Protein AF-0000000083951221 (afdb_homodimer)

Solvent-accessible surface area (backbone atoms only — not comparable to full-atom values): 52905 Å² total; per-residue (Å²): 113,67,92,85,46,61,94,47,55,28,47,51,30,52,74,39,38,62,70,58,31,43,87,51,47,28,28,30,32,30,32,41,29,35,55,34,54,90,54,37,93,47,88,88,54,62,56,41,32,39,44,44,62,64,42,48,42,50,42,46,64,33,55,37,36,48,54,45,53,71,36,59,66,72,63,49,47,44,60,54,36,54,55,52,14,48,24,54,73,47,87,56,83,55,63,69,56,51,53,42,48,71,69,59,52,53,49,38,36,32,27,27,49,66,58,27,40,70,38,40,55,63,32,54,54,32,36,37,27,27,72,39,58,89,42,27,48,52,44,67,37,46,40,32,46,57,38,10,53,25,48,46,19,16,50,23,17,32,52,36,37,54,53,49,52,53,47,48,52,52,25,66,72,23,42,40,64,72,83,53,50,34,49,25,49,24,38,58,24,45,43,37,16,52,18,72,60,29,25,18,44,34,38,31,15,32,38,42,38,48,30,30,27,34,30,41,44,47,11,49,54,45,35,36,74,57,17,71,40,48,62,91,79,42,93,56,44,28,48,47,46,32,54,47,63,66,38,56,48,57,31,60,89,71,32,68,68,54,46,51,50,45,41,46,65,68,71,43,46,52,47,54,40,35,40,57,42,40,53,47,54,43,64,55,42,61,70,48,49,44,60,71,41,39,67,65,41,69,68,37,62,31,25,46,25,45,23,54,74,71,70,56,64,46,40,50,44,40,15,49,47,65,38,58,67,82,75,40,59,96,47,56,72,70,55,27,45,48,50,26,49,76,69,72,25,46,26,37,75,56,97,91,37,36,34,33,71,86,70,43,79,47,52,73,61,51,44,45,4,47,54,52,48,48,34,73,73,67,35,59,49,64,30,94,67,68,13,39,29,64,31,75,34,46,50,41,35,39,53,56,89,48,45,72,66,49,48,50,50,31,53,50,47,31,43,74,73,39,31,26,80,77,55,26,38,16,37,26,20,66,76,62,29,52,44,44,40,53,26,41,32,51,45,74,46,60,11,24,32,28,43,75,86,35,83,40,67,28,69,60,64,26,72,80,52,77,84,60,80,60,72,32,27,42,61,22,38,43,80,54,98,91,34,75,40,64,44,56,59,44,51,74,69,53,32,68,68,27,63,48,39,73,33,32,47,53,61,39,80,72,59,85,67,37,46,67,58,20,23,50,46,31,54,75,72,108,115,66,88,84,44,60,93,47,53,27,47,51,31,51,74,38,39,63,70,58,31,43,88,51,47,28,30,31,33,31,32,42,29,36,55,32,55,88,54,37,92,48,88,87,53,63,56,40,32,40,42,45,63,64,43,47,42,50,39,45,64,32,54,36,36,47,54,46,53,71,37,60,66,70,63,50,47,45,59,54,37,53,54,51,14,48,25,53,73,46,86,56,82,56,62,70,56,50,54,42,48,70,69,59,51,54,50,36,35,31,27,26,51,66,60,26,40,69,38,38,56,63,31,56,54,31,37,37,28,27,72,38,59,92,42,27,49,53,44,66,38,45,41,32,45,56,39,9,52,26,49,46,20,16,50,24,16,33,52,37,39,53,52,50,52,52,47,48,53,53,26,65,74,24,41,40,64,72,84,54,49,33,48,26,49,24,40,58,24,44,44,37,17,54,19,72,65,29,24,18,43,33,40,32,16,32,38,41,36,49,30,30,25,35,30,41,44,46,12,49,53,44,35,34,73,58,18,70,42,47,62,92,78,42,92,56,45,30,49,48,44,32,55,46,65,66,36,56,48,58,32,60,88,72,33,68,66,54,46,52,49,45,41,46,65,68,71,44,46,52,46,54,38,35,40,59,43,40,55,46,54,43,63,53,42,61,71,48,48,44,60,71,40,40,68,64,42,69,68,38,60,31,23,46,25,45,22,52,74,71,70,56,64,45,39,49,43,40,15,49,48,64,38,57,66,81,75,40,58,98,47,54,70,71,55,27,44,50,50,26,49,77,69,71,25,47,26,37,77,55,96,91,36,38,33,32,72,85,69,42,79,48,52,73,62,51,41,45,3,48,56,52,50,48,33,73,71,66,35,58,48,66,31,94,67,69,13,39,29,64,30,76,35,46,51,40,36,38,54,57,89,48,43,72,68,49,48,51,50,32,53,50,47,31,42,75,74,40,32,26,80,77,56,27,38,15,38,26,20,66,77,62,29,52,45,45,41,54,26,39,34,51,46,73,47,60,11,23,33,28,42,73,87,36,83,41,68,28,66,61,62,26,71,82,52,75,84,60,81,59,72,32,27,42,60,22,38,43,80,53,97,90,34,76,40,65,43,57,59,45,51,76,68,52,32,67,69,26,63,48,38,75,33,32,48,53,61,38,79,72,58,86,68,39,46,67,58,19,24,51,46,32,54,74,74,109

pLDDT: mean 95.44, std 6.59, range [51.69, 98.94]

Nearest PDB structures (foldseek):
  7yqo-assembly1_A  TM=9.183E-01  e=6.871E-37  Xanthomonas campestris pv. campestris str. 8004
  7yqr-assembly1_B  TM=8.953E-01  e=9.663E-36  Xanthomonas campestris pv. campes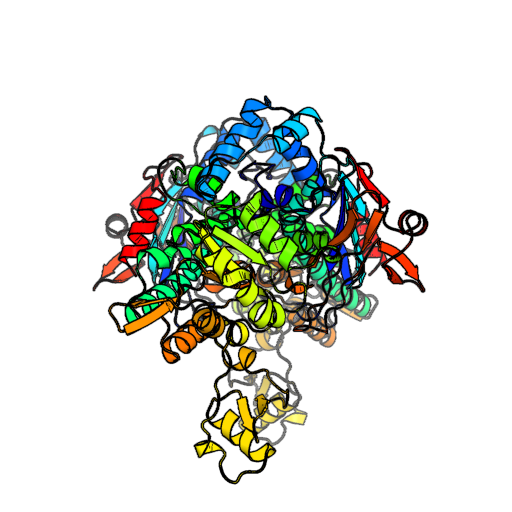tris
  7yqq-assembly1_B  TM=8.933E-01  e=2.131E-34  Xanthomonas campestris pv. campestris
  7yqp-assembly1_A-2  TM=8.893E-01  e=3.753E-33  Xanthomonas campestris pv. campestris
  8igz-assembly1_B  TM=8.900E-01  e=1.448E-32  Xanthomonas campestris pv. campestris str. 8004

Structure (mmCIF, N/CA/C/O backbone):
data_AF-0000000083951221-model_v1
#
loop_
_entity.id
_entity.type
_entity.pdbx_description
1 polymer 'Nicotinamide phosphoribosyltransferase'
#
loop_
_atom_site.group_PDB
_atom_site.id
_atom_site.type_symbol
_atom_site.label_atom_id
_atom_site.label_alt_id
_atom_site.label_comp_id
_atom_site.label_asym_id
_atom_site.label_entity_id
_atom_site.label_seq_id
_atom_site.pdbx_PDB_ins_code
_atom_site.Cartn_x
_atom_site.Cartn_y
_atom_site.Cartn_z
_atom_site.occupancy
_atom_site.B_iso_or_equiv
_atom_site.auth_seq_id
_atom_site.auth_comp_id
_atom_site.auth_asym_id
_atom_site.auth_atom_id
_atom_site.pdbx_PDB_model_num
ATOM 1 N N . MET A 1 1 ? -8.812 5.949 -16.141 1 51.69 1 MET A N 1
ATOM 2 C CA . MET A 1 1 ? -7.906 7.074 -16.328 1 51.69 1 MET A CA 1
ATOM 3 C C . MET A 1 1 ? -7.574 7.742 -15.008 1 51.69 1 MET A C 1
ATOM 5 O O . MET A 1 1 ? -8.43 7.848 -14.125 1 51.69 1 MET A O 1
ATOM 9 N N . SER A 1 2 ? -6.32 7.676 -14.758 1 62.12 2 SER A N 1
ATOM 10 C CA . SER A 1 2 ? -5.766 8.297 -13.562 1 62.12 2 SER A CA 1
ATOM 11 C C . SER A 1 2 ? -5.977 9.805 -13.57 1 62.12 2 SER A C 1
ATOM 13 O O . SER A 1 2 ? -6.211 10.398 -14.633 1 62.12 2 SER A O 1
ATOM 15 N N . ILE A 1 3 ? -6.262 10.352 -12.477 1 78.94 3 ILE A N 1
ATOM 16 C CA . ILE A 1 3 ? -6.359 11.797 -12.289 1 78.94 3 ILE A CA 1
ATOM 17 C C . ILE A 1 3 ? -5.035 12.461 -12.672 1 78.94 3 ILE A C 1
ATOM 19 O O . ILE A 1 3 ? -3.998 12.18 -12.07 1 78.94 3 ILE A O 1
ATOM 23 N N . ILE A 1 4 ? -5.051 13.055 -13.922 1 82.19 4 ILE A N 1
ATOM 24 C CA . ILE A 1 4 ? -3.883 13.805 -14.383 1 82.19 4 ILE A CA 1
ATOM 25 C C . ILE A 1 4 ? -4.031 15.273 -14.008 1 82.19 4 ILE A C 1
ATOM 27 O O . ILE A 1 4 ? -4.879 15.977 -14.555 1 82.19 4 ILE A O 1
ATOM 31 N N . ALA A 1 5 ? -3.266 15.75 -13.094 1 92 5 ALA A N 1
ATOM 32 C CA . ALA A 1 5 ? -3.273 17.109 -12.57 1 92 5 ALA A CA 1
ATOM 33 C C . ALA A 1 5 ? -1.893 17.516 -12.062 1 92 5 ALA A C 1
ATOM 35 O O . ALA A 1 5 ? -1.659 17.562 -10.852 1 92 5 ALA A O 1
ATOM 36 N N . PRO A 1 6 ? -1.05 17.891 -13 1 94.12 6 PRO A N 1
ATOM 37 C CA . PRO A 1 6 ? 0.371 18.031 -12.672 1 94.12 6 PRO A CA 1
ATOM 38 C C . PRO A 1 6 ? 0.612 18.938 -11.469 1 94.12 6 PRO A C 1
ATOM 40 O O . PRO A 1 6 ? 1.359 18.578 -10.555 1 94.12 6 PRO A O 1
ATOM 43 N N . SER A 1 7 ? -0.078 20.141 -11.383 1 95.69 7 SER A N 1
ATOM 44 C CA . SER A 1 7 ? 0.164 21.109 -10.312 1 95.69 7 SER A CA 1
ATOM 45 C C . SER A 1 7 ? -0.579 20.719 -9.039 1 95.69 7 SER A C 1
ATOM 47 O O . SER A 1 7 ? -0.347 21.312 -7.98 1 95.69 7 SER A O 1
ATOM 49 N N . MET A 1 8 ? -1.421 19.688 -9.141 1 96.88 8 MET A N 1
ATOM 50 C CA . MET A 1 8 ? -2.266 19.344 -8 1 96.88 8 MET A CA 1
ATOM 51 C C . MET A 1 8 ? -1.86 18 -7.406 1 96.88 8 MET A C 1
ATOM 53 O O . MET A 1 8 ? -2.506 17.5 -6.48 1 96.88 8 MET A O 1
ATOM 57 N N . GLN A 1 9 ? -0.782 17.391 -7.992 1 96.81 9 GLN A N 1
ATOM 58 C CA . GLN A 1 9 ? -0.222 16.188 -7.375 1 96.81 9 GLN A CA 1
ATOM 59 C C . GLN A 1 9 ? 0.736 16.547 -6.242 1 96.81 9 GLN A C 1
ATOM 61 O O . GLN A 1 9 ? 1.945 16.328 -6.355 1 96.81 9 GLN A O 1
ATOM 66 N N . LYS A 1 10 ? 0.21 17.094 -5.191 1 97.25 10 LYS A N 1
ATOM 67 C CA . LYS A 1 10 ? 0.956 17.547 -4.027 1 97.25 10 LYS A CA 1
ATOM 68 C C . LYS A 1 10 ? 0.043 17.688 -2.811 1 97.25 10 LYS A C 1
ATOM 70 O O . LYS A 1 10 ? -1.183 17.672 -2.943 1 97.25 10 LYS A O 1
ATOM 75 N N . ASP A 1 11 ? 0.652 17.734 -1.603 1 97.5 11 ASP A N 1
ATOM 76 C CA . ASP A 1 11 ? -0.128 18.109 -0.426 1 97.5 11 ASP A CA 1
ATOM 77 C C . ASP A 1 11 ? -0.691 19.531 -0.569 1 97.5 11 ASP A C 1
ATOM 79 O O . ASP A 1 11 ? -0.02 20.422 -1.092 1 97.5 11 ASP A O 1
ATOM 83 N N . VAL A 1 12 ? -1.854 19.766 -0.038 1 97.94 12 VAL A N 1
ATOM 84 C CA . VAL A 1 12 ? -2.553 21.031 -0.196 1 97.94 12 VAL A CA 1
ATOM 85 C C . VAL A 1 12 ? -1.69 22.172 0.351 1 97.94 12 VAL A C 1
ATOM 87 O O . VAL A 1 12 ? -1.613 23.25 -0.25 1 97.94 12 VAL A O 1
ATOM 90 N N . TYR A 1 13 ? -1.026 21.922 1.446 1 95.25 13 TYR A N 1
ATOM 91 C CA . TYR A 1 13 ? -0.32 23 2.117 1 95.25 13 TYR A CA 1
ATOM 92 C C . TYR A 1 13 ? 0.886 23.453 1.303 1 95.25 13 TYR A C 1
ATOM 94 O O . TYR A 1 13 ? 1.438 24.531 1.544 1 95.25 13 TYR A O 1
ATOM 102 N N . LYS A 1 14 ? 1.32 22.703 0.329 1 96.31 14 LYS A N 1
ATOM 103 C CA . LYS A 1 14 ? 2.402 23.125 -0.552 1 96.31 14 LYS A CA 1
ATOM 104 C C . LYS A 1 14 ? 1.989 24.344 -1.372 1 96.31 14 LYS A C 1
ATOM 106 O O . LYS A 1 14 ? 2.842 25.094 -1.854 1 96.31 14 LYS A O 1
ATOM 111 N N . GLU A 1 15 ? 0.701 24.516 -1.548 1 95.38 15 GLU A N 1
ATOM 112 C CA . GLU A 1 15 ? 0.179 25.688 -2.24 1 95.38 15 GLU A CA 1
ATOM 113 C C . GLU A 1 15 ? 0.608 26.984 -1.542 1 95.38 15 GLU A C 1
ATOM 115 O O . GLU A 1 15 ? 0.82 28 -2.195 1 95.38 15 GLU A O 1
ATOM 120 N N . PHE A 1 16 ? 0.768 26.969 -0.268 1 95.88 16 PHE A N 1
ATOM 121 C CA . PHE A 1 16 ? 1.063 28.125 0.574 1 95.88 16 PHE A CA 1
ATOM 122 C C . PHE A 1 16 ? 2.562 28.391 0.617 1 95.88 16 PHE A C 1
ATOM 124 O O . PHE A 1 16 ? 2.99 29.516 0.916 1 95.88 16 PHE A O 1
ATOM 131 N N . HIS A 1 17 ? 3.367 27.484 0.231 1 94.62 17 HIS A N 1
ATOM 132 C CA . HIS A 1 17 ? 4.797 27.516 0.525 1 94.62 17 HIS A CA 1
ATOM 133 C C . HIS A 1 17 ? 5.504 28.578 -0.299 1 94.62 17 HIS A C 1
ATOM 135 O O . HIS A 1 17 ? 6.438 29.219 0.185 1 94.62 17 HIS A O 1
ATOM 141 N N . GLY A 1 18 ? 5.074 28.781 -1.479 1 91.88 18 GLY A N 1
ATOM 142 C CA . GLY A 1 18 ? 5.688 29.844 -2.266 1 91.88 18 GLY A CA 1
ATOM 143 C C . GLY A 1 18 ? 5.66 31.188 -1.573 1 91.88 18 GLY A C 1
ATOM 144 O O . GLY A 1 18 ? 6.609 31.969 -1.688 1 91.88 18 GLY A O 1
ATOM 145 N N . ARG A 1 19 ? 4.621 31.438 -0.837 1 93.31 19 ARG A N 1
ATOM 146 C CA . ARG A 1 19 ? 4.434 32.719 -0.155 1 93.31 19 ARG A CA 1
ATOM 147 C C . ARG A 1 19 ? 5.012 32.656 1.256 1 93.31 19 ARG A C 1
ATOM 149 O O . ARG A 1 19 ? 5.305 33.719 1.844 1 93.31 19 ARG A O 1
ATOM 156 N N . ALA A 1 20 ? 5.203 31.484 1.718 1 94.06 20 ALA A N 1
ATOM 157 C CA . ALA A 1 20 ? 5.648 31.344 3.102 1 94.06 20 ALA A CA 1
ATOM 158 C C . ALA A 1 20 ? 7.172 31.359 3.191 1 94.06 20 ALA A C 1
ATOM 160 O O . ALA A 1 20 ? 7.738 31.719 4.223 1 94.06 20 ALA A O 1
ATOM 161 N N . TYR A 1 21 ? 7.859 30.984 2.123 1 94 21 TYR A N 1
ATOM 162 C CA . TYR A 1 21 ? 9.312 31.109 2.088 1 94 21 TYR A CA 1
ATOM 163 C C . TYR A 1 21 ? 9.75 32.562 2.283 1 94 21 TYR A C 1
ATOM 165 O O . TYR A 1 21 ? 9.023 33.469 1.917 1 94 21 TYR A O 1
ATOM 173 N N . HIS A 1 22 ? 10.961 32.719 2.941 1 94.69 22 HIS A N 1
ATOM 174 C CA . HIS A 1 22 ? 11.531 34.062 2.906 1 94.69 22 HIS A CA 1
ATOM 175 C C . HIS A 1 22 ? 11.617 34.594 1.478 1 94.69 22 HIS A C 1
ATOM 177 O O . HIS A 1 22 ? 12.031 33.875 0.569 1 94.69 22 HIS A O 1
ATOM 183 N N . PRO A 1 23 ? 11.188 35.812 1.302 1 94.44 23 PRO A N 1
ATOM 184 C CA . PRO A 1 23 ? 11.078 36.344 -0.063 1 94.44 23 PRO A CA 1
ATOM 185 C C . PRO A 1 23 ? 12.422 36.375 -0.781 1 94.44 23 PRO A C 1
ATOM 187 O O . PRO A 1 23 ? 12.469 36.469 -2.01 1 94.44 23 PRO A O 1
ATOM 190 N N . GLN A 1 24 ? 13.523 36.281 -0.045 1 95.94 24 GLN A N 1
ATOM 191 C CA . GLN A 1 24 ? 14.844 36.406 -0.637 1 95.94 24 GLN A CA 1
ATOM 192 C C . GLN A 1 24 ? 15.398 35.062 -1.06 1 95.94 24 GLN A C 1
ATOM 194 O O . GLN A 1 24 ? 16.5 34.969 -1.611 1 95.94 24 GLN A O 1
ATOM 199 N N . VAL A 1 25 ? 14.617 33.969 -0.81 1 96.94 25 VAL A N 1
ATOM 200 C CA . VAL A 1 25 ? 15.07 32.656 -1.194 1 96.94 25 VAL A CA 1
ATOM 201 C C . VAL A 1 25 ? 14.93 32.469 -2.703 1 96.94 25 VAL A C 1
ATOM 203 O O . VAL A 1 25 ? 13.859 32.719 -3.268 1 96.94 25 VAL A O 1
ATOM 206 N N . THR A 1 26 ? 16.031 32.031 -3.328 1 97.75 26 THR A N 1
ATOM 207 C CA . THR A 1 26 ? 16.016 31.906 -4.777 1 97.75 26 THR A CA 1
ATOM 208 C C . THR A 1 26 ? 16.297 30.453 -5.188 1 97.75 26 THR A C 1
ATOM 210 O O . THR A 1 26 ? 16.047 30.062 -6.332 1 97.75 26 THR A O 1
ATOM 213 N N . GLU A 1 27 ? 16.859 29.719 -4.328 1 97.75 27 GLU A N 1
ATOM 214 C CA . GLU A 1 27 ? 17.172 28.312 -4.594 1 97.75 27 GLU A CA 1
ATOM 215 C C . GLU A 1 27 ? 16.906 27.453 -3.365 1 97.75 27 GLU A C 1
ATOM 217 O O . GLU A 1 27 ? 17.203 27.859 -2.24 1 97.75 27 GLU A O 1
ATOM 222 N N . VAL A 1 28 ? 16.297 26.359 -3.578 1 97.5 28 VAL A N 1
ATOM 223 C CA . VAL A 1 28 ? 16.094 25.344 -2.557 1 97.5 28 VAL A CA 1
ATOM 224 C C . VAL A 1 28 ? 16.672 24.016 -3.037 1 97.5 28 VAL A C 1
ATOM 226 O O . VAL A 1 28 ? 16.344 23.547 -4.133 1 97.5 28 VAL A O 1
ATOM 229 N N . TYR A 1 29 ? 17.578 23.453 -2.281 1 97.62 29 TYR A N 1
ATOM 230 C CA . TYR A 1 29 ? 18.297 22.203 -2.543 1 97.62 29 TYR A CA 1
ATOM 231 C C . TYR A 1 29 ? 17.828 21.109 -1.597 1 97.62 29 TYR A C 1
ATOM 233 O O . TYR A 1 29 ? 17.859 21.266 -0.375 1 97.62 29 TYR A O 1
ATOM 241 N N . ALA A 1 30 ? 17.266 20 -2.207 1 97.31 30 ALA A N 1
ATOM 242 C CA . ALA A 1 30 ? 16.734 18.906 -1.397 1 97.31 30 ALA A CA 1
ATOM 243 C C . ALA A 1 30 ? 17.328 17.578 -1.837 1 97.31 30 ALA A C 1
ATOM 245 O O . ALA A 1 30 ? 18.047 17.5 -2.84 1 97.31 30 ALA A O 1
ATOM 246 N N . ASN A 1 31 ? 17.125 16.531 -1.043 1 97.62 31 ASN A N 1
ATOM 247 C CA . ASN A 1 31 ? 17.578 15.18 -1.345 1 97.62 31 ASN A CA 1
ATOM 248 C C . ASN A 1 31 ? 16.547 14.141 -0.918 1 97.62 31 ASN A C 1
ATOM 250 O O . ASN A 1 31 ? 15.672 14.422 -0.097 1 97.62 31 ASN A O 1
ATOM 254 N N . PHE A 1 32 ? 16.531 13.031 -1.547 1 98.19 32 PHE A N 1
ATOM 255 C CA . PHE A 1 32 ? 15.844 11.82 -1.129 1 98.19 32 PHE A CA 1
ATOM 256 C C . PHE A 1 32 ? 16.812 10.844 -0.469 1 98.19 32 PHE A C 1
ATOM 258 O O . PHE A 1 32 ? 17.859 10.516 -1.034 1 98.19 32 PHE A O 1
ATOM 265 N N . THR A 1 33 ? 16.5 10.375 0.752 1 98 33 THR A N 1
ATOM 266 C CA . THR A 1 33 ? 17.422 9.508 1.469 1 98 33 THR A CA 1
ATOM 267 C C . THR A 1 33 ? 16.672 8.461 2.281 1 98 33 THR A C 1
ATOM 269 O O . THR A 1 33 ? 15.664 8.773 2.92 1 98 33 THR A O 1
ATOM 272 N N . SER A 1 34 ? 17.078 7.191 2.152 1 98.06 34 SER A N 1
ATOM 273 C CA . SER A 1 34 ? 16.672 6.176 3.121 1 98.06 34 SER A CA 1
ATOM 274 C C . SER A 1 34 ? 17.531 6.23 4.375 1 98.06 34 SER A C 1
ATOM 276 O O . SER A 1 34 ? 18.75 6 4.309 1 98.06 34 SER A O 1
ATOM 278 N N . ARG A 1 35 ? 16.984 6.449 5.523 1 95.38 35 ARG A N 1
ATOM 279 C CA . ARG A 1 35 ? 17.766 6.914 6.66 1 95.38 35 ARG A CA 1
ATOM 280 C C . ARG A 1 35 ? 18.047 5.773 7.637 1 95.38 35 ARG A C 1
ATOM 282 O O . ARG A 1 35 ? 19 5.832 8.406 1 95.38 35 ARG A O 1
ATOM 289 N N . SER A 1 36 ? 17.078 4.789 7.613 1 94.81 36 SER A N 1
ATOM 290 C CA . SER A 1 36 ? 17.219 3.822 8.695 1 94.81 36 SER A CA 1
ATOM 291 C C . SER A 1 36 ? 16.594 2.48 8.328 1 94.81 36 SER A C 1
ATOM 293 O O . SER A 1 36 ? 15.562 2.434 7.656 1 94.81 36 SER A O 1
ATOM 295 N N . GLY A 1 37 ? 17.281 1.438 8.852 1 95.62 37 GLY A N 1
ATOM 296 C CA . GLY A 1 37 ? 16.75 0.094 8.711 1 95.62 37 GLY A CA 1
ATOM 297 C C . GLY A 1 37 ? 16.047 -0.405 9.961 1 95.62 37 GLY A C 1
ATOM 298 O O . GLY A 1 37 ? 15.773 -1.599 10.086 1 95.62 37 GLY A O 1
ATOM 299 N N . ARG A 1 38 ? 15.742 0.472 10.898 1 94.31 38 ARG A N 1
ATOM 300 C CA . ARG A 1 38 ? 15.156 0.094 12.188 1 94.31 38 ARG A CA 1
ATOM 301 C C . ARG A 1 38 ? 13.859 -0.677 11.984 1 94.31 38 ARG A C 1
ATOM 303 O O . ARG A 1 38 ? 13.555 -1.598 12.75 1 94.31 38 ARG A O 1
ATOM 310 N N . ASN A 1 39 ? 13.094 -0.293 10.992 1 96 39 ASN A N 1
ATOM 311 C CA . ASN A 1 39 ? 11.805 -0.915 10.711 1 96 39 ASN A CA 1
ATOM 312 C C . ASN A 1 39 ? 11.859 -1.775 9.453 1 96 39 ASN A C 1
ATOM 314 O O . ASN A 1 39 ? 10.82 -2.057 8.844 1 96 39 ASN A O 1
ATOM 318 N N . ALA A 1 40 ? 13.062 -2.131 9.086 1 97.44 40 ALA A N 1
ATOM 319 C CA . ALA A 1 40 ? 13.219 -2.902 7.859 1 97.44 40 ALA A CA 1
ATOM 320 C C . ALA A 1 40 ? 12.523 -4.258 7.965 1 97.44 40 ALA A C 1
ATOM 322 O O . ALA A 1 40 ? 12.539 -4.887 9.023 1 97.44 40 ALA A O 1
ATOM 323 N N . ASN A 1 41 ? 11.898 -4.66 6.918 1 97 41 ASN A N 1
ATOM 324 C CA . ASN A 1 41 ? 11.289 -5.984 6.848 1 97 41 ASN A CA 1
ATOM 325 C C . ASN A 1 41 ? 12.312 -7.055 6.48 1 97 41 ASN A C 1
ATOM 327 O O . ASN A 1 41 ? 11.945 -8.195 6.199 1 97 41 ASN A O 1
ATOM 331 N N . ILE A 1 42 ? 13.531 -6.719 6.328 1 97.81 42 ILE A N 1
ATOM 332 C CA . ILE A 1 42 ? 14.656 -7.594 6.047 1 97.81 42 ILE A CA 1
ATOM 333 C C . ILE A 1 42 ? 15.641 -7.562 7.215 1 97.81 42 ILE A C 1
ATOM 335 O O . ILE A 1 42 ? 16.156 -6.5 7.574 1 97.81 42 ILE A O 1
ATOM 339 N N . ALA A 1 43 ? 15.938 -8.688 7.801 1 95.25 43 ALA A N 1
ATOM 340 C CA . ALA A 1 43 ? 16.844 -8.758 8.945 1 95.25 43 ALA A CA 1
ATOM 341 C C . ALA A 1 43 ? 18.234 -8.266 8.57 1 95.25 43 ALA A C 1
ATOM 343 O O . ALA A 1 43 ? 18.797 -8.664 7.547 1 95.25 43 ALA A O 1
ATOM 344 N N . ASP A 1 44 ? 18.781 -7.34 9.312 1 93.38 44 ASP A N 1
ATOM 345 C CA . ASP A 1 44 ? 20.156 -6.828 9.211 1 93.38 44 ASP A CA 1
ATOM 346 C C . ASP A 1 44 ? 20.391 -6.156 7.863 1 93.38 44 ASP A C 1
ATOM 348 O O . ASP A 1 44 ? 21.484 -6.246 7.301 1 93.38 44 ASP A O 1
ATOM 352 N N . ASN A 1 45 ? 19.359 -5.652 7.312 1 96.75 45 ASN A N 1
ATOM 353 C CA . ASN A 1 45 ? 19.5 -4.926 6.055 1 96.75 45 ASN A CA 1
ATOM 354 C C . ASN A 1 45 ? 20.391 -3.695 6.211 1 96.75 45 ASN A C 1
ATOM 356 O O . ASN A 1 45 ? 20.328 -3.006 7.23 1 96.75 45 ASN A O 1
ATOM 360 N N . ASP A 1 46 ? 21.25 -3.404 5.199 1 96.94 46 ASP A N 1
ATOM 361 C CA . ASP A 1 46 ? 22.156 -2.264 5.344 1 96.94 46 ASP A CA 1
ATOM 362 C C . ASP A 1 46 ? 22.109 -1.367 4.105 1 96.94 46 ASP A C 1
ATOM 364 O O . ASP A 1 46 ? 22.703 -0.287 4.094 1 96.94 46 ASP A O 1
ATOM 368 N N . LYS A 1 47 ? 21.453 -1.807 3.057 1 98.25 47 LYS A N 1
ATOM 369 C CA . LYS A 1 47 ? 21.391 -1.032 1.821 1 98.25 47 LYS A CA 1
ATOM 370 C C . LYS A 1 47 ? 19.984 -1.06 1.236 1 98.25 47 LYS A C 1
ATOM 372 O O . LYS A 1 47 ? 19.203 -1.971 1.522 1 98.25 47 LYS A O 1
ATOM 377 N N . VAL A 1 48 ? 19.641 -0.138 0.43 1 98.81 48 VAL A N 1
ATOM 378 C CA . VAL A 1 48 ? 18.359 -0.021 -0.267 1 98.81 48 VAL A CA 1
ATOM 379 C C . VAL A 1 48 ? 18.594 0.075 -1.772 1 98.81 48 VAL A C 1
ATOM 381 O O . VAL A 1 48 ? 19.453 0.835 -2.223 1 98.81 48 VAL A O 1
ATOM 384 N N . ALA A 1 49 ? 17.859 -0.731 -2.527 1 98.88 49 ALA A N 1
ATOM 385 C CA . ALA A 1 49 ? 18 -0.69 -3.982 1 98.88 49 ALA A CA 1
ATOM 386 C C . ALA A 1 49 ? 17.406 0.597 -4.551 1 98.88 49 ALA A C 1
ATOM 388 O O . ALA A 1 49 ? 16.234 0.897 -4.336 1 98.88 49 ALA A O 1
ATOM 389 N N . PHE A 1 50 ? 18.266 1.383 -5.258 1 98.88 50 PHE A N 1
ATOM 390 C CA . PHE A 1 50 ? 17.812 2.623 -5.875 1 98.88 50 PHE A CA 1
ATOM 391 C C . PHE A 1 50 ? 17.25 2.361 -7.27 1 98.88 50 PHE A C 1
ATOM 393 O O . PHE A 1 50 ? 18.016 2.092 -8.203 1 98.88 50 PHE A O 1
ATOM 400 N N . ILE A 1 51 ? 15.906 2.373 -7.418 1 98.75 51 ILE A N 1
ATOM 401 C CA . ILE A 1 51 ? 15.164 2.068 -8.641 1 98.75 51 ILE A CA 1
ATOM 402 C C . ILE A 1 51 ? 13.867 2.875 -8.672 1 98.75 51 ILE A C 1
ATOM 404 O O . ILE A 1 51 ? 13.219 3.061 -7.641 1 98.75 51 ILE A O 1
ATOM 408 N N . GLY A 1 52 ? 13.484 3.428 -9.867 1 98.5 52 GLY A N 1
ATOM 409 C CA . GLY A 1 52 ? 12.164 4.027 -10 1 98.5 52 GLY A CA 1
ATOM 410 C C . GLY A 1 52 ? 12.211 5.508 -10.336 1 98.5 52 GLY A C 1
ATOM 411 O O . GLY A 1 52 ? 11.195 6.102 -10.695 1 98.5 52 GLY A O 1
ATOM 412 N N . LEU A 1 53 ? 13.414 6.168 -10.305 1 98.81 53 LEU A N 1
ATOM 413 C CA . LEU A 1 53 ? 13.531 7.602 -10.547 1 98.81 53 LEU A CA 1
ATOM 414 C C . LEU A 1 53 ? 13.148 7.945 -11.984 1 98.81 53 LEU A C 1
ATOM 416 O O . LEU A 1 53 ? 12.438 8.93 -12.219 1 98.81 53 LEU A O 1
ATOM 420 N N . GLN A 1 54 ? 13.672 7.168 -12.922 1 98.81 54 GLN A N 1
ATOM 421 C CA . GLN A 1 54 ? 13.383 7.43 -14.328 1 98.81 54 GLN A CA 1
ATOM 422 C C . GLN A 1 54 ? 11.883 7.395 -14.594 1 98.81 54 GLN A C 1
ATOM 424 O O . GLN A 1 54 ? 11.367 8.195 -15.383 1 98.81 54 GLN A O 1
ATOM 429 N N . TYR A 1 55 ? 11.195 6.418 -14.039 1 98.44 55 TYR A N 1
ATOM 430 C CA . TYR A 1 55 ? 9.742 6.371 -14.141 1 98.44 55 TYR A CA 1
ATOM 431 C C . TYR A 1 55 ? 9.125 7.676 -13.648 1 98.44 55 TYR A C 1
ATOM 433 O O . TYR A 1 55 ? 8.281 8.266 -14.336 1 98.44 55 TYR A O 1
ATOM 441 N N . PHE A 1 56 ? 9.555 8.109 -12.461 1 98.31 56 PHE A N 1
ATOM 442 C CA . PHE A 1 56 ? 9.062 9.359 -11.898 1 98.31 56 PHE A CA 1
ATOM 443 C C . PHE A 1 56 ? 9.281 10.516 -12.867 1 98.31 56 PHE A C 1
ATOM 445 O O . PHE A 1 56 ? 8.367 11.305 -13.125 1 98.31 56 PHE A O 1
ATOM 452 N N . ILE A 1 57 ? 10.406 10.617 -13.398 1 98.62 57 ILE A N 1
ATOM 453 C CA . ILE A 1 57 ? 10.773 11.688 -14.32 1 98.62 57 ILE A CA 1
ATOM 454 C C . ILE A 1 57 ? 9.891 11.617 -15.562 1 98.62 57 ILE A C 1
ATOM 456 O O . ILE A 1 57 ? 9.227 12.594 -15.922 1 98.62 57 ILE A O 1
ATOM 460 N N . LYS A 1 58 ? 9.836 10.469 -16.172 1 97.81 58 LYS A N 1
ATOM 461 C CA . LYS A 1 58 ? 9.102 10.32 -17.438 1 97.81 58 LYS A CA 1
ATOM 462 C C . LYS A 1 58 ? 7.605 10.523 -17.219 1 97.81 58 LYS A C 1
ATOM 464 O O . LYS A 1 58 ? 6.953 11.242 -17.984 1 97.81 58 LYS A O 1
ATOM 469 N N . SER A 1 59 ? 7.082 9.891 -16.219 1 96.69 59 SER A N 1
ATOM 470 C CA . SER A 1 59 ? 5.637 9.844 -16.031 1 96.69 59 SER A CA 1
ATOM 471 C C . SER A 1 59 ? 5.109 11.172 -15.492 1 96.69 59 SER A C 1
ATOM 473 O O . SER A 1 59 ? 4.086 11.672 -15.969 1 96.69 59 SER A O 1
ATOM 475 N N . TYR A 1 60 ? 5.832 11.766 -14.586 1 97.12 60 TYR A N 1
ATOM 476 C CA . TYR A 1 60 ? 5.285 12.945 -13.922 1 97.12 60 TYR A CA 1
ATOM 477 C C . TYR A 1 60 ? 5.945 14.219 -14.43 1 97.12 60 TYR A C 1
ATOM 479 O O . TYR A 1 60 ? 5.266 15.117 -14.93 1 97.12 60 TYR A O 1
ATOM 487 N N . LEU A 1 61 ? 7.277 14.312 -14.328 1 98.06 61 LEU A N 1
ATOM 488 C CA . LEU A 1 61 ? 7.969 15.562 -14.648 1 98.06 61 LEU A CA 1
ATOM 489 C C . LEU A 1 61 ? 7.875 15.875 -16.141 1 98.06 61 LEU A C 1
ATOM 491 O O . LEU A 1 61 ? 7.961 17.031 -16.531 1 98.06 61 LEU A O 1
ATOM 495 N N . MET A 1 62 ? 7.719 14.828 -16.891 1 97.44 62 MET A N 1
ATOM 496 C CA . MET A 1 62 ? 7.641 15.062 -18.328 1 97.44 62 MET A CA 1
ATOM 497 C C . MET A 1 62 ? 6.211 14.883 -18.828 1 97.44 62 MET A C 1
ATOM 499 O O . MET A 1 62 ? 5.488 15.867 -19.031 1 97.44 62 MET A O 1
ATOM 503 N N . GLU A 1 63 ? 5.633 13.648 -18.844 1 95.12 63 GLU A N 1
ATOM 504 C CA . GLU A 1 63 ? 4.336 13.367 -19.453 1 95.12 63 GLU A CA 1
ATOM 505 C C . GLU A 1 63 ? 3.236 14.227 -18.844 1 95.12 63 GLU A C 1
ATOM 507 O O . GLU A 1 63 ? 2.494 14.906 -19.562 1 95.12 63 GLU A O 1
ATOM 512 N N . GLU A 1 64 ? 3.104 14.188 -17.578 1 95 64 GLU A N 1
ATOM 513 C CA . GLU A 1 64 ? 2.023 14.93 -16.922 1 95 64 GLU A CA 1
ATOM 514 C C . GLU A 1 64 ? 2.219 16.438 -17.062 1 95 64 GLU A C 1
ATOM 516 O O . GLU A 1 64 ? 1.274 17.156 -17.391 1 95 64 GLU A O 1
ATOM 521 N N . TRP A 1 65 ? 3.4 16.938 -16.828 1 96.94 65 TRP A N 1
ATOM 522 C CA . TRP A 1 65 ? 3.633 18.375 -16.875 1 96.94 65 TRP A CA 1
ATOM 523 C C . TRP A 1 65 ? 3.617 18.875 -18.328 1 96.94 65 TRP A C 1
ATOM 525 O O . TRP A 1 65 ? 3.273 20.016 -18.578 1 96.94 65 TRP A O 1
ATOM 535 N N . ASP A 1 66 ? 3.973 18 -19.25 1 95.5 66 ASP A N 1
ATOM 536 C CA . ASP A 1 66 ? 3.828 18.375 -20.641 1 95.5 66 ASP A CA 1
ATOM 537 C C . ASP A 1 66 ? 2.373 18.688 -20.984 1 95.5 66 ASP A C 1
ATOM 539 O O . ASP A 1 66 ? 2.1 19.562 -21.812 1 95.5 66 ASP A O 1
ATOM 543 N N . SER A 1 67 ? 1.514 17.969 -20.344 1 92.94 67 SER A N 1
ATOM 544 C CA . SER A 1 67 ? 0.097 18.234 -20.562 1 92.94 67 SER A CA 1
ATOM 545 C C . SER A 1 67 ? -0.282 19.625 -20.047 1 92.94 67 SER A C 1
ATOM 547 O O . SER A 1 67 ? -1.151 20.281 -20.625 1 92.94 67 SER A O 1
ATOM 549 N N . PHE A 1 68 ? 0.295 20.094 -19 1 95.69 68 PHE A N 1
ATOM 550 C CA . PHE A 1 68 ? 0.088 21.422 -18.453 1 95.69 68 PHE A CA 1
ATOM 551 C C . PHE A 1 68 ? 0.606 22.484 -19.406 1 95.69 68 PHE A C 1
ATOM 553 O O . PHE A 1 68 ? -0.082 23.484 -19.672 1 95.69 68 PHE A O 1
ATOM 560 N N . PHE A 1 69 ? 1.779 22.297 -19.969 1 97.19 69 PHE A N 1
ATOM 561 C CA . PHE A 1 69 ? 2.436 23.297 -20.797 1 97.19 69 PHE A CA 1
ATOM 562 C C . PHE A 1 69 ? 1.796 23.344 -22.188 1 97.19 69 PHE A C 1
ATOM 564 O O . PHE A 1 69 ? 1.852 24.359 -22.875 1 97.19 69 PHE A O 1
ATOM 571 N N . SER A 1 70 ? 1.178 22.203 -22.531 1 95.94 70 SER A N 1
ATOM 572 C CA . SER A 1 70 ? 0.618 22.125 -23.875 1 95.94 70 SER A CA 1
ATOM 573 C C . SER A 1 70 ? -0.779 22.734 -23.938 1 95.94 70 SER A C 1
ATOM 575 O O . SER A 1 70 ? -1.282 23.047 -25.016 1 95.94 70 SER A O 1
ATOM 577 N N . GLN A 1 71 ? -1.406 22.938 -22.859 1 95.19 71 GLN A N 1
ATOM 578 C CA . GLN A 1 71 ? -2.732 23.547 -22.781 1 95.19 71 GLN A CA 1
ATOM 579 C C . GLN A 1 71 ? -2.643 25.062 -22.766 1 95.19 71 GLN A C 1
ATOM 581 O O . GLN A 1 71 ? -1.634 25.625 -22.344 1 95.19 71 GLN A O 1
ATOM 586 N N . PRO A 1 72 ? -3.807 25.688 -23.25 1 97.06 72 PRO A N 1
ATOM 587 C CA . PRO A 1 72 ? -3.828 27.141 -23.047 1 97.06 72 PRO A CA 1
ATOM 588 C C . PRO A 1 72 ? -3.656 27.531 -21.578 1 97.06 72 PRO A C 1
ATOM 590 O O . PRO A 1 72 ? -4.227 26.891 -20.688 1 97.06 72 PRO A O 1
ATOM 593 N N . LYS A 1 73 ? -2.809 28.531 -21.391 1 96.31 73 LYS A N 1
ATOM 594 C CA . LYS A 1 73 ? -2.42 28.969 -20.047 1 96.31 73 LYS A CA 1
ATOM 595 C C . LYS A 1 73 ? -3.641 29.125 -19.156 1 96.31 73 LYS A C 1
ATOM 597 O O . LYS A 1 73 ? -3.654 28.641 -18.016 1 96.31 73 LYS A O 1
ATOM 602 N N . ALA A 1 74 ? -4.707 29.828 -19.625 1 96.62 74 ALA A N 1
ATOM 603 C CA . ALA A 1 74 ? -5.902 30.094 -18.828 1 96.62 74 ALA A CA 1
ATOM 604 C C . ALA A 1 74 ? -6.57 28.797 -18.375 1 96.62 74 ALA A C 1
ATOM 606 O O . ALA A 1 74 ? -7.066 28.703 -17.25 1 96.62 74 ALA A O 1
ATOM 607 N N . GLN A 1 75 ? -6.609 27.844 -19.25 1 94.62 75 GLN A N 1
ATOM 608 C CA . GLN A 1 75 ? -7.211 26.562 -18.953 1 94.62 75 GLN A CA 1
ATOM 609 C C . GLN A 1 75 ? -6.34 25.75 -17.984 1 94.62 75 GLN A C 1
ATOM 611 O O . GLN A 1 75 ? -6.855 25.094 -17.078 1 94.62 75 GLN A O 1
ATOM 616 N N . ALA A 1 76 ? -5.062 25.812 -18.203 1 93.5 76 ALA A N 1
ATOM 617 C CA . ALA A 1 76 ? -4.113 25.047 -17.406 1 93.5 76 ALA A CA 1
ATOM 618 C C . ALA A 1 76 ? -4.203 25.422 -15.93 1 93.5 76 ALA A C 1
ATOM 620 O O . ALA A 1 76 ? -4.102 24.562 -15.055 1 93.5 76 ALA A O 1
ATOM 621 N N . VAL A 1 77 ? -4.469 26.688 -15.656 1 96.69 77 VAL A N 1
ATOM 622 C CA . VAL A 1 77 ? -4.402 27.141 -14.273 1 96.69 77 VAL A CA 1
ATOM 623 C C . VAL A 1 77 ? -5.805 27.188 -13.672 1 96.69 77 VAL A C 1
ATOM 625 O O . VAL A 1 77 ? -5.965 27.219 -12.453 1 96.69 77 VAL A O 1
ATOM 628 N N . ALA A 1 78 ? -6.855 27.172 -14.531 1 96.38 78 ALA A N 1
ATOM 629 C CA . ALA A 1 78 ? -8.234 27.359 -14.07 1 96.38 78 ALA A CA 1
ATOM 630 C C . ALA A 1 78 ? -8.656 26.234 -13.125 1 96.38 78 ALA A C 1
ATOM 632 O O . ALA A 1 78 ? -9.266 26.5 -12.086 1 96.38 78 ALA A O 1
ATOM 633 N N . ALA A 1 79 ? -8.398 25 -13.508 1 94.12 79 ALA A N 1
ATOM 634 C CA . ALA A 1 79 ? -8.766 23.859 -12.68 1 94.12 79 ALA A CA 1
ATOM 635 C C . ALA A 1 79 ? -8.055 23.906 -11.336 1 94.12 79 ALA A C 1
ATOM 637 O O . ALA A 1 79 ? -8.641 23.578 -10.305 1 94.12 79 ALA A O 1
ATOM 638 N N . HIS A 1 80 ? -6.766 24.266 -11.398 1 96.69 80 HIS A N 1
ATOM 639 C CA . HIS A 1 80 ? -5.984 24.422 -10.172 1 96.69 80 HIS A CA 1
ATOM 640 C C . HIS A 1 80 ? -6.602 25.453 -9.242 1 96.69 80 HIS A C 1
ATOM 642 O O . HIS A 1 80 ? -6.781 25.188 -8.055 1 96.69 80 HIS A O 1
ATOM 648 N N . LYS A 1 81 ? -6.906 26.594 -9.742 1 97.75 81 LYS A N 1
ATOM 649 C CA . LYS A 1 81 ? -7.504 27.672 -8.969 1 97.75 81 LYS A CA 1
ATOM 650 C C . LYS A 1 81 ? -8.828 27.234 -8.344 1 97.75 81 LYS A C 1
ATOM 652 O O . LYS A 1 81 ? -9.078 27.469 -7.164 1 97.75 81 LYS A O 1
ATOM 657 N N . ARG A 1 82 ? -9.656 26.562 -9.133 1 97.94 82 ARG A N 1
ATOM 658 C CA . ARG A 1 82 ? -10.977 26.125 -8.695 1 97.94 82 ARG A CA 1
ATOM 659 C C . ARG A 1 82 ? -10.867 25.188 -7.504 1 97.94 82 ARG A C 1
ATOM 661 O O . ARG A 1 82 ? -11.484 25.422 -6.461 1 97.94 82 ARG A O 1
ATOM 668 N N . ILE A 1 83 ? -10.062 24.172 -7.652 1 98.19 83 ILE A N 1
AT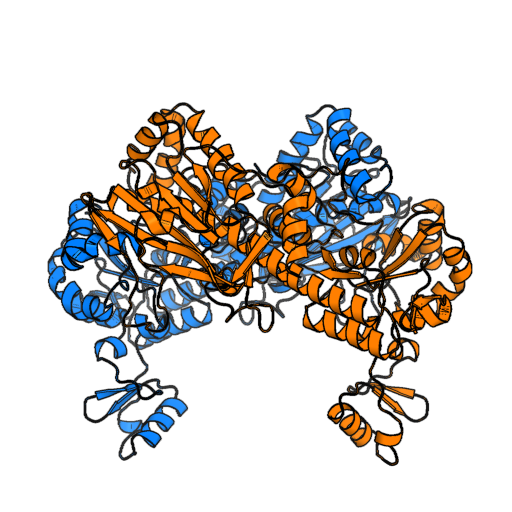OM 669 C CA . ILE A 1 83 ? -9.969 23.109 -6.656 1 98.19 83 ILE A CA 1
ATOM 670 C C . ILE A 1 83 ? -9.328 23.656 -5.383 1 98.19 83 ILE A C 1
ATOM 672 O O . ILE A 1 83 ? -9.852 23.453 -4.281 1 98.19 83 ILE A O 1
ATOM 676 N N . LEU A 1 84 ? -8.211 24.375 -5.484 1 98.19 84 LEU A N 1
ATOM 677 C CA . LEU A 1 84 ? -7.469 24.812 -4.312 1 98.19 84 LEU A CA 1
ATOM 678 C C . LEU A 1 84 ? -8.195 25.953 -3.6 1 98.19 84 LEU A C 1
ATOM 680 O O . LEU A 1 84 ? -8.125 26.078 -2.375 1 98.19 84 LEU A O 1
ATOM 684 N N . SER A 1 85 ? -8.906 26.844 -4.352 1 98.44 85 SER A N 1
ATOM 685 C CA . SER A 1 85 ? -9.711 27.875 -3.707 1 98.44 85 SER A CA 1
ATOM 686 C C . SER A 1 85 ? -10.812 27.25 -2.852 1 98.44 85 SER A C 1
ATOM 688 O O . SER A 1 85 ? -11.078 27.719 -1.741 1 98.44 85 SER A O 1
ATOM 690 N N . ALA A 1 86 ? -11.406 26.219 -3.398 1 98.44 86 ALA A N 1
ATOM 691 C CA . ALA A 1 86 ? -12.453 25.531 -2.65 1 98.44 86 ALA A CA 1
ATOM 692 C C . ALA A 1 86 ? -11.898 24.859 -1.399 1 98.44 86 ALA A C 1
ATOM 694 O O . ALA A 1 86 ? -12.484 24.969 -0.32 1 98.44 86 ALA A O 1
ATOM 695 N N . MET A 1 87 ? -10.828 24.188 -1.478 1 98.5 87 MET A N 1
ATOM 696 C CA . MET A 1 87 ? -10.258 23.422 -0.372 1 98.5 87 MET A CA 1
ATOM 697 C C . MET A 1 87 ? -9.719 24.359 0.713 1 98.5 87 MET A C 1
ATOM 699 O O . MET A 1 87 ? -9.758 24.016 1.898 1 98.5 87 MET A O 1
ATOM 703 N N . LEU A 1 88 ? -9.242 25.547 0.326 1 97.94 88 LEU A N 1
ATOM 704 C CA . LEU A 1 88 ? -8.594 26.453 1.272 1 97.94 88 LEU A CA 1
ATOM 705 C C . LEU A 1 88 ? -9.57 27.516 1.761 1 97.94 88 LEU A C 1
ATOM 707 O O . LEU A 1 88 ? -9.312 28.188 2.758 1 97.94 88 LEU A O 1
ATOM 711 N N . GLY A 1 89 ? -10.664 27.719 1.041 1 96.38 89 GLY A N 1
ATOM 712 C CA . GLY A 1 89 ? -11.727 28.609 1.498 1 96.38 89 GLY A CA 1
ATOM 713 C C . GLY A 1 89 ? -11.5 30.047 1.095 1 96.38 89 GLY A C 1
ATOM 714 O O . GLY A 1 89 ? -12.125 30.953 1.65 1 96.38 89 GLY A O 1
ATOM 715 N N . TYR A 1 90 ? -10.547 30.344 0.211 1 96.31 90 TYR A N 1
ATOM 716 C CA . TYR A 1 90 ? -10.297 31.656 -0.355 1 96.31 90 TYR A CA 1
ATOM 717 C C . TYR A 1 90 ? -9.773 31.562 -1.784 1 96.31 90 TYR A C 1
ATOM 719 O O . TYR A 1 90 ? -9.367 30.484 -2.223 1 96.31 90 TYR A O 1
ATOM 727 N N . SER A 1 91 ? -9.836 32.625 -2.547 1 96.94 91 SER A N 1
ATOM 728 C CA . SER A 1 91 ? -9.359 32.594 -3.926 1 96.94 91 SER A CA 1
ATOM 729 C C . SER A 1 91 ? -7.836 32.531 -3.984 1 96.94 91 SER A C 1
ATOM 731 O O . SER A 1 91 ? -7.137 33.438 -3.529 1 96.94 91 SER A O 1
ATOM 733 N N . VAL A 1 92 ? -7.348 31.484 -4.531 1 96.56 92 VAL A N 1
ATOM 734 C CA . VAL A 1 92 ? -5.906 31.266 -4.617 1 96.56 92 VAL A CA 1
ATOM 735 C C . VAL A 1 92 ? -5.336 32.062 -5.793 1 96.56 92 VAL A C 1
ATOM 737 O O . VAL A 1 92 ? -5.953 32.125 -6.855 1 96.56 92 VAL A O 1
ATOM 740 N N . ASP A 1 93 ? -4.219 32.75 -5.57 1 96.25 93 ASP A N 1
ATOM 741 C CA . ASP A 1 93 ? -3.479 33.438 -6.625 1 96.25 93 ASP A CA 1
ATOM 742 C C . ASP A 1 93 ? -2.631 32.469 -7.43 1 96.25 93 ASP A C 1
ATOM 744 O O . ASP A 1 93 ? -1.68 31.875 -6.906 1 96.25 93 ASP A O 1
ATOM 748 N N . VAL A 1 94 ? -2.949 32.281 -8.688 1 97 94 VAL A N 1
ATOM 749 C CA . VAL A 1 94 ? -2.279 31.281 -9.492 1 97 94 VAL A CA 1
ATOM 750 C C . VAL A 1 94 ? -1.251 31.938 -10.414 1 97 94 VAL A C 1
ATOM 752 O O . VAL A 1 94 ? -0.774 31.328 -11.367 1 97 94 VAL A O 1
ATOM 755 N N . SER A 1 95 ? -0.861 33.219 -10.141 1 97.06 95 SER A N 1
ATOM 756 C CA . SER A 1 95 ? 0.102 33.938 -10.969 1 97.06 95 SER A CA 1
ATOM 757 C C . SER A 1 95 ? 1.436 33.219 -11.031 1 97.06 95 SER A C 1
ATOM 759 O O . SER A 1 95 ? 2.131 33.25 -12.055 1 97.06 95 SER A O 1
ATOM 761 N N . TYR A 1 96 ? 1.824 32.594 -9.961 1 96.19 96 TYR A N 1
ATOM 762 C CA . TYR A 1 96 ? 3.082 31.844 -9.945 1 96.19 96 TYR A CA 1
ATOM 763 C C . TYR A 1 96 ? 3.055 30.703 -10.961 1 96.19 96 TYR A C 1
ATOM 765 O O . TYR A 1 96 ? 4.062 30.422 -11.609 1 96.19 96 TYR A O 1
ATOM 773 N N . LEU A 1 97 ? 1.879 30.047 -11.133 1 97.25 97 LEU A N 1
ATOM 774 C CA . LEU A 1 97 ? 1.724 28.969 -12.117 1 97.25 97 LEU A CA 1
ATOM 775 C C . LEU A 1 97 ? 1.682 29.531 -13.531 1 97.25 97 LEU A C 1
ATOM 777 O O . LEU A 1 97 ? 2.164 28.906 -14.469 1 97.25 97 LEU A O 1
ATOM 781 N N . GLU A 1 98 ? 1.039 30.703 -13.625 1 98.19 98 GLU A N 1
ATOM 782 C CA . GLU A 1 98 ? 1.045 31.375 -14.922 1 98.19 98 GLU A CA 1
ATOM 783 C C . GLU A 1 98 ? 2.469 31.688 -15.375 1 98.19 98 GLU A C 1
ATOM 785 O O . GLU A 1 98 ? 2.805 31.484 -16.547 1 98.19 98 GLU A O 1
ATOM 790 N N . LYS A 1 99 ? 3.285 32.188 -14.445 1 98.12 99 LYS A N 1
ATOM 791 C CA . LYS A 1 99 ? 4.688 32.469 -14.75 1 98.12 99 LYS A CA 1
ATOM 792 C C . LYS A 1 99 ? 5.414 31.188 -15.172 1 98.12 99 LYS A C 1
ATOM 794 O O . LYS A 1 99 ? 6.242 31.219 -16.078 1 98.12 99 LYS A O 1
ATOM 799 N N . LEU A 1 100 ? 5.121 30.125 -14.5 1 98.25 100 LEU A N 1
ATOM 800 C CA . LEU A 1 100 ? 5.734 28.844 -14.852 1 98.25 100 LEU A CA 1
ATOM 801 C C . LEU A 1 100 ? 5.297 28.406 -16.234 1 98.25 100 LEU A C 1
ATOM 803 O O . LEU A 1 100 ? 6.109 27.875 -17.016 1 98.25 100 LEU A O 1
ATOM 807 N N . HIS A 1 101 ? 3.992 28.5 -16.516 1 98.25 101 HIS A N 1
ATOM 808 C CA . HIS A 1 101 ? 3.477 28.172 -17.844 1 98.25 101 HIS A CA 1
ATOM 809 C C . HIS A 1 101 ? 4.199 28.969 -18.922 1 98.25 101 HIS A C 1
ATOM 811 O O . HIS A 1 101 ? 4.566 28.422 -19.969 1 98.25 101 HIS A O 1
ATOM 817 N N . ASP A 1 102 ? 4.426 30.281 -18.656 1 98.25 102 ASP A N 1
ATOM 818 C CA . ASP A 1 102 ? 5.121 31.156 -19.609 1 98.25 102 ASP A CA 1
ATOM 819 C C . ASP A 1 102 ? 6.555 30.672 -19.828 1 98.25 102 ASP A C 1
ATOM 821 O O . ASP A 1 102 ? 7.086 30.797 -20.938 1 98.25 102 ASP A O 1
ATOM 825 N N . LEU A 1 103 ? 7.176 30.25 -18.766 1 98.06 103 LEU A N 1
ATOM 826 C CA . LEU A 1 103 ? 8.531 29.734 -18.891 1 98.06 103 LEU A CA 1
ATOM 827 C C . LEU A 1 103 ? 8.578 28.547 -19.844 1 98.06 103 LEU A C 1
ATOM 829 O O . LEU A 1 103 ? 9.516 28.406 -20.625 1 98.06 103 LEU A O 1
ATOM 833 N N . GLY A 1 104 ? 7.605 27.562 -19.688 1 97.88 104 GLY A N 1
ATOM 834 C CA . GLY A 1 104 ? 7.402 26.531 -20.703 1 97.88 104 GLY A CA 1
ATOM 835 C C . GLY A 1 104 ? 8.07 25.219 -20.359 1 97.88 104 GLY A C 1
ATOM 836 O O . GLY A 1 104 ? 7.934 24.234 -21.094 1 97.88 104 GLY A O 1
ATOM 837 N N . TYR A 1 105 ? 8.828 25.141 -19.312 1 97.94 105 TYR A N 1
ATOM 838 C CA . TYR A 1 105 ? 9.461 23.922 -18.844 1 97.94 105 TYR A CA 1
ATOM 839 C C . TYR A 1 105 ? 9.617 23.938 -17.328 1 97.94 105 TYR A C 1
ATOM 841 O O . TYR A 1 105 ? 9.422 24.969 -16.688 1 97.94 105 TYR A O 1
ATOM 849 N N . LEU A 1 106 ? 9.828 22.75 -16.719 1 98.38 106 LEU A N 1
ATOM 850 C CA . LEU A 1 106 ? 10.094 22.688 -15.289 1 98.38 106 LEU A CA 1
ATOM 851 C C . LEU A 1 106 ? 11.555 23.031 -14.992 1 98.38 106 LEU A C 1
ATOM 853 O O . LEU A 1 106 ? 12.453 22.281 -15.359 1 98.38 106 LEU A O 1
ATOM 857 N N . PRO A 1 107 ? 11.805 24.125 -14.375 1 98.75 107 PRO A N 1
ATOM 858 C CA . PRO A 1 107 ? 13.18 24.516 -14.078 1 98.75 107 PRO A CA 1
ATOM 859 C C . PRO A 1 107 ? 13.75 23.797 -12.867 1 98.75 107 PRO A C 1
ATOM 861 O O . PRO A 1 107 ? 13.938 24.406 -11.805 1 98.75 107 PRO A O 1
ATOM 864 N N . LEU A 1 108 ? 14.055 22.547 -13.023 1 98.81 108 LEU A N 1
ATOM 865 C CA . LEU A 1 108 ? 14.602 21.672 -12 1 98.81 108 LEU A CA 1
ATOM 866 C C . LEU A 1 108 ? 15.812 20.906 -12.523 1 98.81 108 LEU A C 1
ATOM 868 O O . LEU A 1 108 ? 15.914 20.656 -13.727 1 98.81 108 LEU A O 1
ATOM 872 N N . ARG A 1 109 ? 16.734 20.641 -11.672 1 98.75 109 ARG A N 1
ATOM 873 C CA . ARG A 1 109 ? 17.859 19.734 -11.922 1 98.75 109 ARG A CA 1
ATOM 874 C C . ARG A 1 109 ? 17.891 18.594 -10.906 1 98.75 109 ARG A C 1
ATOM 876 O O . ARG A 1 109 ? 17.781 18.828 -9.703 1 98.75 109 ARG A O 1
ATOM 883 N N . ILE A 1 110 ? 17.906 17.359 -11.383 1 98.88 110 ILE A N 1
ATOM 884 C CA . ILE A 1 110 ? 18.047 16.188 -10.531 1 98.88 110 ILE A CA 1
ATOM 885 C C . ILE A 1 110 ? 19.375 15.5 -10.82 1 98.88 110 ILE A C 1
ATOM 887 O O . ILE A 1 110 ? 19.688 15.203 -11.977 1 98.88 110 ILE A O 1
ATOM 891 N N . LYS A 1 111 ? 20.188 15.336 -9.836 1 98.81 111 LYS A N 1
ATOM 892 C CA . LYS A 1 111 ? 21.375 14.477 -9.883 1 98.81 111 LYS A CA 1
ATOM 893 C C . LYS A 1 111 ? 21.125 13.156 -9.156 1 98.81 111 LYS A C 1
ATOM 895 O O . LYS A 1 111 ? 20.422 13.125 -8.141 1 98.81 111 LYS A O 1
ATOM 900 N N . ALA A 1 112 ? 21.672 12.055 -9.68 1 98.88 112 ALA A N 1
ATOM 901 C CA . ALA A 1 112 ? 21.359 10.773 -9.062 1 98.88 112 ALA A CA 1
ATOM 902 C C . ALA A 1 112 ? 22.453 9.75 -9.336 1 98.88 112 ALA A C 1
ATOM 904 O O . ALA A 1 112 ? 23.25 9.922 -10.266 1 98.88 112 ALA A O 1
ATOM 905 N N . LEU A 1 113 ? 22.547 8.773 -8.461 1 98.81 113 LEU A N 1
ATOM 906 C CA . LEU A 1 113 ? 23.266 7.535 -8.781 1 98.81 113 LEU A CA 1
ATOM 907 C C . LEU A 1 113 ? 22.547 6.77 -9.891 1 98.81 113 LEU A C 1
ATOM 909 O O . LEU A 1 113 ? 21.391 7.086 -10.227 1 98.81 113 LEU A O 1
ATOM 913 N N . GLU A 1 114 ? 23.25 5.77 -10.445 1 98.5 114 GLU A N 1
ATOM 914 C CA . GLU A 1 114 ? 22.609 4.926 -11.453 1 98.5 114 GLU A CA 1
ATOM 915 C C . GLU A 1 114 ? 21.578 3.992 -10.812 1 98.5 114 GLU A C 1
ATOM 917 O O . GLU A 1 114 ? 21.828 3.426 -9.75 1 98.5 114 GLU A O 1
ATOM 922 N N . GLU A 1 115 ? 20.406 3.896 -11.461 1 98.81 115 GLU A N 1
ATOM 923 C CA . GLU A 1 115 ? 19.406 2.955 -10.953 1 98.81 115 GLU A CA 1
ATOM 924 C C . GLU A 1 115 ? 19.938 1.526 -10.969 1 98.81 115 GLU A C 1
ATOM 926 O O . GLU A 1 115 ? 20.625 1.125 -11.914 1 98.81 115 GLU A O 1
ATOM 931 N N . GLY A 1 116 ? 19.641 0.749 -9.961 1 98.75 116 GLY A N 1
ATOM 932 C CA . GLY A 1 116 ? 20.188 -0.576 -9.727 1 98.75 116 GLY A CA 1
ATOM 933 C C . GLY A 1 116 ? 21.266 -0.596 -8.648 1 98.75 116 GLY A C 1
ATOM 934 O O . GLY A 1 116 ? 21.625 -1.662 -8.148 1 98.75 116 GLY A O 1
ATOM 935 N N . THR A 1 117 ? 21.688 0.588 -8.211 1 98.81 117 THR A N 1
ATOM 936 C CA . THR A 1 117 ? 22.688 0.705 -7.164 1 98.81 117 THR A CA 1
ATOM 937 C C . THR A 1 117 ? 22.094 0.362 -5.801 1 98.81 117 THR A C 1
ATOM 939 O O . THR A 1 117 ? 21 0.825 -5.461 1 98.81 117 THR A O 1
ATOM 942 N N . LEU A 1 118 ? 22.75 -0.493 -5.039 1 98.75 118 LEU A N 1
ATOM 943 C CA . LEU A 1 118 ? 22.422 -0.711 -3.635 1 98.75 118 LEU A CA 1
ATOM 944 C C . LEU A 1 118 ? 23.062 0.346 -2.748 1 98.75 118 LEU A C 1
ATOM 946 O O . LEU A 1 118 ? 24.281 0.371 -2.598 1 98.75 118 LEU A O 1
ATOM 950 N N . VAL A 1 119 ? 22.266 1.197 -2.133 1 98.88 119 VAL A N 1
ATOM 951 C CA . VAL A 1 119 ? 22.734 2.414 -1.479 1 98.88 119 VAL A CA 1
ATOM 952 C C . VAL A 1 119 ? 22.656 2.252 0.037 1 98.88 119 VAL A C 1
ATOM 954 O O . VAL A 1 119 ? 21.594 1.932 0.577 1 98.88 119 VAL A O 1
ATOM 957 N N . PRO A 1 120 ? 23.781 2.457 0.776 1 98.5 120 PRO A N 1
ATOM 958 C CA . PRO A 1 120 ? 23.719 2.396 2.238 1 98.5 120 PRO A CA 1
ATOM 959 C C . PRO A 1 120 ? 22.75 3.412 2.834 1 98.5 120 PRO A C 1
ATOM 961 O O . PRO A 1 120 ? 22.516 4.465 2.236 1 98.5 120 PRO A O 1
ATOM 964 N N . TYR A 1 121 ? 22.172 3.066 3.992 1 97.69 121 TYR A N 1
ATOM 965 C CA . TYR A 1 121 ? 21.359 4.039 4.711 1 97.69 121 TYR A CA 1
ATOM 966 C C . TYR A 1 121 ? 22.125 5.344 4.918 1 97.69 121 TYR A C 1
ATOM 968 O O . TYR A 1 121 ? 23.359 5.34 5.004 1 97.69 121 TYR A O 1
ATOM 976 N N . LEU A 1 122 ? 21.422 6.484 4.91 1 96.81 122 LEU A N 1
ATOM 977 C CA . LEU A 1 122 ? 21.922 7.828 5.188 1 96.81 122 LEU A CA 1
ATOM 978 C C . LEU A 1 122 ? 22.641 8.398 3.973 1 96.81 122 LEU A C 1
ATOM 980 O O . LEU A 1 122 ? 23 9.586 3.953 1 96.81 122 LEU A O 1
ATOM 984 N N . VAL A 1 123 ? 22.906 7.633 2.896 1 98.44 123 VAL A N 1
ATOM 985 C CA . VAL A 1 123 ? 23.484 8.133 1.655 1 98.44 123 VAL A CA 1
ATOM 986 C C . VAL A 1 123 ? 22.375 8.484 0.668 1 98.44 123 VAL A C 1
ATOM 988 O O . VAL A 1 123 ? 21.578 7.621 0.302 1 98.44 123 VAL A O 1
ATOM 991 N N . PRO A 1 124 ? 22.25 9.695 0.224 1 98.44 124 PRO A N 1
ATOM 992 C CA . PRO A 1 124 ? 21.203 10.047 -0.741 1 98.44 124 PRO A CA 1
ATOM 993 C C . PRO A 1 124 ? 21.531 9.586 -2.16 1 98.44 124 PRO A C 1
ATOM 995 O O . PRO A 1 124 ? 22.578 9.953 -2.705 1 98.44 124 PRO A O 1
ATOM 998 N N . PRO A 1 125 ? 20.609 8.859 -2.746 1 98.81 125 PRO A N 1
ATOM 999 C CA . PRO A 1 125 ? 20.844 8.469 -4.141 1 98.81 125 PRO A CA 1
ATOM 1000 C C . PRO A 1 125 ? 20.5 9.578 -5.129 1 98.81 125 PRO A C 1
ATOM 1002 O O . PRO A 1 125 ? 20.828 9.477 -6.316 1 98.81 125 PRO A O 1
ATOM 1005 N N . LEU A 1 126 ? 19.828 10.656 -4.68 1 98.75 126 LEU A N 1
ATOM 1006 C CA . LEU A 1 126 ? 19.484 11.742 -5.602 1 98.75 126 LEU A CA 1
ATOM 1007 C C . LEU A 1 126 ? 19.344 13.062 -4.859 1 98.75 126 LEU A C 1
ATOM 1009 O O . LEU A 1 126 ? 19.062 13.078 -3.66 1 98.75 126 LEU A O 1
ATOM 1013 N N . THR A 1 127 ? 19.594 14.148 -5.543 1 98.69 127 THR A N 1
ATOM 1014 C CA . THR A 1 127 ? 19.344 15.523 -5.117 1 98.69 127 THR A CA 1
ATOM 1015 C C . THR A 1 127 ? 18.5 16.266 -6.156 1 98.69 127 THR A C 1
ATOM 1017 O O . THR A 1 127 ? 18.469 15.867 -7.324 1 98.69 127 THR A O 1
ATOM 1020 N N . ILE A 1 128 ? 17.812 17.266 -5.75 1 98.75 128 ILE A N 1
ATOM 1021 C CA . ILE A 1 128 ? 16.969 18.078 -6.621 1 98.75 128 ILE A CA 1
ATOM 1022 C C . ILE A 1 128 ? 17.125 19.547 -6.254 1 98.75 128 ILE A C 1
ATOM 1024 O O . ILE A 1 128 ? 17.203 19.906 -5.07 1 98.75 128 ILE A O 1
ATOM 1028 N N . VAL A 1 129 ? 17.172 20.391 -7.234 1 98.69 129 VAL A N 1
ATOM 1029 C CA . VAL A 1 129 ? 17.266 21.828 -7.016 1 98.69 129 VAL A CA 1
ATOM 1030 C C . VAL A 1 129 ? 16.609 22.578 -8.172 1 98.69 129 VAL A C 1
ATOM 1032 O O . VAL A 1 129 ? 16.609 22.109 -9.312 1 98.69 129 VAL A O 1
ATOM 1035 N N . ASN A 1 130 ? 15.953 23.719 -7.855 1 98.62 130 ASN A N 1
ATOM 1036 C CA . ASN A 1 130 ? 15.422 24.547 -8.938 1 98.62 130 ASN A CA 1
ATOM 1037 C C . ASN A 1 130 ? 16.547 25.281 -9.68 1 98.62 130 ASN A C 1
ATOM 1039 O O . ASN A 1 130 ? 17.516 25.703 -9.07 1 98.62 130 ASN A O 1
ATOM 1043 N N . THR A 1 131 ? 16.359 25.469 -10.961 1 98.62 131 THR A N 1
ATOM 1044 C CA . THR A 1 131 ? 17.406 26.031 -11.805 1 98.62 131 THR A CA 1
ATOM 1045 C C . THR A 1 131 ? 17.109 27.484 -12.164 1 98.62 131 THR A C 1
ATOM 1047 O O . THR A 1 131 ? 17.891 28.156 -12.836 1 98.62 131 THR A O 1
ATOM 1050 N N . HIS A 1 132 ? 16.016 28.016 -11.812 1 98.44 132 HIS A N 1
ATOM 1051 C CA . HIS A 1 132 ? 15.617 29.391 -12.055 1 98.44 132 HIS A CA 1
ATOM 1052 C C . HIS A 1 132 ? 15.211 30.094 -10.758 1 98.44 132 HIS A C 1
ATOM 1054 O O . HIS A 1 132 ? 14.367 29.578 -10.016 1 98.44 132 HIS A O 1
ATOM 1060 N N . PRO A 1 133 ? 15.727 31.25 -10.477 1 97.38 133 PRO A N 1
ATOM 1061 C CA . PRO A 1 133 ? 15.547 31.922 -9.18 1 97.38 133 PRO A CA 1
ATOM 1062 C C . PRO A 1 133 ? 14.094 32.281 -8.922 1 97.38 133 PRO A C 1
ATOM 1064 O O . PRO A 1 133 ? 13.711 32.531 -7.77 1 97.38 133 PRO A O 1
ATOM 1067 N N . ASP A 1 134 ? 13.227 32.312 -9.914 1 97.06 134 ASP A N 1
ATOM 1068 C CA . ASP A 1 134 ? 11.836 32.719 -9.75 1 97.06 134 ASP A CA 1
ATOM 1069 C C . ASP A 1 134 ? 10.984 31.562 -9.242 1 97.06 134 ASP A C 1
ATOM 1071 O O . ASP A 1 134 ? 9.828 31.766 -8.852 1 97.06 134 ASP A O 1
ATOM 1075 N N . PHE A 1 135 ? 11.555 30.391 -9.203 1 97.88 135 PHE A N 1
ATOM 1076 C CA . PHE A 1 135 ? 10.703 29.25 -8.914 1 97.88 135 PHE A CA 1
ATOM 1077 C C . PHE A 1 135 ? 11.32 28.375 -7.816 1 97.88 135 PHE A C 1
ATOM 1079 O O . PHE A 1 135 ? 11.414 27.156 -7.957 1 97.88 135 PHE A O 1
ATOM 1086 N N . PRO A 1 136 ? 11.758 28.938 -6.688 1 96.88 136 PRO A N 1
ATOM 1087 C CA . PRO A 1 136 ? 12.344 28.141 -5.609 1 96.88 136 PRO A CA 1
ATOM 1088 C C . PRO A 1 136 ? 11.328 27.203 -4.953 1 96.88 136 PRO A C 1
ATOM 1090 O O . PRO A 1 136 ? 11.711 26.172 -4.387 1 96.88 136 PRO A O 1
ATOM 1093 N N . TRP A 1 137 ? 9.984 27.469 -5.047 1 96 137 TRP A N 1
ATOM 1094 C CA . TRP A 1 137 ? 8.906 26.703 -4.441 1 96 137 TRP A CA 1
ATOM 1095 C C . TRP A 1 137 ? 8.781 25.328 -5.105 1 96 137 TRP A C 1
ATOM 1097 O O . TRP A 1 137 ? 8.219 24.406 -4.527 1 96 137 TRP A O 1
ATOM 1107 N N . LEU A 1 138 ? 9.297 25.156 -6.309 1 97.38 138 LEU A N 1
ATOM 1108 C CA . LEU A 1 138 ? 9.086 23.969 -7.125 1 97.38 138 LEU A CA 1
ATOM 1109 C C . LEU A 1 138 ? 9.75 22.75 -6.5 1 97.38 138 LEU A C 1
ATOM 1111 O O . LEU A 1 138 ? 9.203 21.656 -6.539 1 97.38 138 LEU A O 1
ATOM 1115 N N . THR A 1 139 ? 10.938 22.938 -5.961 1 97 139 THR A N 1
ATOM 1116 C CA . THR A 1 139 ? 11.719 21.828 -5.418 1 97 139 THR A CA 1
ATOM 1117 C C . THR A 1 139 ? 10.93 21.078 -4.344 1 97 139 THR A C 1
ATOM 1119 O O . THR A 1 139 ? 10.828 19.859 -4.371 1 97 139 THR A O 1
ATOM 1122 N N . ASN A 1 140 ? 10.297 21.812 -3.475 1 93.94 140 ASN A N 1
ATOM 1123 C CA . ASN A 1 140 ? 9.586 21.156 -2.385 1 93.94 140 ASN A CA 1
ATOM 1124 C C . ASN A 1 140 ? 8.148 20.828 -2.775 1 93.94 140 ASN A C 1
ATOM 1126 O O . ASN A 1 140 ? 7.488 20.031 -2.102 1 93.94 140 ASN A O 1
ATOM 1130 N N . MET A 1 141 ? 7.684 21.453 -3.811 1 96 141 MET A N 1
ATOM 1131 C CA . MET A 1 141 ? 6.34 21.125 -4.273 1 96 141 MET A CA 1
ATOM 1132 C C . MET A 1 141 ? 6.285 19.688 -4.789 1 96 141 MET A C 1
ATOM 1134 O O . MET A 1 141 ? 5.32 18.969 -4.527 1 96 141 MET A O 1
ATOM 1138 N N . ILE A 1 142 ? 7.305 19.234 -5.492 1 97.25 142 ILE A N 1
ATOM 1139 C CA . ILE A 1 142 ? 7.254 17.922 -6.133 1 97.25 142 ILE A CA 1
ATOM 1140 C C . ILE A 1 142 ? 7.605 16.844 -5.117 1 97.25 142 ILE A C 1
ATOM 1142 O O . ILE A 1 142 ? 7.531 15.641 -5.418 1 97.25 142 ILE A O 1
ATOM 1146 N N . GLU A 1 143 ? 7.965 17.219 -3.891 1 97 143 GLU A N 1
ATOM 1147 C CA . GLU A 1 143 ? 8.383 16.297 -2.844 1 97 143 GLU A CA 1
ATOM 1148 C C . GLU A 1 143 ? 7.352 15.188 -2.641 1 97 143 GLU A C 1
ATOM 1150 O O . GLU A 1 143 ? 7.707 14.016 -2.475 1 97 143 GLU A O 1
ATOM 1155 N N . THR A 1 144 ? 6.082 15.57 -2.629 1 97.38 144 THR A N 1
ATOM 1156 C CA . THR A 1 144 ? 5.012 14.625 -2.334 1 97.38 144 THR A CA 1
ATOM 1157 C C . THR A 1 144 ? 5.035 13.461 -3.322 1 97.38 144 THR A C 1
ATOM 1159 O O . THR 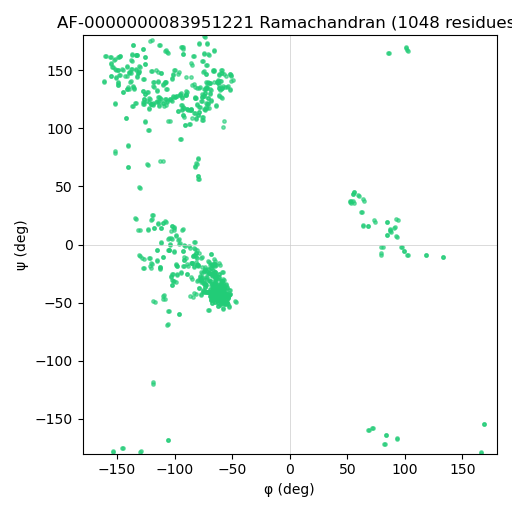A 1 144 ? 5.066 12.297 -2.918 1 97.38 144 THR A O 1
ATOM 1162 N N . VAL A 1 145 ? 5.109 13.75 -4.59 1 97.5 145 VAL A N 1
ATOM 1163 C CA . VAL A 1 145 ? 5.059 12.719 -5.625 1 97.5 145 VAL A CA 1
ATOM 1164 C C . VAL A 1 145 ? 6.414 12.031 -5.734 1 97.5 145 VAL A C 1
ATOM 1166 O O . VAL A 1 145 ? 6.484 10.828 -5.996 1 97.5 145 VAL A O 1
ATOM 1169 N N . LEU A 1 146 ? 7.496 12.852 -5.566 1 98.19 146 LEU A N 1
ATOM 1170 C CA . LEU A 1 146 ? 8.82 12.242 -5.559 1 98.19 146 LEU A CA 1
ATOM 1171 C C . LEU A 1 146 ? 8.898 11.133 -4.52 1 98.19 146 LEU A C 1
ATOM 1173 O O . LEU A 1 146 ? 9.445 10.055 -4.789 1 98.19 146 LEU A O 1
ATOM 1177 N N . SER A 1 147 ? 8.344 11.414 -3.395 1 98.19 147 SER A N 1
ATOM 1178 C CA . SER A 1 147 ? 8.375 10.438 -2.312 1 98.19 147 SER A CA 1
ATOM 1179 C C . SER A 1 147 ? 7.473 9.242 -2.611 1 98.19 147 SER A C 1
ATOM 1181 O O . SER A 1 147 ? 7.938 8.109 -2.686 1 98.19 147 SER A O 1
ATOM 1183 N N . CYS A 1 148 ? 6.184 9.453 -2.877 1 97.69 148 CYS A N 1
ATOM 1184 C CA . CYS A 1 148 ? 5.207 8.375 -2.918 1 97.69 148 CYS A CA 1
ATOM 1185 C C . CYS A 1 148 ? 5.418 7.492 -4.145 1 97.69 148 CYS A C 1
ATOM 1187 O O . CYS A 1 148 ? 5.027 6.324 -4.152 1 97.69 148 CYS A O 1
ATOM 1189 N N . GLU A 1 149 ? 6.098 8.008 -5.184 1 97.31 149 GLU A N 1
ATOM 1190 C CA . GLU A 1 149 ? 6.32 7.219 -6.391 1 97.31 149 GLU A CA 1
ATOM 1191 C C . GLU A 1 149 ? 7.645 6.465 -6.32 1 97.31 149 GLU A C 1
ATOM 1193 O O . GLU A 1 149 ? 7.887 5.547 -7.109 1 97.31 149 GLU A O 1
ATOM 1198 N N . ASN A 1 150 ? 8.539 6.777 -5.375 1 98.56 150 ASN A N 1
ATOM 1199 C CA . ASN A 1 150 ? 9.875 6.184 -5.379 1 98.56 150 ASN A CA 1
ATOM 1200 C C . ASN A 1 150 ? 10.047 5.195 -4.23 1 98.56 150 ASN A C 1
ATOM 1202 O O . ASN A 1 150 ? 10.508 4.07 -4.441 1 98.56 150 ASN A O 1
ATOM 1206 N N . TRP A 1 151 ? 9.594 5.547 -3.031 1 98.69 151 TRP A N 1
ATOM 1207 C CA . TRP A 1 151 ? 9.922 4.691 -1.896 1 98.69 151 TRP A CA 1
ATOM 1208 C C . TRP A 1 151 ? 9.336 3.293 -2.08 1 98.69 151 TRP A C 1
ATOM 1210 O O . TRP A 1 151 ? 9.969 2.297 -1.716 1 98.69 151 TRP A O 1
ATOM 1220 N N . PRO A 1 152 ? 8.078 3.17 -2.697 1 98.56 152 PRO A N 1
ATOM 1221 C CA . PRO A 1 152 ? 7.516 1.821 -2.789 1 98.56 152 PRO A CA 1
ATOM 1222 C C . PRO A 1 152 ? 8.312 0.911 -3.725 1 98.56 152 PRO A C 1
ATOM 1224 O O . PRO A 1 152 ? 8.516 -0.265 -3.416 1 98.56 152 PRO A O 1
ATOM 1227 N N . ILE A 1 153 ? 8.719 1.442 -4.875 1 98.75 153 ILE A N 1
ATOM 1228 C CA . ILE A 1 153 ? 9.461 0.644 -5.848 1 98.75 153 ILE A CA 1
ATOM 1229 C C . ILE A 1 153 ? 10.797 0.208 -5.242 1 98.75 153 ILE A C 1
ATOM 1231 O O . ILE A 1 153 ? 11.203 -0.948 -5.391 1 98.75 153 ILE A O 1
ATOM 1235 N N . GLN A 1 154 ? 11.445 1.149 -4.586 1 98.88 154 GLN A N 1
ATOM 1236 C CA . GLN A 1 154 ? 12.719 0.844 -3.945 1 98.88 154 GLN A CA 1
ATOM 1237 C C . GLN A 1 154 ? 12.547 -0.223 -2.867 1 98.88 154 GLN A C 1
ATOM 1239 O O . GLN A 1 154 ? 13.383 -1.122 -2.74 1 98.88 154 GLN A O 1
ATOM 1244 N N . THR A 1 155 ? 11.461 -0.102 -2.096 1 98.88 155 THR A N 1
ATOM 1245 C CA . THR A 1 155 ? 11.211 -1.077 -1.04 1 98.88 155 THR A CA 1
ATOM 1246 C C . THR A 1 155 ? 10.945 -2.459 -1.632 1 98.88 155 THR A C 1
ATOM 1248 O O . THR A 1 155 ? 11.484 -3.459 -1.153 1 98.88 155 THR A O 1
ATOM 1251 N N . SER A 1 156 ? 10.109 -2.545 -2.658 1 98.88 156 SER A N 1
ATOM 1252 C CA . SER A 1 156 ? 9.82 -3.818 -3.312 1 98.88 156 SER A CA 1
ATOM 1253 C C . SER A 1 156 ? 11.086 -4.426 -3.912 1 98.88 156 SER A C 1
ATOM 1255 O O . SER A 1 156 ? 11.328 -5.629 -3.783 1 98.88 156 SER A O 1
ATOM 1257 N N . ALA A 1 157 ? 11.867 -3.588 -4.586 1 98.94 157 ALA A N 1
ATOM 1258 C CA . ALA A 1 157 ? 13.109 -4.062 -5.188 1 98.94 157 ALA A CA 1
ATOM 1259 C C . ALA A 1 157 ? 14.07 -4.582 -4.125 1 98.94 157 ALA A C 1
ATOM 1261 O O . ALA A 1 157 ? 14.711 -5.621 -4.312 1 98.94 157 ALA A O 1
ATOM 1262 N N . THR A 1 158 ? 14.227 -3.816 -3.031 1 98.94 158 THR A N 1
ATOM 1263 C CA . THR A 1 158 ? 15.109 -4.227 -1.944 1 98.94 158 THR A CA 1
ATOM 1264 C C . THR A 1 158 ? 14.656 -5.566 -1.363 1 98.94 158 THR A C 1
ATOM 1266 O O . THR A 1 158 ? 15.484 -6.438 -1.094 1 98.94 158 THR A O 1
ATOM 1269 N N . THR A 1 159 ? 13.352 -5.738 -1.174 1 98.88 159 THR A N 1
ATOM 1270 C CA . THR A 1 159 ? 12.789 -6.988 -0.677 1 98.88 159 THR A CA 1
ATOM 1271 C C . THR A 1 159 ? 13.07 -8.133 -1.649 1 98.88 159 THR A C 1
ATOM 1273 O O . THR A 1 159 ? 13.461 -9.219 -1.235 1 98.88 159 THR A O 1
ATOM 1276 N N . ALA A 1 160 ? 12.844 -7.902 -2.895 1 98.88 160 ALA A N 1
ATOM 1277 C CA . ALA A 1 160 ? 13.102 -8.914 -3.918 1 98.88 160 ALA A CA 1
ATOM 1278 C C . ALA A 1 160 ? 14.57 -9.32 -3.934 1 98.88 160 ALA A C 1
ATOM 1280 O O . ALA A 1 160 ? 14.891 -10.508 -4.066 1 98.88 160 ALA A O 1
ATOM 1281 N N . VAL A 1 161 ? 15.453 -8.344 -3.824 1 98.81 161 VAL A N 1
ATOM 1282 C CA . VAL A 1 161 ? 16.891 -8.609 -3.801 1 98.81 161 VAL A CA 1
ATOM 1283 C C . VAL A 1 161 ? 17.219 -9.531 -2.631 1 98.81 161 VAL A C 1
ATOM 1285 O O . VAL A 1 161 ? 18.062 -10.43 -2.758 1 98.81 161 VAL A O 1
ATOM 1288 N N . ALA A 1 162 ? 16.578 -9.297 -1.518 1 98.75 162 ALA A N 1
ATOM 1289 C CA . ALA A 1 162 ? 16.812 -10.141 -0.353 1 98.75 162 ALA A CA 1
ATOM 1290 C C . ALA A 1 162 ? 16.406 -11.586 -0.636 1 98.75 162 ALA A C 1
ATOM 1292 O O . ALA A 1 162 ? 17.125 -12.523 -0.287 1 98.75 162 ALA A O 1
ATOM 1293 N N . TYR A 1 163 ? 15.25 -11.805 -1.221 1 98.69 163 TYR A N 1
ATOM 1294 C CA . TYR A 1 163 ? 14.82 -13.141 -1.617 1 98.69 163 TYR A CA 1
ATOM 1295 C C . TYR A 1 163 ? 15.82 -13.766 -2.578 1 98.69 163 TYR A C 1
ATOM 1297 O O . TYR A 1 163 ? 16.172 -14.945 -2.438 1 98.69 163 TYR A O 1
ATOM 1305 N N . LEU A 1 164 ? 16.219 -12.977 -3.561 1 98.69 164 LEU A N 1
ATOM 1306 C CA . LEU A 1 164 ? 17.141 -13.453 -4.594 1 98.69 164 LEU A CA 1
ATOM 1307 C C . LEU A 1 164 ? 18.469 -13.891 -3.984 1 98.69 164 LEU A C 1
ATOM 1309 O O . LEU A 1 164 ? 19.016 -14.93 -4.371 1 98.69 164 LEU A O 1
ATOM 1313 N N . ARG A 1 165 ? 18.984 -13.117 -3.055 1 98.06 165 ARG A N 1
ATOM 1314 C CA . ARG A 1 165 ? 20.234 -13.438 -2.381 1 98.06 165 ARG A CA 1
ATOM 1315 C C . ARG A 1 165 ? 20.156 -14.797 -1.697 1 98.06 165 ARG A C 1
ATOM 1317 O O . ARG A 1 165 ? 21.109 -15.586 -1.756 1 98.06 165 ARG A O 1
ATOM 1324 N N . THR A 1 166 ? 19.047 -15.047 -1.068 1 98.31 166 THR A N 1
ATOM 1325 C CA . THR A 1 166 ? 18.859 -16.312 -0.371 1 98.31 166 THR A CA 1
ATOM 1326 C C . THR A 1 166 ? 18.812 -17.484 -1.362 1 98.31 166 THR A C 1
ATOM 1328 O O . THR A 1 166 ? 19.422 -18.516 -1.144 1 98.31 166 THR A O 1
ATOM 1331 N N . PHE A 1 167 ? 18.078 -17.312 -2.441 1 98.69 167 PHE A N 1
ATOM 1332 C CA . PHE A 1 167 ? 18.031 -18.344 -3.467 1 98.69 167 PHE A CA 1
ATOM 1333 C C . PHE A 1 167 ? 19.422 -18.625 -4.02 1 98.69 167 PHE A C 1
ATOM 1335 O O . PHE A 1 167 ? 19.812 -19.781 -4.203 1 98.69 167 PHE A O 1
ATOM 1342 N N . LYS A 1 168 ? 20.156 -17.578 -4.316 1 98.25 168 LYS A N 1
ATOM 1343 C CA . LYS A 1 168 ? 21.516 -17.703 -4.848 1 98.25 168 LYS A CA 1
ATOM 1344 C C . LYS A 1 168 ? 22.406 -18.484 -3.883 1 98.25 168 LYS A C 1
ATOM 1346 O O . LYS A 1 168 ? 23.172 -19.344 -4.297 1 98.25 168 LYS A O 1
ATOM 1351 N N . GLU A 1 169 ? 22.344 -18.156 -2.639 1 98.31 169 GLU A N 1
ATOM 1352 C CA . GLU A 1 169 ? 23.125 -18.828 -1.604 1 98.31 169 GLU A CA 1
ATOM 1353 C C . GLU A 1 169 ? 22.891 -20.328 -1.635 1 98.31 169 GLU A C 1
ATOM 1355 O O . GLU A 1 169 ? 23.844 -21.109 -1.674 1 98.31 169 GLU A O 1
ATOM 1360 N N . PHE A 1 170 ? 21.672 -20.719 -1.645 1 98.62 170 PHE A N 1
ATOM 1361 C CA . PHE A 1 170 ? 21.359 -22.141 -1.554 1 98.62 170 PHE A CA 1
ATOM 1362 C C . PHE A 1 170 ? 21.641 -22.844 -2.879 1 98.62 170 PHE A C 1
ATOM 1364 O O . PHE A 1 170 ? 22.016 -24.016 -2.902 1 98.62 170 PHE A O 1
ATOM 1371 N N . ALA A 1 171 ? 21.438 -22.125 -3.994 1 98.5 171 ALA A N 1
ATOM 1372 C CA . ALA A 1 171 ? 21.844 -22.688 -5.281 1 98.5 171 ALA A CA 1
ATOM 1373 C C . ALA A 1 171 ? 23.328 -23 -5.305 1 98.5 171 ALA A C 1
ATOM 1375 O O . ALA A 1 171 ? 23.734 -24.078 -5.75 1 98.5 171 ALA A O 1
ATOM 1376 N N . ASP A 1 172 ? 24.078 -22.078 -4.801 1 98.06 172 ASP A N 1
ATOM 1377 C CA . ASP A 1 172 ? 25.531 -22.25 -4.742 1 98.06 172 ASP A CA 1
ATOM 1378 C C . ASP A 1 172 ? 25.906 -23.422 -3.824 1 98.06 172 ASP A C 1
ATOM 1380 O O . ASP A 1 172 ? 26.781 -24.219 -4.152 1 98.06 172 ASP A O 1
ATOM 1384 N N . LYS A 1 173 ? 25.234 -23.547 -2.719 1 98.44 173 LYS A N 1
ATOM 1385 C CA . LYS A 1 173 ? 25.547 -24.562 -1.727 1 98.44 173 LYS A CA 1
ATOM 1386 C C . LYS A 1 173 ? 25.188 -25.953 -2.248 1 98.44 173 LYS A C 1
ATOM 1388 O O . LYS A 1 173 ? 25.859 -26.938 -1.912 1 98.44 173 LYS A O 1
ATOM 1393 N N . THR A 1 174 ? 24.156 -26.062 -3.102 1 98.62 174 THR A N 1
ATOM 1394 C CA . THR A 1 174 ? 23.625 -27.375 -3.438 1 98.62 174 THR A CA 1
ATOM 1395 C C . THR A 1 174 ? 23.953 -27.75 -4.883 1 98.62 174 THR A C 1
ATOM 1397 O O . THR A 1 174 ? 23.719 -28.875 -5.312 1 98.62 174 THR A O 1
ATOM 1400 N N . GLY A 1 175 ? 24.453 -26.781 -5.652 1 98.06 175 GLY A N 1
ATOM 1401 C CA . GLY A 1 175 ? 24.797 -27.031 -7.043 1 98.06 175 GLY A CA 1
ATOM 1402 C C . GLY A 1 175 ? 23.625 -26.906 -7.984 1 98.06 175 GLY A C 1
ATOM 1403 O O . GLY A 1 175 ? 23.609 -27.484 -9.07 1 98.06 175 GLY A O 1
ATOM 1404 N N . LEU A 1 176 ? 22.562 -26.234 -7.559 1 97.56 176 LEU A N 1
ATOM 1405 C CA . LEU A 1 176 ? 21.469 -25.922 -8.469 1 97.56 176 LEU A CA 1
ATOM 1406 C C . LEU A 1 176 ? 21.953 -25.047 -9.617 1 97.56 176 LEU A C 1
ATOM 1408 O O . LEU A 1 176 ? 22.703 -24.078 -9.398 1 97.56 176 LEU A O 1
ATOM 1412 N N . PRO A 1 177 ? 21.562 -25.359 -10.812 1 95.69 177 PRO A N 1
ATOM 1413 C CA . PRO A 1 177 ? 21.953 -24.484 -11.93 1 95.69 177 PRO A CA 1
ATOM 1414 C C . PRO A 1 177 ? 21.578 -23.031 -11.711 1 95.69 177 PRO A C 1
ATOM 1416 O O . PRO A 1 177 ? 20.422 -22.734 -11.391 1 95.69 177 PRO A O 1
ATOM 1419 N N . ALA A 1 178 ? 22.469 -22.188 -12.016 1 94.56 178 ALA A N 1
ATOM 1420 C CA . ALA A 1 178 ? 22.312 -20.766 -11.703 1 94.56 178 ALA A CA 1
ATOM 1421 C C . ALA A 1 178 ? 21.156 -20.141 -12.477 1 94.56 178 ALA A C 1
ATOM 1423 O O . ALA A 1 178 ? 20.484 -19.234 -11.992 1 94.56 178 ALA A O 1
ATOM 1424 N N . GLU A 1 179 ? 20.891 -20.656 -13.625 1 94.31 179 GLU A N 1
ATOM 1425 C CA . GLU A 1 179 ? 19.859 -20.094 -14.5 1 94.31 179 GLU A CA 1
ATOM 1426 C C . GLU A 1 179 ? 18.469 -20.281 -13.906 1 94.31 179 GLU A C 1
ATOM 1428 O O . GLU A 1 179 ? 17.516 -19.594 -14.297 1 94.31 179 GLU A O 1
ATOM 1433 N N . MET A 1 180 ? 18.328 -21.172 -12.961 1 96.31 180 MET A N 1
ATOM 1434 C CA . MET A 1 180 ? 17.031 -21.469 -12.383 1 96.31 180 MET A CA 1
ATOM 1435 C C . MET A 1 180 ? 16.656 -20.469 -11.297 1 96.31 180 MET A C 1
ATOM 1437 O O . MET A 1 180 ? 15.484 -20.297 -10.977 1 96.31 180 MET A O 1
ATOM 1441 N N . VAL A 1 181 ? 17.672 -19.781 -10.797 1 98.12 181 VAL A N 1
ATOM 1442 C CA . VAL A 1 181 ? 17.5 -18.938 -9.617 1 98.12 181 VAL A CA 1
ATOM 1443 C C . VAL A 1 181 ? 16.531 -17.797 -9.93 1 98.12 181 VAL A C 1
ATOM 1445 O O . VAL A 1 181 ? 15.672 -17.469 -9.109 1 98.12 181 VAL A O 1
ATOM 1448 N N . ALA A 1 182 ? 16.578 -17.25 -11.109 1 98 182 ALA A N 1
ATOM 1449 C CA . ALA A 1 182 ? 15.773 -16.094 -11.492 1 98 182 ALA A CA 1
ATOM 1450 C C . ALA A 1 182 ? 14.289 -16.453 -11.508 1 98 182 ALA A C 1
ATOM 1452 O O . ALA A 1 182 ? 13.43 -15.57 -11.43 1 98 182 ALA A O 1
ATOM 1453 N N . PHE A 1 183 ? 13.961 -17.75 -11.555 1 98.19 183 PHE A N 1
ATOM 1454 C CA . PHE A 1 183 ? 12.578 -18.188 -11.688 1 98.19 183 PHE A CA 1
ATOM 1455 C C . PHE A 1 183 ? 12.016 -18.625 -10.336 1 98.19 183 PHE A C 1
ATOM 1457 O O . PHE A 1 183 ? 10.812 -18.859 -10.211 1 98.19 183 PHE A O 1
ATOM 1464 N N . GLN A 1 184 ? 12.844 -18.672 -9.336 1 98.5 184 GLN A N 1
ATOM 1465 C CA . GLN A 1 184 ? 12.43 -19.312 -8.102 1 98.5 184 GLN A CA 1
ATOM 1466 C C . GLN A 1 184 ? 11.547 -18.406 -7.258 1 98.5 184 GLN A C 1
ATOM 1468 O O . GLN A 1 184 ? 10.797 -18.859 -6.398 1 98.5 184 GLN A O 1
ATOM 1473 N N . GLY A 1 185 ? 11.773 -17.109 -7.359 1 98.5 185 GLY A N 1
ATOM 1474 C CA . GLY A 1 185 ? 10.852 -16.141 -6.773 1 98.5 185 GLY A CA 1
ATOM 1475 C C . GLY A 1 185 ? 9.797 -15.664 -7.746 1 98.5 185 GLY A C 1
ATOM 1476 O O . GLY A 1 185 ? 10.117 -15.016 -8.742 1 98.5 185 GLY A O 1
ATOM 1477 N N . HIS A 1 186 ? 8.547 -16.031 -7.516 1 98.56 186 HIS A N 1
ATOM 1478 C CA . HIS A 1 186 ? 7.453 -15.703 -8.43 1 98.56 186 HIS A CA 1
ATOM 1479 C C . HIS A 1 186 ? 6.512 -14.664 -7.816 1 98.56 186 HIS A C 1
ATOM 1481 O O . HIS A 1 186 ? 5.945 -14.891 -6.746 1 98.56 186 HIS A O 1
ATOM 1487 N N . ASP A 1 187 ? 6.32 -13.516 -8.477 1 98.44 187 ASP A N 1
ATOM 1488 C CA . ASP A 1 187 ? 5.465 -12.445 -7.969 1 98.44 187 ASP A CA 1
ATOM 1489 C C . ASP A 1 187 ? 3.988 -12.812 -8.125 1 98.44 187 ASP A C 1
ATOM 1491 O O . ASP A 1 187 ? 3.482 -12.906 -9.242 1 98.44 187 ASP A O 1
ATOM 1495 N N . PHE A 1 188 ? 3.27 -12.938 -7.023 1 96.56 188 PHE A N 1
ATOM 1496 C CA . PHE A 1 188 ? 1.847 -13.25 -6.953 1 96.56 188 PHE A CA 1
ATOM 1497 C C . PHE A 1 188 ? 1.082 -12.133 -6.258 1 96.56 188 PHE A C 1
ATOM 1499 O O . PHE A 1 188 ? -0 -12.352 -5.711 1 96.56 188 PHE A O 1
ATOM 1506 N N . SER A 1 189 ? 1.605 -10.953 -6.293 1 97.75 189 SER A N 1
ATOM 1507 C CA . SER A 1 189 ? 1.124 -9.969 -5.336 1 97.75 189 SER A CA 1
ATOM 1508 C C . SER A 1 189 ? -0.007 -9.133 -5.922 1 97.75 189 SER A C 1
ATOM 1510 O O . SER A 1 189 ? -0.688 -8.406 -5.199 1 97.75 189 SER A O 1
ATOM 1512 N N . PHE A 1 190 ? -0.363 -9.273 -7.191 1 97.75 190 PHE A N 1
ATOM 1513 C CA . PHE A 1 190 ? -1.211 -8.336 -7.918 1 97.75 190 PHE A CA 1
ATOM 1514 C C . PHE A 1 190 ? -2.541 -8.141 -7.199 1 97.75 190 PHE A C 1
ATOM 1516 O O . PHE A 1 190 ? -2.896 -7.02 -6.836 1 97.75 190 PHE A O 1
ATOM 1523 N N . ARG A 1 191 ? -3.197 -9.117 -6.844 1 96.5 191 ARG A N 1
ATOM 1524 C CA . ARG A 1 191 ? -4.543 -9.07 -6.281 1 96.5 191 ARG A CA 1
ATOM 1525 C C . ARG A 1 191 ? -4.547 -8.359 -4.93 1 96.5 191 ARG A C 1
ATOM 1527 O O . ARG A 1 191 ? -5.566 -7.805 -4.516 1 96.5 191 ARG A O 1
ATOM 1534 N N . GLY A 1 192 ? -3.449 -8.43 -4.293 1 97.75 192 GLY A N 1
ATOM 1535 C CA . GLY A 1 192 ? -3.4 -7.91 -2.936 1 97.75 192 GLY A CA 1
ATOM 1536 C C . GLY A 1 192 ? -2.725 -6.559 -2.836 1 97.75 192 GLY A C 1
ATOM 1537 O O . GLY A 1 192 ? -2.551 -6.023 -1.739 1 97.75 192 GLY A O 1
ATOM 1538 N N . MET A 1 193 ? -2.379 -5.977 -3.977 1 98.38 193 MET A N 1
ATOM 1539 C CA . MET A 1 193 ? -1.726 -4.672 -3.963 1 98.38 193 MET A CA 1
ATOM 1540 C C . MET A 1 193 ? -2.754 -3.549 -3.881 1 98.38 193 MET A C 1
ATOM 1542 O O . MET A 1 193 ? -3.945 -3.775 -4.102 1 98.38 193 MET A O 1
ATOM 1546 N N . PHE A 1 194 ? -2.336 -2.354 -3.512 1 97.88 194 PHE A N 1
ATOM 1547 C CA . PHE A 1 194 ? -3.191 -1.186 -3.33 1 97.88 194 PHE A CA 1
ATOM 1548 C C . PHE A 1 194 ? -3.521 -0.542 -4.672 1 97.88 194 PHE A C 1
ATOM 1550 O O . PHE A 1 194 ? -3.225 0.633 -4.891 1 97.88 194 PHE A O 1
ATOM 1557 N N . GLY A 1 195 ? -4.172 -1.333 -5.594 1 96.75 195 GLY A N 1
ATOM 1558 C CA . GLY A 1 195 ? -4.543 -0.864 -6.918 1 96.75 195 GLY A CA 1
ATOM 1559 C C . GLY A 1 195 ? -3.609 -1.354 -8.008 1 96.75 195 GLY A C 1
ATOM 1560 O O . GLY A 1 195 ? -2.506 -1.822 -7.723 1 96.75 195 GLY A O 1
ATOM 1561 N N . LYS A 1 196 ? -4.016 -1.197 -9.281 1 96.19 196 LYS A N 1
ATOM 1562 C CA . LYS A 1 196 ? -3.279 -1.706 -10.438 1 96.19 196 LYS A CA 1
ATOM 1563 C C . LYS A 1 196 ? -1.942 -0.986 -10.594 1 96.19 196 LYS A C 1
ATOM 1565 O O . LYS A 1 196 ? -0.945 -1.596 -10.984 1 96.19 196 LYS A O 1
ATOM 1570 N N . GLN A 1 197 ? -1.952 0.328 -10.281 1 96.56 197 GLN A N 1
ATOM 1571 C CA . GLN A 1 197 ? -0.716 1.085 -10.453 1 96.56 197 GLN A CA 1
ATOM 1572 C C . GLN A 1 197 ? 0.331 0.661 -9.43 1 96.56 197 GLN A C 1
ATOM 1574 O O . GLN A 1 197 ? 1.511 0.524 -9.758 1 96.56 197 GLN A O 1
ATOM 1579 N N . ALA A 1 198 ? -0.135 0.525 -8.203 1 97.44 198 ALA A N 1
ATOM 1580 C CA . ALA A 1 198 ? 0.779 0.03 -7.18 1 97.44 198 ALA A CA 1
ATOM 1581 C C . ALA A 1 198 ? 1.32 -1.349 -7.547 1 97.44 198 ALA A C 1
ATOM 1583 O O . ALA A 1 198 ? 2.492 -1.647 -7.305 1 97.44 198 ALA A O 1
ATOM 1584 N N . ALA A 1 199 ? 0.446 -2.18 -8.117 1 98.12 199 ALA A N 1
ATOM 1585 C CA . ALA A 1 199 ? 0.872 -3.506 -8.555 1 98.12 199 ALA A CA 1
ATOM 1586 C C . ALA A 1 199 ? 1.957 -3.412 -9.625 1 98.12 199 ALA A C 1
ATOM 1588 O O . ALA A 1 199 ? 2.945 -4.148 -9.578 1 98.12 199 ALA A O 1
ATOM 1589 N N . ALA A 1 200 ? 1.771 -2.527 -10.586 1 98.19 200 ALA A N 1
ATOM 1590 C CA . ALA A 1 200 ? 2.748 -2.336 -11.648 1 98.19 200 ALA A CA 1
ATOM 1591 C C . ALA A 1 200 ? 4.086 -1.857 -11.094 1 98.19 200 ALA A C 1
ATOM 1593 O O . ALA A 1 200 ? 5.145 -2.35 -11.492 1 98.19 200 ALA A O 1
ATOM 1594 N N . MET A 1 201 ? 4.027 -0.902 -10.164 1 98.19 201 MET A N 1
ATOM 1595 C CA . MET A 1 201 ? 5.223 -0.323 -9.562 1 98.19 201 MET A CA 1
ATOM 1596 C C . MET A 1 201 ? 5.988 -1.369 -8.758 1 98.19 201 MET A C 1
ATOM 1598 O O . MET A 1 201 ? 7.195 -1.541 -8.938 1 98.19 201 MET A O 1
ATOM 1602 N N . SER A 1 202 ? 5.246 -2.059 -7.91 1 98.69 202 SER A N 1
ATOM 1603 C CA . SER A 1 202 ? 5.848 -3.1 -7.086 1 98.69 202 SER A CA 1
ATOM 1604 C C . SER A 1 202 ? 6.406 -4.23 -7.941 1 98.69 202 SER A C 1
ATOM 1606 O O . SER A 1 202 ? 7.516 -4.707 -7.699 1 98.69 202 SER A O 1
ATOM 1608 N N . GLY A 1 203 ? 5.559 -4.664 -8.867 1 98.75 203 GLY A N 1
ATOM 1609 C CA . GLY A 1 203 ? 6 -5.719 -9.766 1 98.75 203 GLY A CA 1
ATOM 1610 C C . GLY A 1 203 ? 7.258 -5.355 -10.531 1 98.75 203 GLY A C 1
ATOM 1611 O O . GLY A 1 203 ? 8.094 -6.219 -10.797 1 98.75 203 GLY A O 1
ATOM 1612 N N . PHE A 1 204 ? 7.379 -4.117 -10.93 1 98.81 204 PHE A N 1
ATOM 1613 C CA . PHE A 1 204 ? 8.594 -3.682 -11.609 1 98.81 204 PHE A CA 1
ATOM 1614 C C . PHE A 1 204 ? 9.805 -3.803 -10.688 1 98.81 204 PHE A C 1
ATOM 1616 O O . PHE A 1 204 ? 10.883 -4.211 -11.117 1 98.81 204 PHE A O 1
ATOM 1623 N N . GLY A 1 205 ? 9.625 -3.35 -9.414 1 98.88 205 GLY A N 1
ATOM 1624 C CA . GLY A 1 205 ? 10.703 -3.564 -8.461 1 98.88 205 GLY A CA 1
ATOM 1625 C C . GLY A 1 205 ? 11.172 -5.008 -8.406 1 98.88 205 GLY A C 1
ATOM 1626 O O . GLY A 1 205 ? 12.375 -5.273 -8.375 1 98.88 205 GLY A O 1
ATOM 1627 N N . HIS A 1 206 ? 10.219 -5.922 -8.414 1 98.88 206 HIS A N 1
ATOM 1628 C CA . HIS A 1 206 ? 10.5 -7.355 -8.43 1 98.88 206 HIS A CA 1
ATOM 1629 C C . HIS A 1 206 ? 11.305 -7.738 -9.672 1 98.88 206 HIS A C 1
ATOM 1631 O O . HIS A 1 206 ? 12.336 -8.406 -9.562 1 98.88 206 HIS A O 1
ATOM 1637 N N . LEU A 1 207 ? 10.875 -7.297 -10.82 1 98.94 207 LEU A N 1
ATOM 1638 C CA . LEU A 1 207 ? 11.531 -7.633 -12.07 1 98.94 207 LEU A CA 1
ATOM 1639 C C . LEU A 1 207 ? 12.93 -7.016 -12.133 1 98.94 207 LEU A C 1
ATOM 1641 O O . LEU A 1 207 ? 13.867 -7.648 -12.617 1 98.94 207 LEU A O 1
ATOM 1645 N N . ALA A 1 208 ? 13.07 -5.789 -11.641 1 98.88 208 ALA A N 1
ATOM 1646 C CA . ALA A 1 208 ? 14.328 -5.055 -11.711 1 98.88 208 ALA A CA 1
ATOM 1647 C C . ALA A 1 208 ? 15.398 -5.707 -10.836 1 98.88 208 ALA A C 1
ATOM 1649 O O . ALA A 1 208 ? 16.594 -5.551 -11.086 1 98.88 208 ALA A O 1
ATOM 1650 N N . SER A 1 209 ? 14.992 -6.418 -9.836 1 98.75 209 SER A N 1
ATOM 1651 C CA . SER A 1 209 ? 15.93 -7.098 -8.945 1 98.75 209 SER A CA 1
ATOM 1652 C C . SER A 1 209 ? 16.703 -8.188 -9.68 1 98.75 209 SER A C 1
ATOM 1654 O O . SER A 1 209 ? 17.828 -8.516 -9.305 1 98.75 209 SER A O 1
ATOM 1656 N N . GLY A 1 210 ? 16.062 -8.789 -10.617 1 98.56 210 GLY A N 1
ATOM 1657 C CA . GLY A 1 210 ? 16.672 -9.898 -11.344 1 98.56 210 GLY A CA 1
ATOM 1658 C C . GLY A 1 210 ? 15.75 -11.094 -11.484 1 98.56 210 GLY A C 1
ATOM 1659 O O . GLY A 1 210 ? 16.016 -11.992 -12.281 1 98.56 210 GLY A O 1
ATOM 1660 N N . PHE A 1 211 ? 14.641 -11.125 -10.789 1 98.81 211 PHE A N 1
ATOM 1661 C CA . PHE A 1 211 ? 13.648 -12.18 -10.961 1 98.81 211 PHE A CA 1
ATOM 1662 C C . PHE A 1 211 ? 12.922 -12.023 -12.289 1 98.81 211 PHE A C 1
ATOM 1664 O O . PHE A 1 211 ? 12.812 -10.914 -12.82 1 98.81 211 PHE A O 1
ATOM 1671 N N . VAL A 1 212 ? 12.414 -13.133 -12.781 1 98.75 212 VAL A N 1
ATOM 1672 C CA . VAL A 1 212 ? 11.695 -13.07 -14.047 1 98.75 212 VAL A CA 1
ATOM 1673 C C . VAL A 1 212 ? 10.312 -13.703 -13.891 1 98.75 212 VAL A C 1
ATOM 1675 O O . VAL A 1 212 ? 9.422 -13.484 -14.711 1 98.75 212 VAL A O 1
ATOM 1678 N N . GLY A 1 213 ? 10.055 -14.547 -12.883 1 98.62 213 GLY A N 1
ATOM 1679 C CA . GLY A 1 213 ? 8.75 -15.133 -12.641 1 98.62 213 GLY A CA 1
ATOM 1680 C C . GLY A 1 213 ? 7.742 -14.141 -12.086 1 98.62 213 GLY A C 1
ATOM 1681 O O . GLY A 1 213 ? 7.984 -13.531 -11.039 1 98.62 213 GLY A O 1
ATOM 1682 N N . THR A 1 214 ? 6.641 -13.945 -12.742 1 98.69 214 THR A N 1
ATOM 1683 C CA . THR A 1 214 ? 5.637 -13 -12.273 1 98.69 214 THR A CA 1
ATOM 1684 C C . THR A 1 214 ? 4.289 -13.266 -12.93 1 98.69 214 THR A C 1
ATOM 1686 O O . THR A 1 214 ? 4.227 -13.609 -14.109 1 98.69 214 THR A O 1
ATOM 1689 N N . ASP A 1 215 ? 3.238 -13.148 -12.156 1 98.19 215 ASP A N 1
ATOM 1690 C CA . ASP A 1 215 ? 1.884 -13.156 -12.703 1 98.19 215 ASP A CA 1
ATOM 1691 C C . ASP A 1 215 ? 1.343 -11.742 -12.859 1 98.19 215 ASP A C 1
ATOM 1693 O O . ASP A 1 215 ? 0.175 -11.547 -13.203 1 98.19 215 ASP A O 1
ATOM 1697 N N . THR A 1 216 ? 2.154 -10.719 -12.656 1 98.31 216 THR A N 1
ATOM 1698 C CA . THR A 1 216 ? 1.72 -9.328 -12.75 1 98.31 216 THR A CA 1
ATOM 1699 C C . THR A 1 216 ? 2.023 -8.758 -14.133 1 98.31 216 THR A C 1
ATOM 1701 O O . THR A 1 216 ? 3.07 -8.141 -14.336 1 98.31 216 THR A O 1
ATOM 1704 N N . ILE A 1 217 ? 1.113 -8.867 -15.055 1 98.62 217 ILE A N 1
ATOM 1705 C CA . ILE A 1 217 ? 1.287 -8.43 -16.438 1 98.62 217 ILE A CA 1
ATOM 1706 C C . ILE A 1 217 ? 1.633 -6.941 -16.469 1 98.62 217 ILE A C 1
ATOM 1708 O O . ILE A 1 217 ? 2.543 -6.523 -17.188 1 98.62 217 ILE A O 1
ATOM 1712 N N . PRO A 1 218 ? 0.991 -6.074 -15.609 1 98.06 218 PRO A N 1
ATOM 1713 C CA . PRO A 1 218 ? 1.276 -4.637 -15.648 1 98.06 218 PRO A CA 1
ATOM 1714 C C . PRO A 1 218 ? 2.734 -4.316 -15.328 1 98.06 218 PRO A C 1
ATOM 1716 O O . PRO A 1 218 ? 3.244 -3.27 -15.727 1 98.06 218 PRO A O 1
ATOM 1719 N N . ALA A 1 219 ? 3.414 -5.16 -14.594 1 98.56 219 ALA A N 1
ATOM 1720 C CA . ALA A 1 219 ? 4.832 -4.953 -14.312 1 98.56 219 ALA A CA 1
ATOM 1721 C C . ALA A 1 219 ? 5.66 -5.004 -15.594 1 98.56 219 ALA A C 1
ATOM 1723 O O . ALA A 1 219 ? 6.605 -4.227 -15.758 1 98.56 219 ALA A O 1
ATOM 1724 N N . VAL A 1 220 ? 5.312 -5.945 -16.453 1 98.75 220 VAL A N 1
ATOM 1725 C CA . VAL A 1 220 ? 6 -6.102 -17.734 1 98.75 220 VAL A CA 1
ATOM 1726 C C . VAL A 1 220 ? 5.703 -4.898 -18.641 1 98.75 220 VAL A C 1
ATOM 1728 O O . VAL A 1 220 ? 6.605 -4.359 -19.281 1 98.75 220 VAL A O 1
ATOM 1731 N N . LEU A 1 221 ? 4.441 -4.484 -18.688 1 98.31 221 LEU A N 1
ATOM 1732 C CA . LEU A 1 221 ? 4.059 -3.301 -19.438 1 98.31 221 LEU A CA 1
ATOM 1733 C C . LEU A 1 221 ? 4.793 -2.064 -18.938 1 98.31 221 LEU A C 1
ATOM 1735 O O . LEU A 1 221 ? 5.211 -1.215 -19.719 1 98.31 221 LEU A O 1
ATOM 1739 N N . PHE A 1 222 ? 4.938 -1.957 -17.609 1 98.31 222 PHE A N 1
ATOM 1740 C CA . PHE A 1 222 ? 5.66 -0.87 -16.969 1 98.31 222 PHE A CA 1
ATOM 1741 C C . PHE A 1 222 ? 7.117 -0.846 -17.422 1 98.31 222 PHE A C 1
ATOM 1743 O O . PHE A 1 222 ? 7.652 0.215 -17.75 1 98.31 222 PHE A O 1
ATOM 1750 N N . ALA A 1 223 ? 7.746 -1.985 -17.438 1 98.75 223 ALA A N 1
ATOM 1751 C CA . ALA A 1 223 ? 9.141 -2.111 -17.859 1 98.75 223 ALA A CA 1
ATOM 1752 C C . ALA A 1 223 ? 9.312 -1.687 -19.312 1 98.75 223 ALA A C 1
ATOM 1754 O O . ALA A 1 223 ? 10.32 -1.062 -19.672 1 98.75 223 ALA A O 1
ATOM 1755 N N . GLU A 1 224 ? 8.359 -2.053 -20.156 1 98.19 224 GLU A N 1
ATOM 1756 C CA . GLU A 1 224 ? 8.438 -1.651 -21.562 1 98.19 224 GLU A CA 1
ATOM 1757 C C . GLU A 1 224 ? 8.258 -0.144 -21.719 1 98.19 224 GLU A C 1
ATOM 1759 O O . GLU A 1 224 ? 9 0.502 -22.453 1 98.19 224 GLU A O 1
ATOM 1764 N N . LYS A 1 225 ? 7.336 0.353 -21.031 1 97.5 225 LYS A N 1
ATOM 1765 C CA . LYS A 1 225 ? 6.973 1.757 -21.203 1 97.5 225 LYS A CA 1
ATOM 1766 C C . LYS A 1 225 ? 8.07 2.676 -20.688 1 97.5 225 LYS A C 1
ATOM 1768 O O . LYS A 1 225 ? 8.398 3.684 -21.312 1 97.5 225 LYS A O 1
ATOM 1773 N N . TYR A 1 226 ? 8.703 2.344 -19.531 1 98.12 226 TYR A N 1
ATOM 1774 C CA . TYR A 1 226 ? 9.516 3.35 -18.844 1 98.12 226 TYR A CA 1
ATOM 1775 C C . TYR A 1 226 ? 10.984 2.947 -18.828 1 98.12 226 TYR A C 1
ATOM 1777 O O . TYR A 1 226 ? 11.859 3.775 -18.562 1 98.12 226 TYR A O 1
ATOM 1785 N N . TYR A 1 227 ? 11.281 1.714 -19.141 1 98.62 227 TYR A N 1
ATOM 1786 C CA . TYR A 1 227 ? 12.656 1.275 -18.969 1 98.62 227 TYR A CA 1
ATOM 1787 C C . TYR A 1 227 ? 13.148 0.505 -20.188 1 98.62 227 TYR A C 1
ATOM 1789 O O . TYR A 1 227 ? 13.992 -0.385 -20.062 1 98.62 227 TYR A O 1
ATOM 1797 N N . GLY A 1 228 ? 12.617 0.661 -21.266 1 97.94 228 GLY A N 1
ATOM 1798 C CA . GLY A 1 228 ? 13.133 0.2 -22.547 1 97.94 228 GLY A CA 1
ATOM 1799 C C . GLY A 1 228 ? 13.125 -1.312 -22.688 1 97.94 228 GLY A C 1
ATOM 1800 O O . GLY A 1 228 ? 13.812 -1.865 -23.547 1 97.94 228 GLY A O 1
ATOM 1801 N N . ALA A 1 229 ? 12.391 -2.002 -21.828 1 98.5 229 ALA A N 1
ATOM 1802 C CA . ALA A 1 229 ? 12.242 -3.449 -21.984 1 98.5 229 ALA A CA 1
ATOM 1803 C C . ALA A 1 229 ? 11.469 -3.795 -23.25 1 98.5 229 ALA A C 1
ATOM 1805 O O . ALA A 1 229 ? 10.664 -2.99 -23.734 1 98.5 229 ALA A O 1
ATOM 1806 N N . ASP A 1 230 ? 11.781 -4.965 -23.844 1 98.31 230 ASP A N 1
ATOM 1807 C CA . ASP A 1 230 ? 11.125 -5.473 -25.031 1 98.31 230 ASP A CA 1
ATOM 1808 C C . ASP A 1 230 ? 10.938 -6.988 -24.969 1 98.31 230 ASP A C 1
ATOM 1810 O O . ASP A 1 230 ? 11.891 -7.746 -25.156 1 98.31 230 ASP A O 1
ATOM 1814 N N . VAL A 1 231 ? 9.734 -7.41 -24.797 1 98.12 231 VAL A N 1
ATOM 1815 C CA . VAL A 1 231 ? 9.445 -8.82 -24.562 1 98.12 231 VAL A CA 1
ATOM 1816 C C . VAL A 1 231 ? 9.789 -9.641 -25.812 1 98.12 231 VAL A C 1
ATOM 1818 O O . VAL A 1 231 ? 9.984 -10.852 -25.719 1 98.12 231 VAL A O 1
ATOM 1821 N N . ASP A 1 232 ? 9.922 -8.984 -26.969 1 97.5 232 ASP A N 1
ATOM 1822 C CA . ASP A 1 232 ? 10.258 -9.664 -28.219 1 97.5 232 ASP A CA 1
ATOM 1823 C C . ASP A 1 232 ? 11.758 -9.953 -28.297 1 97.5 232 ASP A C 1
ATOM 1825 O O . ASP A 1 232 ? 12.195 -10.766 -29.109 1 97.5 232 ASP A O 1
ATOM 1829 N N . LYS A 1 233 ? 12.477 -9.25 -27.484 1 97.75 233 LYS A N 1
ATOM 1830 C CA . LYS A 1 233 ? 13.922 -9.305 -27.656 1 97.75 233 LYS A CA 1
ATOM 1831 C C . LYS A 1 233 ? 14.617 -9.836 -26.406 1 97.75 233 LYS A C 1
ATOM 1833 O O . LYS A 1 233 ? 15.781 -10.219 -26.453 1 97.75 233 LYS A O 1
ATOM 1838 N N . GLU A 1 234 ? 13.914 -9.828 -25.344 1 97.88 234 GLU A N 1
ATOM 1839 C CA . GLU A 1 234 ? 14.531 -10.266 -24.094 1 97.88 234 GLU A CA 1
ATOM 1840 C C . GLU A 1 234 ? 13.492 -10.852 -23.141 1 97.88 234 GLU A C 1
ATOM 1842 O O . GLU A 1 234 ? 12.297 -10.609 -23.297 1 97.88 234 GLU A O 1
ATOM 1847 N N . LEU A 1 235 ? 13.992 -11.633 -22.203 1 98.25 235 LEU A N 1
ATOM 1848 C CA . LEU A 1 235 ? 13.133 -12.156 -21.141 1 98.25 235 LEU A CA 1
ATOM 1849 C C . LEU A 1 235 ? 12.828 -11.078 -20.109 1 98.25 235 LEU A C 1
ATOM 1851 O O . LEU A 1 235 ? 13.688 -10.727 -19.297 1 98.25 235 LEU A O 1
ATOM 1855 N N . VAL A 1 236 ? 11.617 -10.57 -20.109 1 98.69 236 VAL A N 1
ATOM 1856 C CA . VAL A 1 236 ? 11.219 -9.516 -19.188 1 98.69 236 VAL A CA 1
ATOM 1857 C C . VAL A 1 236 ? 10.531 -10.125 -17.969 1 98.69 236 VAL A C 1
ATOM 1859 O O . VAL A 1 236 ? 10.969 -9.938 -16.828 1 98.69 236 VAL A O 1
ATOM 1862 N N . GLY A 1 237 ? 9.523 -10.789 -18.109 1 98.69 237 GLY A N 1
ATOM 1863 C CA . GLY A 1 237 ? 8.742 -11.539 -17.141 1 98.69 237 GLY A CA 1
ATOM 1864 C C . GLY A 1 237 ? 8.086 -12.773 -17.734 1 98.69 237 GLY A C 1
ATOM 1865 O O . GLY A 1 237 ? 7.699 -12.773 -18.906 1 98.69 237 GLY A O 1
ATOM 1866 N N . ALA A 1 238 ? 7.98 -13.797 -16.938 1 98.5 238 ALA A N 1
ATOM 1867 C CA . ALA A 1 238 ? 7.453 -15.07 -17.422 1 98.5 238 ALA A CA 1
ATOM 1868 C C . ALA A 1 238 ? 6.492 -15.688 -16.422 1 98.5 238 ALA A C 1
ATOM 1870 O O . ALA A 1 238 ? 6.602 -15.445 -15.219 1 98.5 238 ALA A O 1
ATOM 1871 N N . SER A 1 239 ? 5.578 -16.422 -16.938 1 98.31 239 SER A N 1
ATOM 1872 C CA . SER A 1 239 ? 4.637 -17.219 -16.172 1 98.31 239 SER A CA 1
ATOM 1873 C C . SER A 1 239 ? 4.289 -18.516 -16.906 1 98.31 239 SER A C 1
ATOM 1875 O O . SER A 1 239 ? 4.973 -18.891 -17.859 1 98.31 239 SER A O 1
ATOM 1877 N N . VAL A 1 240 ? 3.383 -19.281 -16.375 1 97.75 240 VAL A N 1
ATOM 1878 C CA . VAL A 1 240 ? 3.049 -20.594 -16.922 1 97.75 240 VAL A CA 1
ATOM 1879 C C . VAL A 1 240 ? 1.533 -20.781 -16.922 1 97.75 240 VAL A C 1
ATOM 1881 O O . VAL A 1 240 ? 0.804 -20.016 -16.297 1 97.75 240 VAL A O 1
ATOM 1884 N N . ASP A 1 241 ? 1.08 -21.781 -17.703 1 97.56 241 ASP A N 1
ATOM 1885 C CA . ASP A 1 241 ? -0.302 -22.203 -17.531 1 97.56 241 ASP A CA 1
ATOM 1886 C C . ASP A 1 241 ? -0.547 -22.688 -16.094 1 97.56 241 ASP A C 1
ATOM 1888 O O . ASP A 1 241 ? 0.225 -23.484 -15.57 1 97.56 241 ASP A O 1
ATOM 1892 N N . ALA A 1 242 ? -1.517 -22.125 -15.516 1 96.75 242 ALA A N 1
ATOM 1893 C CA . ALA A 1 242 ? -1.814 -22.516 -14.141 1 96.75 242 ALA A CA 1
ATOM 1894 C C . ALA A 1 242 ? -3.316 -22.484 -13.875 1 96.75 242 ALA A C 1
ATOM 1896 O O . ALA A 1 242 ? -4.047 -21.703 -14.5 1 96.75 242 ALA A O 1
ATOM 1897 N N . THR A 1 243 ? -3.74 -23.297 -12.984 1 93.94 243 THR A N 1
ATOM 1898 C CA . THR A 1 243 ? -5.152 -23.359 -12.633 1 93.94 243 THR A CA 1
ATOM 1899 C C . THR A 1 243 ? -5.395 -22.719 -11.266 1 93.94 243 THR A C 1
ATOM 1901 O O . THR A 1 243 ? -4.441 -22.391 -10.547 1 93.94 243 THR A O 1
ATOM 1904 N N . GLU A 1 244 ? -6.656 -22.469 -11.031 1 89.56 244 GLU A N 1
ATOM 1905 C CA . GLU A 1 244 ? -7.094 -22.031 -9.711 1 89.56 244 GLU A CA 1
ATOM 1906 C C . GLU A 1 244 ? -8.273 -22.859 -9.219 1 89.56 244 GLU A C 1
ATOM 1908 O O . GLU A 1 244 ? -8.711 -23.797 -9.898 1 89.56 244 GLU A O 1
ATOM 1913 N N . HIS A 1 245 ? -8.773 -22.578 -8.125 1 83.88 245 HIS A N 1
ATOM 1914 C CA . HIS A 1 245 ? -9.797 -23.375 -7.465 1 83.88 245 HIS A CA 1
ATOM 1915 C C . HIS A 1 245 ? -11.078 -23.438 -8.297 1 83.88 245 HIS A C 1
ATOM 1917 O O . HIS A 1 245 ? -11.68 -24.5 -8.43 1 83.88 245 HIS A O 1
ATOM 1923 N N . SER A 1 246 ? -11.492 -22.359 -8.82 1 84.56 246 SER A N 1
ATOM 1924 C CA . SER A 1 246 ? -12.734 -22.344 -9.578 1 84.56 246 SER A CA 1
ATOM 1925 C C . SER A 1 246 ? -12.672 -23.281 -10.781 1 84.56 246 SER A C 1
ATOM 1927 O O . SER A 1 246 ? -13.648 -23.953 -11.102 1 84.56 246 SER A O 1
ATOM 1929 N N . VAL A 1 247 ? -11.516 -23.312 -11.406 1 88.88 247 VAL A N 1
ATOM 1930 C CA . VAL A 1 247 ? -11.289 -24.188 -12.555 1 88.88 247 VAL A CA 1
ATOM 1931 C C . VAL A 1 247 ? -11.32 -25.641 -12.109 1 88.88 247 VAL A C 1
ATOM 1933 O O . VAL A 1 247 ? -12.016 -26.469 -12.711 1 88.88 247 VAL A O 1
ATOM 1936 N N . THR A 1 248 ? -10.641 -25.922 -11.047 1 85.44 248 THR A N 1
ATOM 1937 C CA . THR A 1 248 ? -10.555 -27.281 -10.547 1 85.44 248 THR A CA 1
ATOM 1938 C C . THR A 1 248 ? -11.922 -27.781 -10.086 1 85.44 248 THR A C 1
ATOM 1940 O O . THR A 1 248 ? -12.289 -28.922 -10.359 1 85.44 248 THR A O 1
ATOM 1943 N N . CYS A 1 249 ? -12.656 -26.938 -9.492 1 85.19 249 CYS A N 1
ATOM 1944 C CA . CYS A 1 249 ? -13.953 -27.312 -8.953 1 85.19 249 CYS A CA 1
ATOM 1945 C C . CYS A 1 249 ? -14.961 -27.578 -10.07 1 85.19 249 CYS A C 1
ATOM 1947 O O . CYS A 1 249 ? -15.922 -28.312 -9.883 1 85.19 249 CYS A O 1
ATOM 1949 N N . SER A 1 250 ? -14.766 -27.016 -11.219 1 88.19 250 SER A N 1
ATOM 1950 C CA . SER A 1 250 ? -15.672 -27.25 -12.344 1 88.19 250 SER A CA 1
ATOM 1951 C C . SER A 1 250 ? -15.578 -28.672 -12.844 1 88.19 250 SER A C 1
ATOM 1953 O O . SER A 1 250 ? -16.422 -29.125 -13.609 1 88.19 250 SER A O 1
ATOM 1955 N N . TRP A 1 251 ? -14.594 -29.484 -12.344 1 89.12 251 TRP A N 1
ATOM 1956 C CA . TRP A 1 251 ? -14.367 -30.875 -12.742 1 89.12 251 TRP A CA 1
ATOM 1957 C C . TRP A 1 251 ? -14.703 -31.828 -11.594 1 89.12 251 TRP A C 1
ATOM 1959 O O . TRP A 1 251 ? -14.289 -32.969 -11.602 1 89.12 251 TRP A O 1
ATOM 1969 N N . ILE A 1 252 ? -15.391 -31.328 -10.602 1 82.94 252 ILE A N 1
ATOM 1970 C CA . ILE A 1 252 ? -15.633 -32.094 -9.375 1 82.94 252 ILE A CA 1
ATOM 1971 C C . ILE A 1 252 ? -16.344 -33.406 -9.695 1 82.94 252 ILE A C 1
ATOM 1973 O O . ILE A 1 252 ? -16.094 -34.406 -9.055 1 82.94 252 ILE A O 1
ATOM 1977 N N . LEU A 1 253 ? -17.188 -33.469 -10.68 1 83.81 253 LEU A N 1
ATOM 1978 C CA . LEU A 1 253 ? -17.984 -34.656 -11.008 1 83.81 253 LEU A CA 1
ATOM 1979 C C . LEU A 1 253 ? -17.125 -35.688 -11.727 1 83.81 253 LEU A C 1
ATOM 1981 O O . LEU A 1 253 ? -17.359 -36.906 -11.586 1 83.81 253 LEU A O 1
ATOM 1985 N N . GLU A 1 254 ? -16.172 -35.281 -12.477 1 89.25 254 GLU A N 1
ATOM 1986 C CA . GLU A 1 254 ? -15.32 -36.188 -13.25 1 89.25 254 GLU A CA 1
ATOM 1987 C C . GLU A 1 254 ? -14.172 -36.719 -12.406 1 89.25 254 GLU A C 1
ATOM 1989 O O . GLU A 1 254 ? -13.648 -37.812 -12.664 1 89.25 254 GLU A O 1
ATOM 1994 N N . GLY A 1 255 ? -13.742 -35.906 -11.422 1 87.94 255 GLY A N 1
ATOM 1995 C CA . GLY A 1 255 ? -12.648 -36.312 -10.547 1 87.94 255 GLY A CA 1
ATOM 1996 C C . GLY A 1 255 ? -11.32 -35.688 -10.922 1 87.94 255 GLY A C 1
ATOM 1997 O O . GLY A 1 255 ? -11.156 -35.188 -12.039 1 87.94 255 GLY A O 1
ATOM 1998 N N . GLU A 1 256 ? -10.336 -35.812 -10.094 1 89.06 256 GLU A N 1
ATOM 1999 C CA . GLU A 1 256 ? -9.055 -35.156 -10.188 1 89.06 256 GLU A CA 1
ATOM 2000 C C . GLU A 1 256 ? -8.188 -35.75 -11.289 1 89.06 256 GLU A C 1
ATOM 2002 O O . GLU A 1 256 ? -7.492 -35.031 -12.008 1 89.06 256 GLU A O 1
ATOM 2007 N N . ILE A 1 257 ? -8.211 -37.031 -11.438 1 93.69 257 ILE A N 1
ATOM 2008 C CA . ILE A 1 257 ? -7.391 -37.719 -12.438 1 93.69 257 ILE A CA 1
ATOM 2009 C C . ILE A 1 257 ? -7.844 -37.281 -13.836 1 93.69 257 ILE A C 1
ATOM 2011 O O . ILE A 1 257 ? -7.012 -37 -14.703 1 93.69 257 ILE A O 1
ATOM 2015 N N . ALA A 1 258 ? -9.164 -37.281 -14 1 93.94 258 ALA A N 1
ATOM 2016 C CA . ALA A 1 258 ? -9.703 -36.844 -15.281 1 93.94 258 ALA A CA 1
ATOM 2017 C C . ALA A 1 258 ? -9.305 -35.406 -15.586 1 93.94 258 ALA A C 1
ATOM 2019 O O . ALA A 1 258 ? -9.008 -35.062 -16.734 1 93.94 258 ALA A O 1
ATOM 2020 N N . PHE A 1 259 ? -9.375 -34.625 -14.641 1 94.06 259 PHE A N 1
ATOM 2021 C CA . PHE A 1 259 ? -8.992 -33.219 -14.766 1 94.06 259 PHE A CA 1
ATOM 2022 C C . PHE A 1 259 ? -7.531 -33.094 -15.18 1 94.06 259 PHE A C 1
ATOM 2024 O O . PHE A 1 259 ? -7.207 -32.375 -16.125 1 94.06 259 PHE A O 1
ATOM 2031 N N . PHE A 1 260 ? -6.586 -33.781 -14.492 1 95.81 260 PHE A N 1
ATOM 2032 C CA . PHE A 1 260 ? -5.16 -33.75 -14.805 1 95.81 260 PHE A CA 1
ATOM 2033 C C . PHE A 1 260 ? -4.914 -34.219 -16.234 1 95.81 260 PHE A C 1
ATOM 2035 O O . PHE A 1 260 ? -4.133 -33.625 -16.969 1 95.81 260 PHE A O 1
ATOM 2042 N N . ARG A 1 261 ? -5.555 -35.312 -16.594 1 96.69 261 ARG A N 1
ATOM 2043 C CA . ARG A 1 261 ? -5.375 -35.844 -17.938 1 96.69 261 ARG A CA 1
ATOM 2044 C C . ARG A 1 261 ? -5.863 -34.844 -19 1 96.69 261 ARG A C 1
ATOM 2046 O O . ARG A 1 261 ? -5.219 -34.656 -20.031 1 96.69 261 ARG A O 1
ATOM 2053 N N . TYR A 1 262 ? -7 -34.188 -18.672 1 96.12 262 TYR A N 1
ATOM 2054 C CA . TYR A 1 262 ? -7.531 -33.188 -19.594 1 96.12 262 TYR A CA 1
ATOM 2055 C C . TYR A 1 262 ? -6.531 -32.062 -19.812 1 96.12 262 TYR A C 1
ATOM 2057 O O . TYR A 1 262 ? -6.266 -31.656 -20.953 1 96.12 262 TYR A O 1
ATOM 2065 N N . LEU A 1 263 ? -5.941 -31.578 -18.75 1 97 263 LEU A N 1
ATOM 2066 C CA . LEU A 1 263 ? -4.996 -30.469 -18.828 1 97 263 LEU A CA 1
ATOM 2067 C C . LEU A 1 263 ? -3.717 -30.891 -19.531 1 97 263 LEU A C 1
ATOM 2069 O O . LEU A 1 263 ? -3.252 -30.203 -20.453 1 97 263 LEU A O 1
ATOM 2073 N N . MET A 1 264 ? -3.145 -32.031 -19.172 1 97.38 264 MET A N 1
ATOM 2074 C CA . MET A 1 264 ? -1.839 -32.469 -19.656 1 97.38 264 MET A CA 1
ATOM 2075 C C . MET A 1 264 ? -1.916 -32.906 -21.125 1 97.38 264 MET A C 1
ATOM 2077 O O . MET A 1 264 ? -0.965 -32.719 -21.875 1 97.38 264 MET A O 1
ATOM 2081 N N . GLN A 1 265 ? -3.076 -33.406 -21.516 1 96.38 265 GLN A N 1
ATOM 2082 C CA . GLN A 1 265 ? -3.15 -34.031 -22.844 1 96.38 265 GLN A CA 1
ATOM 2083 C C . GLN A 1 265 ? -3.816 -33.094 -23.844 1 96.38 265 GLN A C 1
ATOM 2085 O O . GLN A 1 265 ? -3.459 -33.062 -25.016 1 96.38 265 GLN A O 1
ATOM 2090 N N . THR A 1 266 ? -4.727 -32.281 -23.312 1 95.62 266 THR A N 1
ATOM 2091 C CA . THR A 1 266 ? -5.551 -31.547 -24.25 1 95.62 266 THR A CA 1
ATOM 2092 C C . THR A 1 266 ? -5.188 -30.062 -24.219 1 95.62 266 THR A C 1
ATOM 2094 O O . THR A 1 266 ? -5.004 -29.438 -25.266 1 95.62 266 THR A O 1
ATOM 2097 N N . GLN A 1 267 ? -5.059 -29.453 -23.109 1 95.44 267 GLN A N 1
ATOM 2098 C CA . GLN A 1 267 ? -5.008 -28 -23.031 1 95.44 267 GLN A CA 1
ATOM 2099 C C . GLN A 1 267 ? -3.57 -27.5 -22.922 1 95.44 267 GLN A C 1
ATOM 2101 O O . GLN A 1 267 ? -3.254 -26.391 -23.375 1 95.44 267 GLN A O 1
ATOM 2106 N N . SER A 1 268 ? -2.744 -28.234 -22.312 1 96.19 268 SER A N 1
ATOM 2107 C CA . SER A 1 268 ? -1.336 -27.891 -22.156 1 96.19 268 SER A CA 1
ATOM 2108 C C . SER A 1 268 ? -0.442 -29.109 -22.312 1 96.19 268 SER A C 1
ATOM 2110 O O . SER A 1 268 ? 0.244 -29.516 -21.359 1 96.19 268 SER A O 1
ATOM 2112 N N . PRO A 1 269 ? -0.396 -29.641 -23.484 1 95.44 269 PRO A N 1
ATOM 2113 C CA . PRO A 1 269 ? 0.353 -30.875 -23.719 1 95.44 269 PRO A CA 1
ATOM 2114 C C . PRO A 1 269 ? 1.863 -30.672 -23.609 1 95.44 269 PRO A C 1
ATOM 2116 O O . PRO A 1 269 ? 2.602 -31.641 -23.391 1 95.44 269 PRO A O 1
ATOM 2119 N N . LYS A 1 270 ? 2.303 -29.453 -23.828 1 96.25 270 LYS A N 1
ATOM 2120 C CA . LYS A 1 270 ? 3.725 -29.125 -23.75 1 96.25 270 LYS A CA 1
ATOM 2121 C C . LYS A 1 270 ? 3.969 -27.969 -22.781 1 96.25 270 LYS A C 1
ATOM 2123 O O . LYS A 1 270 ? 3.037 -27.234 -22.438 1 96.25 270 LYS A O 1
ATOM 2128 N N . GLY A 1 271 ? 5.203 -27.875 -22.375 1 96.31 271 GLY A N 1
ATOM 2129 C CA . GLY A 1 271 ? 5.582 -26.734 -21.531 1 96.31 271 GLY A CA 1
ATOM 2130 C C . GLY A 1 271 ? 5.281 -26.953 -20.062 1 96.31 271 GLY A C 1
ATOM 2131 O O . GLY A 1 271 ? 5.152 -28.094 -19.609 1 96.31 271 GLY A O 1
ATOM 2132 N N . ILE A 1 272 ? 5.285 -25.906 -19.312 1 97.62 272 ILE A N 1
ATOM 2133 C CA . ILE A 1 272 ? 5.094 -25.984 -17.875 1 97.62 272 ILE A CA 1
ATOM 2134 C C . ILE A 1 272 ? 3.619 -25.781 -17.531 1 97.62 272 ILE A C 1
ATOM 2136 O O . ILE A 1 272 ? 2.99 -24.828 -18.016 1 97.62 272 ILE A O 1
ATOM 2140 N N . LEU A 1 273 ? 3.041 -26.656 -16.812 1 98 273 LEU A N 1
ATOM 2141 C CA . LEU A 1 273 ? 1.664 -26.641 -16.328 1 98 273 LEU A CA 1
ATOM 2142 C C . LEU A 1 273 ? 1.619 -26.719 -14.805 1 98 273 LEU A C 1
ATOM 2144 O O . LEU A 1 273 ? 2.131 -27.688 -14.219 1 98 273 LEU A O 1
ATOM 2148 N N . SER A 1 274 ? 1.095 -25.656 -14.188 1 97.19 274 SER A N 1
ATOM 2149 C CA . SER A 1 274 ? 0.935 -25.641 -12.734 1 97.19 274 SER A CA 1
ATOM 2150 C C . SER A 1 274 ? -0.51 -25.922 -12.336 1 97.19 274 SER A C 1
ATOM 2152 O O . SER A 1 274 ? -1.43 -25.234 -12.797 1 97.19 274 SER A O 1
ATOM 2154 N N . VAL A 1 275 ? -0.728 -26.859 -11.477 1 95.19 275 VAL A N 1
ATOM 2155 C CA . VAL A 1 275 ? -2.086 -27.234 -11.109 1 95.19 275 VAL A CA 1
ATOM 2156 C C . VAL A 1 275 ? -2.293 -27.047 -9.609 1 95.19 275 VAL A C 1
ATOM 2158 O O . VAL A 1 275 ? -1.561 -27.609 -8.797 1 95.19 275 VAL A O 1
ATOM 2161 N N . VAL A 1 276 ? -3.262 -26.20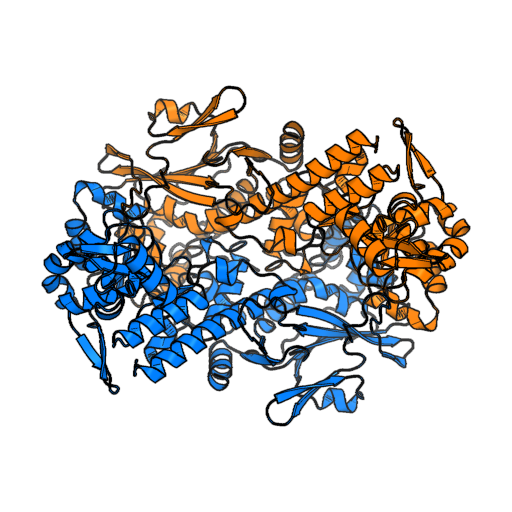3 -9.289 1 89.25 276 VAL A N 1
ATOM 2162 C CA . VAL A 1 276 ? -3.66 -26.078 -7.891 1 89.25 276 VAL A CA 1
ATOM 2163 C C . VAL A 1 276 ? -4.152 -27.422 -7.367 1 89.25 276 VAL A C 1
ATOM 2165 O O . VAL A 1 276 ? -5.023 -28.062 -7.973 1 89.25 276 VAL A O 1
ATOM 2168 N N . SER A 1 277 ? -3.688 -27.812 -6.168 1 83.44 277 SER A N 1
ATOM 2169 C CA . SER A 1 277 ? -3.816 -29.219 -5.828 1 83.44 277 SER A CA 1
ATOM 2170 C C . SER A 1 277 ? -4.41 -29.406 -4.438 1 83.44 277 SER A C 1
ATOM 2172 O O . SER A 1 277 ? -4.414 -30.516 -3.896 1 83.44 277 SER A O 1
ATOM 2174 N N . ASP A 1 278 ? -4.938 -28.344 -3.9 1 75 278 ASP A N 1
ATOM 2175 C CA . ASP A 1 278 ? -5.469 -28.469 -2.547 1 75 278 ASP A CA 1
ATOM 2176 C C . ASP A 1 278 ? -6.984 -28.281 -2.529 1 75 278 ASP A C 1
ATOM 2178 O O . ASP A 1 278 ? -7.562 -27.953 -1.492 1 75 278 ASP A O 1
ATOM 2182 N N . THR A 1 279 ? -7.594 -28.422 -3.637 1 70.25 279 THR A N 1
ATOM 2183 C CA . THR A 1 279 ? -9.039 -28.281 -3.711 1 70.25 279 THR A CA 1
ATOM 2184 C C . THR A 1 279 ? -9.742 -29.422 -2.982 1 70.25 279 THR A C 1
ATOM 2186 O O . THR A 1 279 ? -10.75 -29.219 -2.314 1 70.25 279 THR A O 1
ATOM 2189 N N . TRP A 1 280 ? -9.141 -30.578 -3.053 1 77.56 280 TRP A N 1
ATOM 2190 C CA . TRP A 1 280 ? -9.695 -31.766 -2.416 1 77.56 280 TRP A CA 1
ATOM 2191 C C . TRP A 1 280 ? -8.734 -32.312 -1.365 1 77.56 280 TRP A C 1
ATOM 2193 O O . TRP A 1 280 ? -8.32 -31.594 -0.457 1 77.56 280 TRP A O 1
ATOM 2203 N N . ASP A 1 281 ? -8.312 -33.406 -1.524 1 85.56 281 ASP A N 1
ATOM 2204 C CA . ASP A 1 281 ? -7.348 -33.969 -0.588 1 85.56 281 ASP A CA 1
ATOM 2205 C C . ASP A 1 281 ? -5.945 -34 -1.186 1 85.56 281 ASP A C 1
ATOM 2207 O O . ASP A 1 281 ? -5.609 -34.875 -1.971 1 85.56 281 ASP A O 1
ATOM 2211 N N . PHE A 1 282 ? -5.094 -33.062 -0.684 1 91.88 282 PHE A N 1
ATOM 2212 C CA . PHE A 1 282 ? -3.768 -32.812 -1.247 1 91.88 282 PHE A CA 1
ATOM 2213 C C . PHE A 1 282 ? -2.912 -34.094 -1.165 1 91.88 282 PHE A C 1
ATOM 2215 O O . PHE A 1 282 ? -2.258 -34.469 -2.141 1 91.88 282 PHE A O 1
ATOM 2222 N N . TRP A 1 283 ? -2.938 -34.781 -0.062 1 94.44 283 TRP A N 1
ATOM 2223 C CA . TRP A 1 283 ? -2.037 -35.906 0.129 1 94.44 283 TRP A CA 1
ATOM 2224 C C . TRP A 1 283 ? -2.537 -37.125 -0.625 1 94.44 283 TRP A C 1
ATOM 2226 O O . TRP A 1 283 ? -1.743 -37.969 -1.035 1 94.44 283 TRP A O 1
ATOM 2236 N N . THR A 1 284 ? -3.83 -37.219 -0.821 1 93.56 284 THR A N 1
ATOM 2237 C CA . THR A 1 284 ? -4.336 -38.25 -1.718 1 93.56 284 THR A CA 1
ATOM 2238 C C . THR A 1 284 ? -3.816 -38.031 -3.137 1 93.56 284 THR A C 1
ATOM 2240 O O . THR A 1 284 ? -3.447 -39 -3.818 1 93.56 284 THR A O 1
ATOM 2243 N N . LEU A 1 285 ? -3.779 -36.812 -3.557 1 93.94 285 LEU A N 1
ATOM 2244 C CA . LEU A 1 285 ? -3.203 -36.469 -4.859 1 93.94 285 LEU A CA 1
ATOM 2245 C C . LEU A 1 285 ? -1.747 -36.938 -4.934 1 93.94 285 LEU A C 1
ATOM 2247 O O . LEU A 1 285 ? -1.341 -37.562 -5.906 1 93.94 285 LEU A O 1
ATOM 2251 N N . VAL A 1 286 ? -1.022 -36.719 -3.918 1 96.5 286 VAL A N 1
ATOM 2252 C CA . VAL A 1 286 ? 0.415 -36.969 -3.91 1 96.5 286 VAL A CA 1
ATOM 2253 C C . VAL A 1 286 ? 0.677 -38.469 -3.846 1 96.5 286 VAL A C 1
ATOM 2255 O O . VAL A 1 286 ? 1.534 -38.969 -4.566 1 96.5 286 VAL A O 1
ATOM 2258 N N . THR A 1 287 ? -0.083 -39.188 -3.061 1 96.56 287 THR A N 1
ATOM 2259 C CA . THR A 1 287 ? 0.27 -40.562 -2.738 1 96.56 287 THR A CA 1
ATOM 2260 C C . THR A 1 287 ? -0.431 -41.531 -3.684 1 96.56 287 THR A C 1
ATOM 2262 O O . THR A 1 287 ? 0.028 -42.656 -3.875 1 96.56 287 THR A O 1
ATOM 2265 N N . GLN A 1 288 ? -1.533 -41.094 -4.238 1 96.31 288 GLN A N 1
ATOM 2266 C CA . GLN A 1 288 ? -2.305 -42.031 -5.043 1 96.31 288 GLN A CA 1
ATOM 2267 C C . GLN A 1 288 ? -2.395 -41.594 -6.492 1 96.31 288 GLN A C 1
ATOM 2269 O O . GLN A 1 288 ? -2.086 -42.344 -7.414 1 96.31 288 GLN A O 1
ATOM 2274 N N . TYR A 1 289 ? -2.74 -40.375 -6.738 1 95.94 289 TYR A N 1
ATOM 2275 C CA . TYR A 1 289 ? -3.039 -39.906 -8.086 1 95.94 289 TYR A CA 1
ATOM 2276 C C . TYR A 1 289 ? -1.759 -39.688 -8.883 1 95.94 289 TYR A C 1
ATOM 2278 O O . TYR A 1 289 ? -1.682 -40.062 -10.062 1 95.94 289 TYR A O 1
ATOM 2286 N N . LEU A 1 290 ? -0.76 -39.094 -8.289 1 97.44 290 LEU A N 1
ATOM 2287 C CA . LEU A 1 290 ? 0.484 -38.844 -9 1 97.44 290 LEU A CA 1
ATOM 2288 C C . LEU A 1 290 ? 1.156 -40.125 -9.406 1 97.44 290 LEU A C 1
ATOM 2290 O O . LEU A 1 290 ? 1.616 -40.281 -10.547 1 97.44 290 LEU A O 1
ATOM 2294 N N . PRO A 1 291 ? 1.188 -41.125 -8.461 1 98.12 291 PRO A N 1
ATOM 2295 C CA . PRO A 1 291 ? 1.735 -42.438 -8.891 1 98.12 291 PRO A CA 1
ATOM 2296 C C . PRO A 1 291 ? 0.953 -43.031 -10.047 1 98.12 291 PRO A C 1
ATOM 2298 O O . PRO A 1 291 ? 1.546 -43.625 -10.953 1 98.12 291 PRO A O 1
ATOM 2301 N N . GLU A 1 292 ? -0.293 -42.875 -10 1 97.44 292 GLU A N 1
ATOM 2302 C CA . GLU A 1 292 ? -1.13 -43.406 -11.07 1 97.44 292 GLU A CA 1
ATOM 2303 C C . GLU A 1 292 ? -0.841 -42.719 -12.391 1 97.44 292 GLU A C 1
ATOM 2305 O O . GLU A 1 292 ? -0.936 -43.312 -13.461 1 97.44 292 GLU A O 1
ATOM 2310 N N . LEU A 1 293 ? -0.478 -41.469 -12.375 1 97.88 293 LEU A N 1
ATOM 2311 C CA . LEU A 1 293 ? -0.252 -40.625 -13.562 1 97.88 293 LEU A CA 1
ATOM 2312 C C . LEU A 1 293 ? 1.229 -40.594 -13.922 1 97.88 293 LEU A C 1
ATOM 2314 O O . LEU A 1 293 ? 1.631 -39.875 -14.836 1 97.88 293 LEU A O 1
ATOM 2318 N N . LYS A 1 294 ? 2.045 -41.375 -13.219 1 98.31 294 LYS A N 1
ATOM 2319 C CA . LYS A 1 294 ? 3.498 -41.25 -13.305 1 98.31 294 LYS A CA 1
ATOM 2320 C C . LYS A 1 294 ? 3.979 -41.375 -14.742 1 98.31 294 LYS A C 1
ATOM 2322 O O . LYS A 1 294 ? 4.758 -40.562 -15.227 1 98.31 294 LYS A O 1
ATOM 2327 N N . GLN A 1 295 ? 3.553 -42.406 -15.406 1 97.88 295 GLN A N 1
ATOM 2328 C CA . GLN A 1 295 ? 4.02 -42.656 -16.766 1 97.88 295 GLN A CA 1
ATOM 2329 C C . GLN A 1 295 ? 3.627 -41.5 -17.703 1 97.88 295 GLN A C 1
ATOM 2331 O O . GLN A 1 295 ? 4.434 -41.062 -18.531 1 97.88 295 GLN A O 1
ATOM 2336 N N . GLU A 1 296 ? 2.381 -41.031 -17.609 1 97.44 296 GLU A N 1
ATOM 2337 C CA . GLU A 1 296 ? 1.907 -39.938 -18.438 1 97.44 296 GLU A CA 1
ATOM 2338 C C . GLU A 1 296 ? 2.729 -38.656 -18.188 1 97.44 296 GLU A C 1
ATOM 2340 O O . GLU A 1 296 ? 3.031 -37.938 -19.125 1 97.44 296 GLU A O 1
ATOM 2345 N N . ILE A 1 297 ? 3.068 -38.438 -16.969 1 98.38 297 ILE A N 1
ATOM 2346 C CA . ILE A 1 297 ? 3.834 -37.25 -16.578 1 98.38 297 ILE A CA 1
ATOM 2347 C C . ILE A 1 297 ? 5.25 -37.344 -17.141 1 98.38 297 ILE A C 1
ATOM 2349 O O . ILE A 1 297 ? 5.762 -36.375 -17.719 1 98.38 297 ILE A O 1
ATOM 2353 N N . LEU A 1 298 ? 5.848 -38.531 -17.062 1 98.12 298 LEU A N 1
ATOM 2354 C CA . LEU A 1 298 ? 7.23 -38.719 -17.484 1 98.12 298 LEU A CA 1
ATOM 2355 C C . LEU A 1 298 ? 7.336 -38.688 -19.016 1 98.12 298 LEU A C 1
ATOM 2357 O O . LEU A 1 298 ? 8.406 -38.406 -19.562 1 98.12 298 LEU A O 1
ATOM 2361 N N . GLU A 1 299 ? 6.246 -38.938 -19.703 1 97.25 299 GLU A N 1
ATOM 2362 C CA . GLU A 1 299 ? 6.25 -38.938 -21.156 1 97.25 299 GLU A CA 1
ATOM 2363 C C . GLU A 1 299 ? 5.906 -37.594 -21.734 1 97.25 299 GLU A C 1
ATOM 2365 O O . GLU A 1 299 ? 6.117 -37.344 -22.938 1 97.25 299 GLU A O 1
ATOM 2370 N N . ARG A 1 300 ? 5.445 -36.688 -20.922 1 97 300 ARG A N 1
ATOM 2371 C CA . ARG A 1 300 ? 5.031 -35.375 -21.359 1 97 300 ARG A CA 1
ATOM 2372 C C . ARG A 1 300 ? 6.242 -34.5 -21.734 1 97 300 ARG A C 1
ATOM 2374 O O . ARG A 1 300 ? 7.277 -34.562 -21.078 1 97 300 ARG A O 1
ATOM 2381 N N . ASP A 1 301 ? 6.129 -33.75 -22.781 1 97 301 ASP A N 1
ATOM 2382 C CA . ASP A 1 301 ? 7.141 -32.75 -23.125 1 97 301 ASP A CA 1
ATOM 2383 C C . ASP A 1 301 ? 6.945 -31.469 -22.312 1 97 301 ASP A C 1
ATOM 2385 O O . ASP A 1 301 ? 6.617 -30.422 -22.859 1 97 301 ASP A O 1
ATOM 2389 N N . GLY A 1 302 ? 7.211 -31.578 -21.078 1 97.31 302 GLY A N 1
ATOM 2390 C CA . GLY A 1 302 ? 6.992 -30.469 -20.188 1 97.31 302 GLY A CA 1
ATOM 2391 C C . GLY A 1 302 ? 7.031 -30.859 -18.719 1 97.31 302 GLY A C 1
ATOM 2392 O O . GLY A 1 302 ? 7.324 -32 -18.391 1 97.31 302 GLY A O 1
ATOM 2393 N N . THR A 1 303 ? 6.82 -29.906 -17.891 1 98.06 303 THR A N 1
ATOM 2394 C CA . THR A 1 303 ? 6.887 -30.094 -16.438 1 98.06 303 THR A CA 1
ATOM 2395 C C . THR A 1 303 ? 5.512 -29.906 -15.812 1 98.06 303 THR A C 1
ATOM 2397 O O . THR A 1 303 ? 4.809 -28.938 -16.109 1 98.06 303 THR A O 1
ATOM 2400 N N . LEU A 1 304 ? 5.051 -30.844 -15.055 1 98.31 304 LEU A N 1
ATOM 2401 C CA . LEU A 1 304 ? 3.879 -30.688 -14.203 1 98.31 304 LEU A CA 1
ATOM 2402 C C . LEU A 1 304 ? 4.273 -30.156 -12.828 1 98.31 304 LEU A C 1
ATOM 2404 O O . LEU A 1 304 ? 5.027 -30.797 -12.094 1 98.31 304 LEU A O 1
ATOM 2408 N N . VAL A 1 305 ? 3.789 -28.969 -12.508 1 98.06 305 VAL A N 1
ATOM 2409 C CA . VAL A 1 305 ? 4.113 -28.312 -11.25 1 98.06 305 VAL A CA 1
ATOM 2410 C C . VAL A 1 305 ? 2.941 -28.453 -10.281 1 98.06 305 VAL A C 1
ATOM 2412 O O . VAL A 1 305 ? 1.822 -28.031 -10.586 1 98.06 305 VAL A O 1
ATOM 2415 N N . ILE A 1 306 ? 3.197 -29 -9.141 1 97.12 306 ILE A N 1
ATOM 2416 C CA . ILE A 1 306 ? 2.188 -29.188 -8.109 1 97.12 306 ILE A CA 1
ATOM 2417 C C . ILE A 1 306 ? 2.148 -27.969 -7.188 1 97.12 306 ILE A C 1
ATOM 2419 O O . ILE A 1 306 ? 3.18 -27.562 -6.656 1 97.12 306 ILE A O 1
ATOM 2423 N N . ARG A 1 307 ? 0.979 -27.438 -6.969 1 94.88 307 ARG A N 1
ATOM 2424 C CA . ARG A 1 307 ? 0.835 -26.219 -6.188 1 94.88 307 ARG A CA 1
ATOM 2425 C C . ARG A 1 307 ? -0.095 -26.438 -4.996 1 94.88 307 ARG A C 1
ATOM 2427 O O . ARG A 1 307 ? -1.31 -26.25 -5.113 1 94.88 307 ARG A O 1
ATOM 2434 N N . PRO A 1 308 ? 0.596 -26.656 -3.861 1 90.5 308 PRO A N 1
ATOM 2435 C CA . PRO A 1 308 ? -0.216 -26.672 -2.643 1 90.5 308 PRO A CA 1
ATOM 2436 C C . PRO A 1 308 ? -0.499 -25.266 -2.104 1 90.5 308 PRO A C 1
ATOM 2438 O O . PRO A 1 308 ? 0.339 -24.375 -2.23 1 90.5 308 PRO A O 1
ATOM 2441 N N . ASP A 1 309 ? -1.735 -24.781 -1.842 1 79.81 309 ASP A N 1
ATOM 2442 C CA . ASP A 1 309 ? -2.016 -23.406 -1.423 1 79.81 309 ASP A CA 1
ATOM 2443 C C . ASP A 1 309 ? -2.695 -23.375 -0.056 1 79.81 309 ASP A C 1
ATOM 2445 O O . ASP A 1 309 ? -3.35 -22.406 0.299 1 79.81 309 ASP A O 1
ATOM 2449 N N . SER A 1 310 ? -2.49 -24.469 0.665 1 83.69 310 SER A N 1
ATOM 2450 C CA . SER A 1 310 ? -3.078 -24.5 2 1 83.69 310 SER A CA 1
ATOM 2451 C C . SER A 1 310 ? -2.121 -25.141 3.01 1 83.69 310 SER A C 1
ATOM 2453 O O . SER A 1 310 ? -1.267 -25.938 2.641 1 83.69 310 SER A O 1
ATOM 2455 N N . GLY A 1 311 ? -2.207 -24.688 4.211 1 86.94 311 GLY A N 1
ATOM 2456 C CA . GLY A 1 311 ? -1.366 -25.219 5.27 1 86.94 311 GLY A CA 1
ATOM 2457 C C . GLY A 1 311 ? -0.076 -24.438 5.457 1 86.94 311 GLY A C 1
ATOM 2458 O O . GLY A 1 311 ? 0.042 -23.297 4.996 1 86.94 311 GLY A O 1
ATOM 2459 N N . ASP A 1 312 ? 0.797 -25.016 6.176 1 92.94 312 ASP A N 1
ATOM 2460 C CA . ASP A 1 312 ? 2.104 -24.406 6.418 1 92.94 312 ASP A CA 1
ATOM 2461 C C . ASP A 1 312 ? 3.082 -24.75 5.293 1 92.94 312 ASP A C 1
ATOM 2463 O O . ASP A 1 312 ? 3.424 -25.922 5.098 1 92.94 312 ASP A O 1
ATOM 2467 N N . PRO A 1 313 ? 3.508 -23.703 4.562 1 95.81 313 PRO A N 1
ATOM 2468 C CA . PRO A 1 313 ? 4.363 -23.984 3.408 1 95.81 313 PRO A CA 1
ATOM 2469 C C . PRO A 1 313 ? 5.633 -24.734 3.785 1 95.81 313 PRO A C 1
ATOM 2471 O O . PRO A 1 313 ? 6.125 -25.547 2.998 1 95.81 313 PRO A O 1
ATOM 2474 N N . VAL A 1 314 ? 6.148 -24.547 4.965 1 97.38 314 VAL A N 1
ATOM 2475 C CA . VAL A 1 314 ? 7.395 -25.172 5.387 1 97.38 314 VAL A CA 1
ATOM 2476 C C . VAL A 1 314 ? 7.195 -26.688 5.508 1 97.38 314 VAL A C 1
ATOM 2478 O O . VAL A 1 314 ? 7.93 -27.469 4.895 1 97.38 314 VAL A O 1
ATOM 2481 N N . THR A 1 315 ? 6.137 -27.094 6.234 1 96.5 315 THR A N 1
ATOM 2482 C CA . THR A 1 315 ? 5.938 -28.516 6.473 1 96.5 315 THR A CA 1
ATOM 2483 C C . THR A 1 315 ? 5.359 -29.203 5.234 1 96.5 315 THR A C 1
ATOM 2485 O O . THR A 1 315 ? 5.656 -30.359 4.965 1 96.5 315 THR A O 1
ATOM 2488 N N . ILE A 1 316 ? 4.598 -28.5 4.457 1 96.38 316 ILE A N 1
ATOM 2489 C CA . ILE A 1 316 ? 3.992 -29.094 3.27 1 96.38 316 ILE A CA 1
ATOM 2490 C C . ILE A 1 316 ? 5.078 -29.406 2.242 1 96.38 316 ILE A C 1
ATOM 2492 O O . ILE A 1 316 ? 5.098 -30.5 1.669 1 96.38 316 ILE A O 1
ATOM 2496 N N . LEU A 1 317 ? 5.996 -28.5 2.07 1 97.81 317 LEU A N 1
ATOM 2497 C CA . LEU A 1 317 ? 7.02 -28.672 1.046 1 97.81 317 LEU A CA 1
ATOM 2498 C C . LEU A 1 317 ? 8.148 -29.578 1.546 1 97.81 317 LEU A C 1
ATOM 2500 O O . LEU A 1 317 ? 8.617 -30.453 0.815 1 97.81 317 LEU A O 1
ATOM 2504 N N . SER A 1 318 ? 8.57 -29.359 2.836 1 98.06 318 SER A N 1
ATOM 2505 C CA . SER A 1 318 ? 9.836 -29.938 3.264 1 98.06 318 SER A CA 1
ATOM 2506 C C . SER A 1 318 ? 9.617 -30.969 4.363 1 98.06 318 SER A C 1
ATOM 2508 O O . SER A 1 318 ? 10.57 -31.625 4.809 1 98.06 318 SER A O 1
ATOM 2510 N N . GLY A 1 319 ? 8.375 -31.141 4.852 1 97.5 319 GLY A N 1
ATOM 2511 C CA . GLY A 1 319 ? 8.094 -32.125 5.867 1 97.5 319 GLY A CA 1
ATOM 2512 C C . GLY A 1 319 ? 8.414 -31.656 7.273 1 97.5 319 GLY A C 1
ATOM 2513 O O . GLY A 1 319 ? 8.695 -30.484 7.488 1 97.5 319 GLY A O 1
ATOM 2514 N N . TYR A 1 320 ? 8.312 -32.625 8.188 1 97.56 320 TYR A N 1
ATOM 2515 C CA . TYR A 1 320 ? 8.547 -32.344 9.602 1 97.56 320 TYR A CA 1
ATOM 2516 C C . TYR A 1 320 ? 9.938 -32.812 10.023 1 97.56 320 TYR A C 1
ATOM 2518 O O . TYR A 1 320 ? 10.445 -33.812 9.523 1 97.56 320 TYR A O 1
ATOM 2526 N N . LYS A 1 321 ? 10.516 -32.031 10.945 1 97.19 321 LYS A N 1
ATOM 2527 C CA . LYS A 1 321 ? 11.742 -32.5 11.586 1 97.19 321 LYS A CA 1
ATOM 2528 C C . LYS A 1 321 ? 11.445 -33.594 12.609 1 97.19 321 LYS A C 1
ATOM 2530 O O . LYS A 1 321 ? 10.969 -33.312 13.711 1 97.19 321 LYS A O 1
ATOM 2535 N N . LEU A 1 322 ? 11.844 -34.781 12.273 1 96.06 322 LEU A N 1
ATOM 2536 C CA . LEU A 1 322 ? 11.562 -35.938 13.117 1 96.06 322 LEU A CA 1
ATOM 2537 C C . LEU A 1 322 ? 12.68 -36.156 14.141 1 96.06 322 LEU A C 1
ATOM 2539 O O . LEU A 1 322 ? 13.859 -36.156 13.781 1 96.06 322 LEU A O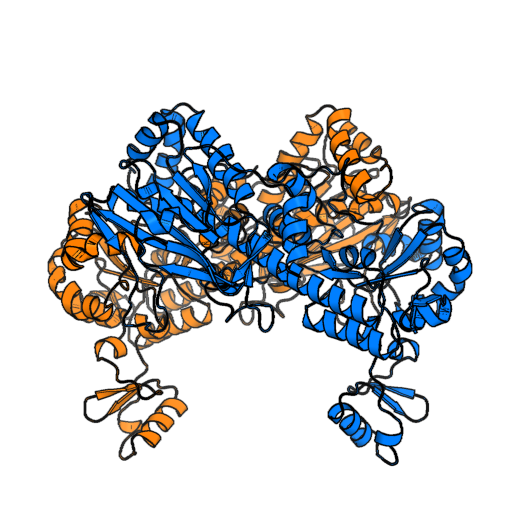 1
ATOM 2543 N N . ALA A 1 323 ? 12.234 -36.344 15.398 1 96 323 ALA A N 1
ATOM 2544 C CA . ALA A 1 323 ? 13.211 -36.594 16.453 1 96 323 ALA A CA 1
ATOM 2545 C C . ALA A 1 323 ? 13.82 -38 16.281 1 96 323 ALA A C 1
ATOM 2547 O O . ALA A 1 323 ? 13.117 -38.938 15.961 1 96 323 ALA A O 1
ATOM 2548 N N . PRO A 1 324 ? 15.133 -38.062 16.516 1 94.5 324 PRO A N 1
ATOM 2549 C CA . PRO A 1 324 ? 15.727 -39.406 16.5 1 94.5 324 PRO A CA 1
ATOM 2550 C C . PRO A 1 324 ? 15.227 -40.312 17.641 1 94.5 324 PRO A C 1
ATOM 2552 O O . PRO A 1 324 ? 14.914 -39.812 18.734 1 94.5 324 PRO A O 1
ATOM 2555 N N . GLU A 1 325 ? 15.211 -41.5 17.344 1 91.56 325 GLU A N 1
ATOM 2556 C CA . GLU A 1 325 ? 14.719 -42.438 18.328 1 91.56 325 GLU A CA 1
ATOM 2557 C C . GLU A 1 325 ? 15.547 -42.375 19.609 1 91.56 325 GLU A C 1
ATOM 2559 O O . GLU A 1 325 ? 15.023 -42.594 20.703 1 91.56 325 GLU A O 1
ATOM 2564 N N . SER A 1 326 ? 16.766 -42.094 19.547 1 92.94 326 SER A N 1
ATOM 2565 C CA . SER A 1 326 ? 17.672 -42.062 20.672 1 92.94 326 SER A CA 1
ATOM 2566 C C . SER A 1 326 ? 17.281 -40.969 21.656 1 92.94 326 SER A C 1
ATOM 2568 O O . SER A 1 326 ? 17.562 -41.062 22.859 1 92.94 326 SER A O 1
ATOM 2570 N N . LEU A 1 327 ? 16.656 -39.938 21.141 1 93.12 327 LEU A N 1
ATOM 2571 C CA . LEU A 1 327 ? 16.281 -38.781 21.984 1 93.12 327 LEU A CA 1
ATOM 2572 C C . LEU A 1 327 ? 15.07 -39.125 22.844 1 93.12 327 LEU A C 1
ATOM 2574 O O . LEU A 1 327 ? 14.922 -38.594 23.953 1 93.12 327 LEU A O 1
ATOM 2578 N N . ILE A 1 328 ? 14.227 -40 22.438 1 90.56 328 ILE A N 1
ATOM 2579 C CA . ILE A 1 328 ? 12.945 -40.188 23.109 1 90.56 328 ILE A CA 1
ATOM 2580 C C . ILE A 1 328 ? 12.844 -41.594 23.672 1 90.56 328 ILE A C 1
ATOM 2582 O O . ILE A 1 328 ? 11.758 -42.062 24.047 1 90.56 328 ILE A O 1
ATOM 2586 N N . ARG A 1 329 ? 13.922 -42.219 23.719 1 86.06 329 ARG A N 1
ATOM 2587 C CA . ARG A 1 329 ? 13.938 -43.562 24.266 1 86.06 329 ARG A CA 1
ATOM 2588 C C . ARG A 1 329 ? 13.5 -43.594 25.719 1 86.06 329 ARG A C 1
ATOM 2590 O O . ARG A 1 329 ? 13.875 -42.688 26.5 1 86.06 329 ARG A O 1
ATOM 2597 N N . GLU A 1 330 ? 12.648 -44.594 26.141 1 83.25 330 GLU A N 1
ATOM 2598 C CA . GLU A 1 330 ? 12.25 -44.875 27.516 1 83.25 330 GLU A CA 1
ATOM 2599 C C . GLU A 1 330 ? 11.477 -43.719 28.125 1 83.25 330 GLU A C 1
ATOM 2601 O O . GLU A 1 330 ? 11.641 -43.406 29.297 1 83.25 330 GLU A O 1
ATOM 2606 N N . CYS A 1 331 ? 10.984 -42.812 27.391 1 86.31 331 CYS A N 1
ATOM 2607 C CA . CYS A 1 331 ? 10.156 -41.719 27.859 1 86.31 331 CYS A CA 1
ATOM 2608 C C . CYS A 1 331 ? 8.68 -42 27.609 1 86.31 331 CYS A C 1
ATOM 2610 O O . CYS A 1 331 ? 8.328 -42.812 26.766 1 86.31 331 CYS A O 1
ATOM 2612 N N . GLY A 1 332 ? 7.867 -41.438 28.484 1 92.62 332 GLY A N 1
ATOM 2613 C CA . GLY A 1 332 ? 6.453 -41.375 28.141 1 92.62 332 GLY A CA 1
ATOM 2614 C C . GLY A 1 332 ? 6.156 -40.406 27.016 1 92.62 332 GLY A C 1
ATOM 2615 O O . GLY A 1 332 ? 7.023 -39.625 26.594 1 92.62 332 GLY A O 1
ATOM 2616 N N . LEU A 1 333 ? 5.008 -40.531 26.438 1 93.75 333 LEU A N 1
ATOM 2617 C CA . LEU A 1 333 ? 4.637 -39.75 25.266 1 93.75 333 LEU A CA 1
ATOM 2618 C C . LEU A 1 333 ? 4.816 -38.281 25.531 1 93.75 333 LEU A C 1
ATOM 2620 O O . LEU A 1 333 ? 5.398 -37.562 24.703 1 93.75 333 LEU A O 1
ATOM 2624 N N . ASP A 1 334 ? 4.371 -37.75 26.672 1 95.12 334 ASP A N 1
ATOM 2625 C CA . ASP A 1 334 ? 4.441 -36.312 26.984 1 95.12 334 ASP A CA 1
ATOM 2626 C C . ASP A 1 334 ? 5.891 -35.875 27.109 1 95.12 334 ASP A C 1
ATOM 2628 O O . ASP A 1 334 ? 6.242 -34.781 26.641 1 95.12 334 ASP A O 1
ATOM 2632 N N . GLU A 1 335 ? 6.668 -36.688 27.734 1 95.19 335 GLU A N 1
ATOM 2633 C CA . GLU A 1 335 ? 8.086 -36.344 27.891 1 95.19 335 GLU A CA 1
ATOM 2634 C C . GLU A 1 335 ? 8.812 -36.406 26.547 1 95.19 335 GLU A C 1
ATOM 2636 O O . GLU A 1 335 ? 9.703 -35.562 26.297 1 95.19 335 GLU A O 1
ATOM 2641 N N . ALA A 1 336 ? 8.438 -37.406 25.734 1 95.44 336 ALA A N 1
ATOM 2642 C CA . ALA A 1 336 ? 9.039 -37.531 24.422 1 95.44 336 ALA A CA 1
ATOM 2643 C C . ALA A 1 336 ? 8.758 -36.312 23.562 1 95.44 336 ALA A C 1
ATOM 2645 O O . ALA A 1 336 ? 9.656 -35.781 22.891 1 95.44 336 ALA A O 1
ATOM 2646 N N . LEU A 1 337 ? 7.547 -35.875 23.562 1 96.44 337 LEU A N 1
ATOM 2647 C CA . LEU A 1 337 ? 7.148 -34.688 22.797 1 96.44 337 LEU A CA 1
ATOM 2648 C C . LEU A 1 337 ? 7.855 -33.438 23.312 1 96.44 337 LEU A C 1
ATOM 2650 O O . LEU A 1 337 ? 8.273 -32.594 22.531 1 96.44 337 LEU A O 1
ATOM 2654 N N . GLN A 1 338 ? 8.008 -33.312 24.594 1 96.19 338 GLN A N 1
ATOM 2655 C CA . GLN A 1 338 ? 8.688 -32.156 25.188 1 96.19 338 GLN A CA 1
ATOM 2656 C C . GLN A 1 338 ? 10.172 -32.156 24.828 1 96.19 338 GLN A C 1
ATOM 2658 O O . GLN A 1 338 ? 10.727 -31.109 24.5 1 96.19 338 GLN A O 1
ATOM 2663 N N . LYS A 1 339 ? 10.789 -33.375 24.938 1 95.38 339 LYS A N 1
ATOM 2664 C CA . LYS A 1 339 ? 12.195 -33.469 24.562 1 95.38 339 LYS A CA 1
ATOM 2665 C C . LYS A 1 339 ? 12.414 -33.125 23.109 1 95.38 339 LYS A C 1
ATOM 2667 O O . LYS A 1 339 ? 13.414 -32.5 22.75 1 95.38 339 LYS A O 1
ATOM 2672 N N . ALA A 1 340 ? 11.539 -33.625 22.266 1 96.25 340 ALA A N 1
ATOM 2673 C CA . ALA A 1 340 ? 11.609 -33.281 20.844 1 96.25 340 ALA A CA 1
ATOM 2674 C C . ALA A 1 340 ? 11.523 -31.781 20.641 1 96.25 340 ALA A C 1
ATOM 2676 O O . ALA A 1 340 ? 12.352 -31.188 19.922 1 96.25 340 ALA A O 1
ATOM 2677 N N . ALA A 1 341 ? 10.531 -31.125 21.219 1 96.69 341 ALA A N 1
ATOM 2678 C CA . ALA A 1 341 ? 10.344 -29.688 21.109 1 96.69 341 ALA A CA 1
ATOM 2679 C C . ALA A 1 341 ? 11.578 -28.938 21.594 1 96.69 341 ALA A C 1
ATOM 2681 O O . ALA A 1 341 ? 12.031 -27.984 20.953 1 96.69 341 ALA A O 1
ATOM 2682 N N . ASP A 1 342 ? 12.109 -29.344 22.719 1 96.44 342 ASP A N 1
ATOM 2683 C CA . ASP A 1 342 ? 13.266 -28.688 23.344 1 96.44 342 ASP A CA 1
ATOM 2684 C C . ASP A 1 342 ? 14.492 -28.766 22.438 1 96.44 342 ASP A C 1
ATOM 2686 O O . ASP A 1 342 ? 15.391 -27.922 22.531 1 96.44 342 ASP A O 1
ATOM 2690 N N . ASN A 1 343 ? 14.516 -29.859 21.641 1 96.06 343 ASN A N 1
ATOM 2691 C CA . ASN A 1 343 ? 15.68 -30.062 20.781 1 96.06 343 ASN A CA 1
ATOM 2692 C C . ASN A 1 343 ? 15.398 -29.641 19.344 1 96.06 343 ASN A C 1
ATOM 2694 O O . ASN A 1 343 ? 16.141 -30.016 18.438 1 96.06 343 ASN A O 1
ATOM 2698 N N . GLY A 1 344 ? 14.328 -28.953 19.062 1 94.56 344 GLY A N 1
ATOM 2699 C CA . GLY A 1 344 ? 14.07 -28.312 17.781 1 94.56 344 GLY A CA 1
ATOM 2700 C C . GLY A 1 344 ? 13.398 -29.234 16.781 1 94.56 344 GLY A C 1
ATOM 2701 O O . GLY A 1 344 ? 13.359 -28.938 15.586 1 94.56 344 GLY A O 1
ATOM 2702 N N . TYR A 1 345 ? 12.906 -30.375 17.25 1 96.81 345 TYR A N 1
ATOM 2703 C CA . TYR A 1 345 ? 12.172 -31.281 16.375 1 96.81 345 TYR A CA 1
ATOM 2704 C C . TYR A 1 345 ? 10.68 -31 16.422 1 96.81 345 TYR A C 1
ATOM 2706 O O . TYR A 1 345 ? 10.211 -30.234 17.281 1 96.81 345 TYR A O 1
ATOM 2714 N N . GLU A 1 346 ? 9.93 -31.531 15.406 1 97.62 346 GLU A N 1
ATOM 2715 C CA . GLU A 1 346 ? 8.531 -31.141 15.227 1 97.62 346 GLU A CA 1
ATOM 2716 C C . GLU A 1 346 ? 7.602 -32.344 15.305 1 97.62 346 GLU A C 1
ATOM 2718 O O . GLU A 1 346 ? 6.383 -32.188 15.398 1 97.62 346 GLU A O 1
ATOM 2723 N N . ALA A 1 347 ? 8.172 -33.531 15.281 1 97.75 347 ALA A N 1
ATOM 2724 C CA . ALA A 1 347 ? 7.395 -34.75 15.336 1 97.75 347 ALA A CA 1
ATOM 2725 C C . ALA A 1 347 ? 8.234 -35.906 15.883 1 97.75 347 ALA A C 1
ATOM 2727 O O . ALA A 1 347 ? 9.461 -35.781 15.984 1 97.75 347 ALA A O 1
ATOM 2728 N N . ILE A 1 348 ? 7.547 -37 16.359 1 96.88 348 ILE A N 1
ATOM 2729 C CA . ILE A 1 348 ? 8.219 -38.219 16.844 1 96.88 348 ILE A CA 1
ATOM 2730 C C . ILE A 1 348 ? 7.59 -39.438 16.203 1 96.88 348 ILE A C 1
ATOM 2732 O O . ILE A 1 348 ? 6.453 -39.375 15.727 1 96.88 348 ILE A O 1
ATOM 2736 N N . SER A 1 349 ? 8.398 -40.438 16.031 1 95.19 349 SER A N 1
ATOM 2737 C CA . SER A 1 349 ? 7.879 -41.75 15.719 1 95.19 349 SER A CA 1
ATOM 2738 C C . SER A 1 349 ? 7.57 -42.531 16.984 1 95.19 349 SER A C 1
ATOM 2740 O O . SER A 1 349 ? 8.469 -42.812 17.797 1 95.19 349 SER A O 1
ATOM 2742 N N . TRP A 1 350 ? 6.297 -42.844 17.188 1 93 350 TRP A N 1
ATOM 2743 C CA . TRP A 1 350 ? 5.832 -43.469 18.422 1 93 350 TRP A CA 1
ATOM 2744 C C . TRP A 1 350 ? 5.07 -44.75 18.141 1 93 350 TRP A C 1
ATOM 2746 O O . TRP A 1 350 ? 3.906 -44.719 17.734 1 93 350 TRP A O 1
ATOM 2756 N N . HIS A 1 351 ? 5.695 -45.969 18.422 1 89.81 351 HIS A N 1
ATOM 2757 C CA . HIS A 1 351 ? 5.098 -47.281 18.234 1 89.81 351 HIS A CA 1
ATOM 2758 C C . HIS A 1 351 ? 4.547 -47.438 16.812 1 89.81 351 HIS A C 1
ATOM 2760 O O . HIS A 1 351 ? 3.395 -47.844 16.625 1 89.81 351 HIS A O 1
ATOM 2766 N N . GLY A 1 352 ? 5.207 -46.906 15.828 1 89.06 352 GLY A N 1
ATOM 2767 C CA . GLY A 1 352 ? 4.875 -47.094 14.422 1 89.06 352 GLY A CA 1
ATOM 2768 C C . GLY A 1 352 ? 4.035 -45.969 13.852 1 89.06 352 GLY A C 1
ATOM 2769 O O . GLY A 1 352 ? 3.74 -45.938 12.656 1 89.06 352 GLY A O 1
ATOM 2770 N N . GLU A 1 353 ? 3.701 -45.031 14.711 1 94.69 353 GLU A N 1
ATOM 2771 C CA . GLU A 1 353 ? 2.924 -43.875 14.266 1 94.69 353 GLU A CA 1
ATOM 2772 C C . GLU A 1 353 ? 3.729 -42.562 14.383 1 94.69 353 GLU A C 1
ATOM 2774 O O . GLU A 1 353 ? 4.617 -42.469 15.234 1 94.69 353 GLU A O 1
ATOM 2779 N N . PHE A 1 354 ? 3.432 -41.656 13.477 1 97.12 354 PHE A N 1
ATOM 2780 C CA . PHE A 1 354 ? 4.055 -40.344 13.594 1 97.12 354 PHE A CA 1
ATOM 2781 C C . PHE A 1 354 ? 3.141 -39.344 14.328 1 97.12 354 PHE A C 1
ATOM 2783 O O . PHE A 1 354 ? 1.95 -39.25 14.023 1 97.12 354 PHE A O 1
ATOM 2790 N N . ILE A 1 355 ? 3.699 -38.688 15.32 1 97.06 355 ILE A N 1
ATOM 2791 C CA . ILE A 1 355 ? 2.912 -37.781 16.141 1 97.06 355 ILE A CA 1
ATOM 2792 C C . ILE A 1 355 ? 3.588 -36.406 16.172 1 97.06 355 ILE A C 1
ATOM 2794 O O . ILE A 1 355 ? 4.781 -36.312 16.484 1 97.06 355 ILE A O 1
ATOM 2798 N N . GLY A 1 356 ? 2.83 -35.344 15.805 1 96.69 356 GLY A N 1
ATOM 2799 C CA . GLY A 1 356 ? 3.338 -34 15.898 1 96.69 356 GLY A CA 1
ATOM 2800 C C . GLY A 1 356 ? 3.309 -33.438 17.312 1 96.69 356 GLY A C 1
ATOM 2801 O O . GLY A 1 356 ? 2.705 -34.031 18.203 1 96.69 356 GLY A O 1
ATOM 2802 N N . LEU A 1 357 ? 3.859 -32.312 17.578 1 95.62 357 LEU A N 1
ATOM 2803 C CA . LEU A 1 357 ? 4.012 -31.719 18.891 1 95.62 357 LEU A CA 1
ATOM 2804 C C . LEU A 1 357 ? 2.652 -31.375 19.5 1 95.62 357 LEU A C 1
ATOM 2806 O O . LEU A 1 357 ? 2.506 -31.312 20.719 1 95.62 357 LEU A O 1
ATOM 2810 N N . GLN A 1 358 ? 1.675 -31.141 18.641 1 93.25 358 GLN A N 1
ATOM 2811 C CA . GLN A 1 358 ? 0.334 -30.828 19.125 1 93.25 358 GLN A CA 1
ATOM 2812 C C . GLN A 1 358 ? -0.511 -32.094 19.234 1 93.25 358 GLN A C 1
ATOM 2814 O O . GLN A 1 358 ? -1.741 -32.031 19.25 1 93.25 358 GLN A O 1
ATOM 2819 N N . ARG A 1 359 ? 0.096 -33.25 19.156 1 92.5 359 ARG A N 1
ATOM 2820 C CA . ARG A 1 359 ? -0.492 -34.562 19.359 1 92.5 359 ARG A CA 1
ATOM 2821 C C . ARG A 1 359 ? -1.373 -34.938 18.188 1 92.5 359 ARG A C 1
ATOM 2823 O O . ARG A 1 359 ? -2.285 -35.781 18.328 1 92.5 359 ARG A O 1
ATOM 2830 N N . GLN A 1 360 ? -1.128 -34.312 17.109 1 93.19 360 GLN A N 1
ATOM 2831 C CA . GLN A 1 360 ? -1.838 -34.719 15.898 1 93.19 360 GLN A CA 1
ATOM 2832 C C . GLN A 1 360 ? -1.129 -35.875 15.219 1 93.19 360 GLN A C 1
ATOM 2834 O O . GLN A 1 360 ? 0.102 -35.969 15.211 1 93.19 360 GLN A O 1
ATOM 2839 N N . THR A 1 361 ? -1.883 -36.844 14.766 1 95.56 361 THR A N 1
ATOM 2840 C CA . THR A 1 361 ? -1.308 -37.938 13.984 1 95.56 361 THR A CA 1
ATOM 2841 C C . THR A 1 361 ? -0.914 -37.438 12.586 1 95.56 361 THR A C 1
ATOM 2843 O O . THR A 1 361 ? -1.676 -36.719 11.938 1 95.56 361 THR A O 1
ATOM 2846 N N . LEU A 1 362 ? 0.248 -37.812 12.164 1 96.88 362 LEU A N 1
ATOM 2847 C CA . LEU A 1 362 ? 0.767 -37.438 10.859 1 96.88 362 LEU A CA 1
ATOM 2848 C C . LEU A 1 362 ? 0.93 -38.625 9.953 1 96.88 362 LEU A C 1
ATOM 2850 O O . LEU A 1 362 ? 1.326 -39.719 10.406 1 96.88 362 LEU A O 1
ATOM 2854 N N . MET A 1 363 ? 0.595 -38.438 8.727 1 96.38 363 MET A N 1
ATOM 2855 C CA . MET A 1 363 ? 0.875 -39.469 7.734 1 96.38 363 MET A CA 1
ATOM 2856 C C . MET A 1 363 ? 2.354 -39.469 7.359 1 96.38 363 MET A C 1
ATOM 2858 O O . MET A 1 363 ? 3.043 -38.469 7.508 1 96.38 363 MET A O 1
ATOM 2862 N N . ALA A 1 364 ? 2.811 -40.625 6.832 1 96.94 364 ALA A N 1
ATOM 2863 C CA . ALA A 1 364 ? 4.203 -40.75 6.414 1 96.94 364 ALA A CA 1
ATOM 2864 C C . ALA A 1 364 ? 4.551 -39.688 5.359 1 96.94 364 ALA A C 1
ATOM 2866 O O . ALA A 1 364 ? 5.648 -39.156 5.367 1 96.94 364 ALA A O 1
ATOM 2867 N N . CYS A 1 365 ? 3.643 -39.469 4.449 1 97.19 365 CYS A N 1
ATOM 2868 C CA . CYS A 1 365 ? 3.871 -38.5 3.379 1 97.19 365 CYS A CA 1
ATOM 2869 C C . CYS A 1 365 ? 3.965 -37.094 3.934 1 97.19 365 CYS A C 1
ATOM 2871 O O . CYS A 1 365 ? 4.727 -36.281 3.422 1 97.19 365 CYS A O 1
ATOM 2873 N N . GLU A 1 366 ? 3.23 -36.781 4.977 1 96.31 366 GLU A N 1
ATOM 2874 C CA . GLU A 1 366 ? 3.311 -35.469 5.621 1 96.31 366 GLU A CA 1
ATOM 2875 C C . GLU A 1 366 ? 4.68 -35.25 6.254 1 96.31 366 GLU A C 1
ATOM 2877 O O . GLU A 1 366 ? 5.234 -34.156 6.184 1 96.31 366 GLU A O 1
ATOM 2882 N N . VAL A 1 367 ? 5.168 -36.281 6.895 1 97.44 367 VAL A N 1
ATOM 2883 C CA . VAL A 1 367 ? 6.465 -36.219 7.559 1 97.44 367 VAL A CA 1
ATOM 2884 C C . VAL A 1 367 ? 7.566 -36 6.52 1 97.44 367 VAL A C 1
ATOM 2886 O O . VAL A 1 367 ? 8.516 -35.25 6.758 1 97.44 367 VAL A O 1
ATOM 2889 N N . LYS A 1 368 ? 7.445 -36.625 5.375 1 97.69 368 LYS A N 1
ATOM 2890 C CA . LYS A 1 368 ? 8.414 -36.5 4.293 1 97.69 368 LYS A CA 1
ATOM 2891 C C . LYS A 1 368 ? 8.336 -35.125 3.645 1 97.69 368 LYS A C 1
ATOM 2893 O O . LYS A 1 368 ? 9.367 -34.5 3.357 1 97.69 368 LYS A O 1
ATOM 2898 N N . GLY A 1 369 ? 7.152 -34.625 3.453 1 97.75 369 GLY A N 1
ATOM 2899 C CA . GLY A 1 369 ? 6.91 -33.438 2.674 1 97.75 369 GLY A CA 1
ATOM 2900 C C . GLY A 1 369 ? 6.781 -33.688 1.186 1 97.75 369 GLY A C 1
ATOM 2901 O O . GLY A 1 369 ? 7.172 -34.781 0.706 1 97.75 369 GLY A O 1
ATOM 2902 N N . LEU A 1 370 ? 6.277 -32.75 0.429 1 98.25 370 LEU A N 1
ATOM 2903 C CA . LEU A 1 370 ? 5.945 -32.906 -0.984 1 98.25 370 LEU A CA 1
ATOM 2904 C C . LEU A 1 370 ? 7.188 -33.219 -1.802 1 98.25 370 LEU A C 1
ATOM 2906 O O . LEU A 1 370 ? 7.156 -34.125 -2.654 1 98.25 370 LEU A O 1
ATOM 2910 N N . ILE A 1 371 ? 8.297 -32.531 -1.574 1 98.69 371 ILE A N 1
ATOM 2911 C CA . ILE A 1 371 ? 9.477 -32.656 -2.426 1 98.69 371 ILE A CA 1
ATOM 2912 C C . ILE A 1 371 ? 10.039 -34.062 -2.322 1 98.69 371 ILE A C 1
ATOM 2914 O O . ILE A 1 371 ? 10.344 -34.688 -3.338 1 98.69 371 ILE A O 1
ATOM 2918 N N . GLU A 1 372 ? 10.188 -34.562 -1.117 1 98.56 372 GLU A N 1
ATOM 2919 C CA . GLU A 1 372 ? 10.68 -35.906 -0.936 1 98.56 372 GLU A CA 1
ATOM 2920 C C . GLU A 1 372 ? 9.711 -36.938 -1.506 1 98.56 372 GLU A C 1
ATOM 2922 O O . GLU A 1 372 ? 10.125 -37.938 -2.076 1 98.56 372 GLU A O 1
ATOM 2927 N N . CYS A 1 373 ? 8.414 -36.688 -1.336 1 98.69 373 CYS A N 1
ATOM 2928 C CA . CYS A 1 373 ? 7.422 -37.594 -1.921 1 98.69 373 CYS A CA 1
ATOM 2929 C C . CYS A 1 373 ? 7.547 -37.625 -3.439 1 98.69 373 CYS A C 1
ATOM 2931 O O . CYS A 1 373 ? 7.453 -38.688 -4.047 1 98.69 373 CYS A O 1
ATOM 2933 N N . LEU A 1 374 ? 7.734 -36.469 -4.07 1 98.69 374 LEU A N 1
ATOM 2934 C CA . LEU A 1 374 ? 7.914 -36.406 -5.52 1 98.69 374 LEU A CA 1
ATOM 2935 C C . LEU A 1 374 ? 9.164 -37.156 -5.945 1 98.69 374 LEU A C 1
ATOM 2937 O O . LEU A 1 374 ? 9.172 -37.812 -6.98 1 98.69 374 LEU A O 1
ATOM 2941 N N . TRP A 1 375 ? 10.234 -37.062 -5.18 1 98.56 375 TRP A N 1
ATOM 2942 C CA . TRP A 1 375 ? 11.461 -37.781 -5.461 1 98.56 375 TRP A CA 1
ATOM 2943 C C . TRP A 1 375 ? 11.203 -39.281 -5.422 1 98.56 375 TRP A C 1
ATOM 2945 O O . TRP A 1 375 ? 11.688 -40.031 -6.281 1 98.56 375 TRP A O 1
ATOM 2955 N N . ASP A 1 376 ? 10.453 -39.719 -4.418 1 98.5 376 ASP A N 1
ATOM 2956 C CA . ASP A 1 376 ? 10.164 -41.156 -4.262 1 98.5 376 ASP A CA 1
ATOM 2957 C C . ASP A 1 376 ? 9.391 -41.688 -5.465 1 98.5 376 ASP A C 1
ATOM 2959 O O . ASP A 1 376 ? 9.547 -42.844 -5.836 1 98.5 376 ASP A O 1
ATOM 2963 N N . ILE A 1 377 ? 8.586 -40.906 -5.992 1 98.56 377 ILE A N 1
ATOM 2964 C CA . ILE A 1 377 ? 7.727 -41.312 -7.086 1 98.56 377 ILE A CA 1
ATOM 2965 C C . ILE A 1 377 ? 8.469 -41.188 -8.414 1 98.56 377 ILE A C 1
ATOM 2967 O O . ILE A 1 377 ? 8.453 -42.125 -9.227 1 98.56 377 ILE A O 1
ATOM 2971 N N . PHE A 1 378 ? 9.203 -40.062 -8.68 1 98.56 378 PHE A N 1
ATOM 2972 C CA . PHE A 1 378 ? 9.648 -39.719 -10.023 1 98.56 378 PHE A CA 1
ATOM 2973 C C . PHE A 1 378 ? 11.164 -39.812 -10.125 1 98.56 378 PHE A C 1
ATOM 2975 O O . PHE A 1 378 ? 11.719 -39.875 -11.227 1 98.56 378 PHE A O 1
ATOM 2982 N N . GLY A 1 379 ? 11.867 -39.781 -9.016 1 98.25 379 GLY A N 1
ATOM 2983 C CA . GLY A 1 379 ? 13.32 -39.75 -9.039 1 98.25 379 GLY A CA 1
ATOM 2984 C C . GLY A 1 379 ? 13.883 -38.469 -9.594 1 98.25 379 GLY A C 1
ATOM 2985 O O . GLY A 1 379 ? 13.273 -37.406 -9.461 1 98.25 379 GLY A O 1
ATOM 2986 N N . GLY A 1 380 ? 15.102 -38.5 -10.023 1 97.94 380 GLY A N 1
ATOM 2987 C CA . GLY A 1 380 ? 15.812 -37.375 -10.57 1 97.94 380 GLY A CA 1
ATOM 2988 C C . GLY A 1 380 ? 17.297 -37.625 -10.75 1 97.94 380 GLY A C 1
ATOM 2989 O O . GLY A 1 380 ? 17.703 -38.719 -11.141 1 97.94 380 GLY A O 1
ATOM 2990 N N . THR A 1 381 ? 17.969 -36.594 -10.719 1 98.06 381 THR A N 1
ATOM 2991 C CA . THR A 1 381 ? 19.406 -36.656 -10.875 1 98.06 381 THR A CA 1
ATOM 2992 C C . THR A 1 381 ? 20.125 -36.094 -9.656 1 98.06 381 THR A C 1
ATOM 2994 O O . THR A 1 381 ? 19.469 -35.656 -8.703 1 98.06 381 THR A O 1
ATOM 2997 N N . LEU A 1 382 ? 21.422 -36.156 -9.625 1 98.19 382 LEU A N 1
ATOM 2998 C CA . LEU A 1 382 ? 22.25 -35.531 -8.602 1 98.19 382 LEU A CA 1
ATOM 2999 C C . LEU A 1 382 ? 23 -34.312 -9.172 1 98.19 382 LEU A C 1
ATOM 3001 O O . LEU A 1 382 ? 23.453 -34.375 -10.32 1 98.19 382 LEU A O 1
ATOM 3005 N N . THR A 1 383 ? 23.062 -33.312 -8.438 1 97.81 383 THR A N 1
ATOM 3006 C CA . THR A 1 383 ? 23.891 -32.188 -8.844 1 97.81 383 THR A CA 1
ATOM 3007 C C . THR A 1 383 ? 25.375 -32.531 -8.719 1 97.81 383 THR A C 1
ATOM 3009 O O . THR A 1 383 ? 25.734 -33.594 -8.242 1 97.81 383 THR A O 1
ATOM 3012 N N . ASP A 1 384 ? 26.234 -31.594 -9.211 1 97 384 ASP A N 1
ATOM 3013 C CA . ASP A 1 384 ? 27.688 -31.797 -9.133 1 97 384 ASP A CA 1
ATOM 3014 C C . ASP A 1 384 ? 28.156 -31.797 -7.68 1 97 384 ASP A C 1
ATOM 3016 O O . ASP A 1 384 ? 29.266 -32.25 -7.387 1 97 384 ASP A O 1
ATOM 3020 N N . LYS A 1 385 ? 27.281 -31.375 -6.789 1 98 385 LYS A N 1
ATOM 3021 C CA . LYS A 1 385 ? 27.656 -31.312 -5.383 1 98 385 LYS A CA 1
ATOM 3022 C C . LYS A 1 385 ? 27 -32.438 -4.598 1 98 385 LYS A C 1
ATOM 3024 O O . LYS A 1 385 ? 27.062 -32.469 -3.367 1 98 385 LYS A O 1
ATOM 3029 N N . GLY A 1 386 ? 26.328 -33.281 -5.305 1 98.25 386 GLY A N 1
ATOM 3030 C CA . GLY A 1 386 ? 25.844 -34.531 -4.711 1 98.25 386 GLY A CA 1
ATOM 3031 C C . GLY A 1 386 ? 24.453 -34.406 -4.129 1 98.25 386 GLY A C 1
ATOM 3032 O O . GLY A 1 386 ? 24 -35.25 -3.371 1 98.25 386 GLY A O 1
ATOM 3033 N N . TYR A 1 387 ? 23.734 -33.375 -4.469 1 98.75 387 TYR A N 1
ATOM 3034 C CA . TYR A 1 387 ? 22.375 -33.156 -3.977 1 98.75 387 TYR A CA 1
ATOM 3035 C C . TYR A 1 387 ? 21.359 -33.656 -4.988 1 98.75 387 TYR A C 1
ATOM 3037 O O . TYR A 1 387 ? 21.594 -33.625 -6.199 1 98.75 387 TYR A O 1
ATOM 3045 N N . LYS A 1 388 ? 20.25 -34.156 -4.477 1 98.69 388 LYS A N 1
ATOM 3046 C CA . LYS A 1 388 ? 19.156 -34.688 -5.301 1 98.69 388 LYS A CA 1
ATOM 3047 C C . LYS A 1 388 ? 18.438 -33.531 -6.027 1 98.69 388 LYS A C 1
ATOM 3049 O O . LYS A 1 388 ? 18.078 -32.531 -5.414 1 98.69 388 LYS A O 1
ATOM 3054 N N . LEU A 1 389 ? 18.344 -33.656 -7.301 1 98.31 389 LEU A N 1
ATOM 3055 C CA . LEU A 1 389 ? 17.562 -32.75 -8.141 1 98.31 389 LEU A CA 1
ATOM 3056 C C . LEU A 1 389 ? 16.375 -33.469 -8.766 1 98.31 389 LEU A C 1
ATOM 3058 O O . LEU A 1 389 ? 16.547 -34.438 -9.523 1 98.31 389 LEU A O 1
ATOM 3062 N N . LEU A 1 390 ? 15.164 -33 -8.469 1 98.06 390 LEU A N 1
ATOM 3063 C CA . LEU A 1 390 ? 13.938 -33.656 -8.938 1 98.06 390 LEU A CA 1
ATOM 3064 C C . LEU A 1 390 ? 13.938 -33.75 -10.461 1 98.06 390 LEU A C 1
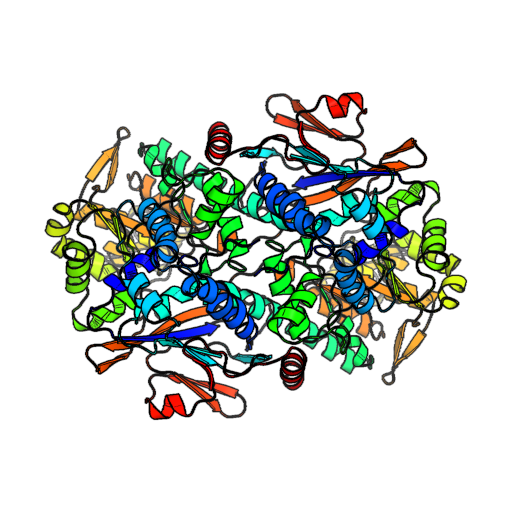ATOM 3066 O O . LEU A 1 390 ? 14.43 -32.875 -11.156 1 98.06 390 LEU A O 1
ATOM 3070 N N . ASP A 1 391 ? 13.336 -34.844 -10.953 1 98.12 391 ASP A N 1
ATOM 3071 C CA . ASP A 1 391 ? 13.141 -35 -12.391 1 98.12 391 ASP A CA 1
ATOM 3072 C C . ASP A 1 391 ? 12.484 -33.781 -13 1 98.12 391 ASP A C 1
ATOM 3074 O O . ASP A 1 391 ? 11.594 -33.156 -12.398 1 98.12 391 ASP A O 1
ATOM 3078 N N . ASN A 1 392 ? 12.922 -33.406 -14.172 1 97 392 ASN A N 1
ATOM 3079 C CA . ASN A 1 392 ? 12.492 -32.156 -14.805 1 97 392 ASN A CA 1
ATOM 3080 C C . ASN A 1 392 ? 11.008 -32.219 -15.164 1 97 392 ASN A C 1
ATOM 3082 O O . ASN A 1 392 ? 10.406 -31.172 -15.445 1 97 392 ASN A O 1
ATOM 3086 N N . HIS A 1 393 ? 10.406 -33.375 -15.211 1 98.31 393 HIS A N 1
ATOM 3087 C CA . HIS A 1 393 ? 9.016 -33.531 -15.609 1 98.31 393 HIS A CA 1
ATOM 3088 C C . HIS A 1 393 ? 8.07 -33.156 -14.469 1 98.31 393 HIS A C 1
ATOM 3090 O O . HIS A 1 393 ? 6.855 -33.125 -14.648 1 98.31 393 HIS A O 1
ATOM 3096 N N . VAL A 1 394 ? 8.633 -32.906 -13.281 1 98.12 394 VAL A N 1
ATOM 3097 C CA . VAL A 1 394 ? 7.785 -32.562 -12.141 1 98.12 394 VAL A CA 1
ATOM 3098 C C . VAL A 1 394 ? 8.43 -31.422 -11.344 1 98.12 394 VAL A C 1
ATOM 3100 O O . VAL A 1 394 ? 9.648 -31.25 -11.367 1 98.12 394 VAL A O 1
ATOM 3103 N N . GLY A 1 395 ? 7.633 -30.578 -10.75 1 97.25 395 GLY A N 1
ATOM 3104 C CA . GLY A 1 395 ? 8.07 -29.5 -9.875 1 97.25 395 GLY A CA 1
ATOM 3105 C C . GLY A 1 395 ? 7.02 -29.094 -8.859 1 97.25 395 GLY A C 1
ATOM 3106 O O . GLY A 1 395 ? 5.961 -29.719 -8.766 1 97.25 395 GLY A O 1
ATOM 3107 N N . ALA A 1 396 ? 7.336 -28.109 -8.07 1 97.88 396 ALA A N 1
ATOM 3108 C CA . ALA A 1 396 ? 6.418 -27.609 -7.051 1 97.88 396 ALA A CA 1
ATOM 3109 C C . ALA A 1 396 ? 6.492 -26.094 -6.934 1 97.88 396 ALA A C 1
ATOM 3111 O O . ALA A 1 396 ? 7.559 -25.5 -7.121 1 97.88 396 ALA A O 1
ATOM 3112 N N . ILE A 1 397 ? 5.34 -25.5 -6.66 1 97.12 397 ILE A N 1
ATOM 3113 C CA . ILE A 1 397 ? 5.266 -24.062 -6.363 1 97.12 397 ILE A CA 1
ATOM 3114 C C . ILE A 1 397 ? 4.344 -23.828 -5.172 1 97.12 397 ILE A C 1
ATOM 3116 O O . ILE A 1 397 ? 3.318 -24.5 -5.031 1 97.12 397 ILE A O 1
ATOM 3120 N N . TYR A 1 398 ? 4.746 -23.016 -4.293 1 95.56 398 TYR A N 1
ATOM 3121 C CA . TYR A 1 398 ? 3.906 -22.594 -3.176 1 95.56 398 TYR A CA 1
ATOM 3122 C C . TYR A 1 398 ? 3.674 -21.094 -3.193 1 95.56 398 TYR A C 1
ATOM 3124 O O . TYR A 1 398 ? 4.629 -20.312 -3.139 1 95.56 398 TYR A O 1
ATOM 3132 N N . GLY A 1 399 ? 2.41 -20.656 -3.26 1 87.12 399 GLY A N 1
ATOM 3133 C CA . GLY A 1 399 ? 2.111 -19.266 -3.594 1 87.12 399 GLY A CA 1
ATOM 3134 C C . GLY A 1 399 ? 1.688 -18.438 -2.395 1 87.12 399 GLY A C 1
ATOM 3135 O O . GLY A 1 399 ? 1.55 -17.219 -2.494 1 87.12 399 GLY A O 1
ATOM 3136 N N . ASP A 1 400 ? 1.54 -19.078 -1.208 1 81 400 ASP A N 1
ATOM 3137 C CA . ASP A 1 400 ? 0.938 -18.328 -0.108 1 81 400 ASP A CA 1
ATOM 3138 C C . ASP A 1 400 ? 1.91 -18.203 1.062 1 81 400 ASP A C 1
ATOM 3140 O O . ASP A 1 400 ? 2.643 -19.141 1.378 1 81 400 ASP A O 1
ATOM 3144 N N . ALA A 1 401 ? 2 -17.047 1.634 1 84.69 401 ALA A N 1
ATOM 3145 C CA . ALA A 1 401 ? 2.602 -16.797 2.943 1 84.69 401 ALA A CA 1
ATOM 3146 C C . ALA A 1 401 ? 4.09 -17.141 2.932 1 84.69 401 ALA A C 1
ATOM 3148 O O . ALA A 1 401 ? 4.605 -17.75 3.869 1 84.69 401 ALA A O 1
ATOM 3149 N N . ILE A 1 402 ? 4.75 -16.828 1.841 1 95.56 402 ILE A N 1
ATOM 3150 C CA . ILE A 1 402 ? 6.195 -17.031 1.798 1 95.56 402 ILE A CA 1
ATOM 3151 C C . ILE A 1 402 ? 6.914 -15.766 2.256 1 95.56 402 ILE A C 1
ATOM 3153 O O . ILE A 1 402 ? 7.008 -14.789 1.505 1 95.56 402 ILE A O 1
ATOM 3157 N N . THR A 1 403 ? 7.414 -15.75 3.479 1 96.19 403 THR A N 1
ATOM 3158 C CA . THR A 1 403 ? 8.273 -14.695 3.996 1 96.19 403 THR A CA 1
ATOM 3159 C C . THR A 1 403 ? 9.742 -15.055 3.822 1 96.19 403 THR A C 1
ATOM 3161 O O . THR A 1 403 ? 10.07 -16.188 3.449 1 96.19 403 THR A O 1
ATOM 3164 N N . LEU A 1 404 ? 10.633 -14.148 4.043 1 97.75 404 LEU A N 1
ATOM 3165 C CA . LEU A 1 404 ? 12.07 -14.414 3.967 1 97.75 404 LEU A CA 1
ATOM 3166 C C . LEU A 1 404 ? 12.477 -15.508 4.945 1 97.75 404 LEU A C 1
ATOM 3168 O O . LEU A 1 404 ? 13.305 -16.359 4.621 1 97.75 404 LEU A O 1
ATOM 3172 N N . GLU A 1 405 ? 11.875 -15.5 6.117 1 97.06 405 GLU A N 1
ATOM 3173 C CA . GLU A 1 405 ? 12.164 -16.516 7.121 1 97.06 405 GLU A CA 1
ATOM 3174 C C . GLU A 1 405 ? 11.711 -17.891 6.648 1 97.06 405 GLU A C 1
ATOM 3176 O O . GLU A 1 405 ? 12.461 -18.875 6.762 1 97.06 405 GLU A O 1
ATOM 3181 N N . ARG A 1 406 ? 10.508 -18 6.121 1 97.44 406 ARG A N 1
ATOM 3182 C CA . ARG A 1 406 ? 9.984 -19.266 5.648 1 97.44 406 ARG A CA 1
ATOM 3183 C C . ARG A 1 406 ? 10.758 -19.766 4.434 1 97.44 406 ARG A C 1
ATOM 3185 O O . ARG A 1 406 ? 10.969 -20.969 4.273 1 97.44 406 ARG A O 1
ATOM 3192 N N . GLN A 1 407 ? 11.133 -18.828 3.566 1 98.25 407 GLN A N 1
ATOM 3193 C CA . GLN A 1 407 ? 11.992 -19.188 2.443 1 98.25 407 GLN A CA 1
ATOM 3194 C C . GLN A 1 407 ? 13.234 -19.922 2.92 1 98.25 407 GLN A C 1
ATOM 3196 O O . GLN A 1 407 ? 13.555 -21 2.41 1 98.25 407 GLN A O 1
ATOM 3201 N N . ARG A 1 408 ? 13.953 -19.312 3.865 1 98.12 408 ARG A N 1
ATOM 3202 C CA . ARG A 1 408 ? 15.203 -19.891 4.352 1 98.12 408 ARG A CA 1
ATOM 3203 C C . ARG A 1 408 ? 14.953 -21.25 5.02 1 98.12 408 ARG A C 1
ATOM 3205 O O . ARG A 1 408 ? 15.734 -22.188 4.844 1 98.12 408 ARG A O 1
ATOM 3212 N N . GLN A 1 409 ? 13.852 -21.312 5.793 1 97.88 409 GLN A N 1
ATOM 3213 C CA . GLN A 1 409 ? 13.516 -22.578 6.453 1 97.88 409 GLN A CA 1
ATOM 3214 C C . GLN A 1 409 ? 13.289 -23.688 5.434 1 97.88 409 GLN A C 1
ATOM 3216 O O . GLN A 1 409 ? 13.797 -24.797 5.602 1 97.88 409 GLN A O 1
ATOM 3221 N N . ILE A 1 410 ? 12.539 -23.375 4.398 1 98.5 410 ILE A N 1
ATOM 3222 C CA . ILE A 1 410 ? 12.211 -24.359 3.371 1 98.5 410 ILE A CA 1
ATOM 3223 C C . ILE A 1 410 ? 13.492 -24.828 2.678 1 98.5 410 ILE A C 1
ATOM 3225 O O . ILE A 1 410 ? 13.742 -26.031 2.57 1 98.5 410 ILE A O 1
ATOM 3229 N N . LEU A 1 411 ? 14.305 -23.875 2.248 1 98.62 411 LEU A N 1
ATOM 3230 C CA . LEU A 1 411 ? 15.516 -24.203 1.5 1 98.62 411 LEU A CA 1
ATOM 3231 C C . LEU A 1 411 ? 16.516 -24.953 2.379 1 98.62 411 LEU A C 1
ATOM 3233 O O . LEU A 1 411 ? 17.156 -25.906 1.923 1 98.62 411 LEU A O 1
ATOM 3237 N N . GLN A 1 412 ? 16.672 -24.531 3.652 1 98.5 412 GLN A N 1
ATOM 3238 C CA . GLN A 1 412 ? 17.578 -25.203 4.578 1 98.5 412 GLN A CA 1
ATOM 3239 C C . GLN A 1 412 ? 17.125 -26.625 4.848 1 98.5 412 GLN A C 1
ATOM 3241 O O . GLN A 1 412 ? 17.938 -27.547 4.832 1 98.5 412 GLN A O 1
ATOM 3246 N N . ARG A 1 413 ? 15.859 -26.812 5.113 1 98.19 413 ARG A N 1
ATOM 3247 C CA . ARG A 1 413 ? 15.328 -28.141 5.391 1 98.19 413 ARG A CA 1
ATOM 3248 C C . ARG A 1 413 ? 15.516 -29.062 4.195 1 98.19 413 ARG A C 1
ATOM 3250 O O . ARG A 1 413 ? 15.875 -30.234 4.359 1 98.19 413 ARG A O 1
ATOM 3257 N N . LEU A 1 414 ? 15.242 -28.594 3.033 1 98.69 414 LEU A N 1
ATOM 3258 C CA . LEU A 1 414 ? 15.414 -29.406 1.831 1 98.69 414 LEU A CA 1
ATOM 3259 C C . LEU A 1 414 ? 16.891 -29.75 1.62 1 98.69 414 LEU A C 1
ATOM 3261 O O . LEU A 1 414 ? 17.219 -30.875 1.241 1 98.69 414 LEU A O 1
ATOM 3265 N N . MET A 1 415 ? 17.781 -28.75 1.865 1 98.69 415 MET A N 1
ATOM 3266 C CA . MET A 1 415 ? 19.219 -29.016 1.78 1 98.69 415 MET A CA 1
ATOM 3267 C C . MET A 1 415 ? 19.625 -30.094 2.779 1 98.69 415 MET A C 1
ATOM 3269 O O . MET A 1 415 ? 20.391 -31.016 2.445 1 98.69 415 MET A O 1
ATOM 3273 N N . ASP A 1 416 ? 19.094 -29.984 3.996 1 97.88 416 ASP A N 1
ATOM 3274 C CA . ASP A 1 416 ? 19.406 -30.953 5.039 1 97.88 416 ASP A CA 1
ATOM 3275 C C . ASP A 1 416 ? 18.953 -32.344 4.645 1 97.88 416 ASP A C 1
ATOM 3277 O O . ASP A 1 416 ? 19.547 -33.344 5.051 1 97.88 416 ASP A O 1
ATOM 3281 N N . LYS A 1 417 ? 17.938 -32.469 3.855 1 97.69 417 LYS A N 1
ATOM 3282 C CA . LYS A 1 417 ? 17.406 -33.75 3.383 1 97.69 417 LYS A CA 1
ATOM 3283 C C . LYS A 1 417 ? 18.141 -34.219 2.123 1 97.69 417 LYS A C 1
ATOM 3285 O O . LYS A 1 417 ? 17.797 -35.25 1.543 1 97.69 417 LYS A O 1
ATOM 3290 N N . GLY A 1 418 ? 19.062 -33.375 1.654 1 98.38 418 GLY A N 1
ATOM 3291 C CA . GLY A 1 418 ? 19.906 -33.75 0.528 1 98.38 418 GLY A CA 1
ATOM 3292 C C . GLY A 1 418 ? 19.359 -33.281 -0.807 1 98.38 418 GLY A C 1
ATOM 3293 O O . GLY A 1 418 ? 19.719 -33.812 -1.854 1 98.38 418 GLY A O 1
ATOM 3294 N N . PHE A 1 419 ? 18.5 -32.281 -0.817 1 98.69 419 PHE A N 1
ATOM 3295 C CA . PHE A 1 419 ? 17.906 -31.828 -2.062 1 98.69 419 PHE A CA 1
ATOM 3296 C C . PHE A 1 419 ? 18.484 -30.5 -2.494 1 98.69 419 PHE A C 1
ATOM 3298 O O . PHE A 1 419 ? 18.734 -29.625 -1.66 1 98.69 419 PHE A O 1
ATOM 3305 N N . ALA A 1 420 ? 18.828 -30.391 -3.748 1 98.38 420 ALA A N 1
ATOM 3306 C CA . ALA A 1 420 ? 18.891 -29.094 -4.406 1 98.38 420 ALA A CA 1
ATOM 3307 C C . ALA A 1 420 ? 17.516 -28.625 -4.852 1 98.38 420 ALA A C 1
ATOM 3309 O O . ALA A 1 420 ? 16.953 -29.156 -5.816 1 98.38 420 ALA A O 1
ATOM 3310 N N . SER A 1 421 ? 17.016 -27.688 -4.207 1 95.69 421 SER A N 1
ATOM 3311 C CA . SER A 1 421 ? 15.609 -27.328 -4.379 1 95.69 421 SER A CA 1
ATOM 3312 C C . SER A 1 421 ? 15.406 -26.453 -5.609 1 95.69 421 SER A C 1
ATOM 3314 O O . SER A 1 421 ? 16.031 -25.391 -5.73 1 95.69 421 SER A O 1
ATOM 3316 N N . LYS A 1 422 ? 14.547 -26.859 -6.438 1 95.5 422 LYS A N 1
ATOM 3317 C CA . LYS A 1 422 ? 14.141 -25.984 -7.539 1 95.5 422 LYS A CA 1
ATOM 3318 C C . LYS A 1 422 ? 12.703 -25.5 -7.352 1 95.5 422 LYS A C 1
ATOM 3320 O O . LYS A 1 422 ? 12.047 -25.109 -8.32 1 95.5 422 LYS A O 1
ATOM 3325 N N . VAL A 1 423 ? 12.227 -25.609 -6.078 1 97.25 423 VAL A N 1
ATOM 3326 C CA . VAL A 1 423 ? 10.883 -25.156 -5.746 1 97.25 423 VAL A CA 1
ATOM 3327 C C . VAL A 1 423 ? 10.742 -23.672 -6.074 1 97.25 423 VAL A C 1
ATOM 3329 O O . VAL A 1 423 ? 11.664 -22.891 -5.836 1 97.25 423 VAL A O 1
ATOM 3332 N N . VAL A 1 424 ? 9.641 -23.328 -6.703 1 98.06 424 VAL A N 1
ATOM 3333 C CA . VAL A 1 424 ? 9.289 -21.938 -6.918 1 98.06 424 VAL A CA 1
ATOM 3334 C C . VAL A 1 424 ? 8.445 -21.422 -5.754 1 98.06 424 VAL A C 1
ATOM 3336 O O . VAL A 1 424 ? 7.512 -22.094 -5.312 1 98.06 424 VAL A O 1
ATOM 3339 N N . LEU A 1 425 ? 8.812 -20.359 -5.203 1 98.25 425 LEU A N 1
ATOM 3340 C CA . LEU A 1 425 ? 8.109 -19.766 -4.066 1 98.25 425 LEU A CA 1
ATOM 3341 C C . LEU A 1 425 ? 7.438 -18.453 -4.461 1 98.25 425 LEU A C 1
ATOM 3343 O O . LEU A 1 425 ? 8.094 -17.562 -5.008 1 98.25 425 LEU A O 1
ATOM 3347 N N . GLY A 1 426 ? 6.156 -18.406 -4.207 1 97.19 426 GLY A N 1
ATOM 3348 C CA . GLY A 1 426 ? 5.395 -17.219 -4.512 1 97.19 426 GLY A CA 1
ATOM 3349 C C . GLY A 1 426 ? 5.609 -16.094 -3.51 1 97.19 426 GLY A C 1
ATOM 3350 O O . GLY A 1 426 ? 5.469 -16.312 -2.303 1 97.19 426 GLY A O 1
ATOM 3351 N N . ILE A 1 427 ? 6.023 -14.977 -4.012 1 97.69 427 ILE A N 1
ATOM 3352 C CA . ILE A 1 427 ? 6.121 -13.773 -3.193 1 97.69 427 ILE A CA 1
ATOM 3353 C C . ILE A 1 427 ? 4.836 -12.953 -3.32 1 97.69 427 ILE A C 1
ATOM 3355 O O . ILE A 1 427 ? 4.547 -12.406 -4.387 1 97.69 427 ILE A O 1
ATOM 3359 N N . GLY A 1 428 ? 4.129 -12.805 -2.244 1 95.75 428 GLY A N 1
ATOM 3360 C CA . GLY A 1 428 ? 2.785 -12.25 -2.287 1 95.75 428 GLY A CA 1
ATOM 3361 C C . GLY A 1 428 ? 2.711 -10.828 -1.768 1 95.75 428 GLY A C 1
ATOM 3362 O O . GLY A 1 428 ? 3.74 -10.18 -1.574 1 95.75 428 GLY A O 1
ATOM 3363 N N . SER A 1 429 ? 1.479 -10.391 -1.57 1 95.69 429 SER A N 1
ATOM 3364 C CA . SER A 1 429 ? 1.226 -9 -1.21 1 95.69 429 SER A CA 1
ATOM 3365 C C . SER A 1 429 ? 1.607 -8.727 0.241 1 95.69 429 SER A C 1
ATOM 3367 O O . SER A 1 429 ? 1.892 -7.586 0.609 1 95.69 429 SER A O 1
ATOM 3369 N N . TYR A 1 430 ? 1.639 -9.75 1.071 1 96 430 TYR A N 1
ATOM 3370 C CA . TYR A 1 430 ? 2.133 -9.492 2.42 1 96 430 TYR A CA 1
ATOM 3371 C C . TYR A 1 430 ? 3.543 -8.922 2.387 1 96 430 TYR A C 1
ATOM 3373 O O . TYR A 1 430 ? 3.848 -7.965 3.105 1 96 430 TYR A O 1
ATOM 3381 N N . SER A 1 431 ? 4.383 -9.469 1.562 1 97 431 SER A N 1
ATOM 3382 C CA . SER A 1 431 ? 5.777 -9.031 1.477 1 97 431 SER A CA 1
ATOM 3383 C C . SER A 1 431 ? 5.891 -7.688 0.773 1 97 431 SER A C 1
ATOM 3385 O O . SER A 1 431 ? 6.73 -6.859 1.14 1 97 431 SER A O 1
ATOM 3387 N N . TYR A 1 432 ? 5.043 -7.414 -0.206 1 98.12 432 TYR A N 1
ATOM 3388 C CA . TYR A 1 432 ? 5.246 -6.25 -1.062 1 98.12 432 TYR A CA 1
ATOM 3389 C C . TYR A 1 432 ? 4.324 -5.105 -0.654 1 98.12 432 TYR A C 1
ATOM 3391 O O . TYR A 1 432 ? 4.641 -3.936 -0.886 1 98.12 432 TYR A O 1
ATOM 3399 N N . GLN A 1 433 ? 3.166 -5.383 -0.016 1 98.25 433 GLN A N 1
ATOM 3400 C CA . GLN A 1 433 ? 2.166 -4.367 0.296 1 98.25 433 GLN A CA 1
ATOM 3401 C C . GLN A 1 433 ? 2.236 -3.961 1.765 1 98.25 433 GLN A C 1
ATOM 3403 O O . GLN A 1 433 ? 2.008 -2.799 2.104 1 98.25 433 GLN A O 1
ATOM 3408 N N . TYR A 1 434 ? 2.551 -4.867 2.695 1 98 434 TYR A N 1
ATOM 3409 C CA . TYR A 1 434 ? 2.57 -4.586 4.129 1 98 434 TYR A CA 1
ATOM 3410 C C . TYR A 1 434 ? 3.85 -3.859 4.523 1 98 434 TYR A C 1
ATOM 3412 O O . TYR A 1 434 ? 4.617 -4.352 5.355 1 98 434 TYR A O 1
ATOM 3420 N N . VAL A 1 435 ? 4.102 -2.74 3.893 1 98.25 435 VAL A N 1
ATOM 3421 C CA . VAL A 1 435 ? 5.266 -1.874 4.062 1 98.25 435 VAL A CA 1
ATOM 3422 C C . VAL A 1 435 ? 4.812 -0.419 4.172 1 98.25 435 VAL A C 1
ATOM 3424 O O . VAL A 1 435 ? 3.666 -0.093 3.863 1 98.25 435 VAL A O 1
ATOM 3427 N N . THR A 1 436 ? 5.641 0.436 4.656 1 97.56 436 THR A N 1
ATOM 3428 C CA . THR A 1 436 ? 5.453 1.882 4.695 1 97.56 436 THR A CA 1
ATOM 3429 C C . THR A 1 436 ? 6.73 2.604 4.277 1 97.56 436 THR A C 1
ATOM 3431 O O . THR A 1 436 ? 7.773 1.975 4.094 1 97.56 436 THR A O 1
ATOM 3434 N N . ARG A 1 437 ? 6.605 3.842 4.129 1 97.12 437 ARG A N 1
ATOM 3435 C CA . ARG A 1 437 ? 7.785 4.648 3.834 1 97.12 437 ARG A CA 1
ATOM 3436 C C . ARG A 1 437 ? 8.836 4.5 4.926 1 97.12 437 ARG A C 1
ATOM 3438 O O . ARG A 1 437 ? 10.039 4.574 4.656 1 97.12 437 ARG A O 1
ATOM 3445 N N . ASP A 1 438 ? 8.453 4.125 6.133 1 96.19 438 ASP A N 1
ATOM 3446 C CA . ASP A 1 438 ? 9.352 4.012 7.281 1 96.19 438 ASP A CA 1
ATOM 3447 C C . ASP A 1 438 ? 10.07 2.666 7.289 1 96.19 438 ASP A C 1
ATOM 3449 O O . ASP A 1 438 ? 11 2.459 8.07 1 96.19 438 ASP A O 1
ATOM 3453 N N . THR A 1 439 ? 9.641 1.751 6.426 1 98.38 439 THR A N 1
ATOM 3454 C CA . THR A 1 439 ? 10.336 0.47 6.324 1 98.38 439 THR A CA 1
ATOM 3455 C C . THR A 1 439 ? 11.836 0.68 6.129 1 98.38 439 THR A C 1
ATOM 3457 O O . THR A 1 439 ? 12.648 -0.035 6.719 1 98.38 439 THR A O 1
ATOM 3460 N N . HIS A 1 440 ? 12.172 1.685 5.332 1 98.44 440 HIS A N 1
ATOM 3461 C CA . HIS A 1 440 ? 13.57 2.047 5.168 1 98.44 440 HIS A CA 1
ATOM 3462 C C . HIS A 1 440 ? 13.812 3.51 5.527 1 98.44 440 HIS A C 1
ATOM 3464 O O . HIS A 1 440 ? 14.844 4.082 5.172 1 98.44 440 HIS A O 1
ATOM 3470 N N . GLY A 1 441 ? 12.82 4.129 6.168 1 97 441 GLY A N 1
ATOM 3471 C CA . GLY A 1 441 ? 12.945 5.508 6.617 1 97 441 GLY A CA 1
ATOM 3472 C C . GLY A 1 441 ? 13.211 6.48 5.484 1 97 441 GLY A C 1
ATOM 3473 O O . GLY A 1 441 ? 14.062 7.363 5.602 1 97 441 GLY A O 1
ATOM 3474 N N . SER A 1 442 ? 12.508 6.312 4.359 1 97.44 442 SER A N 1
ATOM 3475 C CA . SER A 1 442 ? 12.727 7.172 3.195 1 97.44 442 SER A CA 1
ATOM 3476 C C . SER A 1 442 ? 12.125 8.555 3.41 1 97.44 442 SER A C 1
ATOM 3478 O O . SER A 1 442 ? 10.992 8.68 3.887 1 97.44 442 SER A O 1
ATOM 3480 N N . ALA A 1 443 ? 12.891 9.602 3.08 1 94.81 443 ALA A N 1
ATOM 3481 C CA . ALA A 1 443 ? 12.414 10.977 3.266 1 94.81 443 ALA A CA 1
ATOM 3482 C C . ALA A 1 443 ? 13.055 11.922 2.252 1 94.81 443 ALA A C 1
ATOM 3484 O O . ALA A 1 443 ? 14.148 11.656 1.752 1 94.81 443 ALA A O 1
ATOM 3485 N N . VAL A 1 444 ? 12.336 12.945 1.919 1 96 444 VAL A N 1
ATOM 3486 C CA . VAL A 1 444 ? 12.852 14.078 1.158 1 96 444 VAL A CA 1
ATOM 3487 C C . VAL A 1 444 ? 13.078 15.266 2.09 1 96 444 VAL A C 1
ATOM 3489 O O . VAL A 1 444 ? 12.18 15.656 2.836 1 96 444 VAL A O 1
ATOM 3492 N N . LYS A 1 445 ? 14.281 15.797 2.084 1 92.5 445 LYS A N 1
ATOM 3493 C CA . LYS A 1 445 ? 14.602 16.906 2.982 1 92.5 445 LYS A CA 1
ATOM 3494 C C . LYS A 1 445 ? 15.367 18 2.252 1 92.5 445 LYS A C 1
ATOM 3496 O O . LYS A 1 445 ? 16.266 17.719 1.458 1 92.5 445 LYS A O 1
ATOM 3501 N N . ALA A 1 446 ? 14.938 19.203 2.484 1 94.31 446 ALA A N 1
ATOM 3502 C CA . ALA A 1 446 ? 15.742 20.328 2.035 1 94.31 446 ALA A CA 1
ATOM 3503 C C . ALA A 1 446 ? 16.922 20.578 2.977 1 94.31 446 ALA A C 1
ATOM 3505 O O . ALA A 1 446 ? 16.75 20.562 4.199 1 94.31 446 ALA A O 1
ATOM 3506 N N . THR A 1 447 ? 18.109 20.812 2.389 1 95.19 447 THR A N 1
ATOM 3507 C CA . THR A 1 447 ? 19.281 20.953 3.25 1 95.19 447 THR A CA 1
ATOM 3508 C C . THR A 1 447 ? 20.047 22.234 2.936 1 95.19 447 THR A C 1
ATOM 3510 O O . THR A 1 447 ? 20.969 22.594 3.648 1 95.19 447 THR A O 1
ATOM 3513 N N . HIS A 1 448 ? 19.734 22.859 1.882 1 95.75 448 HIS A N 1
ATOM 3514 C CA . HIS A 1 448 ? 20.453 24.047 1.457 1 95.75 448 HIS A CA 1
ATOM 3515 C C . HIS A 1 448 ? 19.547 25.016 0.701 1 95.75 448 HIS A C 1
ATOM 3517 O O . HIS A 1 448 ? 18.703 24.578 -0.096 1 95.75 448 HIS A O 1
ATOM 3523 N N . VAL A 1 449 ? 19.672 26.359 0.993 1 95.94 449 VAL A N 1
ATOM 3524 C CA . VAL A 1 449 ? 18.953 27.375 0.229 1 95.94 449 VAL A CA 1
ATOM 3525 C C . VAL A 1 449 ? 19.922 28.5 -0.138 1 95.94 449 VAL A C 1
ATOM 3527 O O . VAL A 1 449 ? 20.969 28.656 0.492 1 95.94 449 VAL A O 1
ATOM 3530 N N . ILE A 1 450 ? 19.672 29.141 -1.251 1 97.12 450 ILE A N 1
ATOM 3531 C CA . ILE A 1 450 ? 20.297 30.438 -1.528 1 97.12 450 ILE A CA 1
ATOM 3532 C C . ILE A 1 450 ? 19.328 31.547 -1.146 1 97.12 450 ILE A C 1
ATOM 3534 O O . ILE A 1 450 ? 18.219 31.625 -1.67 1 97.12 450 ILE A O 1
ATOM 3538 N N . LYS A 1 451 ? 19.688 32.312 -0.18 1 95.62 451 LYS A N 1
ATOM 3539 C CA . LYS A 1 451 ? 18.922 33.438 0.313 1 95.62 451 LYS A CA 1
ATOM 3540 C C . LYS A 1 451 ? 19.688 34.75 0.159 1 95.62 451 LYS A C 1
ATOM 3542 O O . LYS A 1 451 ? 20.797 34.875 0.685 1 95.62 451 LYS A O 1
ATOM 3547 N N . ASP A 1 452 ? 19.156 35.688 -0.579 1 95.38 452 ASP A N 1
ATOM 3548 C CA . ASP A 1 452 ? 19.812 36.969 -0.84 1 95.38 452 ASP A CA 1
ATOM 3549 C C . ASP A 1 452 ? 21.188 36.75 -1.453 1 95.38 452 ASP A C 1
ATOM 3551 O O . ASP A 1 452 ? 22.172 37.375 -1.026 1 95.38 452 ASP A O 1
ATOM 3555 N N . GLY A 1 453 ? 21.25 35.75 -2.26 1 95 453 GLY A N 1
ATOM 3556 C CA . GLY A 1 453 ? 22.469 35.469 -2.98 1 95 453 GLY A CA 1
ATOM 3557 C C . GLY A 1 453 ? 23.484 34.719 -2.139 1 95 453 GLY A C 1
ATOM 3558 O O . GLY A 1 453 ? 24.562 34.344 -2.631 1 95 453 GLY A O 1
ATOM 3559 N N . GLU A 1 454 ? 23.203 34.469 -0.947 1 95.44 454 GLU A N 1
ATOM 3560 C CA . GLU A 1 454 ? 24.125 33.812 -0.036 1 95.44 454 GLU A CA 1
ATOM 3561 C C . GLU A 1 454 ? 23.672 32.406 0.301 1 95.44 454 GLU A C 1
ATOM 3563 O O . GLU A 1 454 ? 22.484 32.156 0.496 1 95.44 454 GLU A O 1
ATOM 3568 N N . PRO A 1 455 ? 24.641 31.5 0.312 1 94.88 455 PRO A N 1
ATOM 3569 C CA . PRO A 1 455 ? 24.297 30.125 0.69 1 94.88 455 PRO A CA 1
ATOM 3570 C C . PRO A 1 455 ? 23.938 30 2.172 1 94.88 455 PRO A C 1
ATOM 3572 O O . PRO A 1 455 ? 24.578 30.641 3.016 1 94.88 455 PRO A O 1
ATOM 3575 N N . LEU A 1 456 ? 22.938 29.234 2.441 1 92.44 456 LEU A N 1
ATOM 3576 C CA . LEU A 1 456 ? 22.516 28.969 3.811 1 92.44 456 LEU A CA 1
ATOM 3577 C C . LEU A 1 456 ? 22.188 27.484 4 1 92.44 456 LEU A C 1
ATOM 3579 O O . LEU A 1 456 ? 21.328 26.938 3.305 1 92.44 456 LEU A O 1
ATOM 3583 N N . ALA A 1 457 ? 22.922 26.844 4.898 1 90.44 457 ALA A N 1
ATOM 3584 C CA . ALA A 1 457 ? 22.594 25.484 5.277 1 90.44 457 ALA A CA 1
ATOM 3585 C C . ALA A 1 457 ? 21.375 25.438 6.184 1 90.44 457 ALA A C 1
ATOM 3587 O O . ALA A 1 457 ? 21.234 26.25 7.102 1 90.44 457 ALA A O 1
ATOM 3588 N N . ILE A 1 458 ? 20.422 24.609 5.781 1 83.69 458 ILE A N 1
ATOM 3589 C CA . ILE A 1 458 ? 19.25 24.484 6.648 1 83.69 458 ILE A CA 1
ATOM 3590 C C . ILE A 1 458 ? 19.172 23.062 7.195 1 83.69 458 ILE A C 1
ATOM 3592 O O . ILE A 1 458 ? 19.547 22.094 6.516 1 83.69 458 ILE A O 1
ATOM 3596 N N . PHE A 1 459 ? 18.953 22.875 8.516 1 77.69 459 PHE A N 1
ATOM 3597 C CA . PHE A 1 459 ? 18.844 21.578 9.172 1 77.69 459 PHE A CA 1
ATOM 3598 C C . PHE A 1 459 ? 17.906 21.672 10.375 1 77.69 459 PHE A C 1
ATOM 3600 O O . PHE A 1 459 ? 17.688 22.75 10.93 1 77.69 459 PHE A O 1
ATOM 3607 N N . LYS A 1 460 ? 17.266 20.453 10.609 1 70.44 460 LYS A N 1
ATOM 3608 C CA . LYS A 1 460 ? 16.406 20.328 11.789 1 70.44 460 LYS A CA 1
ATOM 3609 C C . LYS A 1 460 ? 17.219 19.953 13.023 1 70.44 460 LYS A C 1
ATOM 3611 O O . LYS A 1 460 ? 18.062 19.047 12.969 1 70.44 460 LYS A O 1
ATOM 3616 N N . ALA A 1 461 ? 17.281 20.75 14.016 1 65.56 461 ALA A N 1
ATOM 3617 C CA . ALA A 1 461 ? 17.922 20.344 15.266 1 65.56 461 ALA A CA 1
ATOM 3618 C C . ALA A 1 461 ? 16.969 20.469 16.438 1 65.56 461 ALA A C 1
ATOM 3620 O O . ALA A 1 461 ? 17.125 21.359 17.297 1 65.56 461 ALA A O 1
ATOM 3621 N N . PRO A 1 462 ? 15.898 19.516 16.375 1 64.12 462 PRO A N 1
ATOM 3622 C CA . PRO A 1 462 ? 14.93 19.656 17.453 1 64.12 462 PRO A CA 1
ATOM 3623 C C . PRO A 1 462 ? 15.5 19.266 18.828 1 64.12 462 PRO A C 1
ATOM 3625 O O . PRO A 1 462 ? 16.281 18.312 18.922 1 64.12 462 PRO A O 1
ATOM 3628 N N . LYS A 1 463 ? 15.258 20.047 19.766 1 64.94 463 LYS A N 1
ATOM 3629 C CA . LYS A 1 463 ? 15.711 19.703 21.109 1 64.94 463 LYS A CA 1
ATOM 3630 C C . LYS A 1 463 ? 14.977 18.484 21.656 1 64.94 463 LYS A C 1
ATOM 3632 O O . LYS A 1 463 ? 15.492 17.766 22.5 1 64.94 463 LYS A O 1
ATOM 3637 N N . THR A 1 464 ? 13.82 18.25 21.172 1 58.5 464 THR A N 1
ATOM 3638 C CA . THR A 1 464 ? 12.969 17.188 21.688 1 58.5 464 THR A CA 1
ATOM 3639 C C . THR A 1 464 ? 13.375 15.836 21.109 1 58.5 464 THR A C 1
ATOM 3641 O O . THR A 1 464 ? 12.938 14.789 21.609 1 58.5 464 THR A O 1
ATOM 3644 N N . ASP A 1 465 ? 14.227 15.836 19.984 1 59.78 465 ASP A N 1
ATOM 3645 C CA . ASP A 1 465 ? 14.664 14.586 19.359 1 59.78 465 ASP A CA 1
ATOM 3646 C C . ASP A 1 465 ? 16.125 14.672 18.922 1 59.78 465 ASP A C 1
ATOM 3648 O O . ASP A 1 465 ? 16.422 15.156 17.828 1 59.78 465 ASP A O 1
ATOM 3652 N N . SER A 1 466 ? 17.172 14.398 19.812 1 54.09 466 SER A N 1
ATOM 3653 C CA . SER A 1 466 ? 18.609 14.602 19.594 1 54.09 466 SER A CA 1
ATOM 3654 C C . SER A 1 466 ? 19.172 13.547 18.641 1 54.09 466 SER A C 1
ATOM 3656 O O . SER A 1 466 ? 20.281 13.703 18.125 1 54.09 466 SER A O 1
ATOM 3658 N N . GLN A 1 467 ? 18.531 12.461 18.453 1 51.72 467 GLN A N 1
ATOM 3659 C CA . GLN A 1 467 ? 19.141 11.32 17.781 1 51.72 467 GLN A CA 1
ATOM 3660 C C . GLN A 1 467 ? 19.219 11.531 16.281 1 51.72 467 GLN A C 1
ATOM 3662 O O . GLN A 1 467 ? 19.953 10.82 15.578 1 51.72 467 GLN A O 1
ATOM 3667 N N . LYS A 1 468 ? 18.609 12.484 15.781 1 55.72 468 LYS A N 1
ATOM 3668 C CA . LYS A 1 468 ? 18.422 12.477 14.336 1 55.72 468 LYS A CA 1
ATOM 3669 C C . LYS A 1 468 ? 19.219 13.594 13.672 1 55.72 468 LYS A C 1
ATOM 3671 O O . LYS A 1 468 ? 18.75 14.734 13.586 1 55.72 468 LYS A O 1
ATOM 3676 N N . ARG A 1 469 ? 20.656 13.414 13.641 1 61.03 469 ARG A N 1
ATOM 3677 C CA . ARG A 1 469 ? 21.312 14.492 12.906 1 61.03 469 ARG A CA 1
ATOM 3678 C C . ARG A 1 469 ? 21.078 14.336 11.406 1 61.03 469 ARG A C 1
ATOM 3680 O O . ARG A 1 469 ? 21.375 13.281 10.828 1 61.03 469 ARG A O 1
ATOM 3687 N N . SER A 1 470 ? 20.406 15.273 10.781 1 78.19 470 SER A N 1
ATOM 3688 C CA . SER A 1 470 ? 20.125 15.32 9.352 1 78.19 470 SER A CA 1
ATOM 3689 C C . SER A 1 470 ? 21.281 15.961 8.586 1 78.19 470 SER A C 1
ATOM 3691 O O . SER A 1 470 ? 22.031 16.766 9.141 1 78.19 470 SER A O 1
ATOM 3693 N N . ALA A 1 471 ? 21.562 15.453 7.363 1 88 471 ALA A N 1
ATOM 3694 C CA . ALA A 1 471 ? 22.531 16.078 6.461 1 88 471 ALA A CA 1
ATOM 3695 C C . ALA A 1 471 ? 22.234 17.562 6.289 1 88 471 ALA A C 1
ATOM 3697 O O . ALA A 1 471 ? 21.094 17.984 6.398 1 88 471 ALA A O 1
ATOM 3698 N N . LYS A 1 472 ? 23.25 18.359 6.141 1 92.06 472 LYS A N 1
ATOM 3699 C CA . LYS A 1 472 ? 23.078 19.797 5.953 1 92.06 472 LYS A CA 1
ATOM 3700 C C . LYS A 1 472 ? 23.891 20.297 4.766 1 92.06 472 LYS A C 1
ATOM 3702 O O . LYS A 1 472 ? 24.891 19.672 4.379 1 92.06 472 LYS A O 1
ATOM 3707 N N . GLY A 1 473 ? 23.453 21.391 4.137 1 95.69 473 GLY A N 1
ATOM 3708 C CA . GLY A 1 473 ? 24.172 22.031 3.047 1 95.69 473 GLY A CA 1
ATOM 3709 C C . GLY A 1 473 ? 24.141 21.219 1.763 1 95.69 473 GLY A C 1
ATOM 3710 O O . GLY A 1 473 ? 23.172 20.516 1.493 1 95.69 473 GLY A O 1
ATOM 3711 N N . LEU A 1 474 ? 25.125 21.516 0.957 1 97.88 474 LEU A N 1
ATOM 3712 C CA . LEU A 1 474 ? 25.281 20.75 -0.271 1 97.88 474 LEU A CA 1
ATOM 3713 C C . LEU A 1 474 ? 25.859 19.359 0.023 1 97.88 474 LEU A C 1
ATOM 3715 O O . LEU A 1 474 ? 26.641 19.203 0.962 1 97.88 474 LEU A O 1
ATOM 3719 N N . LEU A 1 475 ? 25.469 18.422 -0.774 1 98.25 475 LEU A N 1
ATOM 3720 C CA . LEU A 1 475 ? 25.812 17.047 -0.487 1 98.25 475 LEU A CA 1
ATOM 3721 C C . LEU A 1 475 ? 26.688 16.453 -1.588 1 98.25 475 LEU A C 1
ATOM 3723 O O . LEU A 1 475 ? 26.5 16.75 -2.768 1 98.25 475 LEU A O 1
ATOM 3727 N N . GLN A 1 476 ? 27.672 15.664 -1.174 1 98.56 476 GLN A N 1
ATOM 3728 C CA . GLN A 1 476 ? 28.547 14.93 -2.088 1 98.56 476 GLN A CA 1
ATOM 3729 C C . GLN A 1 476 ? 28.578 13.445 -1.734 1 98.56 476 GLN A C 1
ATOM 3731 O O . GLN A 1 476 ? 28.844 13.086 -0.584 1 98.56 476 GLN A O 1
ATOM 3736 N N . VAL A 1 477 ? 28.234 12.633 -2.682 1 98.75 477 VAL A N 1
ATOM 3737 C CA . VAL A 1 477 ? 28.359 11.188 -2.514 1 98.75 477 VAL A CA 1
ATOM 3738 C C . VAL A 1 477 ? 29.641 10.711 -3.189 1 98.75 477 VAL A C 1
ATOM 3740 O O . VAL A 1 477 ? 29.875 11 -4.363 1 98.75 477 VAL A O 1
ATOM 3743 N N . VAL A 1 478 ? 30.484 9.977 -2.461 1 98.44 478 VAL A N 1
ATOM 3744 C CA . VAL A 1 478 ? 31.766 9.492 -2.98 1 98.44 478 VAL A CA 1
ATOM 3745 C C . VAL A 1 478 ? 31.922 8.016 -2.654 1 98.44 478 VAL A C 1
ATOM 3747 O O . VAL A 1 478 ? 31.172 7.457 -1.856 1 98.44 478 VAL A O 1
ATOM 3750 N N . MET A 1 479 ? 32.844 7.398 -3.359 1 97.62 479 MET A N 1
ATOM 3751 C CA . MET A 1 479 ? 33.25 6.035 -3.041 1 97.62 479 MET A CA 1
ATOM 3752 C C . MET A 1 479 ? 34.438 6.039 -2.107 1 97.62 479 MET A C 1
ATOM 3754 O O . MET A 1 479 ? 35.5 6.633 -2.422 1 97.62 479 MET A O 1
ATOM 3758 N N . GLN A 1 480 ? 34.312 5.508 -0.946 1 96.62 480 GLN A N 1
ATOM 3759 C CA . GLN A 1 480 ? 35.406 5.363 0.015 1 96.62 480 GLN A CA 1
ATOM 3760 C C . GLN A 1 480 ? 35.531 3.92 0.495 1 96.62 480 GLN A C 1
ATOM 3762 O O . GLN A 1 480 ? 34.594 3.379 1.096 1 96.62 480 GLN A O 1
ATOM 3767 N N . ASP A 1 481 ? 36.688 3.229 0.299 1 95.56 481 ASP A N 1
ATOM 3768 C CA . ASP A 1 481 ? 36.969 1.854 0.712 1 95.56 481 ASP A CA 1
ATOM 3769 C C . ASP A 1 481 ? 35.875 0.904 0.195 1 95.56 481 ASP A C 1
ATOM 3771 O O . ASP A 1 481 ? 35.375 0.077 0.948 1 95.56 481 ASP A O 1
ATOM 3775 N N . GLY A 1 482 ? 35.406 1.182 -0.995 1 94.5 482 GLY A N 1
ATOM 3776 C CA . GLY A 1 482 ? 34.469 0.291 -1.656 1 94.5 482 GLY A CA 1
ATOM 3777 C C . GLY A 1 482 ? 33.031 0.528 -1.238 1 94.5 482 GLY A C 1
ATOM 3778 O O . GLY A 1 482 ? 32.156 -0.228 -1.622 1 94.5 482 GLY A O 1
ATOM 3779 N N . GLU A 1 483 ? 32.844 1.602 -0.476 1 96.88 483 GLU A N 1
ATOM 3780 C CA . GLU A 1 483 ? 31.484 1.892 -0.002 1 96.88 483 GLU A CA 1
ATOM 3781 C C . GLU A 1 483 ? 31.078 3.32 -0.347 1 96.88 483 GLU A C 1
ATOM 3783 O O . GLU A 1 483 ? 31.906 4.23 -0.341 1 96.88 483 GLU A O 1
ATOM 3788 N N . LEU A 1 484 ? 29.797 3.473 -0.697 1 98.44 484 LEU A N 1
ATOM 3789 C CA . LEU A 1 484 ? 29.25 4.812 -0.896 1 98.44 484 LEU A CA 1
ATOM 3790 C C . LEU A 1 484 ? 29.156 5.562 0.428 1 98.44 484 LEU A C 1
ATOM 3792 O O . LEU A 1 484 ? 28.656 5.031 1.416 1 98.44 484 LEU A O 1
ATOM 3796 N N . VAL A 1 485 ? 29.672 6.758 0.437 1 98.12 485 VAL A N 1
ATOM 3797 C CA . VAL A 1 485 ? 29.672 7.574 1.647 1 98.12 485 VAL A CA 1
ATOM 3798 C C . VAL A 1 485 ? 29.188 8.984 1.318 1 98.12 485 VAL A C 1
ATOM 3800 O O . VAL A 1 485 ? 29.422 9.492 0.223 1 98.12 485 VAL A O 1
ATOM 3803 N N . LEU A 1 486 ? 28.438 9.586 2.291 1 98.06 486 LEU A N 1
ATOM 3804 C CA . LEU A 1 486 ? 27.953 10.953 2.148 1 98.06 486 LEU A CA 1
ATOM 3805 C C . LEU A 1 486 ? 28.906 11.938 2.83 1 98.06 486 LEU A C 1
ATOM 3807 O O . LEU A 1 486 ? 29.312 11.727 3.973 1 98.06 486 LEU A O 1
ATOM 3811 N N . ARG A 1 487 ? 29.312 12.953 2.139 1 97.81 487 ARG A N 1
ATOM 3812 C CA . ARG A 1 487 ? 29.906 14.172 2.688 1 97.81 487 ARG A CA 1
ATOM 3813 C C . ARG A 1 487 ? 28.938 15.344 2.613 1 97.81 487 ARG A C 1
ATOM 3815 O O . ARG A 1 487 ? 28.469 15.695 1.53 1 97.81 487 ARG A O 1
ATOM 3822 N N . ASP A 1 488 ? 28.641 15.938 3.744 1 96.25 488 ASP A N 1
ATOM 3823 C CA . ASP A 1 488 ? 27.688 17.031 3.754 1 96.25 488 ASP A CA 1
ATOM 3824 C C . ASP A 1 488 ? 28.391 18.375 3.979 1 96.25 488 ASP A C 1
ATOM 3826 O O . ASP A 1 488 ? 29.594 18.422 4.266 1 96.25 488 ASP A O 1
ATOM 3830 N N . ASP A 1 489 ? 27.656 19.453 3.74 1 96.25 489 ASP A N 1
ATOM 3831 C CA . ASP A 1 489 ? 28.141 20.828 3.9 1 96.25 489 ASP A CA 1
ATOM 3832 C C . ASP A 1 489 ? 29.406 21.062 3.092 1 96.25 489 ASP A C 1
ATOM 3834 O O . ASP A 1 489 ? 30.375 21.625 3.602 1 96.25 489 ASP A O 1
ATOM 3838 N N . VAL A 1 490 ? 29.375 20.578 1.898 1 97.56 490 VAL A N 1
ATOM 3839 C CA . VAL A 1 490 ? 30.547 20.672 1.04 1 97.56 490 VAL A CA 1
ATOM 3840 C C . VAL A 1 490 ? 30.469 21.938 0.191 1 97.56 490 VAL A C 1
ATOM 3842 O O . VAL A 1 490 ? 29.438 22.625 0.177 1 97.56 490 VAL A O 1
ATOM 3845 N N . SER A 1 491 ? 31.578 22.266 -0.461 1 97.12 491 SER A N 1
ATOM 3846 C CA . SER A 1 491 ? 31.609 23.391 -1.383 1 97.12 491 SER A CA 1
ATOM 3847 C C . SER A 1 491 ? 30.891 23.062 -2.686 1 97.12 491 SER A C 1
ATOM 3849 O O . SER A 1 491 ? 30.594 21.891 -2.963 1 97.12 491 SER A O 1
ATOM 3851 N N . VAL A 1 492 ? 30.594 24.109 -3.398 1 96.81 492 VAL A N 1
ATOM 3852 C CA . VAL A 1 492 ? 29.969 23.953 -4.707 1 96.81 492 VAL A CA 1
ATOM 3853 C C . VAL A 1 492 ? 30.828 23.062 -5.594 1 96.81 492 VAL A C 1
ATOM 3855 O O . VAL A 1 492 ? 30.312 22.219 -6.32 1 96.81 492 VAL A O 1
ATOM 3858 N N . THR A 1 493 ? 32.125 23.219 -5.516 1 97.38 493 THR A N 1
ATOM 3859 C CA . THR A 1 493 ? 33.062 22.453 -6.316 1 97.38 493 THR A CA 1
ATOM 3860 C C . THR A 1 493 ? 33.031 20.969 -5.914 1 97.38 493 THR A C 1
ATOM 3862 O O . THR A 1 493 ? 33.031 20.094 -6.773 1 97.38 493 THR A O 1
ATOM 3865 N N . GLU A 1 494 ? 33.031 20.719 -4.672 1 97.44 494 GLU A N 1
ATOM 3866 C CA . GLU A 1 494 ? 32.969 19.344 -4.176 1 97.44 494 GLU A CA 1
ATOM 3867 C C . GLU A 1 494 ? 31.672 18.672 -4.566 1 97.44 494 GLU A C 1
ATOM 3869 O O . GLU A 1 494 ? 31.656 17.516 -4.969 1 97.44 494 GLU A O 1
ATOM 3874 N N . GLU A 1 495 ? 30.609 19.375 -4.379 1 97.81 495 GLU A N 1
ATOM 3875 C CA . GLU A 1 495 ? 29.297 18.859 -4.758 1 97.81 495 GLU A CA 1
ATOM 3876 C C . GLU A 1 495 ? 29.266 18.438 -6.223 1 97.81 495 GLU A C 1
ATOM 3878 O O . GLU A 1 495 ? 28.703 17.406 -6.57 1 97.81 495 GLU A O 1
ATOM 3883 N N . ALA A 1 496 ? 29.953 19.188 -7.09 1 96.94 496 ALA A N 1
ATOM 3884 C CA . ALA A 1 496 ? 29.969 18.938 -8.531 1 96.94 496 ALA A CA 1
ATOM 3885 C C . ALA A 1 496 ? 30.812 17.719 -8.867 1 96.94 496 ALA A C 1
ATOM 3887 O O . ALA A 1 496 ? 30.625 17.094 -9.922 1 96.94 496 ALA A O 1
ATOM 3888 N N . GLN A 1 497 ? 31.734 17.328 -8.008 1 96.5 497 GLN A N 1
ATOM 3889 C CA . GLN A 1 497 ? 32.688 16.25 -8.289 1 96.5 497 GLN A CA 1
ATOM 3890 C C . GLN A 1 497 ? 32.188 14.922 -7.715 1 96.5 497 GLN A C 1
ATOM 3892 O O . GLN A 1 497 ? 32.844 13.891 -7.875 1 96.5 497 GLN A O 1
ATOM 3897 N N . GLY A 1 498 ? 31.047 14.867 -7.094 1 97.56 498 GLY A N 1
ATOM 3898 C CA . GLY A 1 498 ? 30.531 13.641 -6.508 1 97.56 498 GLY A CA 1
ATOM 3899 C C . GLY A 1 498 ? 30.016 12.656 -7.539 1 97.56 498 GLY A C 1
ATOM 3900 O O . GLY A 1 498 ? 30.094 12.914 -8.742 1 97.56 498 GLY A O 1
ATOM 3901 N N . LEU A 1 499 ? 29.547 11.539 -7.059 1 98.5 499 LEU A N 1
ATOM 3902 C CA . LEU A 1 499 ? 29.109 10.438 -7.902 1 98.5 499 LEU A CA 1
ATOM 3903 C C . LEU A 1 499 ? 27.703 10.688 -8.438 1 98.5 499 LEU A C 1
ATOM 3905 O O . LEU A 1 499 ? 27.25 10.008 -9.367 1 98.5 499 LEU A O 1
ATOM 3909 N N . LEU A 1 500 ? 26.953 11.625 -7.816 1 98.75 500 LEU A N 1
ATOM 3910 C CA . LEU A 1 500 ? 25.641 11.984 -8.352 1 98.75 500 LEU A CA 1
ATOM 3911 C C . LEU A 1 500 ? 25.781 12.719 -9.68 1 98.75 500 LEU A C 1
ATOM 3913 O O . LEU A 1 500 ? 26.438 13.758 -9.75 1 98.75 500 LEU A O 1
ATOM 3917 N N . GLN A 1 501 ? 25.141 12.188 -10.695 1 98.44 501 GLN A N 1
ATOM 3918 C CA . GLN A 1 501 ? 25.219 12.805 -12.016 1 98.44 501 GLN A CA 1
ATOM 3919 C C . GLN A 1 501 ? 23.875 13.398 -12.422 1 98.44 501 GLN A C 1
ATOM 3921 O O . GLN A 1 501 ? 22.812 12.867 -12.062 1 98.44 501 GLN A O 1
ATOM 3926 N N . THR A 1 502 ? 23.891 14.484 -13.18 1 98.75 502 THR A N 1
ATOM 3927 C CA . THR A 1 502 ? 22.656 15.094 -13.648 1 98.75 502 THR A CA 1
ATOM 3928 C C . THR A 1 502 ? 21.906 14.148 -14.586 1 98.75 502 THR A C 1
ATOM 3930 O O . THR A 1 502 ? 22.438 13.75 -15.625 1 98.75 502 THR A O 1
ATOM 3933 N N . VAL A 1 503 ? 20.719 13.789 -14.211 1 98.81 503 VAL A N 1
ATOM 3934 C CA . VAL A 1 503 ? 19.953 12.859 -15.039 1 98.81 503 VAL A CA 1
ATOM 3935 C C . VAL A 1 503 ? 18.75 13.578 -15.641 1 98.81 503 VAL A C 1
ATOM 3937 O O . VAL A 1 503 ? 18.172 13.125 -16.625 1 98.81 503 VAL A O 1
ATOM 3940 N N . TYR A 1 504 ? 18.297 14.664 -15.109 1 98.81 504 TYR A N 1
ATOM 3941 C CA . TYR A 1 504 ? 17.188 15.492 -15.562 1 98.81 504 TYR A CA 1
ATOM 3942 C C . TYR A 1 504 ? 17.5 16.969 -15.375 1 98.81 504 TYR A C 1
ATOM 3944 O O . TYR A 1 504 ? 18.047 17.375 -14.344 1 98.81 504 TYR A O 1
ATOM 3952 N N . GLU A 1 505 ? 17.234 17.766 -16.375 1 98.75 505 GLU A N 1
ATOM 3953 C CA . GLU A 1 505 ? 17.438 19.219 -16.266 1 98.75 505 GLU A CA 1
ATOM 3954 C C . GLU A 1 505 ? 16.484 19.969 -17.188 1 98.75 505 GLU A C 1
ATOM 3956 O O . GLU A 1 505 ? 16.469 19.734 -18.406 1 98.75 505 GLU A O 1
ATOM 3961 N N . ASP A 1 506 ? 15.703 20.812 -16.609 1 98.56 506 ASP A N 1
ATOM 3962 C CA . ASP A 1 506 ? 14.883 21.781 -17.328 1 98.56 506 ASP A CA 1
ATOM 3963 C C . ASP A 1 506 ? 13.984 21.078 -18.344 1 98.56 506 ASP A C 1
ATOM 3965 O O . ASP A 1 506 ? 13.945 21.469 -19.516 1 98.56 506 ASP A O 1
ATOM 3969 N N . GLY A 1 507 ? 13.391 20.062 -17.938 1 98 507 GLY A N 1
ATOM 3970 C CA . GLY A 1 507 ? 12.367 19.406 -18.75 1 98 507 GLY A CA 1
ATOM 3971 C C . GLY A 1 507 ? 12.914 18.297 -19.625 1 98 507 GLY A C 1
ATOM 3972 O O . GLY A 1 507 ? 12.172 17.656 -20.375 1 98 507 GLY A O 1
ATOM 3973 N N . LYS A 1 508 ? 14.195 17.953 -19.453 1 98.25 508 LYS A N 1
ATOM 3974 C CA . LYS A 1 508 ? 14.812 16.953 -20.328 1 98.25 508 LYS A CA 1
ATOM 3975 C C . LYS A 1 508 ? 15.469 15.844 -19.531 1 98.25 508 LYS A C 1
ATOM 3977 O O . LYS A 1 508 ? 16.141 16.109 -18.531 1 98.25 508 LYS A O 1
ATOM 3982 N N . LEU A 1 509 ? 15.188 14.625 -19.922 1 98.56 509 LEU A N 1
ATOM 3983 C CA . LEU A 1 509 ? 15.922 13.469 -19.406 1 98.56 509 LEU A CA 1
ATOM 3984 C C . LEU A 1 509 ? 17.281 13.336 -20.094 1 98.56 509 LEU A C 1
ATOM 3986 O O . LEU A 1 509 ? 17.344 13.125 -21.312 1 98.56 509 LEU A O 1
ATOM 3990 N N . LEU A 1 510 ? 18.344 13.414 -19.406 1 98.5 510 LEU A N 1
ATOM 3991 C CA . LEU A 1 510 ? 19.672 13.5 -19.984 1 98.5 510 LEU A CA 1
ATOM 3992 C C . LEU A 1 510 ? 20.344 12.125 -20.016 1 98.5 510 LEU A C 1
ATOM 3994 O O . LEU A 1 510 ? 21.266 11.906 -20.812 1 98.5 510 LEU A O 1
ATOM 3998 N N . ARG A 1 511 ? 19.969 11.25 -19.156 1 97.19 511 ARG A N 1
ATOM 3999 C CA . ARG A 1 511 ? 20.5 9.891 -19.078 1 97.19 511 ARG A CA 1
ATOM 4000 C C . ARG A 1 511 ? 19.375 8.875 -18.922 1 97.19 511 ARG A C 1
ATOM 4002 O O . ARG A 1 511 ? 18.594 8.945 -17.969 1 97.19 511 ARG A O 1
ATOM 4009 N N . GLU A 1 512 ? 19.297 7.969 -19.828 1 97.44 512 GLU A N 1
ATOM 4010 C CA . GLU A 1 512 ? 18.266 6.93 -19.781 1 97.44 512 GLU A CA 1
ATOM 4011 C C . GLU A 1 512 ? 18.875 5.578 -19.422 1 97.44 512 GLU A C 1
ATOM 4013 O O . GLU A 1 512 ? 20.016 5.285 -19.781 1 97.44 512 GLU A O 1
ATOM 4018 N N . THR A 1 513 ? 18.234 4.863 -18.656 1 98.06 513 THR A N 1
ATOM 4019 C CA . THR A 1 513 ? 18.625 3.5 -18.312 1 98.06 513 THR A CA 1
ATOM 4020 C C . THR A 1 513 ? 17.531 2.506 -18.703 1 98.06 513 THR A C 1
ATOM 4022 O O . THR A 1 513 ? 16.375 2.883 -18.875 1 98.06 513 THR A O 1
ATOM 4025 N N . ASN A 1 514 ? 17.891 1.267 -19.047 1 98.5 514 ASN A N 1
ATOM 4026 C CA . ASN A 1 514 ? 16.922 0.23 -19.375 1 98.5 514 ASN A CA 1
ATOM 4027 C C . ASN A 1 514 ? 16.938 -0.897 -18.344 1 98.5 514 ASN A C 1
ATOM 4029 O O . ASN A 1 514 ? 17.766 -0.901 -17.438 1 98.5 514 ASN A O 1
ATOM 4033 N N . LEU A 1 515 ? 15.977 -1.801 -18.453 1 98.81 515 LEU A N 1
ATOM 4034 C CA . LEU A 1 515 ? 15.789 -2.879 -17.484 1 98.81 515 LEU A CA 1
ATOM 4035 C C . LEU A 1 515 ? 17.031 -3.754 -17.406 1 98.81 515 LEU A C 1
ATOM 4037 O O . LEU A 1 515 ? 17.469 -4.113 -16.312 1 98.81 515 LEU A O 1
ATOM 4041 N N . ALA A 1 516 ? 17.609 -4.125 -18.516 1 98.56 516 ALA A N 1
ATOM 4042 C CA . ALA A 1 516 ? 18.781 -5.008 -18.562 1 98.56 516 ALA A CA 1
ATOM 4043 C C . ALA A 1 516 ? 19.953 -4.41 -17.797 1 98.56 516 ALA A C 1
ATOM 4045 O O . ALA A 1 516 ? 20.656 -5.125 -17.078 1 98.56 516 ALA A O 1
ATOM 4046 N N . GLU A 1 517 ? 20.188 -3.133 -17.969 1 98.69 517 GLU A N 1
ATOM 4047 C CA . GLU A 1 517 ? 21.266 -2.445 -17.266 1 98.69 517 GLU A CA 1
ATOM 4048 C C . GLU A 1 517 ? 21.047 -2.475 -15.758 1 98.69 517 GLU A C 1
ATOM 4050 O O . GLU A 1 517 ? 22 -2.676 -15 1 98.69 517 GLU A O 1
ATOM 4055 N N . ILE A 1 518 ? 19.844 -2.223 -15.336 1 98.88 518 ILE A N 1
ATOM 4056 C CA . ILE A 1 518 ? 19.516 -2.246 -13.914 1 98.88 518 ILE A CA 1
ATOM 4057 C C . ILE A 1 518 ? 19.797 -3.635 -13.344 1 98.88 518 ILE A C 1
ATOM 4059 O O . ILE A 1 518 ? 20.438 -3.764 -12.297 1 98.88 518 ILE A O 1
ATOM 4063 N N . ARG A 1 519 ? 19.297 -4.676 -14.039 1 98.81 519 ARG A N 1
ATOM 4064 C CA . ARG A 1 519 ? 19.5 -6.051 -13.594 1 98.81 519 ARG A CA 1
ATOM 4065 C C . ARG A 1 519 ? 20.969 -6.391 -13.484 1 98.81 519 ARG A C 1
ATOM 4067 O O . ARG A 1 519 ? 21.406 -7.059 -12.539 1 98.81 519 ARG A O 1
ATOM 4074 N N . GLN A 1 520 ? 21.734 -5.961 -14.453 1 98.56 520 GLN A N 1
ATOM 4075 C CA . GLN A 1 520 ? 23.172 -6.207 -14.453 1 98.56 520 GLN A CA 1
ATOM 4076 C C . GLN A 1 520 ? 23.844 -5.551 -13.25 1 98.56 520 GLN A C 1
ATOM 4078 O O . GLN A 1 520 ? 24.719 -6.148 -12.617 1 98.56 520 GLN A O 1
ATOM 4083 N N . ARG A 1 521 ? 23.484 -4.309 -12.977 1 98.62 521 ARG A N 1
ATOM 4084 C CA . ARG A 1 521 ? 24.078 -3.584 -11.852 1 98.62 521 ARG A CA 1
ATOM 4085 C C . ARG A 1 521 ? 23.719 -4.246 -10.523 1 98.62 521 ARG A C 1
ATOM 4087 O O . ARG A 1 521 ? 24.562 -4.359 -9.633 1 98.62 521 ARG A O 1
ATOM 4094 N N . VAL A 1 522 ? 22.453 -4.66 -10.398 1 98.69 522 VAL A N 1
ATOM 4095 C CA . VAL A 1 522 ? 22.031 -5.359 -9.188 1 98.69 522 VAL A CA 1
ATOM 4096 C C . VAL A 1 522 ? 22.828 -6.656 -9.031 1 98.69 522 VAL A C 1
ATOM 4098 O O . VAL A 1 522 ? 23.359 -6.945 -7.961 1 98.69 522 VAL A O 1
ATOM 4101 N N . ALA A 1 523 ? 22.922 -7.418 -10.094 1 98.12 523 ALA A N 1
ATOM 4102 C CA . ALA A 1 523 ? 23.609 -8.703 -10.078 1 98.12 523 ALA A CA 1
ATOM 4103 C C . ALA A 1 523 ? 25.062 -8.547 -9.664 1 98.12 523 ALA A C 1
ATOM 4105 O O . ALA A 1 523 ? 25.609 -9.391 -8.945 1 98.12 523 ALA A O 1
ATOM 4106 N N . ALA A 1 524 ? 25.688 -7.469 -10.148 1 97.56 524 ALA A N 1
ATOM 4107 C CA . ALA A 1 524 ? 27.109 -7.23 -9.891 1 97.56 524 ALA A CA 1
ATOM 4108 C C . ALA A 1 524 ? 27.359 -6.98 -8.406 1 97.56 524 ALA A C 1
ATOM 4110 O O . ALA A 1 524 ? 28.5 -7.066 -7.934 1 97.56 524 ALA A O 1
ATOM 4111 N N . GLN A 1 525 ? 26.328 -6.688 -7.715 1 96.88 525 GLN A N 1
ATOM 4112 C CA . GLN A 1 525 ? 26.469 -6.332 -6.309 1 96.88 525 GLN A CA 1
ATOM 4113 C C . GLN A 1 525 ? 26.031 -7.488 -5.406 1 96.88 525 GLN A C 1
ATOM 4115 O O . GLN A 1 525 ? 25.984 -7.34 -4.184 1 96.88 525 GLN A O 1
ATOM 4120 N N . LEU A 1 526 ? 25.594 -8.609 -5.945 1 95.25 526 LEU A N 1
ATOM 4121 C CA . LEU A 1 526 ? 25.125 -9.766 -5.195 1 95.25 526 LEU A CA 1
ATOM 4122 C C . LEU A 1 526 ? 26.156 -10.883 -5.215 1 95.25 526 LEU A C 1
ATOM 4124 O O . LEU A 1 526 ? 26.203 -11.703 -4.293 1 95.25 526 LEU A O 1
ATOM 4128 N N . MET B 1 1 ? 0.667 8.125 -15.594 1 56.22 1 MET B N 1
ATOM 4129 C CA . MET B 1 1 ? -0.394 7.508 -16.375 1 56.22 1 MET B CA 1
ATOM 4130 C C . MET B 1 1 ? -0.317 5.984 -16.297 1 56.22 1 MET B C 1
ATOM 4132 O O . MET B 1 1 ? 0.775 5.414 -16.266 1 56.22 1 MET B O 1
ATOM 4136 N N . SER B 1 2 ? -1.408 5.496 -15.781 1 65.25 2 SER B N 1
ATOM 4137 C CA . SER B 1 2 ? -1.514 4.051 -15.617 1 65.25 2 SER B CA 1
ATOM 4138 C C . SER B 1 2 ? -1.531 3.342 -16.969 1 65.25 2 SER B C 1
ATOM 4140 O O . SER B 1 2 ? -1.894 3.939 -17.984 1 65.25 2 SER B O 1
ATOM 4142 N N . ILE B 1 3 ? -0.849 2.234 -17.062 1 82.75 3 ILE B N 1
ATOM 4143 C CA . ILE B 1 3 ? -0.877 1.342 -18.219 1 82.75 3 ILE B CA 1
ATOM 4144 C C . ILE B 1 3 ? -2.312 0.892 -18.484 1 82.75 3 ILE B C 1
ATOM 4146 O O . ILE B 1 3 ? -2.955 0.297 -17.609 1 82.75 3 ILE B O 1
ATOM 4150 N N . ILE B 1 4 ? -2.887 1.479 -19.578 1 85.19 4 ILE B N 1
ATOM 4151 C CA . ILE B 1 4 ? -4.234 1.088 -19.969 1 85.19 4 ILE B CA 1
ATOM 4152 C C . ILE B 1 4 ? -4.176 -0.168 -20.844 1 85.19 4 ILE B C 1
ATOM 4154 O O . ILE B 1 4 ? -3.705 -0.121 -21.984 1 85.19 4 ILE B O 1
ATOM 4158 N N . ALA B 1 5 ? -4.586 -1.271 -20.344 1 92.75 5 ALA B N 1
ATOM 4159 C CA . ALA B 1 5 ? -4.594 -2.582 -20.984 1 92.75 5 ALA B CA 1
ATOM 4160 C C . ALA B 1 5 ? -5.719 -3.457 -20.438 1 92.75 5 ALA B C 1
ATOM 4162 O O . ALA B 1 5 ? -5.469 -4.391 -19.672 1 92.75 5 ALA B O 1
ATOM 4163 N N . PRO B 1 6 ? -6.914 -3.195 -20.922 1 94.38 6 PRO B N 1
ATOM 4164 C CA . PRO B 1 6 ? -8.094 -3.768 -20.281 1 94.38 6 PRO B CA 1
ATOM 4165 C C . PRO B 1 6 ? -8.008 -5.285 -20.125 1 94.38 6 PRO B C 1
ATOM 4167 O O . PRO B 1 6 ? -8.273 -5.812 -19.031 1 94.38 6 PRO B O 1
ATOM 4170 N N . SER B 1 7 ? -7.566 -6.047 -21.188 1 95.94 7 SER B N 1
ATOM 4171 C CA . SER B 1 7 ? -7.539 -7.508 -21.156 1 95.94 7 SER B CA 1
ATOM 4172 C C . SER B 1 7 ? -6.305 -8.023 -20.422 1 95.94 7 SER B C 1
ATOM 4174 O O . SER B 1 7 ? -6.203 -9.211 -20.109 1 95.94 7 SER B O 1
ATOM 4176 N N . MET B 1 8 ? -5.406 -7.105 -20.078 1 97.06 8 MET B N 1
ATOM 4177 C CA . MET B 1 8 ? -4.141 -7.531 -19.5 1 97.06 8 MET B CA 1
ATOM 4178 C C . MET B 1 8 ? -4.043 -7.109 -18.031 1 97.06 8 MET B C 1
ATOM 4180 O O . MET B 1 8 ? -3.02 -7.328 -17.391 1 97.06 8 MET B O 1
ATOM 4184 N N . GLN B 1 9 ? -5.133 -6.457 -17.531 1 97.06 9 GLN B N 1
ATOM 4185 C CA . GLN B 1 9 ? -5.188 -6.164 -16.094 1 97.06 9 GLN B CA 1
ATOM 4186 C C . GLN B 1 9 ? -5.668 -7.379 -15.305 1 97.06 9 GLN B C 1
ATOM 4188 O O . GLN B 1 9 ? -6.758 -7.363 -14.734 1 97.06 9 GLN B O 1
ATOM 4193 N N . LYS B 1 10 ? -4.875 -8.406 -15.289 1 97.44 10 LYS B N 1
ATOM 4194 C CA . LYS B 1 10 ? -5.164 -9.672 -14.633 1 97.44 10 LYS B CA 1
ATOM 4195 C C . LYS B 1 10 ? -3.885 -10.469 -14.367 1 97.44 10 LYS B C 1
ATOM 4197 O O . LYS B 1 10 ? -2.828 -10.141 -14.914 1 97.44 10 LYS B O 1
ATOM 4202 N N . ASP B 1 11 ? -3.975 -11.461 -13.453 1 97.56 11 ASP B N 1
ATOM 4203 C CA . ASP B 1 11 ? -2.869 -12.406 -13.328 1 97.56 11 ASP B CA 1
ATOM 4204 C C . ASP B 1 11 ? -2.658 -13.172 -14.633 1 97.56 11 ASP B C 1
ATOM 4206 O O . ASP B 1 11 ? -3.623 -13.539 -15.305 1 97.56 11 ASP B O 1
ATOM 4210 N N . VAL B 1 12 ? -1.439 -13.508 -14.938 1 98 12 VAL B N 1
ATOM 4211 C CA . VAL B 1 12 ? -1.089 -14.148 -16.203 1 98 12 VAL B CA 1
ATOM 4212 C C . VAL B 1 12 ? -1.848 -15.461 -16.344 1 98 12 VAL B C 1
ATOM 4214 O O . VAL B 1 12 ? -2.338 -15.789 -17.422 1 98 12 VAL B O 1
ATOM 4217 N N . TYR B 1 13 ? -1.98 -16.172 -15.258 1 95.38 13 TYR B N 1
ATOM 4218 C CA . TYR B 1 13 ? -2.545 -17.516 -15.352 1 95.38 13 TYR B CA 1
ATOM 4219 C C . TYR B 1 13 ? -4.031 -17.469 -15.672 1 95.38 13 TYR B C 1
ATOM 4221 O O . TYR B 1 13 ? -4.625 -18.469 -16.078 1 95.38 13 TYR B O 1
ATOM 4229 N N . LYS B 1 14 ? -4.676 -16.328 -15.539 1 96.44 14 LYS B N 1
ATOM 4230 C CA . LYS B 1 14 ? -6.074 -16.203 -15.938 1 96.44 14 LYS B CA 1
ATOM 4231 C C . LYS B 1 14 ? -6.238 -16.391 -17.438 1 96.44 14 LYS B C 1
ATOM 4233 O O . LYS B 1 14 ? -7.328 -16.703 -17.922 1 96.44 14 LYS B O 1
ATOM 4238 N N . GLU B 1 15 ? -5.172 -16.156 -18.172 1 95.38 15 GLU B N 1
ATOM 4239 C CA . GLU B 1 15 ? -5.18 -16.375 -19.609 1 95.38 15 GLU B CA 1
ATOM 4240 C C . GLU B 1 15 ? -5.52 -17.828 -19.938 1 95.38 15 GLU B C 1
ATOM 4242 O O . GLU B 1 15 ? -6.148 -18.109 -20.969 1 95.38 15 GLU B O 1
ATOM 4247 N N . PHE B 1 16 ? -5.164 -18.766 -19.125 1 95.94 16 PHE B N 1
ATOM 4248 C CA . PHE B 1 16 ? -5.301 -20.188 -19.328 1 95.94 16 PHE B CA 1
ATOM 4249 C C . PHE B 1 16 ? -6.688 -20.672 -18.906 1 95.94 16 PHE B C 1
ATOM 4251 O O . PHE B 1 16 ? -7.156 -21.719 -19.359 1 95.94 16 PHE B O 1
ATOM 4258 N N . HIS B 1 17 ? -7.402 -19.906 -18.172 1 94.56 17 HIS B N 1
ATOM 4259 C CA . HIS B 1 17 ? -8.578 -20.391 -17.453 1 94.56 17 HIS B CA 1
ATOM 4260 C C . HIS B 1 17 ? -9.734 -20.656 -18.422 1 94.56 17 HIS B C 1
ATOM 4262 O O . HIS B 1 17 ? -10.5 -21.609 -18.234 1 94.56 17 HIS B O 1
ATOM 4268 N N . GLY B 1 18 ? -9.844 -19.891 -19.422 1 91.88 18 GLY B N 1
ATOM 4269 C CA . GLY B 1 18 ? -10.891 -20.156 -20.391 1 91.88 18 GLY B CA 1
ATOM 4270 C C . GLY B 1 18 ? -10.836 -21.562 -20.953 1 91.88 18 GLY B C 1
ATOM 4271 O O . GLY B 1 18 ? -11.875 -22.188 -21.203 1 91.88 18 GLY B O 1
ATOM 4272 N N . ARG B 1 19 ? -9.648 -22.078 -21.094 1 93.38 19 ARG B N 1
ATOM 4273 C CA . ARG B 1 19 ? -9.438 -23.391 -21.672 1 93.38 19 ARG B CA 1
ATOM 4274 C C . ARG B 1 19 ? -9.398 -24.469 -20.594 1 93.38 19 ARG B C 1
ATOM 4276 O O . ARG B 1 19 ? -9.609 -25.641 -20.875 1 93.38 19 ARG B O 1
ATOM 4283 N N . ALA B 1 20 ? -9.18 -24.031 -19.406 1 94.25 20 ALA B N 1
ATOM 4284 C CA . ALA B 1 20 ? -9.008 -24.984 -18.312 1 94.25 20 ALA B CA 1
ATOM 4285 C C . ALA B 1 20 ? -10.352 -25.328 -17.672 1 94.25 20 ALA B C 1
ATOM 4287 O O . ALA B 1 20 ? -10.516 -26.406 -17.094 1 94.25 20 ALA B O 1
ATOM 4288 N N . TYR B 1 21 ? -11.32 -24.438 -17.766 1 94.06 21 TYR B N 1
ATOM 4289 C CA . TYR B 1 21 ? -12.672 -24.734 -17.281 1 94.06 21 TYR B CA 1
ATOM 4290 C C . TYR B 1 21 ? -13.242 -25.953 -18.031 1 94.06 21 TYR B C 1
ATOM 4292 O O . TYR B 1 21 ? -12.891 -26.203 -19.188 1 94.06 21 TYR B O 1
ATOM 4300 N N . HIS B 1 22 ? -14.109 -26.75 -17.281 1 94.69 22 HIS B N 1
ATOM 4301 C CA . HIS B 1 22 ? -14.867 -27.734 -18.031 1 94.69 22 HIS B CA 1
ATOM 4302 C C . HIS B 1 22 ? -15.594 -27.109 -19.203 1 94.69 22 HIS B C 1
ATOM 4304 O O . HIS B 1 22 ? -16.203 -26.031 -19.062 1 94.69 22 HIS B O 1
ATOM 4310 N N . PRO B 1 23 ? -15.484 -27.734 -20.328 1 94.38 23 PRO B N 1
ATOM 4311 C CA . PRO B 1 23 ? -16.016 -27.109 -21.547 1 94.38 23 PRO B CA 1
ATOM 4312 C C . PRO B 1 23 ? -17.516 -26.875 -21.484 1 94.38 23 PRO B C 1
ATOM 4314 O O . PRO B 1 23 ? -18.062 -26.078 -22.25 1 94.38 23 PRO B O 1
ATOM 4317 N N . GLN B 1 24 ? -18.203 -27.516 -20.547 1 95.94 24 GLN B N 1
ATOM 4318 C CA . GLN B 1 24 ? -19.656 -27.422 -20.469 1 95.94 24 GLN B CA 1
ATOM 4319 C C . GLN B 1 24 ? -20.094 -26.297 -19.547 1 95.94 24 GLN B C 1
ATOM 4321 O O . GLN B 1 24 ? -21.281 -26.031 -19.375 1 95.94 24 GLN B O 1
ATOM 4326 N N . VAL B 1 25 ? -19.094 -25.594 -18.953 1 96.94 25 VAL B N 1
ATOM 4327 C CA . VAL B 1 25 ? -19.422 -24.5 -18.047 1 96.94 25 VAL B CA 1
ATOM 4328 C C . VAL B 1 25 ? -19.859 -23.281 -18.875 1 96.94 25 VAL B C 1
ATOM 4330 O O . VAL B 1 25 ? -19.156 -22.875 -19.797 1 96.94 25 VAL B O 1
ATOM 4333 N N . THR B 1 26 ? -21.031 -22.734 -18.484 1 97.75 26 THR B N 1
ATOM 4334 C CA . THR B 1 26 ? -21.547 -21.594 -19.25 1 97.75 26 THR B CA 1
ATOM 4335 C C . THR B 1 26 ? -21.719 -20.375 -18.359 1 97.75 26 THR B C 1
ATOM 4337 O O . THR B 1 26 ? -21.891 -19.25 -18.859 1 97.75 26 THR B O 1
ATOM 4340 N N . GLU B 1 27 ? -21.766 -20.578 -17.125 1 97.69 27 GLU B N 1
ATOM 4341 C CA . GLU B 1 27 ? -21.906 -19.484 -16.156 1 97.69 27 GLU B CA 1
ATOM 4342 C C . GLU B 1 27 ? -21.031 -19.719 -14.93 1 97.69 27 GLU B C 1
ATOM 4344 O O . GLU B 1 27 ? -20.922 -20.844 -14.438 1 97.69 27 GLU B O 1
ATOM 4349 N N . VAL B 1 28 ? -20.359 -18.719 -14.539 1 97.5 28 VAL B N 1
ATOM 4350 C CA . VAL B 1 28 ? -19.609 -18.703 -13.297 1 97.5 28 VAL B CA 1
ATOM 4351 C C . VAL B 1 28 ? -20.078 -17.547 -12.406 1 97.5 28 VAL B C 1
ATOM 4353 O O . VAL B 1 28 ? -20.141 -16.406 -12.852 1 97.5 28 VAL B O 1
ATOM 4356 N N . TYR B 1 29 ? -20.516 -17.859 -11.211 1 97.69 29 TYR B N 1
ATOM 4357 C CA . TYR B 1 29 ? -21.031 -16.938 -10.203 1 97.69 29 TYR B CA 1
ATOM 4358 C C . TYR B 1 29 ? -20.047 -16.766 -9.055 1 97.69 29 TYR B C 1
ATOM 4360 O O . TYR B 1 29 ? -19.641 -17.75 -8.438 1 97.69 29 TYR B O 1
ATOM 4368 N N . ALA B 1 30 ? -19.594 -15.492 -8.852 1 97.38 30 ALA B N 1
ATOM 4369 C CA . ALA B 1 30 ? -18.609 -15.219 -7.812 1 97.38 30 ALA B CA 1
ATOM 4370 C C . ALA B 1 30 ? -19.078 -14.094 -6.898 1 97.38 30 ALA B C 1
ATOM 4372 O O . ALA B 1 30 ? -20.094 -13.461 -7.156 1 97.38 30 ALA B O 1
ATOM 4373 N N . ASN B 1 31 ? -18.391 -13.906 -5.777 1 97.62 31 ASN B N 1
ATOM 4374 C CA . ASN B 1 31 ? -18.688 -12.844 -4.82 1 97.62 31 ASN B CA 1
ATOM 4375 C C . ASN B 1 31 ? -17.406 -12.242 -4.234 1 97.62 31 ASN B C 1
ATOM 4377 O O . ASN B 1 31 ? -16.344 -12.867 -4.297 1 97.62 31 ASN B O 1
ATOM 4381 N N . PHE B 1 32 ? -17.453 -11.047 -3.826 1 98.25 32 PHE B N 1
ATOM 4382 C CA . PHE B 1 32 ? -16.453 -10.391 -2.998 1 98.25 32 PHE B CA 1
ATOM 4383 C C . PHE B 1 32 ? -16.891 -10.359 -1.538 1 98.25 32 PHE B C 1
ATOM 4385 O O . PHE B 1 32 ? -18 -9.922 -1.229 1 98.25 32 PHE B O 1
ATOM 4392 N N . THR B 1 33 ? -16.047 -10.844 -0.609 1 98 33 THR B N 1
ATOM 4393 C CA . THR B 1 33 ? -16.453 -10.922 0.792 1 98 33 THR B CA 1
ATOM 4394 C C . THR B 1 33 ? -15.258 -10.648 1.709 1 98 33 THR B C 1
ATOM 4396 O O . THR B 1 33 ? -14.156 -11.156 1.473 1 98 33 THR B O 1
ATOM 4399 N N . SER B 1 34 ? -15.445 -9.758 2.682 1 98.06 34 SER B N 1
ATOM 4400 C CA . SER B 1 34 ? -14.523 -9.68 3.809 1 98.06 34 SER B CA 1
ATOM 4401 C C . SER B 1 34 ? -14.828 -10.75 4.848 1 98.06 34 SER B C 1
ATOM 4403 O O . SER B 1 34 ? -15.898 -10.75 5.453 1 98.06 34 SER B O 1
ATOM 4405 N N . ARG B 1 35 ? -13.914 -11.609 5.16 1 95.56 35 ARG B N 1
ATOM 4406 C CA . ARG B 1 35 ? -14.258 -12.867 5.812 1 95.56 35 ARG B CA 1
ATOM 4407 C C . ARG B 1 35 ? -13.922 -12.82 7.301 1 95.56 35 ARG B C 1
ATOM 4409 O O . ARG B 1 35 ? -14.492 -13.57 8.094 1 95.56 35 ARG B O 1
ATOM 4416 N N . SER B 1 36 ? -12.891 -11.953 7.602 1 94.81 36 SER B N 1
ATOM 4417 C CA . SER B 1 36 ? -12.422 -12.086 8.977 1 94.81 36 SER B CA 1
ATOM 4418 C C . SER B 1 36 ? -11.766 -10.797 9.461 1 94.81 36 SER B C 1
ATOM 4420 O O . SER B 1 36 ? -11.07 -10.117 8.695 1 94.81 36 SER B O 1
ATOM 4422 N N . GLY B 1 37 ? -12 -10.562 10.773 1 95.62 37 GLY B N 1
ATOM 4423 C CA . GLY B 1 37 ? -11.336 -9.445 11.422 1 95.62 37 GLY B CA 1
ATOM 4424 C C . GLY B 1 37 ? -10.125 -9.867 12.242 1 95.62 37 GLY B C 1
ATOM 4425 O O . GLY B 1 37 ? -9.609 -9.094 13.047 1 95.62 37 GLY B O 1
ATOM 4426 N N . ARG B 1 38 ? -9.641 -11.078 12.047 1 94.5 38 ARG B N 1
ATOM 4427 C CA . ARG B 1 38 ? -8.539 -11.625 12.836 1 94.5 38 ARG B CA 1
ATOM 4428 C C . ARG B 1 38 ? -7.309 -10.727 12.758 1 94.5 38 ARG B C 1
ATOM 4430 O O . ARG B 1 38 ? -6.574 -10.586 13.742 1 94.5 38 ARG B O 1
ATOM 4437 N N . ASN B 1 39 ? -7.074 -10.156 11.602 1 96 39 ASN B N 1
ATOM 4438 C CA . ASN B 1 39 ? -5.91 -9.312 11.375 1 96 39 ASN B CA 1
ATOM 4439 C C . ASN B 1 39 ? -6.301 -7.84 11.258 1 96 39 ASN B C 1
ATOM 4441 O O . ASN B 1 39 ? -5.555 -7.035 10.695 1 96 39 ASN B O 1
ATOM 4445 N N . ALA B 1 40 ? -7.473 -7.547 11.773 1 97.44 40 ALA B N 1
ATOM 4446 C CA . ALA B 1 40 ? -7.965 -6.176 11.656 1 97.44 40 ALA B CA 1
ATOM 4447 C C . ALA B 1 40 ? -7.055 -5.203 12.398 1 97.44 40 ALA B C 1
ATOM 4449 O O . ALA B 1 40 ? -6.535 -5.52 13.477 1 97.44 40 ALA B O 1
ATOM 4450 N N . ASN B 1 41 ? -6.836 -4.074 11.82 1 96.94 41 ASN B N 1
ATOM 4451 C CA . ASN B 1 41 ? -6.082 -3.008 12.477 1 96.94 41 ASN B CA 1
ATOM 4452 C C . ASN B 1 41 ? -6.965 -2.195 13.414 1 96.94 41 ASN B C 1
ATOM 4454 O O . ASN B 1 41 ? -6.547 -1.152 13.922 1 96.94 41 ASN B O 1
ATOM 4458 N N . ILE B 1 42 ? -8.188 -2.539 13.562 1 97.81 42 ILE B N 1
ATOM 4459 C CA . ILE B 1 42 ? -9.164 -1.938 14.461 1 97.81 42 ILE B CA 1
ATOM 4460 C C . ILE B 1 42 ? -9.594 -2.957 15.516 1 97.81 42 ILE B C 1
ATOM 4462 O O . ILE B 1 42 ? -10.102 -4.027 15.18 1 97.81 42 ILE B O 1
ATOM 4466 N N . ALA B 1 43 ? -9.438 -2.641 16.781 1 95.19 43 ALA B N 1
ATOM 4467 C CA . ALA B 1 43 ? -9.789 -3.559 17.859 1 95.19 43 ALA B CA 1
ATOM 4468 C C . ALA B 1 43 ? -11.281 -3.879 17.828 1 95.19 43 ALA B C 1
ATOM 4470 O O . ALA B 1 43 ? -12.117 -2.979 17.719 1 95.19 43 ALA B O 1
ATOM 4471 N N . ASP B 1 44 ? -11.648 -5.133 17.844 1 93.19 44 ASP B N 1
ATOM 4472 C CA . ASP B 1 44 ? -13.016 -5.648 17.953 1 93.19 44 ASP B CA 1
ATOM 4473 C C . ASP B 1 44 ? -13.875 -5.199 16.781 1 93.19 44 ASP B C 1
ATOM 4475 O O . ASP B 1 44 ? -15.062 -4.934 16.938 1 93.19 44 ASP B O 1
ATOM 4479 N N . ASN B 1 45 ? -13.242 -4.973 15.695 1 96.69 45 ASN B N 1
ATOM 4480 C CA . ASN B 1 45 ? -13.992 -4.609 14.492 1 96.69 45 ASN B CA 1
ATOM 4481 C C . ASN B 1 45 ? -14.945 -5.723 14.062 1 96.69 45 ASN B C 1
ATOM 4483 O O . ASN B 1 45 ? -14.602 -6.906 14.156 1 96.69 45 ASN B O 1
ATOM 4487 N N . ASP B 1 46 ? -16.172 -5.359 13.617 1 96.94 46 ASP B N 1
ATOM 4488 C CA . ASP B 1 46 ? -17.125 -6.402 13.25 1 96.94 46 ASP B CA 1
ATOM 4489 C C . ASP B 1 46 ? -17.719 -6.137 11.867 1 96.94 46 ASP B C 1
ATOM 4491 O O . ASP B 1 46 ? -18.453 -6.973 11.336 1 96.94 46 ASP B O 1
ATOM 4495 N N . LYS B 1 47 ? -17.469 -4.969 11.305 1 98.25 47 LYS B N 1
ATOM 4496 C CA . LYS B 1 47 ? -18.031 -4.613 10.008 1 98.25 47 LYS B CA 1
ATOM 4497 C C . LYS B 1 47 ? -16.984 -3.936 9.125 1 98.25 47 LYS B C 1
ATOM 4499 O O . LYS B 1 47 ? -16 -3.375 9.633 1 98.25 47 LYS B O 1
ATOM 4504 N N . VAL B 1 48 ? -17.156 -3.957 7.855 1 98.81 48 VAL B N 1
ATOM 4505 C CA . VAL B 1 48 ? -16.297 -3.322 6.855 1 98.81 48 VAL B CA 1
ATOM 4506 C C . VAL B 1 48 ? -17.125 -2.367 6 1 98.81 48 VAL B C 1
ATOM 4508 O O . VAL B 1 48 ? -18.219 -2.725 5.531 1 98.81 48 VAL B O 1
ATOM 4511 N N . ALA B 1 49 ? -16.625 -1.148 5.84 1 98.88 49 ALA B N 1
ATOM 4512 C CA . ALA B 1 49 ? -17.328 -0.172 5.008 1 98.88 49 ALA B CA 1
ATOM 4513 C C . ALA B 1 49 ? -17.234 -0.549 3.531 1 98.88 49 ALA B C 1
ATOM 4515 O O . ALA B 1 49 ? -16.141 -0.701 2.984 1 98.88 49 ALA B O 1
ATOM 4516 N N . PHE B 1 50 ? -18.422 -0.744 2.895 1 98.88 50 PHE B N 1
ATOM 4517 C CA . PHE B 1 50 ? -18.484 -1.08 1.476 1 98.88 50 PHE B CA 1
ATOM 4518 C C . PHE B 1 50 ? -18.484 0.181 0.621 1 98.88 50 PHE B C 1
ATOM 4520 O O . PHE B 1 50 ? -19.484 0.895 0.56 1 98.88 50 PHE B O 1
ATOM 4527 N N . ILE B 1 51 ? -17.312 0.516 -0.01 1 98.75 51 ILE B N 1
ATOM 4528 C CA . ILE B 1 51 ? -17.078 1.715 -0.806 1 98.75 51 ILE B CA 1
ATOM 4529 C C . ILE B 1 51 ? -16.062 1.41 -1.906 1 98.75 51 ILE B C 1
ATOM 4531 O O . ILE B 1 51 ? -15.109 0.665 -1.688 1 98.75 51 ILE B O 1
ATOM 4535 N N . GLY B 1 52 ? -16.281 1.946 -3.148 1 98.5 52 GLY B N 1
ATOM 4536 C CA . GLY B 1 52 ? -15.242 1.854 -4.168 1 98.5 52 GLY B CA 1
ATOM 4537 C C . GLY B 1 52 ? -15.68 1.067 -5.391 1 98.5 52 GLY B C 1
ATOM 4538 O O . GLY B 1 52 ? -15.008 1.088 -6.422 1 98.5 52 GLY B O 1
ATOM 4539 N N . LEU B 1 53 ? -16.875 0.385 -5.363 1 98.81 53 LEU B N 1
ATOM 4540 C CA . LEU B 1 53 ? -17.328 -0.447 -6.473 1 98.81 53 LEU B CA 1
ATOM 4541 C C . LEU B 1 53 ? -17.609 0.4 -7.707 1 98.81 53 LEU B C 1
ATOM 4543 O O . LEU B 1 53 ? -17.234 0.021 -8.82 1 98.81 53 LEU B O 1
ATOM 4547 N N . GLN B 1 54 ? -18.328 1.51 -7.504 1 98.75 54 GLN B N 1
ATOM 4548 C CA . GLN B 1 54 ? -18.656 2.375 -8.633 1 98.75 54 GLN B CA 1
ATOM 4549 C C . GLN B 1 54 ? -17.406 2.854 -9.352 1 98.75 54 GLN B C 1
ATOM 4551 O O . GLN B 1 54 ? -17.391 2.953 -10.586 1 98.75 54 GLN B O 1
ATOM 4556 N N . TYR B 1 55 ? -16.391 3.236 -8.602 1 98.38 55 TYR B N 1
ATOM 4557 C CA . TYR B 1 55 ? -15.117 3.596 -9.203 1 98.38 55 TYR B CA 1
ATOM 4558 C C . TYR B 1 55 ? -14.594 2.469 -10.086 1 98.38 55 TYR B C 1
ATOM 4560 O O . TYR B 1 55 ? -14.203 2.697 -11.234 1 98.38 55 TYR B O 1
ATOM 4568 N N . PHE B 1 56 ? -14.578 1.25 -9.508 1 98.31 56 PHE B N 1
ATOM 4569 C CA . PHE B 1 56 ? -14.133 0.086 -10.258 1 98.31 56 PHE B CA 1
ATOM 4570 C C . PHE B 1 56 ? -14.914 -0.057 -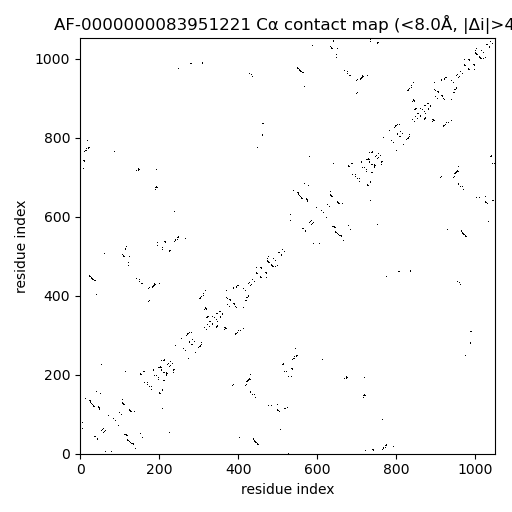11.562 1 98.31 56 PHE B C 1
ATOM 4572 O O . PHE B 1 56 ? -14.328 -0.26 -12.625 1 98.31 56 PHE B O 1
ATOM 4579 N N . ILE B 1 57 ? -16.156 0.051 -11.5 1 98.62 57 ILE B N 1
ATOM 4580 C CA . ILE B 1 57 ? -17.031 -0.095 -12.656 1 98.62 57 ILE B CA 1
ATOM 4581 C C . ILE B 1 57 ? -16.719 0.988 -13.688 1 98.62 57 ILE B C 1
ATOM 4583 O O . ILE B 1 57 ? -16.422 0.686 -14.844 1 98.62 57 ILE B O 1
ATOM 4587 N N . LYS B 1 58 ? -16.719 2.219 -13.266 1 97.75 58 LYS B N 1
ATOM 4588 C CA . LYS B 1 58 ? -16.531 3.336 -14.18 1 97.75 58 LYS B CA 1
ATOM 4589 C C . LYS B 1 58 ? -15.125 3.316 -14.789 1 97.75 58 LYS B C 1
ATOM 4591 O O . LYS B 1 58 ? -14.961 3.486 -16 1 97.75 58 LYS B O 1
ATOM 4596 N N . SER B 1 59 ? -14.148 3.129 -13.961 1 96.62 59 SER B N 1
ATOM 4597 C CA . SER B 1 59 ? -12.758 3.279 -14.391 1 96.62 59 SER B CA 1
ATOM 4598 C C . SER B 1 59 ? -12.305 2.084 -15.219 1 96.62 59 SER B C 1
ATOM 4600 O O . SER B 1 59 ? -11.656 2.252 -16.25 1 96.62 59 SER B O 1
ATOM 4602 N N . TYR B 1 60 ? -12.695 0.906 -14.82 1 97.06 60 TYR B N 1
ATOM 4603 C CA . TYR B 1 60 ? -12.148 -0.278 -15.477 1 97.06 60 TYR B CA 1
ATOM 4604 C C . TYR B 1 60 ? -13.164 -0.903 -16.422 1 97.06 60 TYR B C 1
ATOM 4606 O O . TYR B 1 60 ? -12.906 -1.054 -17.609 1 97.06 60 TYR B O 1
ATOM 4614 N N . LEU B 1 61 ? -14.336 -1.272 -15.898 1 98.06 61 LEU B N 1
ATOM 4615 C CA . LEU B 1 61 ? -15.305 -2.025 -16.688 1 98.06 61 LEU B CA 1
ATOM 4616 C C . LEU B 1 61 ? -15.859 -1.169 -17.828 1 98.06 61 LEU B C 1
ATOM 4618 O O . LEU B 1 61 ? -16.297 -1.697 -18.844 1 98.06 61 LEU B O 1
ATOM 4622 N N . MET B 1 62 ? -15.852 0.106 -17.594 1 97.44 62 MET B N 1
ATOM 4623 C CA . MET B 1 62 ? -16.391 0.979 -18.641 1 97.44 62 MET B CA 1
ATOM 4624 C C . MET B 1 62 ? -15.266 1.703 -19.375 1 97.44 62 MET B C 1
ATOM 4626 O O . MET B 1 62 ? -14.867 1.292 -20.469 1 97.44 62 MET B O 1
ATOM 4630 N N . GLU B 1 63 ? -14.531 2.654 -18.75 1 95.19 63 GLU B N 1
ATOM 4631 C CA . GLU B 1 63 ? -13.555 3.506 -19.406 1 95.19 63 GLU B CA 1
ATOM 4632 C C . GLU B 1 63 ? -12.469 2.674 -20.094 1 95.19 63 GLU B C 1
ATOM 4634 O O . GLU B 1 63 ? -12.195 2.85 -21.281 1 95.19 63 GLU B O 1
ATOM 4639 N N . GLU B 1 64 ? -11.828 1.826 -19.375 1 95.06 64 GLU B N 1
ATOM 4640 C CA . GLU B 1 64 ? -10.734 1.051 -19.938 1 95.06 64 GLU B CA 1
ATOM 4641 C C . GLU B 1 64 ? -11.234 0.087 -21.016 1 95.06 64 GLU B C 1
ATOM 4643 O O . GLU B 1 64 ? -10.641 -0.014 -22.094 1 95.06 64 GLU B O 1
ATOM 4648 N N . TRP B 1 65 ? -12.281 -0.631 -20.75 1 97 65 TRP B N 1
ATOM 4649 C CA . TRP B 1 65 ? -12.766 -1.616 -21.703 1 97 65 TRP B CA 1
ATOM 4650 C C . TRP B 1 65 ? -13.406 -0.933 -22.906 1 97 65 TRP B C 1
ATOM 4652 O O . TRP B 1 65 ? -13.406 -1.479 -24.016 1 97 65 TRP B O 1
ATOM 4662 N N . ASP B 1 66 ? -13.945 0.257 -22.703 1 95.62 66 ASP B N 1
ATOM 4663 C CA . ASP B 1 66 ? -14.43 1.02 -23.844 1 95.62 66 ASP B CA 1
ATOM 4664 C C . ASP B 1 66 ? -13.305 1.288 -24.844 1 95.62 66 ASP B C 1
ATOM 4666 O O . ASP B 1 66 ? -13.531 1.315 -26.047 1 95.62 66 ASP B O 1
ATOM 4670 N N . SER B 1 67 ? -12.141 1.483 -24.281 1 93.25 67 SER B N 1
ATOM 4671 C CA . SER B 1 67 ? -11 1.694 -25.172 1 93.25 67 SER B CA 1
ATOM 4672 C C . SER B 1 67 ? -10.695 0.448 -26 1 93.25 67 SER B C 1
ATOM 4674 O O . SER B 1 67 ? -10.258 0.549 -27.141 1 93.25 67 SER B O 1
ATOM 4676 N N . PHE B 1 68 ? -10.883 -0.709 -25.469 1 95.94 68 PHE B N 1
ATOM 4677 C CA . PHE B 1 68 ? -10.711 -1.977 -26.156 1 95.94 68 PHE B CA 1
ATOM 4678 C C . PHE B 1 68 ? -11.742 -2.123 -27.281 1 95.94 68 PHE B C 1
ATOM 4680 O O . PHE B 1 68 ? -11.398 -2.49 -28.406 1 95.94 68 PHE B O 1
ATOM 4687 N N . PHE B 1 69 ? -12.992 -1.805 -27.016 1 97.31 69 PHE B N 1
ATOM 4688 C CA . PHE B 1 69 ? -14.086 -2.01 -27.953 1 97.31 69 PHE B CA 1
ATOM 4689 C C . PHE B 1 69 ? -14.062 -0.954 -29.047 1 97.31 69 PHE B C 1
ATOM 4691 O O . PHE B 1 69 ? -14.562 -1.187 -30.156 1 97.31 69 PHE B O 1
ATOM 4698 N N . SER B 1 70 ? -13.445 0.178 -28.703 1 96.19 70 SER B N 1
ATOM 4699 C CA . SER B 1 70 ? -13.453 1.284 -29.656 1 96.19 70 SER B CA 1
ATOM 4700 C C . SER B 1 70 ? -12.32 1.148 -30.672 1 96.19 70 SER B C 1
ATOM 4702 O O . SER B 1 70 ? -12.352 1.786 -31.734 1 96.19 70 SER B O 1
ATOM 4704 N N . GLN B 1 71 ? -11.375 0.353 -30.438 1 95.44 71 GLN B N 1
ATOM 4705 C CA . GLN B 1 71 ? -10.258 0.119 -31.344 1 95.44 71 GLN B CA 1
ATOM 4706 C C . GLN B 1 71 ? -10.602 -0.953 -32.375 1 95.44 71 GLN B C 1
ATOM 4708 O O . GLN B 1 71 ? -11.445 -1.816 -32.125 1 95.44 71 GLN B O 1
ATOM 4713 N N . PRO B 1 72 ? -9.836 -0.848 -33.531 1 97.25 72 PRO B N 1
ATOM 4714 C CA . PRO B 1 72 ? -10 -1.982 -34.469 1 97.25 72 PRO B CA 1
ATOM 4715 C C . PRO B 1 72 ? -9.641 -3.318 -33.812 1 97.25 72 PRO B C 1
ATOM 4717 O O . PRO B 1 72 ? -8.664 -3.404 -33.062 1 97.25 72 PRO B O 1
ATOM 4720 N N . LYS B 1 73 ? -10.516 -4.285 -34.094 1 96.56 73 LYS B N 1
ATOM 4721 C CA . LYS B 1 73 ? -10.414 -5.598 -33.469 1 96.56 73 LYS B CA 1
ATOM 4722 C C . LYS B 1 73 ? -8.984 -6.129 -33.5 1 96.56 73 LYS B C 1
ATOM 4724 O O . LYS B 1 73 ? -8.445 -6.574 -32.5 1 96.56 73 LYS B O 1
ATOM 4729 N N . ALA B 1 74 ? -8.328 -6.09 -34.688 1 96.88 74 ALA B N 1
ATOM 4730 C CA . ALA B 1 74 ? -6.988 -6.629 -34.875 1 96.88 74 ALA B CA 1
ATOM 4731 C C . ALA B 1 74 ? -5.984 -5.93 -33.969 1 96.88 74 ALA B C 1
ATOM 4733 O O . ALA B 1 74 ? -5.078 -6.566 -33.438 1 96.88 74 ALA B O 1
ATOM 4734 N N . GLN B 1 75 ? -6.133 -4.656 -33.844 1 94.88 75 GLN B N 1
ATOM 4735 C CA . GLN B 1 75 ? -5.242 -3.871 -33 1 94.88 75 GLN B CA 1
ATOM 4736 C C . GLN B 1 75 ? -5.508 -4.152 -31.516 1 94.88 75 GLN B C 1
ATOM 4738 O O . GLN B 1 75 ? -4.57 -4.234 -30.719 1 94.88 75 GLN B O 1
ATOM 4743 N N . ALA B 1 76 ? -6.758 -4.262 -31.172 1 93.94 76 ALA B N 1
ATOM 4744 C CA . ALA B 1 76 ? -7.164 -4.465 -29.781 1 93.94 76 ALA B CA 1
ATOM 4745 C C . ALA B 1 76 ? -6.566 -5.75 -29.219 1 93.94 76 ALA B C 1
ATOM 4747 O O . ALA B 1 76 ? -6.168 -5.793 -28.047 1 93.94 76 ALA B O 1
ATOM 4748 N N . VAL B 1 77 ? -6.43 -6.762 -30.047 1 96.88 77 VAL B N 1
ATOM 4749 C CA . VAL B 1 77 ? -6.023 -8.062 -29.531 1 96.88 77 VAL B CA 1
ATOM 4750 C C . VAL B 1 77 ? -4.527 -8.266 -29.75 1 96.88 77 VAL B C 1
ATOM 4752 O O . VAL B 1 77 ? -3.91 -9.125 -29.125 1 96.88 77 VAL B O 1
ATOM 4755 N N . ALA B 1 78 ? -3.922 -7.477 -30.656 1 96.69 78 ALA B N 1
ATOM 4756 C CA . ALA B 1 78 ? -2.535 -7.684 -31.062 1 96.69 78 ALA B CA 1
ATOM 4757 C C . ALA B 1 78 ? -1.584 -7.516 -29.891 1 96.69 78 ALA B C 1
ATOM 4759 O O . ALA B 1 78 ? -0.668 -8.32 -29.703 1 96.69 78 ALA B O 1
ATOM 4760 N N . ALA B 1 79 ? -1.745 -6.441 -29.141 1 94.5 79 ALA B N 1
ATOM 4761 C CA . ALA B 1 79 ? -0.88 -6.184 -28 1 94.5 79 ALA B CA 1
ATOM 4762 C C . ALA B 1 79 ? -1.01 -7.289 -26.953 1 94.5 79 ALA B C 1
ATOM 4764 O O . ALA B 1 79 ? -0.017 -7.695 -26.344 1 94.5 79 ALA B O 1
ATOM 4765 N N . HIS B 1 80 ? -2.254 -7.711 -26.734 1 96.88 80 HIS B N 1
ATOM 4766 C CA . HIS B 1 80 ? -2.512 -8.812 -25.812 1 96.88 80 HIS B CA 1
ATOM 4767 C C . HIS B 1 80 ? -1.772 -10.078 -26.234 1 96.88 80 HIS B C 1
ATOM 4769 O O . HIS B 1 80 ? -1.095 -10.711 -25.422 1 96.88 80 HIS B O 1
ATOM 4775 N N . LYS B 1 81 ? -1.892 -10.445 -27.438 1 97.94 81 LYS B N 1
ATOM 4776 C CA . LYS B 1 81 ? -1.235 -11.633 -27.984 1 97.94 81 LYS B CA 1
ATOM 4777 C C . LYS B 1 81 ? 0.28 -11.539 -27.828 1 97.94 81 LYS B C 1
ATOM 4779 O O . LYS B 1 81 ? 0.924 -12.5 -27.406 1 97.94 81 LYS B O 1
ATOM 4784 N N . ARG B 1 82 ? 0.831 -10.391 -28.156 1 98.06 82 ARG B N 1
ATOM 4785 C CA . ARG B 1 82 ? 2.273 -10.18 -28.109 1 98.06 82 ARG B CA 1
ATOM 4786 C C . ARG B 1 82 ? 2.811 -10.383 -26.688 1 98.06 82 ARG B C 1
ATOM 4788 O O . ARG B 1 82 ? 3.732 -11.18 -26.484 1 98.06 82 ARG B O 1
ATOM 4795 N N . ILE B 1 83 ? 2.207 -9.727 -25.75 1 98.31 83 ILE B N 1
ATOM 4796 C CA . ILE B 1 83 ? 2.695 -9.719 -24.375 1 98.31 83 ILE B CA 1
ATOM 4797 C C . ILE B 1 83 ? 2.52 -11.102 -23.75 1 98.31 83 ILE B C 1
ATOM 4799 O O . ILE B 1 83 ? 3.457 -11.656 -23.172 1 98.31 83 ILE B O 1
ATOM 4803 N N . LEU B 1 84 ? 1.348 -11.719 -23.891 1 98.31 84 LEU B N 1
ATOM 4804 C CA . LEU B 1 84 ? 1.059 -12.984 -23.219 1 98.31 84 LEU B CA 1
ATOM 4805 C C . LEU B 1 84 ? 1.8 -14.133 -23.891 1 98.31 84 LEU B C 1
ATOM 4807 O O . LEU B 1 84 ? 2.189 -15.102 -23.219 1 98.31 84 LEU B O 1
ATOM 4811 N N . SER B 1 85 ? 1.979 -14.086 -25.234 1 98.5 85 SER B N 1
ATOM 4812 C CA . SER B 1 85 ? 2.781 -15.102 -25.906 1 98.5 85 SER B CA 1
ATOM 4813 C C . SER B 1 85 ? 4.219 -15.094 -25.391 1 98.5 85 SER B C 1
ATOM 4815 O O . SER B 1 85 ? 4.812 -16.156 -25.172 1 98.5 85 SER B O 1
ATOM 4817 N N . ALA B 1 86 ? 4.723 -13.891 -25.219 1 98.5 86 ALA B N 1
ATOM 4818 C CA . ALA B 1 86 ? 6.086 -13.773 -24.719 1 98.5 86 ALA B CA 1
ATOM 4819 C C . ALA B 1 86 ? 6.191 -14.289 -23.281 1 98.5 86 ALA B C 1
ATOM 4821 O O . ALA B 1 86 ? 7.129 -15.023 -22.953 1 98.5 86 ALA B O 1
ATOM 4822 N N . MET B 1 87 ? 5.309 -13.961 -22.438 1 98.56 87 MET B N 1
ATOM 4823 C CA . MET B 1 87 ? 5.367 -14.32 -21.016 1 98.56 87 MET B CA 1
ATOM 4824 C C . MET B 1 87 ? 5.145 -15.812 -20.828 1 98.56 87 MET B C 1
ATOM 4826 O O . MET B 1 87 ? 5.707 -16.422 -19.906 1 98.56 87 MET B O 1
ATOM 4830 N N . LEU B 1 88 ? 4.359 -16.422 -21.703 1 98 88 LEU B N 1
ATOM 4831 C CA . LEU B 1 88 ? 3.99 -17.828 -21.531 1 98 88 LEU B CA 1
ATOM 4832 C C . LEU B 1 88 ? 4.875 -18.734 -22.375 1 98 88 LEU B C 1
ATOM 4834 O O . LEU B 1 88 ? 4.914 -19.953 -22.156 1 98 88 LEU B O 1
ATOM 4838 N N . GLY B 1 89 ? 5.539 -18.188 -23.375 1 96.44 89 GLY B N 1
ATOM 4839 C CA . GLY B 1 89 ? 6.516 -18.938 -24.156 1 96.44 89 GLY B CA 1
ATOM 4840 C C . GLY B 1 89 ? 5.906 -19.672 -25.328 1 96.44 89 GLY B C 1
ATOM 4841 O O . GLY B 1 89 ? 6.531 -20.578 -25.891 1 96.44 89 GLY B O 1
ATOM 4842 N N . TYR B 1 90 ? 4.645 -19.422 -25.672 1 96.38 90 TYR B N 1
ATOM 4843 C CA . TYR B 1 90 ? 3.965 -19.969 -26.844 1 96.38 90 TYR B CA 1
ATOM 4844 C C . TYR B 1 90 ? 2.953 -18.984 -27.391 1 96.38 90 TYR B C 1
ATOM 4846 O O . TYR B 1 90 ? 2.596 -18.016 -26.734 1 96.38 90 TYR B O 1
ATOM 4854 N N . SER B 1 91 ? 2.521 -19.156 -28.625 1 97 91 SER B N 1
ATOM 4855 C CA . SER B 1 91 ? 1.548 -18.266 -29.234 1 97 91 SER B CA 1
ATOM 4856 C C . SER B 1 91 ? 0.168 -18.438 -28.609 1 97 91 SER B C 1
ATOM 4858 O O . SER B 1 91 ? -0.441 -19.5 -28.703 1 97 91 SER B O 1
ATOM 4860 N N . VAL B 1 92 ? -0.312 -17.422 -28.016 1 96.62 92 VAL B N 1
ATOM 4861 C CA . VAL B 1 92 ? -1.608 -17.484 -27.344 1 96.62 92 VAL B CA 1
ATOM 4862 C C . VAL B 1 92 ? -2.725 -17.297 -28.375 1 96.62 92 VAL B C 1
ATOM 4864 O O . VAL B 1 92 ? -2.6 -16.5 -29.297 1 96.62 92 VAL B O 1
ATOM 4867 N N . ASP B 1 93 ? -3.771 -18.109 -28.297 1 96.31 93 ASP B N 1
ATOM 4868 C CA . ASP B 1 93 ? -4.977 -17.969 -29.109 1 96.31 93 ASP B CA 1
ATOM 4869 C C . ASP B 1 93 ? -5.883 -16.875 -28.547 1 96.31 93 ASP B C 1
ATOM 4871 O O . ASP B 1 93 ? -6.449 -17.016 -27.469 1 96.31 93 ASP B O 1
ATOM 4875 N N . VAL B 1 94 ? -6.051 -15.805 -29.297 1 97.06 94 VAL B N 1
ATOM 4876 C CA . VAL B 1 94 ? -6.793 -14.656 -28.797 1 97.06 94 VAL B CA 1
ATOM 4877 C C . VAL B 1 94 ? -8.195 -14.641 -29.391 1 97.06 94 VAL B C 1
ATOM 4879 O O . VAL B 1 94 ? -8.898 -13.633 -29.328 1 97.06 94 VAL B O 1
ATOM 4882 N N . SER B 1 95 ? -8.664 -15.781 -29.984 1 97.12 95 SER B N 1
ATOM 4883 C CA . SER B 1 95 ? -9.984 -15.859 -30.609 1 97.12 95 SER B CA 1
ATOM 4884 C C . SER B 1 95 ? -11.086 -15.547 -29.594 1 97.12 95 SER B C 1
ATOM 4886 O O . SER B 1 95 ? -12.125 -14.977 -29.953 1 97.12 95 SER B O 1
ATOM 4888 N N . TYR B 1 96 ? -10.906 -15.938 -28.375 1 96.25 96 TYR B N 1
ATOM 4889 C CA . TYR B 1 96 ? -11.906 -15.664 -27.344 1 96.25 96 TYR B CA 1
ATOM 4890 C C . TYR B 1 96 ? -12.078 -14.164 -27.156 1 96.25 96 TYR B C 1
ATOM 4892 O O . TYR B 1 96 ? -13.195 -13.68 -26.938 1 96.25 96 TYR B O 1
ATOM 4900 N N . LEU B 1 97 ? -10.977 -13.383 -27.25 1 97.31 97 LEU B N 1
ATOM 4901 C CA . LEU B 1 97 ? -11.031 -11.93 -27.125 1 97.31 97 LEU B CA 1
ATOM 4902 C C . LEU B 1 97 ? -11.648 -11.312 -28.375 1 97.31 97 LEU B C 1
ATOM 4904 O O . LEU B 1 97 ? -12.344 -10.297 -28.297 1 97.31 97 LEU B O 1
ATOM 4908 N N . GLU B 1 98 ? -11.32 -11.93 -29.516 1 98.25 98 GLU B N 1
ATOM 4909 C CA . GLU B 1 98 ? -11.945 -11.477 -30.75 1 98.25 98 GLU B CA 1
ATOM 4910 C C . GLU B 1 98 ? -13.469 -11.609 -30.672 1 98.25 98 GLU B C 1
ATOM 4912 O O . GLU B 1 98 ? -14.195 -10.711 -31.094 1 98.25 98 GLU B O 1
ATOM 4917 N N . LYS B 1 99 ? -13.914 -12.75 -30.156 1 98.19 99 LYS B N 1
ATOM 4918 C CA . LYS B 1 99 ? -15.344 -12.961 -29.984 1 98.19 99 LYS B CA 1
ATOM 4919 C C . LYS B 1 99 ? -15.945 -11.922 -29.047 1 98.19 99 LYS B C 1
ATOM 4921 O O . LYS B 1 99 ? -17.062 -11.438 -29.266 1 98.19 99 LYS B O 1
ATOM 4926 N N . LEU B 1 100 ? -15.234 -11.617 -28.016 1 98.31 100 LEU B N 1
ATOM 4927 C CA . LEU B 1 100 ? -15.703 -10.602 -27.078 1 98.31 100 LEU B CA 1
ATOM 4928 C C . LEU B 1 100 ? -15.773 -9.234 -27.75 1 98.31 100 LEU B C 1
ATOM 4930 O O . LEU B 1 100 ? -16.719 -8.477 -27.516 1 98.31 100 LEU B O 1
ATOM 4934 N N . HIS B 1 101 ? -14.734 -8.883 -28.5 1 98.31 101 HIS B N 1
ATOM 4935 C CA . HIS B 1 101 ? -14.734 -7.637 -29.25 1 98.31 101 HIS B CA 1
ATOM 4936 C C . HIS B 1 101 ? -15.953 -7.539 -30.172 1 98.31 101 HIS B C 1
ATOM 4938 O O . HIS B 1 101 ? -16.594 -6.488 -30.25 1 98.31 101 HIS B O 1
ATOM 4944 N N . ASP B 1 102 ? -16.281 -8.664 -30.844 1 98.31 102 ASP B N 1
ATOM 4945 C CA . ASP B 1 102 ? -17.422 -8.711 -31.734 1 98.31 102 ASP B CA 1
ATOM 4946 C C . ASP B 1 102 ? -18.734 -8.484 -30.969 1 98.31 102 ASP B C 1
ATOM 4948 O O . ASP B 1 102 ? -19.656 -7.867 -31.484 1 98.31 102 ASP B O 1
ATOM 4952 N N . LEU B 1 103 ? -18.797 -9.047 -29.797 1 98.12 103 LEU B N 1
ATOM 4953 C CA . LEU B 1 103 ? -19.969 -8.844 -28.969 1 98.12 103 LEU B CA 1
ATOM 4954 C C . LEU B 1 103 ? -20.172 -7.363 -28.672 1 98.12 103 LEU B C 1
ATOM 4956 O O . LEU B 1 103 ? -21.312 -6.875 -28.672 1 98.12 103 LEU B O 1
ATOM 4960 N N . GLY B 1 104 ? -19.062 -6.629 -28.266 1 97.88 104 GLY B N 1
ATOM 4961 C CA . GLY B 1 104 ? -19.094 -5.176 -28.219 1 97.88 104 GLY B CA 1
ATOM 4962 C C . GLY B 1 104 ? -19.344 -4.629 -26.812 1 97.88 104 GLY B C 1
ATOM 4963 O O . GLY B 1 104 ? -19.344 -3.414 -26.609 1 97.88 104 GLY B O 1
ATOM 4964 N N . TYR B 1 105 ? -19.609 -5.453 -25.859 1 97.94 105 TYR B N 1
ATOM 4965 C CA . TYR B 1 105 ? -19.781 -5.059 -24.469 1 97.94 105 TYR B CA 1
ATOM 4966 C C . TYR B 1 105 ? -19.328 -6.164 -23.516 1 97.94 105 TYR B C 1
ATOM 4968 O O . TYR B 1 105 ? -19.062 -7.289 -23.953 1 97.94 105 TYR B O 1
ATOM 4976 N N . LEU B 1 106 ? -19.078 -5.82 -22.266 1 98.38 106 LEU B N 1
ATOM 4977 C CA . LEU B 1 106 ? -18.734 -6.84 -21.266 1 98.38 106 LEU B CA 1
ATOM 4978 C C . LEU B 1 106 ? -20 -7.535 -20.766 1 98.38 106 LEU B C 1
ATOM 4980 O O . LEU B 1 106 ? -20.828 -6.922 -20.078 1 98.38 106 LEU B O 1
ATOM 4984 N N . PRO B 1 107 ? -20.172 -8.758 -21.078 1 98.75 107 PRO B N 1
ATOM 4985 C CA . PRO B 1 107 ? -21.375 -9.477 -20.641 1 98.75 107 PRO B CA 1
ATOM 4986 C C . PRO B 1 107 ? -21.281 -9.938 -19.188 1 98.75 107 PRO B C 1
ATOM 4988 O O . PRO B 1 107 ? -21.141 -11.133 -18.922 1 98.75 107 PRO B O 1
ATOM 4991 N N . LEU B 1 108 ? -21.406 -9.039 -18.281 1 98.81 108 LEU B N 1
ATOM 4992 C CA . LEU B 1 108 ? -21.328 -9.25 -16.844 1 98.81 108 LEU B CA 1
ATOM 4993 C C . LEU B 1 108 ? -22.5 -8.57 -16.141 1 98.81 108 LEU B C 1
ATOM 4995 O O . LEU B 1 108 ? -23.016 -7.559 -16.609 1 98.81 108 LEU B O 1
ATOM 4999 N N . ARG B 1 109 ? -22.938 -9.141 -15.078 1 98.75 109 ARG B N 1
ATOM 5000 C CA . ARG B 1 109 ? -23.891 -8.547 -14.141 1 98.75 109 ARG B CA 1
ATOM 5001 C C . ARG B 1 109 ? -23.312 -8.484 -12.734 1 98.75 109 ARG B C 1
ATOM 5003 O O . ARG B 1 109 ? -22.797 -9.477 -12.227 1 98.75 109 ARG B O 1
ATOM 5010 N N . ILE B 1 110 ? -23.312 -7.312 -12.133 1 98.88 110 ILE B N 1
ATOM 5011 C CA . ILE B 1 110 ? -22.906 -7.129 -10.75 1 98.88 110 ILE B CA 1
ATOM 5012 C C . ILE B 1 110 ? -24.094 -6.691 -9.906 1 98.88 110 ILE B C 1
ATOM 5014 O O . ILE B 1 110 ? -24.781 -5.727 -10.25 1 98.88 110 ILE B O 1
ATOM 5018 N N . LYS B 1 111 ? -24.422 -7.414 -8.891 1 98.81 111 LYS B N 1
ATOM 5019 C CA . LYS B 1 111 ? -25.344 -6.996 -7.844 1 98.81 111 LYS B CA 1
ATOM 5020 C C . LYS B 1 111 ? -24.609 -6.562 -6.586 1 98.81 111 LYS B C 1
ATOM 5022 O O . LYS B 1 111 ? -23.578 -7.141 -6.234 1 98.81 111 LYS B O 1
ATOM 5027 N N . ALA B 1 112 ? -25.109 -5.531 -5.906 1 98.88 112 ALA B N 1
ATOM 5028 C CA . ALA B 1 112 ? -24.359 -5.035 -4.75 1 98.88 112 ALA B CA 1
ATOM 5029 C C . ALA B 1 112 ? -25.281 -4.336 -3.76 1 98.88 112 ALA B C 1
ATOM 5031 O O . ALA B 1 112 ? -26.391 -3.934 -4.113 1 98.88 112 ALA B O 1
ATOM 5032 N N . LEU B 1 113 ? -24.844 -4.293 -2.514 1 98.81 113 LEU B N 1
ATOM 5033 C CA . LEU B 1 113 ? -25.391 -3.344 -1.552 1 98.81 113 LEU B CA 1
ATOM 5034 C C . LEU B 1 113 ? -25.047 -1.911 -1.941 1 98.81 113 LEU B C 1
ATOM 5036 O O . LEU B 1 113 ? -24.203 -1.688 -2.816 1 98.81 113 LEU B O 1
ATOM 5040 N N . GLU B 1 114 ? -25.734 -0.953 -1.286 1 98.5 114 GLU B N 1
ATOM 5041 C CA . GLU B 1 114 ? -25.406 0.447 -1.533 1 98.5 114 GLU B CA 1
ATOM 5042 C C . GLU B 1 114 ? -24.062 0.818 -0.909 1 98.5 114 GLU B C 1
ATOM 5044 O O . GLU B 1 114 ? -23.766 0.409 0.214 1 98.5 114 GLU B O 1
ATOM 5049 N N . GLU B 1 115 ? -23.234 1.543 -1.685 1 98.81 115 GLU B N 1
ATOM 5050 C CA . GLU B 1 115 ? -21.984 2.004 -1.114 1 98.81 115 GLU B CA 1
ATOM 5051 C C . GLU B 1 115 ? -22.219 2.904 0.096 1 98.81 115 GLU B C 1
ATOM 5053 O O . GLU B 1 115 ? -23.141 3.725 0.094 1 98.81 115 GLU B O 1
ATOM 5058 N N . GLY B 1 116 ? -21.406 2.773 1.117 1 98.75 116 GLY B N 1
ATOM 5059 C CA . GLY B 1 116 ? -21.578 3.418 2.408 1 98.75 116 GLY B CA 1
ATOM 5060 C C . GLY B 1 116 ? -22.125 2.482 3.477 1 98.75 116 GLY B C 1
ATOM 5061 O O . GLY B 1 116 ? -22.078 2.801 4.668 1 98.75 116 GLY B O 1
ATOM 5062 N N . THR B 1 117 ? -22.547 1.29 3.068 1 98.88 117 THR B N 1
ATOM 5063 C CA . THR B 1 117 ? -23.062 0.292 3.998 1 98.88 117 THR B CA 1
ATOM 5064 C C . THR B 1 117 ? -21.922 -0.332 4.809 1 98.88 117 THR B C 1
ATOM 5066 O O . THR B 1 117 ? -20.891 -0.699 4.25 1 98.88 117 THR B O 1
ATOM 5069 N N . LEU B 1 118 ? -22.062 -0.394 6.121 1 98.75 118 LEU B N 1
ATOM 5070 C CA . LEU B 1 118 ? -21.172 -1.174 6.965 1 98.75 118 LEU B CA 1
ATOM 5071 C C . LEU B 1 118 ? -21.594 -2.641 6.996 1 98.75 118 LEU B C 1
ATOM 5073 O O . LEU B 1 118 ? -22.641 -2.979 7.551 1 98.75 118 LEU B O 1
ATOM 5077 N N . VAL B 1 119 ? -20.766 -3.514 6.438 1 98.88 119 VAL B N 1
ATOM 5078 C CA . VAL B 1 119 ? -21.156 -4.891 6.148 1 98.88 119 VAL B CA 1
ATOM 5079 C C . VAL B 1 119 ? -20.453 -5.836 7.125 1 98.88 119 VAL B C 1
ATOM 5081 O O . VAL B 1 119 ? -19.219 -5.812 7.246 1 98.88 119 VAL B O 1
ATOM 5084 N N . PRO B 1 120 ? -21.219 -6.703 7.859 1 98.5 120 PRO B N 1
ATOM 5085 C CA . PRO B 1 120 ? -20.578 -7.684 8.742 1 98.5 120 PRO B CA 1
ATOM 5086 C C . PRO B 1 120 ? -19.656 -8.633 7.988 1 98.5 120 PRO B C 1
ATOM 5088 O O . PRO B 1 120 ? -19.844 -8.883 6.801 1 98.5 120 PRO B O 1
ATOM 5091 N N . TYR B 1 121 ? -18.609 -9.109 8.695 1 97.75 121 TYR B N 1
ATOM 5092 C CA . TYR B 1 121 ? -17.766 -10.148 8.109 1 97.75 121 TYR B CA 1
ATOM 5093 C C . TYR B 1 121 ? -18.594 -11.32 7.609 1 97.75 121 TYR B C 1
ATOM 5095 O O . TYR B 1 121 ? -19.672 -11.594 8.148 1 97.75 121 TYR B O 1
ATOM 5103 N N . LEU B 1 122 ? -18.172 -11.969 6.535 1 96.94 122 LEU B N 1
ATOM 5104 C CA . LEU B 1 122 ? -18.734 -13.172 5.941 1 96.94 122 LEU B CA 1
ATOM 5105 C C . LEU B 1 122 ? -19.969 -12.836 5.109 1 96.94 122 LEU B C 1
ATOM 5107 O O . LEU B 1 122 ? -20.5 -13.695 4.402 1 96.94 122 LEU B O 1
ATOM 5111 N N . VAL B 1 123 ? -20.5 -11.594 5.117 1 98.44 123 VAL B N 1
ATOM 5112 C CA . VAL B 1 123 ? -21.594 -11.164 4.258 1 98.44 123 VAL B CA 1
ATOM 5113 C C . VAL B 1 123 ? -21.047 -10.508 2.996 1 98.44 123 VAL B C 1
ATOM 5115 O O . VAL B 1 123 ? -20.312 -9.516 3.072 1 98.44 123 VAL B O 1
ATOM 5118 N N . PRO B 1 124 ? -21.328 -11.008 1.825 1 98.44 124 PRO B N 1
ATOM 5119 C CA . PRO B 1 124 ? -20.828 -10.383 0.597 1 98.44 124 PRO B CA 1
ATOM 5120 C C . PRO B 1 124 ? -21.594 -9.125 0.217 1 98.44 124 PRO B C 1
ATOM 5122 O O . PRO B 1 124 ? -22.812 -9.172 0.055 1 98.44 124 PRO B O 1
ATOM 5125 N N . PRO B 1 125 ? -20.859 -8.055 0.012 1 98.81 125 PRO B N 1
ATOM 5126 C CA . PRO B 1 125 ? -21.547 -6.84 -0.44 1 98.81 125 PRO B CA 1
ATOM 5127 C C . PRO B 1 125 ? -21.812 -6.844 -1.942 1 98.81 125 PRO B C 1
ATOM 5129 O O . PRO B 1 125 ? -22.562 -5.992 -2.439 1 98.81 125 PRO B O 1
ATOM 5132 N N . LEU B 1 126 ? -21.234 -7.781 -2.701 1 98.81 126 LEU B N 1
ATOM 5133 C CA . LEU B 1 126 ? -21.484 -7.812 -4.137 1 98.81 126 LEU B CA 1
ATOM 5134 C C . LEU B 1 126 ? -21.297 -9.219 -4.691 1 98.81 126 LEU B C 1
ATOM 5136 O O . LEU B 1 126 ? -20.578 -10.031 -4.105 1 98.81 126 LEU B O 1
ATOM 5140 N N . THR B 1 127 ? -21.984 -9.531 -5.758 1 98.69 127 THR B N 1
ATOM 5141 C CA . THR B 1 127 ? -21.828 -10.727 -6.578 1 98.69 127 THR B CA 1
ATOM 5142 C C . THR B 1 127 ? -21.609 -10.352 -8.047 1 98.69 127 THR B C 1
ATOM 5144 O O . THR B 1 127 ? -21.969 -9.25 -8.469 1 98.69 127 THR B O 1
ATOM 5147 N N . ILE B 1 128 ? -20.984 -11.203 -8.789 1 98.75 128 ILE B N 1
ATOM 5148 C CA . ILE B 1 128 ? -20.719 -11 -10.211 1 98.75 128 ILE B CA 1
ATOM 5149 C C . ILE B 1 128 ? -20.969 -12.297 -10.969 1 98.75 128 ILE B C 1
ATOM 5151 O O . ILE B 1 128 ? -20.641 -13.383 -10.492 1 98.75 128 ILE B O 1
ATOM 5155 N N . VAL B 1 129 ? -21.547 -12.18 -12.125 1 98.69 129 VAL B N 1
ATOM 5156 C CA . VAL B 1 129 ? -21.812 -13.344 -12.969 1 98.69 129 VAL B CA 1
ATOM 5157 C C . VAL B 1 129 ? -21.797 -12.93 -14.438 1 98.69 129 VAL B C 1
ATOM 5159 O O . VAL B 1 129 ? -22.172 -11.805 -14.773 1 98.69 129 VAL B O 1
ATOM 5162 N N . ASN B 1 130 ? -21.281 -13.812 -15.305 1 98.62 130 ASN B N 1
ATOM 5163 C CA . ASN B 1 130 ? -21.375 -13.523 -16.734 1 98.62 130 ASN B CA 1
ATOM 5164 C C . ASN B 1 130 ? -22.797 -13.695 -17.25 1 98.62 130 ASN B C 1
ATOM 5166 O O . ASN B 1 130 ? -23.516 -14.594 -16.797 1 98.62 130 ASN B O 1
ATOM 5170 N N . THR B 1 131 ? -23.188 -12.898 -18.219 1 98.62 131 THR B N 1
ATOM 5171 C CA . THR B 1 131 ? -24.562 -12.867 -18.688 1 98.62 131 THR B CA 1
ATOM 5172 C C . THR B 1 131 ? -24.672 -13.562 -20.047 1 98.62 131 THR B C 1
ATOM 5174 O O . THR B 1 131 ? -25.766 -13.672 -20.594 1 98.62 131 THR B O 1
ATOM 5177 N N . HIS B 1 132 ? -23.656 -13.977 -20.641 1 98.44 132 HIS B N 1
ATOM 5178 C CA . HIS B 1 132 ? -23.625 -14.672 -21.922 1 98.44 132 HIS B CA 1
ATOM 5179 C C . HIS B 1 132 ? -22.875 -15.992 -21.812 1 98.44 132 HIS B C 1
ATOM 5181 O O . HIS B 1 132 ? -21.734 -16.031 -21.344 1 98.44 132 HIS B O 1
ATOM 5187 N N . PRO B 1 133 ? -23.438 -17.094 -22.266 1 97.38 133 PRO B N 1
ATOM 5188 C CA . PRO B 1 133 ? -22.875 -18.438 -22.047 1 97.38 133 PRO B CA 1
ATOM 5189 C C . PRO B 1 133 ? -21.516 -18.625 -22.734 1 97.38 133 PRO B C 1
ATOM 5191 O O . PRO B 1 133 ? -20.766 -19.531 -22.391 1 97.38 133 PRO B O 1
ATOM 5194 N N . ASP B 1 134 ? -21.141 -17.781 -23.672 1 97.06 134 ASP B N 1
ATOM 5195 C CA . ASP B 1 134 ? -19.891 -17.922 -24.406 1 97.06 134 ASP B CA 1
ATOM 5196 C C . ASP B 1 134 ? -18.719 -17.344 -23.625 1 97.06 134 ASP B C 1
ATOM 5198 O O . ASP B 1 134 ? -17.562 -17.562 -23.984 1 97.06 134 ASP B O 1
ATOM 5202 N N . PHE B 1 135 ? -19.016 -16.672 -22.562 1 97.94 135 PHE B N 1
ATOM 5203 C CA . PHE B 1 135 ? -17.938 -15.945 -21.906 1 97.94 135 PHE B CA 1
ATOM 5204 C C . PHE B 1 135 ? -17.906 -16.234 -20.406 1 97.94 135 PHE B C 1
ATOM 5206 O O . PHE B 1 135 ? -17.828 -15.32 -19.594 1 97.94 135 PHE B O 1
ATOM 5213 N N . PRO B 1 136 ? -17.953 -17.484 -19.969 1 96.88 136 PRO B N 1
ATOM 5214 C CA . PRO B 1 136 ? -17.906 -17.812 -18.547 1 96.88 136 PRO B CA 1
ATOM 5215 C C . PRO B 1 136 ? -16.578 -17.438 -17.891 1 96.88 136 PRO B C 1
ATOM 5217 O O . PRO B 1 136 ? -16.516 -17.203 -16.688 1 96.88 136 PRO B O 1
ATOM 5220 N N . TRP B 1 137 ? -15.445 -17.328 -18.672 1 96.06 137 TRP B N 1
ATOM 5221 C CA . TRP B 1 137 ? -14.102 -17.031 -18.188 1 96.06 137 TRP B CA 1
ATOM 5222 C C . TRP B 1 137 ? -14.016 -15.609 -17.656 1 96.06 137 TRP B C 1
ATOM 5224 O O . TRP B 1 137 ? -13.109 -15.273 -16.891 1 96.06 137 TRP B O 1
ATOM 5234 N N . LEU B 1 138 ? -14.922 -14.734 -18.047 1 97.44 138 LEU B N 1
ATOM 5235 C CA . LEU B 1 138 ? -14.844 -13.305 -17.781 1 97.44 138 LEU B CA 1
ATOM 5236 C C . LEU B 1 138 ? -14.992 -13.023 -16.281 1 97.44 138 LEU B C 1
ATOM 5238 O O . LEU B 1 138 ? -14.32 -12.141 -15.742 1 97.44 138 LEU B O 1
ATOM 5242 N N . THR B 1 139 ? -15.883 -13.727 -15.625 1 97.06 139 THR B N 1
ATOM 5243 C CA . THR B 1 139 ? -16.172 -13.492 -14.219 1 97.06 139 THR B CA 1
ATOM 5244 C C . THR B 1 139 ? -14.914 -13.602 -13.375 1 97.06 139 THR B C 1
ATOM 5246 O O . THR B 1 139 ? -14.625 -12.727 -12.555 1 97.06 139 THR B O 1
ATOM 5249 N N . ASN B 1 140 ? -14.125 -14.617 -13.625 1 94.12 140 ASN B N 1
ATOM 5250 C CA . ASN B 1 140 ? -12.938 -14.812 -12.805 1 94.12 140 ASN B CA 1
ATOM 5251 C C . ASN B 1 140 ? -11.742 -14.047 -13.359 1 94.12 140 ASN B C 1
ATOM 5253 O O . ASN B 1 140 ? -10.742 -13.852 -12.656 1 94.12 140 ASN B O 1
ATOM 5257 N N . MET B 1 141 ? -11.836 -13.672 -14.594 1 96.06 141 MET B N 1
ATOM 5258 C CA . MET B 1 141 ? -10.742 -12.875 -15.164 1 96.06 141 MET B CA 1
ATOM 5259 C C . MET B 1 141 ? -10.648 -11.516 -14.477 1 96.06 141 MET B C 1
ATOM 5261 O O . MET B 1 141 ? -9.547 -11.039 -14.195 1 96.06 141 MET B O 1
ATOM 5265 N N . ILE B 1 142 ? -11.766 -10.891 -14.156 1 97.25 142 ILE B N 1
ATOM 5266 C CA . ILE B 1 142 ? -11.742 -9.531 -13.633 1 97.25 142 ILE B CA 1
ATOM 5267 C C . ILE B 1 142 ? -11.469 -9.57 -12.125 1 97.25 142 ILE B C 1
ATOM 5269 O O . ILE B 1 142 ? -11.305 -8.523 -11.492 1 97.25 142 ILE B O 1
ATOM 5273 N N . GLU B 1 143 ? -11.367 -10.758 -11.539 1 97.06 143 GLU B N 1
ATOM 5274 C CA . GLU B 1 143 ? -11.164 -10.938 -10.109 1 97.06 143 GLU B CA 1
ATOM 5275 C C . GLU B 1 143 ? -9.961 -10.141 -9.617 1 97.06 143 GLU B C 1
ATOM 5277 O O . GLU B 1 143 ? -10.008 -9.516 -8.555 1 97.06 143 GLU B O 1
ATOM 5282 N N . THR B 1 144 ? -8.875 -10.188 -10.391 1 97.44 144 THR B N 1
ATOM 5283 C CA . THR B 1 144 ? -7.629 -9.555 -9.977 1 97.44 144 THR B CA 1
ATOM 5284 C C . THR B 1 144 ? -7.832 -8.062 -9.719 1 97.44 144 THR B C 1
ATOM 5286 O O . THR B 1 144 ? -7.492 -7.559 -8.648 1 97.44 144 THR B O 1
ATOM 5289 N N . VAL B 1 145 ? -8.461 -7.383 -10.633 1 97.56 145 VAL B N 1
ATOM 5290 C CA . VAL B 1 145 ? -8.648 -5.941 -10.539 1 97.56 145 VAL B CA 1
ATOM 5291 C C . VAL B 1 145 ? -9.789 -5.629 -9.57 1 97.56 145 VAL B C 1
ATOM 5293 O O . VAL B 1 145 ? -9.75 -4.629 -8.852 1 97.56 145 VAL B O 1
ATOM 5296 N N . LEU B 1 146 ? -10.844 -6.496 -9.617 1 98.19 146 LEU B N 1
ATOM 5297 C CA . LEU B 1 146 ? -11.922 -6.316 -8.656 1 98.19 146 LEU B CA 1
ATOM 5298 C C . LEU B 1 146 ? -11.383 -6.309 -7.23 1 98.19 146 LEU B C 1
ATOM 5300 O O . LEU B 1 146 ? -11.789 -5.473 -6.418 1 98.19 146 LEU B O 1
ATOM 5304 N N . SER B 1 147 ? -10.484 -7.199 -7.004 1 98.19 147 SER B N 1
ATOM 5305 C CA . SER B 1 147 ? -9.914 -7.301 -5.664 1 98.19 147 SER B CA 1
ATOM 5306 C C . SER B 1 147 ? -9.008 -6.113 -5.359 1 98.19 147 SER B C 1
ATOM 5308 O O . SER B 1 147 ? -9.25 -5.363 -4.41 1 98.19 147 SER B O 1
ATOM 5310 N N . CYS B 1 148 ? -7.988 -5.84 -6.164 1 97.69 148 CYS B N 1
ATOM 5311 C CA . CYS B 1 148 ? -6.934 -4.895 -5.816 1 97.69 148 CYS B CA 1
ATOM 5312 C C . CYS B 1 148 ? -7.457 -3.463 -5.824 1 97.69 148 CYS B C 1
ATOM 5314 O O . CYS B 1 148 ? -6.906 -2.592 -5.152 1 97.69 148 CYS B O 1
ATOM 5316 N N . GLU B 1 149 ? -8.578 -3.195 -6.531 1 97.38 149 GLU B N 1
ATOM 5317 C CA . GLU B 1 149 ? -9.125 -1.842 -6.59 1 97.38 149 GLU B CA 1
ATOM 5318 C C . GLU B 1 149 ? -10.156 -1.611 -5.492 1 97.38 149 GLU B C 1
ATOM 5320 O O . GLU B 1 149 ? -10.523 -0.47 -5.203 1 97.38 149 GLU B O 1
ATOM 5325 N N . ASN B 1 150 ? -10.648 -2.654 -4.812 1 98.56 150 ASN B N 1
ATOM 5326 C CA . ASN B 1 150 ? -11.75 -2.486 -3.871 1 98.56 150 ASN B CA 1
ATOM 5327 C C . ASN B 1 150 ? -11.281 -2.648 -2.428 1 98.56 150 ASN B C 1
ATOM 5329 O O . ASN B 1 150 ? -11.578 -1.81 -1.576 1 98.56 150 ASN B O 1
ATOM 5333 N N . TRP B 1 151 ? -10.453 -3.65 -2.15 1 98.69 151 TRP B N 1
ATOM 5334 C CA . TRP B 1 151 ? -10.156 -3.924 -0.75 1 98.69 151 TRP B CA 1
ATOM 5335 C C . TRP B 1 151 ? -9.453 -2.732 -0.1 1 98.69 151 TRP B C 1
ATOM 5337 O O . TRP B 1 151 ? -9.711 -2.418 1.066 1 98.69 151 TRP B O 1
ATOM 5347 N N . PRO B 1 152 ? -8.547 -1.993 -0.875 1 98.62 152 PRO B N 1
ATOM 5348 C CA . PRO B 1 152 ? -7.832 -0.908 -0.195 1 98.62 152 PRO B CA 1
ATOM 5349 C C . PRO B 1 152 ? -8.758 0.239 0.209 1 98.62 152 PRO B C 1
ATOM 5351 O O . PRO B 1 152 ? -8.617 0.791 1.304 1 98.62 152 PRO B O 1
ATOM 5354 N N . ILE B 1 153 ? -9.672 0.622 -0.676 1 98.75 153 ILE B N 1
ATOM 5355 C CA . ILE B 1 153 ? -10.586 1.726 -0.391 1 98.75 153 ILE B CA 1
ATOM 5356 C C . ILE B 1 153 ? -11.477 1.365 0.794 1 98.75 153 ILE B C 1
ATOM 5358 O O . ILE B 1 153 ? -11.703 2.189 1.683 1 98.75 153 ILE B O 1
ATOM 5362 N N . GLN B 1 154 ? -11.961 0.143 0.772 1 98.88 154 GLN B N 1
ATOM 5363 C CA . GLN B 1 154 ? -12.805 -0.327 1.865 1 98.88 154 GLN B CA 1
ATOM 5364 C C . GLN B 1 154 ? -12.047 -0.327 3.188 1 98.88 154 GLN B C 1
ATOM 5366 O O . GLN B 1 154 ? -12.594 0.054 4.227 1 98.88 154 GLN B O 1
ATOM 5371 N N . THR B 1 155 ? -10.789 -0.764 3.131 1 98.88 155 THR B N 1
ATOM 5372 C CA . THR B 1 155 ? -9.969 -0.797 4.34 1 98.88 155 THR B CA 1
ATOM 5373 C C . THR B 1 155 ? -9.727 0.614 4.863 1 98.88 155 THR B C 1
ATOM 5375 O O . THR B 1 155 ? -9.852 0.866 6.066 1 98.88 155 THR B O 1
ATOM 5378 N N . SER B 1 156 ? -9.359 1.55 3.986 1 98.88 156 SER B N 1
ATOM 5379 C CA . SER B 1 156 ? -9.141 2.936 4.391 1 98.88 156 SER B CA 1
ATOM 5380 C C . SER B 1 156 ? -10.414 3.551 4.965 1 98.88 156 SER B C 1
ATOM 5382 O O . SER B 1 156 ? -10.367 4.246 5.98 1 98.88 156 SER B O 1
ATOM 5384 N N . ALA B 1 157 ? -11.523 3.314 4.285 1 98.94 157 ALA B N 1
ATOM 5385 C CA . ALA B 1 157 ? -12.805 3.846 4.754 1 98.94 157 ALA B CA 1
ATOM 5386 C C . ALA B 1 157 ? -13.164 3.283 6.125 1 98.94 157 ALA B C 1
ATOM 5388 O O . ALA B 1 157 ? -13.633 4.016 7 1 98.94 157 ALA B O 1
ATOM 5389 N N . THR B 1 158 ? -13 1.961 6.289 1 98.94 158 THR B N 1
ATOM 5390 C CA . THR B 1 158 ? -13.297 1.319 7.562 1 98.94 158 THR B CA 1
ATOM 5391 C C . THR B 1 158 ? -12.43 1.905 8.68 1 98.94 158 THR B C 1
ATOM 5393 O O . THR B 1 158 ? -12.922 2.168 9.781 1 98.94 158 THR B O 1
ATOM 5396 N N . THR B 1 159 ? -11.148 2.119 8.398 1 98.88 159 THR B N 1
ATOM 5397 C CA . THR B 1 159 ? -10.227 2.725 9.352 1 98.88 159 THR B CA 1
ATOM 5398 C C . THR B 1 159 ? -10.664 4.148 9.695 1 98.88 159 THR B C 1
ATOM 5400 O O . THR B 1 159 ? -10.672 4.535 10.867 1 98.88 159 THR B O 1
ATOM 5403 N N . ALA B 1 160 ? -11 4.906 8.711 1 98.81 160 ALA B N 1
ATOM 5404 C CA . ALA B 1 160 ? -11.453 6.277 8.922 1 98.81 160 ALA B CA 1
ATOM 5405 C C . ALA B 1 160 ? -12.711 6.312 9.773 1 98.81 160 ALA B C 1
ATOM 5407 O O . ALA B 1 160 ? -12.852 7.164 10.656 1 98.81 160 ALA B O 1
ATOM 5408 N N . VAL B 1 161 ? -13.641 5.402 9.5 1 98.81 161 VAL B N 1
ATOM 5409 C CA . VAL B 1 161 ? -14.875 5.32 10.266 1 98.81 161 VAL B CA 1
ATOM 5410 C C . VAL B 1 161 ? -14.555 5.07 11.742 1 98.81 161 VAL B C 1
ATOM 5412 O O . VAL B 1 161 ? -15.203 5.629 12.625 1 98.81 161 VAL B O 1
ATOM 5415 N N . ALA B 1 162 ? -13.578 4.238 11.984 1 98.75 162 ALA B N 1
ATOM 5416 C CA . ALA B 1 162 ? -13.188 3.959 13.359 1 98.75 162 ALA B CA 1
ATOM 5417 C C . ALA B 1 162 ? -12.68 5.219 14.055 1 98.75 162 ALA B C 1
ATOM 5419 O O . ALA B 1 162 ? -13.031 5.492 15.203 1 98.75 162 ALA B O 1
ATOM 5420 N N . TYR B 1 163 ? -11.828 5.98 13.398 1 98.69 163 TYR B N 1
ATOM 5421 C CA . TYR B 1 163 ? -11.367 7.254 13.945 1 98.69 163 TYR B CA 1
ATOM 5422 C C . TYR B 1 163 ? -12.539 8.188 14.211 1 98.69 163 TYR B C 1
ATOM 5424 O O . TYR B 1 163 ? -12.594 8.836 15.258 1 98.69 163 TYR B O 1
ATOM 5432 N N . LEU B 1 164 ? -13.43 8.273 13.234 1 98.69 164 LEU B N 1
ATOM 5433 C CA . LEU B 1 164 ? -14.578 9.164 13.32 1 98.69 164 LEU B CA 1
ATOM 5434 C C . LEU B 1 164 ? -15.453 8.805 14.508 1 98.69 164 LEU B C 1
ATOM 5436 O O . LEU B 1 164 ? -15.922 9.695 15.227 1 98.69 164 LEU B O 1
ATOM 5440 N N . ARG B 1 165 ? -15.695 7.527 14.719 1 98.06 165 ARG B N 1
ATOM 5441 C CA . ARG B 1 165 ? -16.5 7.055 15.844 1 98.06 165 ARG B CA 1
ATOM 5442 C C . ARG B 1 165 ? -15.922 7.523 17.172 1 98.06 165 ARG B C 1
ATOM 5444 O O . ARG B 1 165 ? -16.672 7.938 18.062 1 98.06 165 ARG B O 1
ATOM 5451 N N . THR B 1 166 ? -14.625 7.445 17.281 1 98.31 166 THR B N 1
ATOM 5452 C CA . THR B 1 166 ? -13.961 7.855 18.516 1 98.31 166 THR B CA 1
ATOM 5453 C C . THR B 1 166 ? -14.094 9.359 18.719 1 98.31 166 THR B C 1
ATOM 5455 O O . THR B 1 166 ? -14.383 9.812 19.828 1 98.31 166 THR B O 1
ATOM 5458 N N . PHE B 1 167 ? -13.891 10.141 17.688 1 98.69 167 PHE B N 1
ATOM 5459 C CA . PHE B 1 167 ? -14.07 11.586 17.797 1 98.69 167 PHE B CA 1
ATOM 5460 C C . PHE B 1 167 ? -15.5 11.922 18.219 1 98.69 167 PHE B C 1
ATOM 5462 O O . PHE B 1 167 ? -15.711 12.781 19.078 1 98.69 167 PHE B O 1
ATOM 5469 N N . LYS B 1 168 ? -16.469 11.273 17.594 1 98.25 168 LYS B N 1
ATOM 5470 C CA . LYS B 1 168 ? -17.875 11.508 17.906 1 98.25 168 LYS B CA 1
ATOM 5471 C C . LYS B 1 168 ? -18.156 11.195 19.375 1 98.25 168 LYS B C 1
ATOM 5473 O O . LYS B 1 168 ? -18.859 11.953 20.047 1 98.25 168 LYS B O 1
ATOM 5478 N N . GLU B 1 169 ? -17.656 10.117 19.844 1 98.31 169 GLU B N 1
ATOM 5479 C CA . GLU B 1 169 ? -17.844 9.711 21.234 1 98.31 169 GLU B CA 1
ATOM 5480 C C . GLU B 1 169 ? -17.375 10.805 22.188 1 98.31 169 GLU B C 1
ATOM 5482 O O . GLU B 1 169 ? -18.125 11.195 23.094 1 98.31 169 GLU B O 1
ATOM 5487 N N . PHE B 1 170 ? -16.219 11.305 21.984 1 98.62 170 PHE B N 1
ATOM 5488 C CA . PHE B 1 170 ? -15.656 12.266 22.922 1 98.62 170 PHE B CA 1
ATOM 5489 C C . PHE B 1 170 ? -16.297 13.641 22.734 1 98.62 170 PHE B C 1
ATOM 5491 O O . PHE B 1 170 ? -16.438 14.398 23.703 1 98.62 170 PHE B O 1
ATOM 5498 N N . ALA B 1 171 ? -16.703 13.953 21.5 1 98.5 171 ALA B N 1
ATOM 5499 C CA . ALA B 1 171 ? -17.469 15.18 21.297 1 98.5 171 ALA B CA 1
ATOM 5500 C C . ALA B 1 171 ? -18.766 15.148 22.094 1 98.5 171 ALA B C 1
ATOM 5502 O O . ALA B 1 171 ? -19.125 16.125 22.75 1 98.5 171 ALA B O 1
ATOM 5503 N N . ASP B 1 172 ? -19.406 14.031 22.031 1 98.06 172 ASP B N 1
ATOM 5504 C CA . ASP B 1 172 ? -20.656 13.859 22.766 1 98.06 172 ASP B CA 1
ATOM 5505 C C . ASP B 1 172 ? -20.422 13.945 24.266 1 98.06 172 ASP B C 1
ATOM 5507 O O . ASP B 1 172 ? -21.203 14.578 24.984 1 98.06 172 ASP B O 1
ATOM 5511 N N . LYS B 1 173 ? -19.375 13.359 24.75 1 98.44 173 LYS B N 1
ATOM 5512 C CA . LYS B 1 173 ? -19.078 13.312 26.172 1 98.44 173 LYS B CA 1
ATOM 5513 C C . LYS B 1 173 ? -18.719 14.695 26.719 1 98.44 173 LYS B C 1
ATOM 5515 O O . LYS B 1 173 ? -19.016 15.016 27.859 1 98.44 173 LYS B O 1
ATOM 5520 N N . THR B 1 174 ? -18.109 15.555 25.875 1 98.62 174 THR B N 1
ATOM 5521 C CA . THR B 1 174 ? -17.531 16.781 26.391 1 98.62 174 THR B CA 1
ATOM 5522 C C . THR B 1 174 ? -18.328 18 25.938 1 98.62 174 THR B C 1
ATOM 5524 O O . THR B 1 174 ? -18.094 19.125 26.391 1 98.62 174 THR B O 1
ATOM 5527 N N . GLY B 1 175 ? -19.25 17.797 25 1 98.06 175 GLY B N 1
ATOM 5528 C CA . GLY B 1 175 ? -20.062 18.891 24.484 1 98.06 175 GLY B CA 1
ATOM 5529 C C . GLY B 1 175 ? -19.391 19.672 23.375 1 98.06 175 GLY B C 1
ATOM 5530 O O . GLY B 1 175 ? -19.719 20.844 23.141 1 98.06 175 GLY B O 1
ATOM 5531 N N . LEU B 1 176 ? -18.375 19.094 22.734 1 97.56 176 LEU B N 1
ATOM 5532 C CA . LEU B 1 176 ? -17.812 19.719 21.547 1 97.56 176 LEU B CA 1
ATOM 5533 C C . LEU B 1 176 ? -18.844 19.844 20.438 1 97.56 176 LEU B C 1
ATOM 5535 O O . LEU B 1 176 ? -19.609 18.906 20.188 1 97.56 176 LEU B O 1
ATOM 5539 N N . PRO B 1 177 ? -18.922 20.969 19.797 1 95.69 177 PRO B N 1
ATOM 5540 C CA . PRO B 1 177 ? -19.875 21.094 18.688 1 95.69 177 PRO B CA 1
ATOM 5541 C C . PRO B 1 177 ? -19.688 20.016 17.641 1 95.69 177 PRO B C 1
ATOM 5543 O O . PRO B 1 177 ? -18.578 19.781 17.172 1 95.69 177 PRO B O 1
ATOM 5546 N N . ALA B 1 178 ? -20.766 19.469 17.219 1 94.56 178 ALA B N 1
ATOM 5547 C CA . ALA B 1 178 ? -20.766 18.297 16.344 1 94.56 178 ALA B CA 1
ATOM 5548 C C . ALA B 1 178 ? -20.125 18.625 14.992 1 94.56 178 ALA B C 1
ATOM 5550 O O . ALA B 1 178 ? -19.5 17.766 14.367 1 94.56 178 ALA B O 1
ATOM 5551 N N . GLU B 1 179 ? -20.234 19.844 14.57 1 94.31 179 GLU B N 1
ATOM 5552 C CA . GLU B 1 179 ? -19.766 20.25 13.25 1 94.31 179 GLU B CA 1
ATOM 5553 C C . GLU B 1 179 ? -18.234 20.203 13.18 1 94.31 179 GLU B C 1
ATOM 5555 O O . GLU B 1 179 ? -17.656 20.172 12.094 1 94.31 179 GLU B O 1
ATOM 5560 N N . MET B 1 180 ? -17.578 20.172 14.312 1 96.31 180 MET B N 1
ATOM 5561 C CA . MET B 1 180 ? -16.125 20.203 14.352 1 96.31 180 MET B CA 1
ATOM 5562 C C . MET B 1 180 ? -15.547 18.812 14.133 1 96.31 180 MET B C 1
ATOM 5564 O O . MET B 1 180 ? -14.391 18.656 13.734 1 96.31 180 MET B O 1
ATOM 5568 N N . VAL B 1 181 ? -16.375 17.812 14.344 1 98.19 181 VAL B N 1
ATOM 5569 C CA . VAL B 1 181 ? -15.914 16.422 14.375 1 98.19 181 VAL B CA 1
ATOM 5570 C C . VAL B 1 181 ? -15.359 16.031 13.008 1 98.19 181 VAL B C 1
ATOM 5572 O O . VAL B 1 181 ? -14.32 15.383 12.922 1 98.19 181 VAL B O 1
ATOM 5575 N N . ALA B 1 182 ? -15.969 16.469 11.945 1 98 182 ALA B N 1
ATOM 5576 C CA . ALA B 1 182 ? -15.594 16.094 10.586 1 98 182 ALA B CA 1
ATOM 5577 C C . ALA B 1 182 ? -14.195 16.609 10.242 1 98 182 ALA B C 1
ATOM 5579 O O . ALA B 1 182 ? -13.547 16.094 9.328 1 98 182 ALA B O 1
ATOM 5580 N N . PHE B 1 183 ? -13.688 17.594 10.992 1 98.19 183 PHE B N 1
ATOM 5581 C CA . PHE B 1 183 ? -12.414 18.219 10.68 1 98.19 183 PHE B CA 1
ATOM 5582 C C . PHE B 1 183 ? -11.305 17.672 11.562 1 98.19 183 PHE B C 1
ATOM 5584 O O . PHE B 1 183 ? -10.125 17.938 11.328 1 98.19 183 PHE B O 1
ATOM 5591 N N . GLN B 1 184 ? -11.648 16.844 12.508 1 98.5 184 GLN B N 1
ATOM 5592 C CA . GLN B 1 184 ? -10.672 16.484 13.539 1 98.5 184 GLN B CA 1
ATOM 5593 C C . GLN B 1 184 ? -9.711 15.414 13.039 1 98.5 184 GLN B C 1
ATOM 5595 O O . GLN B 1 184 ? -8.609 15.266 13.57 1 98.5 184 GLN B O 1
ATOM 5600 N N . GLY B 1 185 ? -10.172 14.555 12.164 1 98.5 185 GLY B N 1
ATOM 5601 C CA . GLY B 1 185 ? -9.281 13.641 11.469 1 98.5 185 GLY B CA 1
ATOM 5602 C C . GLY B 1 185 ? -8.797 14.172 10.133 1 98.5 185 GLY B C 1
ATOM 5603 O O . GLY B 1 185 ? -9.594 14.375 9.211 1 98.5 185 GLY B O 1
ATOM 5604 N N . HIS B 1 186 ? -7.52 14.484 10.031 1 98.56 186 HIS B N 1
ATOM 5605 C CA . HIS B 1 186 ? -6.945 15.102 8.836 1 98.56 186 HIS B CA 1
ATOM 5606 C C . HIS B 1 186 ? -6.039 14.125 8.102 1 98.56 186 HIS B C 1
ATOM 5608 O O . HIS B 1 186 ? -5.062 13.633 8.664 1 98.56 186 HIS B O 1
ATOM 5614 N N . ASP B 1 187 ? -6.328 13.828 6.816 1 98.44 187 ASP B N 1
ATOM 5615 C CA . ASP B 1 187 ? -5.539 12.891 6.023 1 98.44 187 ASP B CA 1
ATOM 5616 C C . ASP B 1 187 ? -4.203 13.508 5.613 1 98.44 187 ASP B C 1
ATOM 5618 O O . ASP B 1 187 ? -4.168 14.461 4.832 1 98.44 187 ASP B O 1
ATOM 5622 N N . PHE B 1 188 ? -3.104 12.945 6.082 1 96.5 188 PHE B N 1
ATOM 5623 C CA . PHE B 1 188 ? -1.736 13.359 5.789 1 96.5 188 PHE B CA 1
ATOM 5624 C C . PHE B 1 188 ? -0.966 12.234 5.109 1 96.5 188 PHE B C 1
ATOM 5626 O O . PHE B 1 188 ? 0.264 12.195 5.164 1 96.5 188 PHE B O 1
ATOM 5633 N N . SER B 1 189 ? -1.655 11.359 4.461 1 97.75 189 SER B N 1
ATOM 5634 C CA . SER B 1 189 ? -1.014 10.094 4.137 1 97.75 189 SER B CA 1
ATOM 5635 C C . SER B 1 189 ? -0.371 10.133 2.756 1 97.75 189 SER B C 1
ATOM 5637 O O . SER B 1 189 ? 0.4 9.234 2.396 1 97.75 189 SER B O 1
ATOM 5639 N N . PHE B 1 190 ? -0.529 11.188 1.965 1 97.75 190 PHE B N 1
ATOM 5640 C CA . PHE B 1 190 ? -0.21 11.211 0.542 1 97.75 190 PHE B CA 1
ATOM 5641 C C . PHE B 1 190 ? 1.24 10.805 0.307 1 97.75 190 PHE B C 1
ATOM 5643 O O . PHE B 1 190 ? 1.512 9.844 -0.413 1 97.75 190 PHE B O 1
ATOM 5650 N N . ARG B 1 191 ? 2.133 11.344 0.95 1 96.44 191 ARG B N 1
ATOM 5651 C CA . ARG B 1 191 ? 3.562 11.156 0.724 1 96.44 191 ARG B CA 1
ATOM 5652 C C . ARG B 1 191 ? 3.975 9.711 1.012 1 96.44 191 ARG B C 1
ATOM 5654 O O . ARG B 1 191 ? 4.957 9.219 0.454 1 96.44 191 ARG B O 1
ATOM 5661 N N . GLY B 1 192 ? 3.254 9.109 1.867 1 97.75 192 GLY B N 1
ATOM 5662 C CA . GLY B 1 192 ? 3.654 7.785 2.316 1 97.75 192 GLY B CA 1
ATOM 5663 C C . GLY B 1 192 ? 2.85 6.668 1.678 1 97.75 192 GLY B C 1
ATOM 5664 O O . GLY B 1 192 ? 3.039 5.496 2.004 1 97.75 192 GLY B O 1
ATOM 5665 N N . MET B 1 193 ? 1.98 7.012 0.738 1 98.38 193 MET B N 1
ATOM 5666 C CA . MET B 1 193 ? 1.169 5.996 0.077 1 98.38 193 MET B CA 1
ATOM 5667 C C . MET B 1 193 ? 1.938 5.344 -1.068 1 98.38 193 MET B C 1
ATOM 5669 O O . MET B 1 193 ? 2.971 5.859 -1.5 1 98.38 193 MET B O 1
ATOM 5673 N N . PHE B 1 194 ? 1.499 4.191 -1.53 1 97.94 194 PHE B N 1
ATOM 5674 C CA . PHE B 1 194 ? 2.141 3.412 -2.584 1 97.94 194 PHE B CA 1
ATOM 5675 C C . PHE B 1 194 ? 1.803 3.979 -3.957 1 97.94 194 PHE B C 1
ATOM 5677 O O . PHE B 1 194 ? 1.245 3.275 -4.805 1 97.94 194 PHE B O 1
ATOM 5684 N N . GLY B 1 195 ? 2.162 5.293 -4.195 1 96.62 195 GLY B N 1
ATOM 5685 C CA . GLY B 1 195 ? 1.897 5.969 -5.457 1 96.62 195 GLY B CA 1
ATOM 5686 C C . GLY B 1 195 ? 0.71 6.914 -5.391 1 96.62 195 GLY B C 1
ATOM 5687 O O . GLY B 1 195 ? -0.093 6.84 -4.457 1 96.62 195 GLY B O 1
ATOM 5688 N N . LYS B 1 196 ? 0.555 7.777 -6.414 1 96.06 196 LYS B N 1
ATOM 5689 C CA . LYS B 1 196 ? -0.472 8.812 -6.445 1 96.06 196 LYS B CA 1
ATOM 5690 C C . LYS B 1 196 ? -1.868 8.203 -6.527 1 96.06 196 LYS B C 1
ATOM 5692 O O . LYS B 1 196 ? -2.816 8.727 -5.938 1 96.06 196 LYS B O 1
ATOM 5697 N N . GLN B 1 197 ? -1.973 7.082 -7.273 1 96.44 197 GLN B N 1
ATOM 5698 C CA . GLN B 1 197 ? -3.287 6.465 -7.422 1 96.44 197 GLN B CA 1
ATOM 5699 C C . GLN B 1 197 ? -3.758 5.848 -6.109 1 96.44 197 GLN B C 1
ATOM 5701 O O . GLN B 1 197 ? -4.93 5.965 -5.746 1 96.44 197 GLN B O 1
ATOM 5706 N N . ALA B 1 198 ? -2.836 5.16 -5.473 1 97.31 198 ALA B N 1
ATOM 5707 C CA . ALA B 1 198 ? -3.172 4.613 -4.16 1 97.31 198 ALA B CA 1
ATOM 5708 C C . ALA B 1 198 ? -3.566 5.723 -3.191 1 97.31 198 ALA B C 1
ATOM 5710 O O . ALA B 1 198 ? -4.48 5.551 -2.381 1 97.31 198 ALA B O 1
ATOM 5711 N N . ALA B 1 199 ? -2.854 6.852 -3.283 1 97.94 199 ALA B N 1
ATOM 5712 C CA . ALA B 1 199 ? -3.178 7.996 -2.434 1 97.94 199 ALA B CA 1
ATOM 5713 C C . ALA B 1 199 ? -4.594 8.492 -2.703 1 97.94 199 ALA B C 1
ATOM 5715 O O . ALA B 1 199 ? -5.34 8.797 -1.771 1 97.94 199 ALA B O 1
ATOM 5716 N N . ALA B 1 200 ? -4.957 8.602 -3.965 1 97.94 200 ALA B N 1
ATOM 5717 C CA . ALA B 1 200 ? -6.293 9.055 -4.348 1 97.94 200 ALA B CA 1
ATOM 5718 C C . ALA B 1 200 ? -7.363 8.094 -3.83 1 97.94 200 ALA B C 1
ATOM 5720 O O . ALA B 1 200 ? -8.391 8.531 -3.301 1 97.94 200 ALA B O 1
ATOM 5721 N N . MET B 1 201 ? -7.113 6.797 -3.979 1 98.06 201 MET B N 1
ATOM 5722 C CA . MET B 1 201 ? -8.062 5.762 -3.562 1 98.06 201 MET B CA 1
ATOM 5723 C C . MET B 1 201 ? -8.25 5.777 -2.049 1 98.06 201 MET B C 1
ATOM 5725 O O . MET B 1 201 ? -9.383 5.812 -1.562 1 98.06 201 MET B O 1
ATOM 5729 N N . SER B 1 202 ? -7.125 5.777 -1.366 1 98.69 202 SER B N 1
ATOM 5730 C CA . SER B 1 202 ? -7.164 5.801 0.092 1 98.69 202 SER B CA 1
ATOM 5731 C C . SER B 1 202 ? -7.812 7.082 0.609 1 98.69 202 SER B C 1
ATOM 5733 O O . SER B 1 202 ? -8.641 7.039 1.522 1 98.69 202 SER B O 1
ATOM 5735 N N . GLY B 1 203 ? -7.336 8.188 0.038 1 98.75 203 GLY B N 1
ATOM 5736 C CA . GLY B 1 203 ? -7.906 9.461 0.428 1 98.75 203 GLY B CA 1
ATOM 5737 C C . GLY B 1 203 ? -9.406 9.539 0.213 1 98.75 203 GLY B C 1
ATOM 5738 O O . GLY B 1 203 ? -10.117 10.172 0.995 1 98.75 203 GLY B O 1
ATOM 5739 N N . PHE B 1 204 ? -9.891 8.938 -0.841 1 98.81 204 PHE B N 1
ATOM 5740 C CA . PHE B 1 204 ? -11.328 8.906 -1.07 1 98.81 204 PHE B CA 1
ATOM 5741 C C . PHE B 1 204 ? -12.031 8.125 0.031 1 98.81 204 PHE B C 1
ATOM 5743 O O . PHE B 1 204 ? -13.109 8.516 0.488 1 98.81 204 PHE B O 1
ATOM 5750 N N . GLY B 1 205 ? -11.445 6.953 0.391 1 98.88 205 GLY B N 1
ATOM 5751 C CA . GLY B 1 205 ? -12.008 6.238 1.527 1 98.88 205 GLY B CA 1
ATOM 5752 C C . GLY B 1 205 ? -12.156 7.105 2.762 1 98.88 205 GLY B C 1
ATOM 5753 O O . GLY B 1 205 ? -13.188 7.059 3.439 1 98.88 205 GLY B O 1
ATOM 5754 N N . HIS B 1 206 ? -11.148 7.906 3.029 1 98.88 206 HIS B N 1
ATOM 5755 C CA . HIS B 1 206 ? -11.164 8.852 4.141 1 98.88 206 HIS B CA 1
ATOM 5756 C C . HIS B 1 206 ? -12.305 9.852 4 1 98.88 206 HIS B C 1
ATOM 5758 O O . HIS B 1 206 ? -13.078 10.055 4.941 1 98.88 206 HIS B O 1
ATOM 5764 N N . LEU B 1 207 ? -12.445 10.438 2.844 1 98.94 207 LEU B N 1
ATOM 5765 C CA . LEU B 1 207 ? -13.477 11.438 2.598 1 98.94 207 LEU B CA 1
ATOM 5766 C C . LEU B 1 207 ? -14.867 10.812 2.676 1 98.94 207 LEU B C 1
ATOM 5768 O O . LEU B 1 207 ? -15.797 11.414 3.211 1 98.94 207 LEU B O 1
ATOM 5772 N N . ALA B 1 208 ? -15.016 9.594 2.158 1 98.88 208 ALA B N 1
ATOM 5773 C CA . ALA B 1 208 ? -16.297 8.914 2.092 1 98.88 208 ALA B CA 1
ATOM 5774 C C . ALA B 1 208 ? -16.812 8.555 3.488 1 98.88 208 ALA B C 1
ATOM 5776 O O . ALA B 1 208 ? -18.016 8.414 3.703 1 98.88 208 ALA B O 1
ATOM 5777 N N . SER B 1 209 ? -15.93 8.406 4.418 1 98.75 209 SER B N 1
ATOM 5778 C CA . SER B 1 209 ? -16.297 8.078 5.789 1 98.75 209 SER B CA 1
ATOM 5779 C C . SER B 1 209 ? -17.094 9.211 6.43 1 98.75 209 SER B C 1
ATOM 5781 O O . SER B 1 209 ? -17.906 8.977 7.328 1 98.75 209 SER B O 1
ATOM 5783 N N . GLY B 1 210 ? -16.781 10.414 6.051 1 98.56 210 GLY B N 1
ATOM 5784 C CA . GLY B 1 210 ? -17.422 11.57 6.645 1 98.56 210 GLY B CA 1
ATOM 5785 C C . GLY B 1 210 ? -16.438 12.656 7.051 1 98.56 210 GLY B C 1
ATOM 5786 O O . GLY B 1 210 ? -16.844 13.789 7.316 1 98.56 210 GLY B O 1
ATOM 5787 N N . PHE B 1 211 ? -15.164 12.375 7.031 1 98.81 211 PHE B N 1
ATOM 5788 C CA . PHE B 1 211 ? -14.148 13.398 7.285 1 98.81 211 PHE B CA 1
ATOM 5789 C C . PHE B 1 211 ? -14.039 14.359 6.109 1 98.81 211 PHE B C 1
ATOM 5791 O O . PHE B 1 211 ? -14.352 13.992 4.973 1 98.81 211 PHE B O 1
ATOM 5798 N N . VAL B 1 212 ? -13.578 15.562 6.41 1 98.75 212 VAL B N 1
ATOM 5799 C CA . VAL B 1 212 ? -13.438 16.531 5.336 1 98.75 212 VAL B CA 1
ATOM 5800 C C . VAL B 1 212 ? -12.016 17.094 5.332 1 98.75 212 VAL B C 1
ATOM 5802 O O . VAL B 1 212 ? -11.578 17.688 4.344 1 98.75 212 VAL B O 1
ATOM 5805 N N . GLY B 1 213 ? -11.242 17.016 6.426 1 98.62 213 GLY B N 1
ATOM 5806 C CA . GLY B 1 213 ? -9.867 17.469 6.469 1 98.62 213 GLY B CA 1
ATOM 5807 C C . GLY B 1 213 ? -8.914 16.578 5.703 1 98.62 213 GLY B C 1
ATOM 5808 O O . GLY B 1 213 ? -8.82 15.375 5.98 1 98.62 213 GLY B O 1
ATOM 5809 N N . THR B 1 214 ? -8.219 17.094 4.734 1 98.69 214 THR B N 1
ATOM 5810 C CA . THR B 1 214 ? -7.289 16.281 3.955 1 98.69 214 THR B CA 1
ATOM 5811 C C . THR B 1 214 ? -6.281 17.172 3.225 1 98.69 214 THR B C 1
ATOM 5813 O O . THR B 1 214 ? -6.633 18.25 2.746 1 98.69 214 THR B O 1
ATOM 5816 N N . ASP B 1 215 ? -5.051 16.734 3.18 1 98.19 215 ASP B N 1
ATOM 5817 C CA . ASP B 1 215 ? -4.043 17.375 2.334 1 98.19 215 ASP B CA 1
ATOM 5818 C C . ASP B 1 215 ? -3.861 16.609 1.026 1 98.19 215 ASP B C 1
ATOM 5820 O O . ASP B 1 215 ? -2.982 16.922 0.226 1 98.19 215 ASP B O 1
ATOM 5824 N N . THR B 1 216 ? -4.691 15.602 0.753 1 98.25 216 THR B N 1
ATOM 5825 C CA . THR B 1 216 ? -4.578 14.797 -0.456 1 98.25 216 THR B CA 1
ATOM 5826 C C . THR B 1 216 ? -5.492 15.328 -1.553 1 98.25 216 THR B C 1
ATOM 5828 O O . THR B 1 216 ? -6.629 14.867 -1.693 1 98.25 216 THR B O 1
ATOM 5831 N N . ILE B 1 217 ? -5.016 16.219 -2.385 1 98.56 217 ILE B N 1
ATOM 5832 C CA . ILE B 1 217 ? -5.793 16.859 -3.436 1 98.56 217 ILE B CA 1
ATOM 5833 C C . ILE B 1 217 ? -6.375 15.805 -4.371 1 98.56 217 ILE B C 1
ATOM 5835 O O . ILE B 1 217 ? -7.555 15.867 -4.73 1 98.56 217 ILE B O 1
ATOM 5839 N N . PRO B 1 218 ? -5.617 14.719 -4.727 1 97.81 218 PRO B N 1
ATOM 5840 C CA . PRO B 1 218 ? -6.137 13.711 -5.648 1 97.81 218 PRO B CA 1
ATOM 5841 C C . PRO B 1 218 ? -7.383 13.008 -5.113 1 97.81 218 PRO B C 1
ATOM 5843 O O . PRO B 1 218 ? -8.18 12.484 -5.895 1 97.81 218 PRO B O 1
ATOM 5846 N N . ALA B 1 219 ? -7.562 12.953 -3.822 1 98.5 219 ALA B N 1
ATOM 5847 C CA . ALA B 1 219 ? -8.766 12.359 -3.248 1 98.5 219 ALA B CA 1
ATOM 5848 C C . ALA B 1 219 ? -10.008 13.148 -3.639 1 98.5 219 ALA B C 1
ATOM 5850 O O . ALA B 1 219 ? -11.062 12.57 -3.912 1 98.5 219 ALA B O 1
ATOM 5851 N N . VAL B 1 220 ? -9.875 14.484 -3.627 1 98.69 220 VAL B N 1
ATOM 5852 C CA . VAL B 1 220 ? -10.977 15.367 -4 1 98.69 220 VAL B CA 1
ATOM 5853 C C . VAL B 1 220 ? -11.273 15.227 -5.492 1 98.69 220 VAL B C 1
ATOM 5855 O O . VAL B 1 220 ? -12.43 15.148 -5.898 1 98.69 220 VAL B O 1
ATOM 5858 N N . LEU B 1 221 ? -10.219 15.188 -6.309 1 98.19 221 LEU B N 1
ATOM 5859 C CA . LEU B 1 221 ? -10.383 14.984 -7.742 1 98.19 221 LEU B CA 1
ATOM 5860 C C . LEU B 1 221 ? -11.062 13.641 -8.023 1 98.19 221 LEU B C 1
ATOM 5862 O O . LEU B 1 221 ? -11.898 13.539 -8.922 1 98.19 221 LEU B O 1
ATOM 5866 N N . PHE B 1 222 ? -10.688 12.617 -7.258 1 98.25 222 PHE B N 1
ATOM 5867 C CA . PHE B 1 222 ? -11.281 11.289 -7.359 1 98.25 222 PHE B CA 1
ATOM 5868 C C . PHE B 1 222 ? -12.773 11.336 -7.07 1 98.25 222 PHE B C 1
ATOM 5870 O O . PHE B 1 222 ? -13.57 10.75 -7.801 1 98.25 222 PHE B O 1
ATOM 5877 N N . ALA B 1 223 ? -13.156 12.023 -6.035 1 98.69 223 ALA B N 1
ATOM 5878 C CA . ALA B 1 223 ? -14.555 12.164 -5.645 1 98.69 223 ALA B CA 1
ATOM 5879 C C . ALA B 1 223 ? -15.359 12.867 -6.73 1 98.69 223 ALA B C 1
ATOM 5881 O O . ALA B 1 223 ? -16.516 12.508 -6.988 1 98.69 223 ALA B O 1
ATOM 5882 N N . GLU B 1 224 ? -14.766 13.883 -7.34 1 98.06 224 GLU B N 1
ATOM 5883 C CA . GLU B 1 224 ? -15.461 14.578 -8.414 1 98.06 224 GLU B CA 1
ATOM 5884 C C . GLU B 1 224 ? -15.625 13.68 -9.641 1 98.06 224 GLU B C 1
ATOM 5886 O O . GLU B 1 224 ? -16.703 13.633 -10.242 1 98.06 224 GLU B O 1
ATOM 5891 N N . LYS B 1 225 ? -14.617 13.016 -9.953 1 97.38 225 LYS B N 1
ATOM 5892 C CA . LYS B 1 225 ? -14.602 12.242 -11.188 1 97.38 225 LYS B CA 1
ATOM 5893 C C . LYS B 1 225 ? -15.547 11.047 -11.094 1 97.38 225 LYS B C 1
ATOM 5895 O O . LYS B 1 225 ? -16.266 10.742 -12.039 1 97.38 225 LYS B O 1
ATOM 5900 N N . TYR B 1 226 ? -15.594 10.352 -9.93 1 98.06 226 TYR B N 1
ATOM 5901 C CA . TYR B 1 226 ? -16.234 9.039 -9.922 1 98.06 226 TYR B CA 1
ATOM 5902 C C . TYR B 1 226 ? -17.484 9.047 -9.047 1 98.06 226 TYR B C 1
ATOM 5904 O O . TYR B 1 226 ? -18.312 8.133 -9.125 1 98.06 226 TYR B O 1
ATOM 5912 N N . TYR B 1 227 ? -17.656 10.062 -8.242 1 98.56 227 TYR B N 1
ATOM 5913 C CA . TYR B 1 227 ? -18.75 10 -7.285 1 98.56 227 TYR B CA 1
ATOM 5914 C C . TYR B 1 227 ? -19.547 11.305 -7.266 1 98.56 227 TYR B C 1
ATOM 5916 O O . TYR B 1 227 ? -20.094 11.68 -6.234 1 98.56 227 TYR B O 1
ATOM 5924 N N . GLY B 1 228 ? -19.516 12.047 -8.227 1 97.81 228 GLY B N 1
ATOM 5925 C CA . GLY B 1 228 ? -20.406 13.172 -8.453 1 97.81 228 GLY B CA 1
ATOM 5926 C C . GLY B 1 228 ? -20.188 14.305 -7.469 1 97.81 228 GLY B C 1
ATOM 5927 O O . GLY B 1 228 ? -21.062 15.172 -7.309 1 97.81 228 GLY B O 1
ATOM 5928 N N . ALA B 1 229 ? -19.078 14.32 -6.77 1 98.44 229 ALA B N 1
ATOM 5929 C CA . ALA B 1 229 ? -18.75 15.438 -5.895 1 98.44 229 ALA B CA 1
ATOM 5930 C C . ALA B 1 229 ? -18.484 16.703 -6.699 1 98.44 229 ALA B C 1
ATOM 5932 O O . ALA B 1 229 ? -18.094 16.641 -7.871 1 98.44 229 ALA B O 1
ATOM 5933 N N . ASP B 1 230 ? -18.781 17.875 -6.102 1 98.25 230 ASP B N 1
ATOM 5934 C CA . ASP B 1 230 ? -18.578 19.188 -6.711 1 98.25 230 ASP B CA 1
ATOM 5935 C C . ASP B 1 230 ? -18.109 20.203 -5.672 1 98.25 230 ASP B C 1
ATOM 5937 O O . ASP B 1 230 ? -18.906 20.703 -4.875 1 98.25 230 ASP B O 1
ATOM 5941 N N . VAL B 1 231 ? -16.891 20.594 -5.754 1 98 231 VAL B N 1
ATOM 5942 C CA . VAL B 1 231 ? -16.281 21.438 -4.734 1 98 231 VAL B CA 1
ATOM 5943 C C . VAL B 1 231 ? -16.938 22.828 -4.754 1 98 231 VAL B C 1
ATOM 5945 O O . VAL B 1 231 ? -16.859 23.562 -3.773 1 98 231 VAL B O 1
ATOM 5948 N N . ASP B 1 232 ? -17.625 23.172 -5.844 1 97.44 232 ASP B N 1
ATOM 5949 C CA . ASP B 1 232 ? -18.297 24.469 -5.965 1 97.44 232 ASP B CA 1
ATOM 5950 C C . ASP B 1 232 ? -19.625 24.469 -5.219 1 97.44 232 ASP B C 1
ATOM 5952 O O . ASP B 1 232 ? -20.203 25.531 -4.957 1 97.44 232 ASP B O 1
ATOM 5956 N N . LYS B 1 233 ? -20.094 23.281 -4.941 1 97.69 233 LYS B N 1
ATOM 5957 C CA . LYS B 1 233 ? -21.453 23.188 -4.441 1 97.69 233 LYS B CA 1
ATOM 5958 C C . LYS B 1 233 ? -21.5 22.547 -3.061 1 97.69 233 LYS B C 1
ATOM 5960 O O . LYS B 1 233 ? -22.5 22.656 -2.354 1 97.69 233 LYS B O 1
ATOM 5965 N N . GLU B 1 234 ? -20.438 21.922 -2.711 1 97.81 234 GLU B N 1
ATOM 5966 C CA . GLU B 1 234 ? -20.438 21.219 -1.429 1 97.81 234 GLU B CA 1
ATOM 5967 C C . GLU B 1 234 ? -19.031 21.125 -0.86 1 97.81 234 GLU B C 1
ATOM 5969 O O . GLU B 1 234 ? -18.047 21.281 -1.59 1 97.81 234 GLU B O 1
ATOM 5974 N N . LEU B 1 235 ? -18.969 20.922 0.432 1 98.25 235 LEU B N 1
ATOM 5975 C CA . LEU B 1 235 ? -17.688 20.672 1.088 1 98.25 235 LEU B CA 1
ATOM 5976 C C . LEU B 1 235 ? -17.203 19.25 0.814 1 98.25 235 LEU B C 1
ATOM 5978 O O . LEU B 1 235 ? -17.719 18.297 1.377 1 98.25 235 LEU B O 1
ATOM 5982 N N . VAL B 1 236 ? -16.188 19.109 -0.021 1 98.69 236 VAL B N 1
ATOM 5983 C CA . VAL B 1 236 ? -15.648 17.797 -0.373 1 98.69 236 VAL B CA 1
ATOM 5984 C C . VAL B 1 236 ? -14.438 17.484 0.501 1 98.69 236 VAL B C 1
ATOM 5986 O O . VAL B 1 236 ? -14.422 16.484 1.214 1 98.69 236 VAL B O 1
ATOM 5989 N N . GLY B 1 237 ? -13.477 18.219 0.474 1 98.69 237 GLY B N 1
ATOM 5990 C CA . GLY B 1 237 ? -12.258 18.188 1.27 1 98.69 237 GLY B CA 1
ATOM 5991 C C . GLY B 1 237 ? -11.688 19.562 1.536 1 98.69 237 GLY B C 1
ATOM 5992 O O . GLY B 1 237 ? -11.797 20.453 0.697 1 98.69 237 GLY B O 1
ATOM 5993 N N . ALA B 1 238 ? -11.094 19.734 2.695 1 98.5 238 ALA B N 1
ATOM 5994 C CA . ALA B 1 238 ? -10.594 21.047 3.092 1 98.5 238 ALA B CA 1
ATOM 5995 C C . ALA B 1 238 ? -9.219 20.922 3.748 1 98.5 238 ALA B C 1
ATOM 5997 O O . ALA B 1 238 ? -8.883 19.891 4.32 1 98.5 238 ALA B O 1
ATOM 5998 N N . SER B 1 239 ? -8.477 21.938 3.598 1 98.31 239 SER B N 1
ATOM 5999 C CA . SER B 1 239 ? -7.184 22.125 4.25 1 98.31 239 SER B CA 1
ATOM 6000 C C . SER B 1 239 ? -6.934 23.578 4.598 1 98.31 239 SER B C 1
ATOM 6002 O O . SER B 1 239 ? -7.863 24.391 4.578 1 98.31 239 SER B O 1
ATOM 6004 N N . VAL B 1 240 ? -5.773 23.906 5.105 1 97.69 240 VAL B N 1
ATOM 6005 C CA . VAL B 1 240 ? -5.457 25.25 5.578 1 97.69 240 VAL B CA 1
ATOM 6006 C C . VAL B 1 240 ? -4.059 25.641 5.109 1 97.69 240 VAL B C 1
ATOM 6008 O O . VAL B 1 240 ? -3.287 24.797 4.656 1 97.69 240 VAL B O 1
ATOM 6011 N N . ASP B 1 241 ? -3.783 26.953 5.168 1 97.56 241 ASP B N 1
ATOM 6012 C CA . ASP B 1 241 ? -2.391 27.359 5.035 1 97.56 241 ASP B CA 1
ATOM 6013 C C . ASP B 1 241 ? -1.522 26.734 6.117 1 97.56 241 ASP B C 1
ATOM 6015 O O . ASP B 1 241 ? -1.873 26.766 7.301 1 97.56 241 ASP B O 1
ATOM 6019 N N . ALA B 1 242 ? -0.521 26.094 5.676 1 96.75 242 ALA B N 1
ATOM 6020 C CA . ALA B 1 242 ? 0.358 25.438 6.645 1 96.75 242 ALA B CA 1
ATOM 6021 C C . ALA B 1 242 ? 1.812 25.484 6.188 1 96.75 242 ALA B C 1
ATOM 6023 O O . ALA B 1 242 ? 2.09 25.531 4.988 1 96.75 242 ALA B O 1
ATOM 6024 N N . THR B 1 243 ? 2.695 25.5 7.121 1 93.94 243 THR B N 1
ATOM 6025 C CA . THR B 1 243 ? 4.121 25.531 6.816 1 93.94 243 THR B CA 1
ATOM 6026 C C . THR B 1 243 ? 4.766 24.172 7.074 1 93.94 243 THR B C 1
ATOM 6028 O O . THR B 1 243 ? 4.133 23.281 7.641 1 93.94 243 THR B O 1
ATOM 6031 N N . GLU B 1 244 ? 5.945 24.047 6.527 1 89.75 244 GLU B N 1
ATOM 6032 C CA . GLU B 1 244 ? 6.785 22.891 6.824 1 89.75 244 GLU B CA 1
ATOM 6033 C C . GLU B 1 244 ? 8.188 23.312 7.234 1 89.75 244 GLU B C 1
ATOM 6035 O O . GLU B 1 244 ? 8.477 24.516 7.324 1 89.75 244 GLU B O 1
ATOM 6040 N N . HIS B 1 245 ? 9.016 22.453 7.473 1 84 245 HIS B N 1
ATOM 6041 C CA . HIS B 1 245 ? 10.344 22.703 8.023 1 84 245 HIS B CA 1
ATOM 6042 C C . HIS B 1 245 ? 11.18 23.562 7.074 1 84 245 HIS B C 1
ATOM 6044 O O . HIS B 1 245 ? 11.859 24.5 7.504 1 84 245 HIS B O 1
ATOM 6050 N N . SER B 1 246 ? 11.156 23.281 5.844 1 84.75 246 SER B N 1
ATOM 6051 C CA . SER B 1 246 ? 11.977 24.016 4.887 1 84.75 246 SER B CA 1
ATOM 6052 C C . SER B 1 246 ? 11.609 25.484 4.875 1 84.75 246 SER B C 1
ATOM 6054 O O . SER B 1 246 ? 12.484 26.359 4.781 1 84.75 246 SER B O 1
ATOM 6056 N N . VAL B 1 247 ? 10.344 25.766 4.996 1 88.88 247 VAL B N 1
ATOM 6057 C CA . VAL B 1 247 ? 9.828 27.125 5.023 1 88.88 247 VAL B CA 1
ATOM 6058 C C . VAL B 1 247 ? 10.289 27.828 6.305 1 88.88 247 VAL B C 1
ATOM 6060 O O . VAL B 1 247 ? 10.82 28.938 6.262 1 88.88 247 VAL B O 1
ATOM 6063 N N . THR B 1 248 ? 10.148 27.141 7.383 1 85.38 248 THR B N 1
ATOM 6064 C CA . THR B 1 248 ? 10.508 27.703 8.68 1 85.38 248 THR B CA 1
ATOM 6065 C C . THR B 1 248 ? 12.008 27.969 8.758 1 85.38 248 THR B C 1
ATOM 6067 O O . THR B 1 248 ? 12.438 29 9.258 1 85.38 248 THR B O 1
ATOM 6070 N N . CYS B 1 249 ? 12.75 27.094 8.227 1 85.06 249 CYS B N 1
ATOM 6071 C CA . CYS B 1 249 ? 14.203 27.203 8.289 1 85.06 249 CYS B CA 1
ATOM 6072 C C . CYS B 1 249 ? 14.719 28.344 7.426 1 85.06 249 CYS B C 1
ATOM 6074 O O . CYS B 1 249 ? 15.797 28.891 7.68 1 85.06 249 CYS B O 1
ATOM 6076 N N . SER B 1 250 ? 13.992 28.734 6.43 1 88.12 250 SER B N 1
ATOM 6077 C CA . SER B 1 250 ? 14.406 29.844 5.582 1 88.12 250 SER B CA 1
ATOM 6078 C C . SER B 1 250 ? 14.367 31.172 6.34 1 88.12 250 SER B C 1
ATOM 6080 O O . SER B 1 250 ? 14.922 32.188 5.879 1 88.12 250 SER B O 1
ATOM 6082 N N . TRP B 1 251 ? 13.82 31.188 7.59 1 89.06 251 TRP B N 1
ATOM 6083 C CA . TRP B 1 251 ? 13.703 32.375 8.43 1 89.06 251 TRP B CA 1
ATOM 6084 C C . TRP B 1 251 ? 14.625 32.281 9.648 1 89.06 251 TRP B C 1
ATOM 6086 O O . TRP B 1 251 ? 14.445 33 10.625 1 89.06 251 TRP B O 1
ATOM 6096 N N . ILE B 1 252 ? 15.555 31.359 9.609 1 82.94 252 ILE B N 1
ATOM 6097 C CA . ILE B 1 252 ? 16.391 31.047 10.758 1 82.94 252 ILE B CA 1
ATOM 6098 C C . ILE B 1 252 ? 17.125 32.312 11.219 1 82.94 252 ILE B C 1
ATOM 6100 O O . ILE B 1 252 ? 17.344 32.5 12.422 1 82.94 252 ILE B O 1
ATOM 6104 N N . LEU B 1 253 ? 17.531 33.219 10.359 1 83.75 253 LEU B N 1
ATOM 6105 C CA . LEU B 1 253 ? 18.312 34.406 10.695 1 83.75 253 LEU B CA 1
ATOM 6106 C C . LEU B 1 253 ? 17.453 35.469 11.352 1 83.75 253 LEU B C 1
ATOM 6108 O O . LEU B 1 253 ? 17.922 36.219 12.203 1 83.75 253 LEU B O 1
ATOM 6112 N N . GLU B 1 254 ? 16.203 35.531 10.984 1 89.25 254 GLU B N 1
ATOM 6113 C CA . GLU B 1 254 ? 15.305 36.562 11.508 1 89.25 254 GLU B CA 1
ATOM 6114 C C . GLU B 1 254 ? 14.688 36.125 12.836 1 89.25 254 GLU B C 1
ATOM 6116 O O . GLU B 1 254 ? 14.305 36.938 13.648 1 89.25 254 GLU B O 1
ATOM 6121 N N . GLY B 1 255 ? 14.555 34.781 13 1 88.06 255 GLY B N 1
ATOM 6122 C CA . GLY B 1 255 ? 13.984 34.25 14.227 1 88.06 255 GLY B CA 1
ATOM 6123 C C . GLY B 1 255 ? 12.523 33.844 14.086 1 88.06 255 GLY B C 1
ATOM 6124 O O . GLY B 1 255 ? 11.852 34.281 13.148 1 88.06 255 GLY B O 1
ATOM 6125 N N . GLU B 1 256 ? 11.984 33.188 15.062 1 89.06 256 GLU B N 1
ATOM 6126 C CA . GLU B 1 256 ? 10.664 32.562 15.031 1 89.06 256 GLU B CA 1
ATOM 6127 C C . GLU B 1 256 ? 9.555 33.625 15.148 1 89.06 256 GLU B C 1
ATOM 6129 O O . GLU B 1 256 ? 8.523 33.5 14.492 1 89.06 256 GLU B O 1
ATOM 6134 N N . ILE B 1 257 ? 9.758 34.625 15.977 1 93.75 257 ILE B N 1
ATOM 6135 C CA . ILE B 1 257 ? 8.734 35.625 16.172 1 93.75 257 ILE B CA 1
ATOM 6136 C C . ILE B 1 257 ? 8.516 36.406 14.883 1 93.75 257 ILE B C 1
ATOM 6138 O O . ILE B 1 257 ? 7.379 36.688 14.492 1 93.75 257 ILE B O 1
ATOM 6142 N N . ALA B 1 258 ? 9.648 36.75 14.258 1 93.94 258 ALA B N 1
ATOM 6143 C CA . ALA B 1 258 ? 9.555 37.438 12.984 1 93.94 258 ALA B CA 1
ATOM 6144 C C . ALA B 1 258 ? 8.82 36.594 11.945 1 93.94 258 ALA B C 1
ATOM 6146 O O . ALA B 1 258 ? 8.047 37.125 11.141 1 93.94 258 ALA B O 1
ATOM 6147 N N . PHE B 1 259 ? 9.117 35.406 11.938 1 94.06 259 PHE B N 1
ATOM 6148 C CA . PHE B 1 259 ? 8.469 34.469 11.023 1 94.06 259 PHE B CA 1
ATOM 6149 C C . PHE B 1 259 ? 6.969 34.406 11.266 1 94.06 259 PHE B C 1
ATOM 6151 O O . PHE B 1 259 ? 6.18 34.562 10.328 1 94.06 259 PHE B O 1
ATOM 6158 N N . PHE B 1 260 ? 6.508 34.25 12.516 1 95.88 260 PHE B N 1
ATOM 6159 C CA . PHE B 1 260 ? 5.094 34.188 12.875 1 95.88 260 PHE B CA 1
ATOM 6160 C C . PHE B 1 260 ? 4.391 35.5 12.469 1 95.88 260 PHE B C 1
ATOM 6162 O O . PHE B 1 260 ? 3.291 35.438 11.906 1 95.88 260 PHE B O 1
ATOM 6169 N N . ARG B 1 261 ? 5.023 36.594 12.758 1 96.69 261 ARG B N 1
ATOM 6170 C CA . ARG B 1 261 ? 4.422 37.875 12.414 1 96.69 261 ARG B CA 1
ATOM 6171 C C . ARG B 1 261 ? 4.277 38.031 10.906 1 96.69 261 ARG B C 1
ATOM 6173 O O . ARG B 1 261 ? 3.262 38.531 10.414 1 96.69 261 ARG B O 1
ATOM 6180 N N . TYR B 1 262 ? 5.309 37.562 10.18 1 96.06 262 TYR B N 1
ATOM 6181 C CA . TYR B 1 262 ? 5.25 37.625 8.719 1 96.06 262 TYR B CA 1
ATOM 6182 C C . TYR B 1 262 ? 4.066 36.812 8.188 1 96.06 262 TYR B C 1
ATOM 6184 O O . TYR B 1 262 ? 3.312 37.281 7.344 1 96.06 262 TYR B O 1
ATOM 6192 N N . LEU B 1 263 ? 3.867 35.625 8.711 1 97 263 LEU B N 1
ATOM 6193 C CA . LEU B 1 263 ? 2.787 34.75 8.25 1 97 263 LEU B CA 1
ATOM 6194 C C . LEU B 1 263 ? 1.429 35.312 8.633 1 97 263 LEU B C 1
ATOM 6196 O O . LEU B 1 263 ? 0.53 35.406 7.797 1 97 263 LEU B O 1
ATOM 6200 N N . MET B 1 264 ? 1.254 35.781 9.891 1 97.38 264 MET B N 1
ATOM 6201 C CA . MET B 1 264 ? -0.038 36.188 10.43 1 97.38 264 MET B CA 1
ATOM 6202 C C . MET B 1 264 ? -0.467 37.531 9.844 1 97.38 264 MET B C 1
ATOM 6204 O O . MET B 1 264 ? -1.658 37.75 9.641 1 97.38 264 MET B O 1
ATOM 6208 N N . GLN B 1 265 ? 0.518 38.375 9.516 1 96.38 265 GLN B N 1
ATOM 6209 C CA . GLN B 1 265 ? 0.17 39.719 9.133 1 96.38 265 GLN B CA 1
ATOM 6210 C C . GLN B 1 265 ? 0.212 39.906 7.617 1 96.38 265 GLN B C 1
ATOM 6212 O O . GLN B 1 265 ? -0.579 40.656 7.051 1 96.38 265 GLN B O 1
ATOM 6217 N N . THR B 1 266 ? 1.098 39.156 7.004 1 95.56 266 THR B N 1
ATOM 6218 C CA . THR B 1 266 ? 1.345 39.438 5.594 1 95.56 266 THR B CA 1
ATOM 6219 C C . THR B 1 266 ? 0.766 38.344 4.711 1 95.56 266 THR B C 1
ATOM 6221 O O . THR B 1 266 ? 0.082 38.625 3.725 1 95.56 266 THR B O 1
ATOM 6224 N N . GLN B 1 267 ? 0.967 37.125 4.992 1 95.38 267 GLN B N 1
ATOM 6225 C CA . GLN B 1 267 ? 0.692 36.062 4.023 1 95.38 267 GLN B CA 1
ATOM 6226 C C . GLN B 1 267 ? -0.648 35.375 4.309 1 95.38 267 GLN B C 1
ATOM 6228 O O . GLN B 1 267 ? -1.304 34.875 3.395 1 95.38 267 GLN B O 1
ATOM 6233 N N . SER B 1 268 ? -1.018 35.312 5.52 1 96.19 268 SER B N 1
ATOM 6234 C CA . SER B 1 268 ? -2.281 34.688 5.93 1 96.19 268 SER B CA 1
ATOM 6235 C C . SER B 1 268 ? -2.936 35.5 7.055 1 96.19 268 SER B C 1
ATOM 6237 O O . SER B 1 268 ? -3.115 35 8.164 1 96.19 268 SER B O 1
ATOM 6239 N N . PRO B 1 269 ? -3.348 36.688 6.742 1 95.44 269 PRO B N 1
ATOM 6240 C CA . PRO B 1 269 ? -3.896 37.562 7.777 1 95.44 269 PRO B CA 1
ATOM 6241 C C . PRO B 1 269 ? -5.254 37.094 8.289 1 95.44 269 PRO B C 1
ATOM 6243 O O . PRO B 1 269 ? -5.66 37.469 9.398 1 95.44 269 PRO B O 1
ATOM 6246 N N . LYS B 1 270 ? -5.957 36.344 7.473 1 96.19 270 LYS B N 1
ATOM 6247 C CA . LYS B 1 270 ? -7.262 35.812 7.855 1 96.19 270 LYS B CA 1
ATOM 6248 C C . LYS B 1 270 ? -7.309 34.281 7.695 1 96.19 270 LYS B C 1
ATOM 6250 O O . LYS B 1 270 ? -6.453 33.688 7.027 1 96.19 270 LYS B O 1
ATOM 6255 N N . GLY B 1 271 ? -8.273 33.719 8.352 1 96.25 271 GLY B N 1
ATOM 6256 C CA . GLY B 1 271 ? -8.484 32.281 8.195 1 96.25 271 GLY B CA 1
ATOM 6257 C C . GLY B 1 271 ? -7.594 31.438 9.094 1 96.25 271 GLY B C 1
ATOM 6258 O O . GLY B 1 271 ? -7.098 31.922 10.109 1 96.25 271 GLY B O 1
ATOM 6259 N N . ILE B 1 272 ? -7.488 30.188 8.789 1 97.62 272 ILE B N 1
ATOM 6260 C CA . ILE B 1 272 ? -6.734 29.25 9.617 1 97.62 272 ILE B CA 1
ATOM 6261 C C . ILE B 1 272 ? -5.305 29.125 9.094 1 97.62 272 ILE B C 1
ATOM 6263 O O . ILE B 1 272 ? -5.094 28.922 7.895 1 97.62 272 ILE B O 1
ATOM 6267 N N . LEU B 1 273 ? -4.34 29.328 9.914 1 98 273 LEU B N 1
ATOM 6268 C CA . LEU B 1 273 ? -2.912 29.203 9.641 1 98 273 LEU B CA 1
ATOM 6269 C C . LEU B 1 273 ? -2.258 28.203 10.578 1 98 273 LEU B C 1
ATOM 6271 O O . LEU B 1 273 ? -2.322 28.359 11.797 1 98 273 LEU B O 1
ATOM 6275 N N . SER B 1 274 ? -1.729 27.125 9.984 1 97.25 274 SER B N 1
ATOM 6276 C CA . SER B 1 274 ? -1.02 26.109 10.758 1 97.25 274 SER B CA 1
ATOM 6277 C C . SER B 1 274 ? 0.491 26.266 10.625 1 97.25 274 SER B C 1
ATOM 6279 O O . SER B 1 274 ? 1.021 26.281 9.508 1 97.25 274 SER B O 1
ATOM 6281 N N . VAL B 1 275 ? 1.19 26.344 11.711 1 95.25 275 VAL B N 1
ATOM 6282 C CA . VAL B 1 275 ? 2.627 26.594 11.664 1 95.25 275 VAL B CA 1
ATOM 6283 C C . VAL B 1 275 ? 3.371 25.438 12.32 1 95.25 275 VAL B C 1
ATOM 6285 O O . VAL B 1 275 ? 3.125 25.109 13.492 1 95.25 275 VAL B O 1
ATOM 6288 N N . VAL B 1 276 ? 4.23 24.812 11.539 1 89.38 276 VAL B N 1
ATOM 6289 C CA . VAL B 1 276 ? 5.121 23.797 12.109 1 89.38 276 VAL B CA 1
ATOM 6290 C C . VAL B 1 276 ? 6.004 24.438 13.18 1 89.38 276 VAL B C 1
ATOM 6292 O O . VAL B 1 276 ? 6.664 25.453 12.93 1 89.38 276 VAL B O 1
ATOM 6295 N N . SER B 1 277 ? 6.109 23.781 14.344 1 83.69 277 SER B N 1
ATOM 6296 C CA . SER B 1 277 ? 6.605 24.531 15.492 1 83.69 277 SER B CA 1
ATOM 6297 C C . SER B 1 277 ? 7.723 23.781 16.203 1 83.69 277 SER B C 1
ATOM 6299 O O . SER B 1 277 ? 8.141 24.172 17.297 1 83.69 277 SER B O 1
ATOM 6301 N N . ASP B 1 278 ? 8.227 22.766 15.555 1 75.25 278 ASP B N 1
ATOM 6302 C CA . ASP B 1 278 ? 9.258 21.984 16.234 1 75.25 278 ASP B CA 1
ATOM 6303 C C . ASP B 1 278 ? 10.602 22.109 15.516 1 75.25 278 ASP B C 1
ATOM 6305 O O . ASP B 1 278 ? 11.469 21.25 15.664 1 75.25 278 ASP B O 1
ATOM 6309 N N . THR B 1 279 ? 10.742 23.062 14.719 1 70.5 279 THR B N 1
ATOM 6310 C CA . THR B 1 279 ? 12 23.266 14 1 70.5 279 THR B CA 1
ATOM 6311 C C . THR B 1 279 ? 13.117 23.672 14.961 1 70.5 279 THR B C 1
ATOM 6313 O O . THR B 1 279 ? 14.258 23.234 14.805 1 70.5 279 THR B O 1
ATOM 6316 N N . TRP B 1 280 ? 12.734 24.406 15.961 1 77.94 280 TRP B N 1
ATOM 6317 C CA . TRP B 1 280 ? 13.688 24.875 16.969 1 77.94 280 TRP B CA 1
ATOM 6318 C C . TRP B 1 280 ? 13.328 24.344 18.344 1 77.94 280 TRP B C 1
ATOM 6320 O O . TRP B 1 280 ? 13.18 23.141 18.531 1 77.94 280 TRP B O 1
ATOM 6330 N N . ASP B 1 281 ? 13.094 25.141 19.203 1 85.44 281 ASP B N 1
ATOM 6331 C CA . ASP B 1 281 ? 12.695 24.688 20.531 1 85.44 281 ASP B CA 1
ATOM 6332 C C . ASP B 1 281 ? 11.195 24.875 20.75 1 85.44 281 ASP B C 1
ATOM 6334 O O . ASP B 1 281 ? 10.742 25.984 21.047 1 85.44 281 ASP B O 1
ATOM 6338 N N . PHE B 1 282 ? 10.469 23.75 20.719 1 92 282 PHE B N 1
ATOM 6339 C CA . PHE B 1 282 ? 9.016 23.766 20.734 1 92 282 PHE B CA 1
ATOM 6340 C C . PHE B 1 282 ? 8.492 24.406 22.016 1 92 282 PHE B C 1
ATOM 6342 O O . PHE B 1 282 ? 7.582 25.25 21.969 1 92 282 PHE B O 1
ATOM 6349 N N . TRP B 1 283 ? 9.062 24.109 23.141 1 94.5 283 TRP B N 1
ATOM 6350 C CA . TRP B 1 283 ? 8.516 24.594 24.406 1 94.5 283 TRP B CA 1
ATOM 6351 C C . TRP B 1 283 ? 8.891 26.047 24.625 1 94.5 283 TRP B C 1
ATOM 6353 O O . TRP B 1 283 ? 8.156 26.781 25.297 1 94.5 283 TRP B O 1
ATOM 6363 N N . THR B 1 284 ? 9.992 26.469 24.062 1 93.62 284 THR B N 1
ATOM 6364 C CA . THR B 1 284 ? 10.273 27.906 24.078 1 93.62 284 THR B CA 1
ATOM 6365 C C . THR B 1 284 ? 9.211 28.672 23.281 1 93.62 284 THR B C 1
ATOM 6367 O O . THR B 1 284 ? 8.781 29.75 23.703 1 93.62 284 THR B O 1
ATOM 6370 N N . LEU B 1 285 ? 8.797 28.109 22.188 1 94 285 LEU B N 1
ATOM 6371 C CA . LEU B 1 285 ? 7.707 28.703 21.422 1 94 285 LEU B CA 1
ATOM 6372 C C . LEU B 1 285 ? 6.441 28.812 22.266 1 94 285 LEU B C 1
ATOM 6374 O O . LEU B 1 285 ? 5.809 29.875 22.312 1 94 285 LEU B O 1
ATOM 6378 N N . VAL B 1 286 ? 6.152 27.812 22.984 1 96.5 286 VAL B N 1
ATOM 6379 C CA . VAL B 1 286 ? 4.902 27.734 23.734 1 96.5 286 VAL B CA 1
ATOM 6380 C C . VAL B 1 286 ? 4.953 28.672 24.938 1 96.5 286 VAL B C 1
ATOM 6382 O O . VAL B 1 286 ? 3.99 29.391 25.219 1 96.5 286 VAL B O 1
ATOM 6385 N N . THR B 1 287 ? 6.074 28.75 25.625 1 96.62 287 THR B N 1
ATOM 6386 C CA . THR B 1 287 ? 6.125 29.406 26.922 1 96.62 287 THR B CA 1
ATOM 6387 C C . THR B 1 287 ? 6.559 30.859 26.781 1 96.62 287 THR B C 1
ATOM 6389 O O . THR B 1 287 ? 6.266 31.688 27.641 1 96.62 287 THR B O 1
ATOM 6392 N N . GLN B 1 288 ? 7.254 31.156 25.719 1 96.31 288 GLN B N 1
ATOM 6393 C CA . GLN B 1 288 ? 7.801 32.5 25.609 1 96.31 288 GLN B CA 1
ATOM 6394 C C . GLN B 1 288 ? 7.234 33.219 24.391 1 96.31 288 GLN B C 1
ATOM 6396 O O . GLN B 1 288 ? 6.734 34.344 24.5 1 96.31 288 GLN B O 1
ATOM 6401 N N . TYR B 1 289 ? 7.234 32.625 23.25 1 95.94 289 TYR B N 1
ATOM 6402 C CA . TYR B 1 289 ? 6.895 33.312 22.016 1 95.94 289 TYR B CA 1
ATOM 6403 C C . TYR B 1 289 ? 5.387 33.5 21.891 1 95.94 289 TYR B C 1
ATOM 6405 O O . TYR B 1 289 ? 4.922 34.562 21.484 1 95.94 289 TYR B O 1
ATOM 6413 N N . LEU B 1 290 ? 4.613 32.5 22.219 1 97.44 290 LEU B N 1
ATOM 6414 C CA . LEU B 1 290 ? 3.164 32.594 22.094 1 97.44 290 LEU B CA 1
ATOM 6415 C C . LEU B 1 290 ? 2.625 33.656 23.047 1 97.44 290 LEU B C 1
ATOM 6417 O O . LEU B 1 290 ? 1.787 34.469 22.656 1 97.44 290 LEU B O 1
ATOM 6421 N N . PRO B 1 291 ? 3.143 33.688 24.328 1 98.12 291 PRO B N 1
ATOM 6422 C CA . PRO B 1 291 ? 2.707 34.781 25.203 1 98.12 291 PRO B CA 1
ATOM 6423 C C . PRO B 1 291 ? 3.066 36.156 24.641 1 98.12 291 PRO B C 1
ATOM 6425 O O . PRO B 1 291 ? 2.281 37.094 24.766 1 98.12 291 PRO B O 1
ATOM 6428 N N . GLU B 1 292 ? 4.18 36.219 24.078 1 97.44 292 GLU B N 1
ATOM 6429 C CA . GLU B 1 292 ? 4.609 37.5 23.484 1 97.44 292 GLU B CA 1
ATOM 6430 C C . GLU B 1 292 ? 3.707 37.906 22.312 1 97.44 292 GLU B C 1
ATOM 6432 O O . GLU B 1 292 ? 3.479 39.094 22.078 1 97.44 292 GLU B O 1
ATOM 6437 N N . LEU B 1 293 ? 3.164 36.969 21.594 1 97.88 293 LEU B N 1
ATOM 6438 C CA . LEU B 1 293 ? 2.35 37.188 20.406 1 97.88 293 LEU B CA 1
ATOM 6439 C C . LEU B 1 293 ? 0.865 37.156 20.75 1 97.88 293 LEU B C 1
ATOM 6441 O O . LEU B 1 293 ? 0.016 37.25 19.859 1 97.88 293 LEU B O 1
ATOM 6445 N N . LYS B 1 294 ? 0.545 37.031 22.016 1 98.31 294 LYS B N 1
ATOM 6446 C CA . LYS B 1 294 ? -0.82 36.781 22.453 1 98.31 294 LYS B CA 1
ATOM 6447 C C . LYS B 1 294 ? -1.794 37.812 21.891 1 98.31 294 LYS B C 1
ATOM 6449 O O . LYS B 1 294 ? -2.832 37.438 21.328 1 98.31 294 LYS B O 1
ATOM 6454 N N . GLN B 1 295 ? -1.49 39.062 22.047 1 97.88 295 GLN B N 1
ATOM 6455 C CA . GLN B 1 295 ? -2.398 40.094 21.609 1 97.88 295 GLN B CA 1
ATOM 6456 C C . GLN B 1 295 ? -2.611 40.062 20.109 1 97.88 295 GLN B C 1
ATOM 6458 O O . GLN B 1 295 ? -3.738 40.188 19.625 1 97.88 295 GLN B O 1
ATOM 6463 N N . GLU B 1 296 ? -1.534 39.875 19.328 1 97.38 296 GLU B N 1
ATOM 6464 C CA . GLU B 1 296 ? -1.623 39.75 17.875 1 97.38 296 GLU B CA 1
ATOM 6465 C C . GLU B 1 296 ? -2.488 38.594 17.453 1 97.38 296 GLU B C 1
ATOM 6467 O O . GLU B 1 296 ? -3.26 38.688 16.5 1 97.38 296 GLU B O 1
ATOM 6472 N N . ILE B 1 297 ? -2.363 37.5 18.141 1 98.31 297 ILE B N 1
ATOM 6473 C CA . ILE B 1 297 ? -3.109 36.281 17.844 1 98.31 297 ILE B CA 1
ATOM 6474 C C . ILE B 1 297 ? -4.59 36.5 18.125 1 98.31 297 ILE B C 1
ATOM 6476 O O . ILE B 1 297 ? -5.449 36.156 17.312 1 98.31 297 ILE B O 1
ATOM 6480 N N . LEU B 1 298 ? -4.895 37.156 19.25 1 98.06 298 LEU B N 1
ATOM 6481 C CA . LEU B 1 298 ? -6.277 37.344 19.672 1 98.06 298 LEU B CA 1
ATOM 6482 C C . LEU B 1 298 ? -6.973 38.375 18.781 1 98.06 298 LEU B C 1
ATOM 6484 O O . LEU B 1 298 ? -8.203 38.406 18.688 1 98.06 298 LEU B O 1
ATOM 6488 N N . GLU B 1 299 ? -6.215 39.25 18.125 1 97.19 299 GLU B N 1
ATOM 6489 C CA . GLU B 1 299 ? -6.781 40.281 17.281 1 97.19 299 GLU B CA 1
ATOM 6490 C C . GLU B 1 299 ? -6.941 39.812 15.844 1 97.19 299 GLU B C 1
ATOM 6492 O O . GLU B 1 299 ? -7.645 40.438 15.047 1 97.19 299 GLU B O 1
ATOM 6497 N N . ARG B 1 300 ? -6.363 38.688 15.516 1 96.94 300 ARG B N 1
ATOM 6498 C CA . ARG B 1 300 ? -6.402 38.156 14.156 1 96.94 300 ARG B CA 1
ATOM 6499 C C . ARG B 1 300 ? -7.789 37.625 13.812 1 96.94 300 ARG B C 1
ATOM 6501 O O . ARG B 1 300 ? -8.445 37.031 14.656 1 96.94 300 ARG B O 1
ATOM 6508 N N . ASP B 1 301 ? -8.242 37.875 12.609 1 96.94 301 ASP B N 1
ATOM 6509 C CA . ASP B 1 301 ? -9.461 37.25 12.109 1 96.94 301 ASP B CA 1
ATOM 6510 C C . ASP B 1 301 ? -9.195 35.812 11.609 1 96.94 301 ASP B C 1
ATOM 6512 O O . ASP B 1 301 ? -9.305 35.562 10.414 1 96.94 301 ASP B O 1
ATOM 6516 N N . GLY B 1 302 ? -8.93 35 12.523 1 97.25 302 GLY B N 1
ATOM 6517 C CA . GLY B 1 302 ? -8.57 33.625 12.172 1 97.25 302 GLY B CA 1
ATOM 6518 C C . GLY B 1 302 ? -7.965 32.844 13.328 1 97.25 302 GLY B C 1
ATOM 6519 O O . GLY B 1 302 ? -7.91 33.344 14.453 1 97.25 302 GLY B O 1
ATOM 6520 N N . THR B 1 303 ? -7.605 31.656 13.055 1 98.06 303 THR B N 1
ATOM 6521 C CA . THR B 1 303 ? -7.066 30.75 14.062 1 98.06 303 THR B CA 1
ATOM 6522 C C . THR B 1 303 ? -5.605 30.422 13.766 1 98.06 303 THR B C 1
ATOM 6524 O O . THR B 1 303 ? -5.258 30.078 12.633 1 98.06 303 THR B O 1
ATOM 6527 N N . LEU B 1 304 ? -4.734 30.609 14.703 1 98.31 304 LEU B N 1
ATOM 6528 C CA . LEU B 1 304 ? -3.367 30.109 14.633 1 98.31 304 LEU B CA 1
ATOM 6529 C C . LEU B 1 304 ? -3.281 28.703 15.211 1 98.31 304 LEU B C 1
ATOM 6531 O O . LEU B 1 304 ? -3.564 28.484 16.391 1 98.31 304 LEU B O 1
ATOM 6535 N N . VAL B 1 305 ? -2.926 27.75 14.375 1 98.06 305 VAL B N 1
ATOM 6536 C CA . VAL B 1 305 ? -2.838 26.344 14.781 1 98.06 305 VAL B CA 1
ATOM 6537 C C . VAL B 1 305 ? -1.376 25.969 14.984 1 98.06 305 VAL B C 1
ATOM 6539 O O . VAL B 1 305 ? -0.559 26.094 14.07 1 98.06 305 VAL B O 1
ATOM 6542 N N . ILE B 1 306 ? -1.057 25.484 16.141 1 97.19 306 ILE B N 1
ATOM 6543 C CA . ILE B 1 306 ? 0.295 25.062 16.484 1 97.19 306 ILE B CA 1
ATOM 6544 C C . ILE B 1 306 ? 0.478 23.578 16.156 1 97.19 306 ILE B C 1
ATOM 6546 O O . ILE B 1 306 ? -0.315 22.734 16.578 1 97.19 306 ILE B O 1
ATOM 6550 N N . ARG B 1 307 ? 1.521 23.266 15.438 1 94.94 307 ARG B N 1
ATOM 6551 C CA . ARG B 1 307 ? 1.742 21.906 14.977 1 94.94 307 ARG B CA 1
ATOM 6552 C C . ARG B 1 307 ? 3.088 21.375 15.461 1 94.94 307 ARG B C 1
ATOM 6554 O O . ARG B 1 307 ? 4.105 21.547 14.789 1 94.94 307 ARG B O 1
ATOM 6561 N N . PRO B 1 308 ? 2.957 20.609 16.547 1 90.56 308 PRO B N 1
ATOM 6562 C CA . PRO B 1 308 ? 4.176 19.891 16.953 1 90.56 308 PRO B CA 1
ATOM 6563 C C . PRO B 1 308 ? 4.395 18.609 16.172 1 90.56 308 PRO B C 1
ATOM 6565 O O . PRO B 1 308 ? 3.43 17.938 15.797 1 90.56 308 PRO B O 1
ATOM 6568 N N . ASP B 1 309 ? 5.535 18.297 15.508 1 80.19 309 ASP B N 1
ATOM 6569 C CA . ASP B 1 309 ? 5.715 17.109 14.68 1 80.19 309 ASP B CA 1
ATOM 6570 C C . ASP B 1 309 ? 6.859 16.25 15.203 1 80.19 309 ASP B C 1
ATOM 6572 O O . ASP B 1 309 ? 7.43 15.445 14.453 1 80.19 309 ASP B O 1
ATOM 6576 N N . SER B 1 310 ? 7.152 16.469 16.469 1 83.81 310 SER B N 1
ATOM 6577 C CA . SER B 1 310 ? 8.211 15.648 17.047 1 83.81 310 SER B CA 1
ATOM 6578 C C . SER B 1 310 ? 7.852 15.203 18.469 1 83.81 310 SER B C 1
ATOM 6580 O O . SER B 1 310 ? 7.059 15.859 19.141 1 83.81 310 SER B O 1
ATOM 6582 N N . GLY B 1 311 ? 8.32 14.062 18.828 1 86.88 311 GLY B N 1
ATOM 6583 C CA . GLY B 1 311 ? 8.062 13.539 20.156 1 86.88 311 GLY B CA 1
ATOM 6584 C C . GLY B 1 311 ? 6.844 12.641 20.219 1 86.88 311 GLY B C 1
ATOM 6585 O O . GLY B 1 311 ? 6.355 12.172 19.188 1 86.88 311 GLY B O 1
ATOM 6586 N N . ASP B 1 312 ? 6.438 12.367 21.406 1 92.88 312 ASP B N 1
ATOM 6587 C CA . ASP B 1 312 ? 5.25 11.555 21.625 1 92.88 312 ASP B CA 1
ATOM 6588 C C . ASP B 1 312 ? 3.982 12.406 21.594 1 92.88 312 ASP B C 1
ATOM 6590 O O . ASP B 1 312 ? 3.799 13.289 22.422 1 92.88 312 ASP B O 1
ATOM 6594 N N . PRO B 1 313 ? 3.129 12.117 20.578 1 95.81 313 PRO B N 1
ATOM 6595 C CA . PRO B 1 313 ? 1.949 12.977 20.438 1 95.81 313 PRO B CA 1
ATOM 6596 C C . PRO B 1 313 ? 1.085 13.016 21.688 1 95.81 313 PRO B C 1
ATOM 6598 O O . PRO B 1 313 ? 0.468 14.039 21.984 1 95.81 313 PRO B O 1
ATOM 6601 N N . VAL B 1 314 ? 1.049 11.961 22.453 1 97.44 314 VAL B N 1
ATOM 6602 C CA . VAL B 1 314 ? 0.201 11.875 23.641 1 97.44 314 VAL B CA 1
ATOM 6603 C C . VAL B 1 314 ? 0.694 12.859 24.703 1 97.44 314 VAL B C 1
ATOM 6605 O O . VAL B 1 314 ? -0.071 13.703 25.188 1 97.44 314 VAL B O 1
ATOM 6608 N N . THR B 1 315 ? 2.004 12.82 25 1 96.5 315 THR B N 1
ATOM 6609 C CA . THR B 1 315 ? 2.527 13.664 26.062 1 96.5 315 THR B CA 1
ATOM 6610 C C . THR B 1 315 ? 2.684 15.102 25.578 1 96.5 315 THR B C 1
ATOM 6612 O O . THR B 1 315 ? 2.516 16.047 26.359 1 96.5 315 THR B O 1
ATOM 6615 N N . ILE B 1 316 ? 2.936 15.289 24.328 1 96.44 316 ILE B N 1
ATOM 6616 C CA . ILE B 1 316 ? 3.119 16.641 23.812 1 96.44 316 ILE B CA 1
ATOM 6617 C C . ILE B 1 316 ? 1.792 17.391 23.844 1 96.44 316 ILE B C 1
ATOM 6619 O O . ILE B 1 316 ? 1.74 18.547 24.297 1 96.44 316 ILE B O 1
ATOM 6623 N N . LEU B 1 317 ? 0.738 16.734 23.484 1 97.81 317 LEU B N 1
ATOM 6624 C CA . LEU B 1 317 ? -0.56 17.406 23.406 1 97.81 317 LEU B CA 1
ATOM 6625 C C . LEU B 1 317 ? -1.223 17.469 24.781 1 97.81 317 LEU B C 1
ATOM 6627 O O . LEU B 1 317 ? -1.788 18.5 25.141 1 97.81 317 LEU B O 1
ATOM 6631 N N . SER B 1 318 ? -1.133 16.344 25.547 1 98.06 318 SER B N 1
ATOM 6632 C CA . SER B 1 318 ? -2.004 16.219 26.719 1 98.06 318 SER B CA 1
ATOM 6633 C C . SER B 1 318 ? -1.195 16.188 28.016 1 98.06 318 SER B C 1
ATOM 6635 O O . SER B 1 318 ? -1.765 16.156 29.109 1 98.06 318 SER B O 1
ATOM 6637 N N . GLY B 1 319 ? 0.145 16.172 27.906 1 97.5 319 GLY B N 1
ATOM 6638 C CA . GLY B 1 319 ? 0.979 16.188 29.109 1 97.5 319 GLY B CA 1
ATOM 6639 C C . GLY B 1 319 ? 1.159 14.812 29.719 1 97.5 319 GLY B C 1
ATOM 6640 O O . GLY B 1 319 ? 0.787 13.797 29.125 1 97.5 319 GLY B O 1
ATOM 6641 N N . TYR B 1 320 ? 1.774 14.836 30.906 1 97.56 320 TYR B N 1
ATOM 6642 C CA . TYR B 1 320 ? 2.068 13.602 31.641 1 97.56 320 TYR B CA 1
ATOM 6643 C C . TYR B 1 320 ? 1.059 13.375 32.75 1 97.56 320 TYR B C 1
ATOM 6645 O O . TYR B 1 320 ? 0.587 14.336 33.375 1 97.56 320 TYR B O 1
ATOM 6653 N N . LYS B 1 321 ? 0.767 12.094 33 1 97.06 321 LYS B N 1
ATOM 6654 C CA . LYS B 1 321 ? -0.006 11.75 34.188 1 97.06 321 LYS B CA 1
ATOM 6655 C C . LYS B 1 321 ? 0.857 11.828 35.438 1 97.06 321 LYS B C 1
ATOM 6657 O O . LYS B 1 321 ? 1.67 10.938 35.688 1 97.06 321 LYS B O 1
ATOM 6662 N N . LEU B 1 322 ? 0.573 12.812 36.219 1 96.06 322 LEU B N 1
ATOM 6663 C CA . LEU B 1 322 ? 1.364 13.055 37.438 1 96.06 322 LEU B CA 1
ATOM 6664 C C . LEU B 1 322 ? 0.798 12.289 38.625 1 96.06 322 LEU B C 1
ATOM 6666 O O . LEU B 1 322 ? -0.406 12.336 38.875 1 96.06 322 LEU B O 1
ATOM 6670 N N . ALA B 1 323 ? 1.72 11.602 39.312 1 95.94 323 ALA B N 1
ATOM 6671 C CA . ALA B 1 323 ? 1.299 10.875 40.531 1 95.94 323 ALA B CA 1
ATOM 6672 C C . ALA B 1 323 ? 0.927 11.836 41.656 1 95.94 323 ALA B C 1
ATOM 6674 O O . ALA B 1 323 ? 1.601 12.852 41.844 1 95.94 323 ALA B O 1
ATOM 6675 N N . PRO B 1 324 ? -0.139 11.5 42.344 1 94.5 324 PRO B N 1
ATOM 6676 C CA . PRO B 1 324 ? -0.448 12.328 43.531 1 94.5 324 PRO B CA 1
ATOM 6677 C C . PRO B 1 324 ? 0.608 12.219 44.625 1 94.5 324 PRO B C 1
ATOM 6679 O O . PRO B 1 324 ? 1.227 11.164 44.781 1 94.5 324 PRO B O 1
ATOM 6682 N N . GLU B 1 325 ? 0.702 13.25 45.281 1 91.5 325 GLU B N 1
ATOM 6683 C CA . GLU B 1 325 ? 1.699 13.289 46.344 1 91.5 325 GLU B CA 1
ATOM 6684 C C . GLU B 1 325 ? 1.445 12.195 47.375 1 91.5 325 GLU B C 1
ATOM 6686 O O . GLU B 1 325 ? 2.387 11.656 47.969 1 91.5 325 GLU B O 1
ATOM 6691 N N . SER B 1 326 ? 0.276 11.836 47.594 1 92.88 326 SER B N 1
ATOM 6692 C CA . SER B 1 326 ? -0.108 10.844 48.594 1 92.88 326 SER B CA 1
ATOM 6693 C C . SER B 1 326 ? 0.437 9.461 48.25 1 92.88 326 SER B C 1
ATOM 6695 O O . SER B 1 326 ? 0.677 8.641 49.156 1 92.88 326 SER B O 1
ATOM 6697 N N . LEU B 1 327 ? 0.644 9.234 47 1 93.19 327 LEU B N 1
ATOM 6698 C CA . LEU B 1 327 ? 1.114 7.934 46.531 1 93.19 327 LEU B CA 1
ATOM 6699 C C . LEU B 1 327 ? 2.605 7.766 46.812 1 93.19 327 LEU B C 1
ATOM 6701 O O . LEU B 1 327 ? 3.08 6.645 47 1 93.19 327 LEU B O 1
ATOM 6705 N N . ILE B 1 328 ? 3.352 8.797 46.844 1 90.62 328 ILE B N 1
ATOM 6706 C CA . ILE B 1 328 ? 4.805 8.672 46.844 1 90.62 328 ILE B CA 1
ATOM 6707 C C . ILE B 1 328 ? 5.363 9.273 48.156 1 90.62 328 ILE B C 1
ATOM 6709 O O . ILE B 1 328 ? 6.574 9.492 48.25 1 90.62 328 ILE B O 1
ATOM 6713 N N . ARG B 1 329 ? 4.516 9.477 49.031 1 86 329 ARG B N 1
ATOM 6714 C CA . ARG B 1 329 ? 4.953 10.031 50.312 1 86 329 ARG B CA 1
ATOM 6715 C C . ARG B 1 329 ? 5.918 9.078 51 1 86 329 ARG B C 1
ATOM 6717 O O . ARG B 1 329 ? 5.723 7.859 50.969 1 86 329 ARG B O 1
ATOM 6724 N N . GLU B 1 330 ? 7.02 9.625 51.625 1 83.19 330 GLU B N 1
ATOM 6725 C CA . GLU B 1 330 ? 7.969 8.922 52.5 1 83.19 330 GLU B CA 1
ATOM 6726 C C . GLU B 1 330 ? 8.703 7.828 51.719 1 83.19 330 GLU B C 1
ATOM 6728 O O . GLU B 1 330 ? 8.953 6.746 52.25 1 83.19 330 GLU B O 1
ATOM 6733 N N . CYS B 1 331 ? 8.711 7.82 50.469 1 86.19 331 CYS B N 1
ATOM 6734 C CA . CYS B 1 331 ? 9.445 6.875 49.625 1 86.19 331 CYS B CA 1
ATOM 6735 C C . CYS B 1 331 ? 10.734 7.496 49.094 1 86.19 331 CYS B C 1
ATOM 6737 O O . CYS B 1 331 ? 10.859 8.719 49.062 1 86.19 331 CYS B O 1
ATOM 6739 N N . GLY B 1 332 ? 11.703 6.645 48.875 1 92.62 332 GLY B N 1
ATOM 6740 C CA . GLY B 1 332 ? 12.828 7.082 48.094 1 92.62 332 GLY B CA 1
ATOM 6741 C C . GLY B 1 332 ? 12.484 7.27 46.625 1 92.62 332 GLY B C 1
ATOM 6742 O O . GLY B 1 332 ? 11.406 6.871 46.188 1 92.62 332 GLY B O 1
ATOM 6743 N N . LEU B 1 333 ? 13.32 7.953 45.938 1 93.75 333 LEU B N 1
ATOM 6744 C CA . LEU B 1 333 ? 13.062 8.312 44.531 1 93.75 333 LEU B CA 1
ATOM 6745 C C . LEU B 1 333 ? 12.742 7.074 43.719 1 93.75 333 LEU B C 1
ATOM 6747 O O . LEU B 1 333 ? 11.766 7.062 42.938 1 93.75 333 LEU B O 1
ATOM 6751 N N . ASP B 1 334 ? 13.5 5.988 43.844 1 95.12 334 ASP B N 1
ATOM 6752 C CA . ASP B 1 334 ? 13.312 4.77 43.062 1 95.12 334 ASP B CA 1
ATOM 6753 C C . ASP B 1 334 ? 11.977 4.109 43.375 1 95.12 334 ASP B C 1
ATOM 6755 O O . ASP B 1 334 ? 11.281 3.643 42.469 1 95.12 334 ASP B O 1
ATOM 6759 N N . GLU B 1 335 ? 11.656 4.105 44.625 1 95.25 335 GLU B N 1
ATOM 6760 C CA . GLU B 1 335 ? 10.391 3.525 45.031 1 95.25 335 GLU B CA 1
ATOM 6761 C C . GLU B 1 335 ? 9.211 4.371 44.562 1 95.25 335 GLU B C 1
ATOM 6763 O O . GLU B 1 335 ? 8.172 3.832 44.188 1 95.25 335 GLU B O 1
ATOM 6768 N N . ALA B 1 336 ? 9.406 5.711 44.656 1 95.44 336 ALA B N 1
ATOM 6769 C CA . ALA B 1 336 ? 8.367 6.629 44.219 1 95.44 336 ALA B CA 1
ATOM 6770 C C . ALA B 1 336 ? 8.062 6.422 42.719 1 95.44 336 ALA B C 1
ATOM 6772 O O . ALA B 1 336 ? 6.902 6.387 42.344 1 95.44 336 ALA B O 1
ATOM 6773 N N . LEU B 1 337 ? 9.086 6.336 41.938 1 96.44 337 LEU B N 1
ATOM 6774 C CA . LEU B 1 337 ? 8.938 6.137 40.5 1 96.44 337 LEU B CA 1
ATOM 6775 C C . LEU B 1 337 ? 8.281 4.793 40.219 1 96.44 337 LEU B C 1
ATOM 6777 O O . LEU B 1 337 ? 7.449 4.688 39.312 1 96.44 337 LEU B O 1
ATOM 6781 N N . GLN B 1 338 ? 8.641 3.773 40.938 1 96.25 338 GLN B N 1
ATOM 6782 C CA . GLN B 1 338 ? 8.055 2.447 40.75 1 96.25 338 GLN B CA 1
ATOM 6783 C C . GLN B 1 338 ? 6.574 2.441 41.125 1 96.25 338 GLN B C 1
ATOM 6785 O O . GLN B 1 338 ? 5.758 1.854 40.406 1 96.25 338 GLN B O 1
ATOM 6790 N N . LYS B 1 339 ? 6.266 3.082 42.281 1 95.31 339 LYS B N 1
ATOM 6791 C CA . LYS B 1 339 ? 4.871 3.18 42.688 1 95.31 339 LYS B CA 1
ATOM 6792 C C . LYS B 1 339 ? 4.035 3.924 41.656 1 95.31 339 LYS B C 1
ATOM 6794 O O . LYS B 1 339 ? 2.881 3.566 41.406 1 95.31 339 LYS B O 1
ATOM 6799 N N . ALA B 1 340 ? 4.578 5.023 41.188 1 96.19 340 ALA B N 1
ATOM 6800 C CA . ALA B 1 340 ? 3.893 5.781 40.125 1 96.19 340 ALA B CA 1
ATOM 6801 C C . ALA B 1 340 ? 3.623 4.906 38.906 1 96.19 340 ALA B C 1
ATOM 6803 O O . ALA B 1 340 ? 2.496 4.859 38.406 1 96.19 340 ALA B O 1
ATOM 6804 N N . ALA B 1 341 ? 4.645 4.215 38.406 1 96.69 341 ALA B N 1
ATOM 6805 C CA . ALA B 1 341 ? 4.52 3.332 37.25 1 96.69 341 ALA B CA 1
ATOM 6806 C C . ALA B 1 341 ? 3.465 2.256 37.469 1 96.69 341 ALA B C 1
ATOM 6808 O O . ALA B 1 341 ? 2.635 1.985 36.625 1 96.69 341 ALA B O 1
ATOM 6809 N N . ASP B 1 342 ? 3.504 1.653 38.656 1 96.44 342 ASP B N 1
ATOM 6810 C CA . ASP B 1 342 ? 2.596 0.568 39 1 96.44 342 ASP B CA 1
ATOM 6811 C C . ASP B 1 342 ? 1.146 1.046 39.031 1 96.44 342 ASP B C 1
ATOM 6813 O O . ASP B 1 342 ? 0.222 0.25 38.844 1 96.44 342 ASP B O 1
ATOM 6817 N N . ASN B 1 343 ? 1.009 2.359 39.312 1 96 343 ASN B N 1
ATOM 6818 C CA . ASN B 1 343 ? -0.345 2.895 39.438 1 96 343 ASN B CA 1
ATOM 6819 C C . ASN B 1 343 ? -0.737 3.668 38.188 1 96 343 ASN B C 1
ATOM 6821 O O . ASN B 1 343 ? -1.698 4.441 38.188 1 96 343 ASN B O 1
ATOM 6825 N N . GLY B 1 344 ? -0 3.592 37.094 1 94.5 344 GLY B N 1
ATOM 6826 C CA . GLY B 1 344 ? -0.383 4.102 35.781 1 94.5 344 GLY B CA 1
ATOM 6827 C C . GLY B 1 344 ? -0.015 5.559 35.594 1 94.5 344 GLY B C 1
ATOM 6828 O O . GLY B 1 344 ? -0.5 6.207 34.656 1 94.5 344 GLY B O 1
ATOM 6829 N N . TYR B 1 345 ? 0.82 6.09 36.469 1 96.75 345 TYR B N 1
ATOM 6830 C CA . TYR B 1 345 ? 1.293 7.461 36.312 1 96.75 345 TYR B CA 1
ATOM 6831 C C . TYR B 1 345 ? 2.607 7.492 35.531 1 96.75 345 TYR B C 1
ATOM 6833 O O . TYR B 1 345 ? 3.234 6.453 35.312 1 96.75 345 TYR B O 1
ATOM 6841 N N . GLU B 1 346 ? 2.98 8.703 35.031 1 97.62 346 GLU B N 1
ATOM 6842 C CA . GLU B 1 346 ? 4.098 8.805 34.094 1 97.62 346 GLU B CA 1
ATOM 6843 C C . GLU B 1 346 ? 5.18 9.742 34.625 1 97.62 346 GLU B C 1
ATOM 6845 O O . GLU B 1 346 ? 6.289 9.781 34.062 1 97.62 346 GLU B O 1
ATOM 6850 N N . ALA B 1 347 ? 4.855 10.469 35.656 1 97.75 347 ALA B N 1
ATOM 6851 C CA . ALA B 1 347 ? 5.793 11.414 36.25 1 97.75 347 ALA B CA 1
ATOM 6852 C C . ALA B 1 347 ? 5.453 11.672 37.719 1 97.75 347 ALA B C 1
ATOM 6854 O O . ALA B 1 347 ? 4.367 11.312 38.188 1 97.75 347 ALA B O 1
ATOM 6855 N N . ILE B 1 348 ? 6.453 12.211 38.5 1 96.81 348 ILE B N 1
ATOM 6856 C CA . ILE B 1 348 ? 6.25 12.578 39.906 1 96.81 348 ILE B CA 1
ATOM 6857 C C . ILE B 1 348 ? 6.781 13.992 40.156 1 96.81 348 ILE B C 1
ATOM 6859 O O . ILE B 1 348 ? 7.613 14.484 39.406 1 96.81 348 ILE B O 1
ATOM 6863 N N . SER B 1 349 ? 6.148 14.648 41.062 1 95.12 349 SER B N 1
ATOM 6864 C CA . SER B 1 349 ? 6.73 15.867 41.625 1 95.12 349 SER B CA 1
ATOM 6865 C C . SER B 1 349 ? 7.648 15.555 42.781 1 95.12 349 SER B C 1
ATOM 6867 O O . SER B 1 349 ? 7.203 15.023 43.812 1 95.12 349 SER B O 1
ATOM 6869 N N . TRP B 1 350 ? 8.93 15.844 42.625 1 92.94 350 TRP B N 1
ATOM 6870 C CA . TRP B 1 350 ? 9.953 15.477 43.594 1 92.94 350 TRP B CA 1
ATOM 6871 C C . TRP B 1 350 ? 10.75 16.703 44.031 1 92.94 350 TRP B C 1
ATOM 6873 O O . TRP B 1 350 ? 11.633 17.172 43.312 1 92.94 350 TRP B O 1
ATOM 6883 N N . HIS B 1 351 ? 10.5 17.234 45.312 1 89.69 351 HIS B N 1
ATOM 6884 C CA . HIS B 1 351 ? 11.195 18.375 45.875 1 89.69 351 HIS B CA 1
ATOM 6885 C C . HIS B 1 351 ? 11.156 19.578 44.938 1 89.69 351 HIS B C 1
ATOM 6887 O O . HIS B 1 351 ? 12.195 20.188 44.656 1 89.69 351 HIS B O 1
ATOM 6893 N N . GLY B 1 352 ? 10.086 19.781 44.25 1 88.88 352 GLY B N 1
ATOM 6894 C CA . GLY B 1 352 ? 9.867 20.969 43.438 1 88.88 352 GLY B CA 1
ATOM 6895 C C . GLY B 1 352 ? 10.203 20.75 41.969 1 88.88 352 GLY B C 1
ATOM 6896 O O . GLY B 1 352 ? 9.984 21.625 41.125 1 88.88 352 GLY B O 1
ATOM 6897 N N . GLU B 1 353 ? 10.672 19.531 41.688 1 94.62 353 GLU B N 1
ATOM 6898 C CA . GLU B 1 353 ? 10.992 19.203 40.281 1 94.62 353 GLU B CA 1
ATOM 6899 C C . GLU B 1 353 ? 10.086 18.078 39.781 1 94.62 353 GLU B C 1
ATOM 6901 O O . GLU B 1 353 ? 9.602 17.266 40.531 1 94.62 353 GLU B O 1
ATOM 6906 N N . PHE B 1 354 ? 9.836 18.141 38.469 1 97.12 354 PHE B N 1
ATOM 6907 C CA . PHE B 1 354 ? 9.086 17.047 37.844 1 97.12 354 PHE B CA 1
ATOM 6908 C C . PHE B 1 354 ? 10.031 16.016 37.25 1 97.12 354 PHE B C 1
ATOM 6910 O O . PHE B 1 354 ? 10.969 16.375 36.531 1 97.12 354 PHE B O 1
ATOM 6917 N N . ILE B 1 355 ? 9.812 14.766 37.562 1 97.06 355 ILE B N 1
ATOM 6918 C CA . ILE B 1 355 ? 10.68 13.688 37.094 1 97.06 355 ILE B CA 1
ATOM 6919 C C . ILE B 1 355 ? 9.844 12.609 36.406 1 97.06 355 ILE B C 1
ATOM 6921 O O . ILE B 1 355 ? 8.867 12.117 37 1 97.06 355 ILE B O 1
ATOM 6925 N N . GLY B 1 356 ? 10.203 12.281 35.156 1 96.69 356 GLY B N 1
ATOM 6926 C CA . GLY B 1 356 ? 9.539 11.195 34.469 1 96.69 356 GLY B CA 1
ATOM 6927 C C . GLY B 1 356 ? 10.023 9.82 34.875 1 96.69 356 GLY B C 1
ATOM 6928 O O . GLY B 1 356 ? 11.023 9.711 35.594 1 96.69 356 GLY B O 1
ATOM 6929 N N . LEU B 1 357 ? 9.43 8.781 34.438 1 95.69 357 LEU B N 1
ATOM 6930 C CA . LEU B 1 357 ? 9.711 7.41 34.875 1 95.69 357 LEU B CA 1
ATOM 6931 C C . LEU B 1 357 ? 11.117 6.988 34.438 1 95.69 357 LEU B C 1
ATOM 6933 O O . LEU B 1 357 ? 11.719 6.109 35.062 1 95.69 357 LEU B O 1
ATOM 6937 N N . GLN B 1 358 ? 11.625 7.594 33.406 1 93.38 358 GLN B N 1
ATOM 6938 C CA . GLN B 1 358 ? 12.977 7.27 32.938 1 93.38 358 GLN B CA 1
ATOM 6939 C C . GLN B 1 358 ? 14.008 8.211 33.562 1 93.38 358 GLN B C 1
ATOM 6941 O O . GLN B 1 358 ? 15.102 8.375 33.031 1 93.38 358 GLN B O 1
ATOM 6946 N N . ARG B 1 359 ? 13.617 8.953 34.562 1 92.5 359 ARG B N 1
ATOM 6947 C CA . ARG B 1 359 ? 14.461 9.82 35.375 1 92.5 359 ARG B CA 1
ATOM 6948 C C . ARG B 1 359 ? 14.852 11.078 34.625 1 92.5 359 ARG B C 1
ATOM 6950 O O . ARG B 1 359 ? 15.875 11.703 34.906 1 92.5 359 ARG B O 1
ATOM 6957 N N . GLN B 1 360 ? 14.094 11.352 33.625 1 93.19 360 GLN B N 1
ATOM 6958 C CA . GLN B 1 360 ? 14.328 12.609 32.906 1 93.19 360 GLN B CA 1
ATOM 6959 C C . GLN B 1 360 ? 13.625 13.766 33.625 1 93.19 360 GLN B C 1
ATOM 6961 O O . GLN B 1 360 ? 12.531 13.602 34.156 1 93.19 360 GLN B O 1
ATOM 6966 N N . THR B 1 361 ? 14.297 14.867 33.719 1 95.5 361 THR B N 1
ATOM 6967 C CA . THR B 1 361 ? 13.664 16.062 34.25 1 95.5 361 THR B CA 1
ATOM 6968 C C . THR B 1 361 ? 12.672 16.656 33.25 1 95.5 361 THR B C 1
ATOM 6970 O O . THR B 1 361 ? 12.977 16.75 32.062 1 95.5 361 THR B O 1
ATOM 6973 N N . LEU B 1 362 ? 11.523 17 33.719 1 96.81 362 LEU B N 1
ATOM 6974 C CA . LEU B 1 362 ? 10.469 17.562 32.875 1 96.81 362 LEU B CA 1
ATOM 6975 C C . LEU B 1 362 ? 10.18 19.016 33.281 1 96.81 362 LEU B C 1
ATOM 6977 O O . LEU B 1 362 ? 10.188 19.359 34.469 1 96.81 362 LEU B O 1
ATOM 6981 N N . MET B 1 363 ? 9.969 19.797 32.281 1 96.31 363 MET B N 1
ATOM 6982 C CA . MET B 1 363 ? 9.5 21.156 32.531 1 96.31 363 MET B CA 1
ATOM 6983 C C . MET B 1 363 ? 8.023 21.156 32.906 1 96.31 363 MET B C 1
ATOM 6985 O O . MET B 1 363 ? 7.281 20.25 32.531 1 96.31 363 MET B O 1
ATOM 6989 N N . ALA B 1 364 ? 7.605 22.234 33.594 1 96.88 364 ALA B N 1
ATOM 6990 C CA . ALA B 1 364 ? 6.203 22.375 34 1 96.88 364 ALA B CA 1
ATOM 6991 C C . ALA B 1 364 ? 5.289 22.344 32.781 1 96.88 364 ALA B C 1
ATOM 6993 O O . ALA B 1 364 ? 4.203 21.766 32.812 1 96.88 364 ALA B O 1
ATOM 6994 N N . CYS B 1 365 ? 5.715 22.984 31.703 1 97.19 365 CYS B N 1
ATOM 6995 C CA . CYS B 1 365 ? 4.918 23.047 30.484 1 97.19 365 CYS B CA 1
ATOM 6996 C C . CYS B 1 365 ? 4.801 21.656 29.844 1 97.19 365 CYS B C 1
ATOM 6998 O O . CYS B 1 365 ? 3.77 21.328 29.266 1 97.19 365 CYS B O 1
ATOM 7000 N N . GLU B 1 366 ? 5.82 20.828 29.938 1 96.31 366 GLU B N 1
ATOM 7001 C CA . GLU B 1 366 ? 5.77 19.469 29.422 1 96.31 366 GLU B CA 1
ATOM 7002 C C . GLU B 1 366 ? 4.746 18.625 30.188 1 96.31 366 GLU B C 1
ATOM 7004 O O . GLU B 1 366 ? 4.023 17.828 29.578 1 96.31 366 GLU B O 1
ATOM 7009 N N . VAL B 1 367 ? 4.742 18.797 31.484 1 97.38 367 VAL B N 1
ATOM 7010 C CA . VAL B 1 367 ? 3.818 18.062 32.344 1 97.38 367 VAL B CA 1
ATOM 7011 C C . VAL B 1 367 ? 2.381 18.453 32 1 97.38 367 VAL B C 1
ATOM 7013 O O . VAL B 1 367 ? 1.485 17.609 31.984 1 97.38 367 VAL B O 1
ATOM 7016 N N . LYS B 1 368 ? 2.141 19.719 31.734 1 97.69 368 LYS B N 1
ATOM 7017 C CA . LYS B 1 368 ? 0.816 20.219 31.391 1 97.69 368 LYS B CA 1
ATOM 7018 C C . LYS B 1 368 ? 0.391 19.75 30 1 97.69 368 LYS B C 1
ATOM 7020 O O . LYS B 1 368 ? -0.759 19.359 29.797 1 97.69 368 LYS B O 1
ATOM 7025 N N . GLY B 1 369 ? 1.303 19.766 29.078 1 97.75 369 GLY B N 1
ATOM 7026 C CA . GLY B 1 369 ? 1.002 19.531 27.688 1 97.75 369 GLY B CA 1
ATOM 7027 C C . GLY B 1 369 ? 0.581 20.797 26.938 1 97.75 369 GLY B C 1
ATOM 7028 O O . GLY B 1 369 ? 0.231 21.797 27.562 1 97.75 369 GLY B O 1
ATOM 7029 N N . LEU B 1 370 ? 0.577 20.766 25.625 1 98.31 370 LEU B N 1
ATOM 7030 C CA . LEU B 1 370 ? 0.343 21.922 24.766 1 98.31 370 LEU B CA 1
ATOM 7031 C C . LEU B 1 370 ? -1.043 22.516 25.016 1 98.31 370 LEU B C 1
ATOM 7033 O O . LEU B 1 370 ? -1.193 23.734 25.125 1 98.31 370 LEU B O 1
ATOM 7037 N N . ILE B 1 371 ? -2.076 21.672 25.094 1 98.69 371 ILE B N 1
ATOM 7038 C CA . ILE B 1 371 ? -3.453 22.156 25.141 1 98.69 371 ILE B CA 1
ATOM 7039 C C . ILE B 1 371 ? -3.676 22.953 26.422 1 98.69 371 ILE B C 1
ATOM 7041 O O . ILE B 1 371 ? -4.242 24.047 26.391 1 98.69 371 ILE B O 1
ATOM 7045 N N . GLU B 1 372 ? -3.24 22.422 27.531 1 98.56 372 GLU B N 1
ATOM 7046 C CA . GLU B 1 372 ? -3.379 23.141 28.797 1 98.56 372 GLU B CA 1
ATOM 7047 C C . GLU B 1 372 ? -2.541 24.422 28.797 1 98.56 372 GLU B C 1
ATOM 7049 O O . GLU B 1 372 ? -2.963 25.438 29.344 1 98.56 372 GLU B O 1
ATOM 7054 N N . CYS B 1 373 ? -1.349 24.344 28.219 1 98.69 373 CYS B N 1
ATOM 7055 C CA . CYS B 1 373 ? -0.522 25.547 28.109 1 98.69 373 CYS B CA 1
ATOM 7056 C C . CYS B 1 373 ? -1.228 26.625 27.297 1 98.69 373 CYS B C 1
ATOM 7058 O O . CYS B 1 373 ? -1.189 27.797 27.656 1 98.69 373 CYS B O 1
ATOM 7060 N N . LEU B 1 374 ? -1.855 26.234 26.172 1 98.69 374 LEU B N 1
ATOM 7061 C CA . LEU B 1 374 ? -2.596 27.188 25.359 1 98.69 374 LEU B CA 1
ATOM 7062 C C . LEU B 1 374 ? -3.762 27.781 26.125 1 98.69 374 LEU B C 1
ATOM 7064 O O . LEU B 1 374 ? -4.055 28.969 26 1 98.69 374 LEU B O 1
ATOM 7068 N N . TRP B 1 375 ? -4.445 26.984 26.922 1 98.56 375 TRP B N 1
ATOM 7069 C CA . TRP B 1 375 ? -5.527 27.484 27.766 1 98.56 375 TRP B CA 1
ATOM 7070 C C . TRP B 1 375 ? -5.02 28.531 28.75 1 98.56 375 TRP B C 1
ATOM 7072 O O . TRP B 1 375 ? -5.66 29.562 28.953 1 98.56 375 TRP B O 1
ATOM 7082 N N . ASP B 1 376 ? -3.867 28.25 29.344 1 98.5 376 ASP B N 1
ATOM 7083 C CA . ASP B 1 376 ? -3.293 29.172 30.328 1 98.5 376 ASP B CA 1
ATOM 7084 C C . ASP B 1 376 ? -2.975 30.516 29.703 1 98.5 376 ASP B C 1
ATOM 7086 O O . ASP B 1 376 ? -3.051 31.547 30.359 1 98.5 376 ASP B O 1
ATOM 7090 N N . ILE B 1 377 ? -2.602 30.484 28.5 1 98.56 377 ILE B N 1
ATOM 7091 C CA . ILE B 1 377 ? -2.178 31.703 27.828 1 98.56 377 ILE B CA 1
ATOM 7092 C C . ILE B 1 377 ? -3.396 32.406 27.25 1 98.56 377 ILE B C 1
ATOM 7094 O O . ILE B 1 377 ? -3.535 33.625 27.406 1 98.56 377 ILE B O 1
ATOM 7098 N N . PHE B 1 378 ? -4.355 31.703 26.594 1 98.56 378 PHE B N 1
ATOM 7099 C CA . PHE B 1 378 ? -5.348 32.344 25.734 1 98.56 378 PHE B CA 1
ATOM 7100 C C . PHE B 1 378 ? -6.742 32.219 26.328 1 98.56 378 PHE B C 1
ATOM 7102 O O . PHE B 1 378 ? -7.664 32.938 25.938 1 98.56 378 PHE B O 1
ATOM 7109 N N . GLY B 1 379 ? -6.945 31.281 27.234 1 98.25 379 GLY B N 1
ATOM 7110 C CA . GLY B 1 379 ? -8.266 31.031 27.781 1 98.25 379 GLY B CA 1
ATOM 7111 C C . GLY B 1 379 ? -9.227 30.438 26.766 1 98.25 379 GLY B C 1
ATOM 7112 O O . GLY B 1 379 ? -8.812 29.719 25.859 1 98.25 379 GLY B O 1
ATOM 7113 N N . GLY B 1 380 ? -10.492 30.562 27.031 1 98 380 GLY B N 1
ATOM 7114 C CA . GLY B 1 380 ? -11.547 30.031 26.188 1 98 380 GLY B CA 1
ATOM 7115 C C . GLY B 1 380 ? -12.914 30.078 26.844 1 98 380 GLY B C 1
ATOM 7116 O O . GLY B 1 380 ? -13.242 31.031 27.547 1 98 380 GLY B O 1
ATOM 7117 N N . THR B 1 381 ? -13.68 29.219 26.391 1 98.06 381 THR B N 1
ATOM 7118 C CA . THR B 1 381 ? -15.039 29.125 26.922 1 98.06 381 THR B CA 1
ATOM 7119 C C . THR B 1 381 ? -15.305 27.75 27.5 1 98.06 381 THR B C 1
ATOM 7121 O O . THR B 1 381 ? -14.414 26.891 27.516 1 98.06 381 THR B O 1
ATOM 7124 N N . LEU B 1 382 ? -16.453 27.562 28.094 1 98.19 382 LEU B N 1
ATOM 7125 C CA . LEU B 1 382 ? -16.906 26.25 28.562 1 98.19 382 LEU B CA 1
ATOM 7126 C C . LEU B 1 382 ? -18.016 25.703 27.672 1 98.19 382 LEU B C 1
ATOM 7128 O O . LEU B 1 382 ? -18.875 26.453 27.203 1 98.19 382 LEU B O 1
ATOM 7132 N N . THR B 1 383 ? -17.969 24.484 27.422 1 97.81 383 THR B N 1
ATOM 7133 C CA . THR B 1 383 ? -19.062 23.844 26.703 1 97.81 383 THR B CA 1
ATOM 7134 C C . THR B 1 383 ? -20.297 23.734 27.594 1 97.81 383 THR B C 1
ATOM 7136 O O . THR B 1 383 ? -20.234 24.062 28.781 1 97.81 383 THR B O 1
ATOM 7139 N N . ASP B 1 384 ? -21.422 23.297 27 1 97 384 ASP B N 1
ATOM 7140 C CA . ASP B 1 384 ? -22.656 23.125 27.75 1 97 384 ASP B CA 1
ATOM 7141 C C . ASP B 1 384 ? -22.516 22.031 28.812 1 97 384 ASP B C 1
ATOM 7143 O O . ASP B 1 384 ? -23.328 21.938 29.734 1 97 384 ASP B O 1
ATOM 7147 N N . LYS B 1 385 ? -21.453 21.25 28.688 1 98 385 LYS B N 1
ATOM 7148 C CA . LYS B 1 385 ? -21.25 20.156 29.625 1 98 385 LYS B CA 1
ATOM 7149 C C . LYS B 1 385 ? -20.141 20.5 30.625 1 98 385 LYS B C 1
ATOM 7151 O O . LYS B 1 385 ? -19.719 19.641 31.406 1 98 385 LYS B O 1
ATOM 7156 N N . GLY B 1 386 ? -19.672 21.688 30.547 1 98.25 386 GLY B N 1
ATOM 7157 C CA . GLY B 1 386 ? -18.781 22.203 31.578 1 98.25 386 GLY B CA 1
ATOM 7158 C C . GLY B 1 386 ? -17.312 21.953 31.281 1 98.25 386 GLY B C 1
ATOM 7159 O O . GLY B 1 386 ? -16.469 22.078 32.156 1 98.25 386 GLY B O 1
ATOM 7160 N N . TYR B 1 387 ? -16.984 21.594 30.062 1 98.75 387 TYR B N 1
ATOM 7161 C CA . TYR B 1 387 ? -15.602 21.359 29.688 1 98.75 387 TYR B CA 1
ATOM 7162 C C . TYR B 1 387 ? -14.992 22.594 29.047 1 98.75 387 TYR B C 1
ATOM 7164 O O . TYR B 1 387 ? -15.695 23.375 28.391 1 98.75 387 TYR B O 1
ATOM 7172 N N . LYS B 1 388 ? -13.703 22.766 29.25 1 98.69 388 LYS B N 1
ATOM 7173 C CA . LYS B 1 388 ? -12.953 23.891 28.688 1 98.69 388 LYS B CA 1
ATOM 7174 C C . LYS B 1 388 ? -12.797 23.75 27.188 1 98.69 388 LYS B C 1
ATOM 7176 O O . LYS B 1 388 ? -12.406 22.688 26.688 1 98.69 388 LYS B O 1
ATOM 7181 N N . LEU B 1 389 ? -13.18 24.75 26.469 1 98.31 389 LEU B N 1
ATOM 7182 C CA . LEU B 1 389 ? -12.969 24.859 25.031 1 98.31 389 LEU B CA 1
ATOM 7183 C C . LEU B 1 389 ? -12.016 26 24.703 1 98.31 389 LEU B C 1
ATOM 7185 O O . LEU B 1 389 ? -12.305 27.156 25.016 1 98.31 389 LEU B O 1
ATOM 7189 N N . LEU B 1 390 ? -10.891 25.672 24.078 1 98.06 390 LEU B N 1
ATOM 7190 C CA . LEU B 1 390 ? -9.852 26.656 23.766 1 98.06 390 LEU B CA 1
ATOM 7191 C C . LEU B 1 390 ? -10.43 27.812 22.953 1 98.06 390 LEU B C 1
ATOM 7193 O O . LEU B 1 390 ? -11.305 27.609 22.109 1 98.06 390 LEU B O 1
ATOM 7197 N N . ASP B 1 391 ? -9.906 29.016 23.203 1 98.12 391 ASP B N 1
ATOM 7198 C CA . ASP B 1 391 ? -10.258 30.172 22.391 1 98.12 391 ASP B CA 1
ATOM 7199 C C . ASP B 1 391 ? -10.133 29.859 20.906 1 98.12 391 ASP B C 1
ATOM 7201 O O . ASP B 1 391 ? -9.195 29.172 20.484 1 98.12 391 ASP B O 1
ATOM 7205 N N . ASN B 1 392 ? -11.039 30.375 20.125 1 97 392 ASN B N 1
ATOM 7206 C CA . ASN B 1 392 ? -11.125 30.031 18.703 1 97 392 ASN B CA 1
ATOM 7207 C C . ASN B 1 392 ? -9.922 30.578 17.938 1 97 392 ASN B C 1
ATOM 7209 O O . ASN B 1 392 ? -9.672 30.156 16.797 1 97 392 ASN B O 1
ATOM 7213 N N . HIS B 1 393 ? -9.188 31.516 18.516 1 98.31 393 HIS B N 1
ATOM 7214 C CA . HIS B 1 393 ? -8.062 32.125 17.812 1 98.31 393 HIS B CA 1
ATOM 7215 C C . HIS B 1 393 ? -6.824 31.25 17.859 1 98.31 393 HIS B C 1
ATOM 7217 O O . HIS B 1 393 ? -5.805 31.562 17.25 1 98.31 393 HIS B O 1
ATOM 7223 N N . VAL B 1 394 ? -6.914 30.125 18.594 1 98.12 394 VAL B N 1
ATOM 7224 C CA . VAL B 1 394 ? -5.762 29.234 18.688 1 98.12 394 VAL B CA 1
ATOM 7225 C C . VAL B 1 394 ? -6.223 27.781 18.625 1 98.12 394 VAL B C 1
ATOM 7227 O O . VAL B 1 394 ? -7.359 27.469 18.984 1 98.12 394 VAL B O 1
ATOM 7230 N N . GLY B 1 395 ? -5.426 26.938 18.062 1 97.31 395 GLY B N 1
ATOM 7231 C CA . GLY B 1 395 ? -5.664 25.5 17.984 1 97.31 395 GLY B CA 1
ATOM 7232 C C . GLY B 1 395 ? -4.387 24.688 17.875 1 97.31 395 GLY B C 1
ATOM 7233 O O . GLY B 1 395 ? -3.287 25.234 17.953 1 97.31 395 GLY B O 1
ATOM 7234 N N . ALA B 1 396 ? -4.535 23.391 17.75 1 97.88 396 ALA B N 1
ATOM 7235 C CA . ALA B 1 396 ? -3.391 22.5 17.641 1 97.88 396 ALA B CA 1
ATOM 7236 C C . ALA B 1 396 ? -3.678 21.359 16.672 1 97.88 396 ALA B C 1
ATOM 7238 O O . ALA B 1 396 ? -4.816 20.906 16.562 1 97.88 396 ALA B O 1
ATOM 7239 N N . ILE B 1 397 ? -2.633 20.953 15.961 1 97.19 397 ILE B N 1
ATOM 7240 C CA . ILE B 1 397 ? -2.699 19.781 15.094 1 97.19 397 ILE B CA 1
ATOM 7241 C C . ILE B 1 397 ? -1.437 18.938 15.273 1 97.19 397 ILE B C 1
ATOM 7243 O O . ILE B 1 397 ? -0.339 19.484 15.43 1 97.19 397 ILE B O 1
ATOM 7247 N N . TYR B 1 398 ? -1.601 17.688 15.352 1 95.56 398 TYR B N 1
ATOM 7248 C CA . TYR B 1 398 ? -0.476 16.75 15.398 1 95.56 398 TYR B CA 1
ATOM 7249 C C . TYR B 1 398 ? -0.542 15.766 14.234 1 95.56 398 TYR B C 1
ATOM 7251 O O . TYR B 1 398 ? -1.517 15.023 14.102 1 95.56 398 TYR B O 1
ATOM 7259 N N . GLY B 1 399 ? 0.503 15.734 13.391 1 87 399 GLY B N 1
ATOM 7260 C CA . GLY B 1 399 ? 0.397 15.062 12.102 1 87 399 GLY B CA 1
ATOM 7261 C C . GLY B 1 399 ? 1.108 13.727 12.062 1 87 399 GLY B C 1
ATOM 7262 O O . GLY B 1 399 ? 0.971 12.969 11.094 1 87 399 GLY B O 1
ATOM 7263 N N . ASP B 1 400 ? 1.83 13.359 13.148 1 80.81 400 ASP B N 1
ATOM 7264 C CA . ASP B 1 400 ? 2.678 12.18 13.039 1 80.81 400 ASP B CA 1
ATOM 7265 C C . ASP B 1 400 ? 2.236 11.094 14.016 1 80.81 400 ASP B C 1
ATOM 7267 O O . ASP B 1 400 ? 1.869 11.391 15.156 1 80.81 400 ASP B O 1
ATOM 7271 N N . ALA B 1 401 ? 2.166 9.867 13.57 1 84.62 401 ALA B N 1
ATOM 7272 C CA . ALA B 1 401 ? 2.096 8.68 14.406 1 84.62 401 ALA B CA 1
ATOM 7273 C C . ALA B 1 401 ? 0.803 8.656 15.219 1 84.62 401 ALA B C 1
ATOM 7275 O O . ALA B 1 401 ? 0.814 8.32 16.406 1 84.62 401 ALA B O 1
ATOM 7276 N N . ILE B 1 402 ? -0.282 9.102 14.617 1 95.5 402 ILE B N 1
ATOM 7277 C CA . ILE B 1 402 ? -1.565 9.023 15.312 1 95.5 402 ILE B CA 1
ATOM 7278 C C . ILE B 1 402 ? -2.256 7.707 14.969 1 95.5 402 ILE B C 1
ATOM 7280 O O . ILE B 1 402 ? -2.822 7.559 13.883 1 95.5 402 ILE B O 1
ATOM 7284 N N . THR B 1 403 ? -2.223 6.746 15.867 1 96.19 403 THR B N 1
ATOM 7285 C CA . THR B 1 403 ? -2.98 5.504 15.766 1 96.19 403 THR B CA 1
ATOM 7286 C C . THR B 1 403 ? -4.312 5.621 16.5 1 96.19 403 THR B C 1
ATOM 7288 O O . THR B 1 403 ? -4.555 6.602 17.203 1 96.19 403 THR B O 1
ATOM 7291 N N . LEU B 1 404 ? -5.188 4.688 16.344 1 97.75 404 LEU B N 1
ATOM 7292 C CA . LEU B 1 404 ? -6.465 4.668 17.047 1 97.75 404 LEU B CA 1
ATOM 7293 C C . LEU B 1 404 ? -6.254 4.66 18.547 1 97.75 404 LEU B C 1
ATOM 7295 O O . LEU B 1 404 ? -6.98 5.332 19.297 1 97.75 404 LEU B O 1
ATOM 7299 N N . GLU B 1 405 ? -5.254 3.941 19.016 1 97.12 405 GLU B N 1
ATOM 7300 C CA . GLU B 1 405 ? -4.934 3.885 20.438 1 97.12 405 GLU B CA 1
ATOM 7301 C C . GLU B 1 405 ? -4.477 5.246 20.953 1 97.12 405 GLU B C 1
ATOM 7303 O O . GLU B 1 405 ? -4.93 5.703 22 1 97.12 405 GLU B O 1
ATOM 7308 N N . ARG B 1 406 ? -3.588 5.891 20.219 1 97.44 406 ARG B N 1
ATOM 7309 C CA . ARG B 1 406 ? -3.074 7.195 20.641 1 97.44 406 ARG B CA 1
ATOM 7310 C C . ARG B 1 406 ? -4.168 8.258 20.578 1 97.44 406 ARG B C 1
ATOM 7312 O O . ARG B 1 406 ? -4.207 9.164 21.422 1 97.44 406 ARG B O 1
ATOM 7319 N N . GLN B 1 407 ? -5.008 8.148 19.547 1 98.25 407 GLN B N 1
ATOM 7320 C CA . GLN B 1 407 ? -6.16 9.039 19.484 1 98.25 407 GLN B CA 1
ATOM 7321 C C . GLN B 1 407 ? -6.969 8.992 20.766 1 98.25 407 GLN B C 1
ATOM 7323 O O . GLN B 1 407 ? -7.27 10.031 21.359 1 98.25 407 GLN B O 1
ATOM 7328 N N . ARG B 1 408 ? -7.348 7.789 21.188 1 98.12 408 ARG B N 1
ATOM 7329 C CA . ARG B 1 408 ? -8.18 7.625 22.375 1 98.12 408 ARG B CA 1
ATOM 7330 C C . ARG B 1 408 ? -7.457 8.125 23.625 1 98.12 408 ARG B C 1
ATOM 7332 O O . ARG B 1 408 ? -8.062 8.758 24.484 1 98.12 408 ARG B O 1
ATOM 7339 N N . GLN B 1 409 ? -6.152 7.82 23.688 1 97.88 409 GLN B N 1
ATOM 7340 C CA . GLN B 1 409 ? -5.367 8.273 24.828 1 97.88 409 GLN B CA 1
ATOM 7341 C C . GLN B 1 409 ? -5.367 9.797 24.938 1 97.88 409 GLN B C 1
ATOM 7343 O O . GLN B 1 409 ? -5.559 10.359 26.016 1 97.88 409 GLN B O 1
ATOM 7348 N N . ILE B 1 410 ? -5.152 10.445 23.812 1 98.5 410 ILE B N 1
ATOM 7349 C CA . ILE B 1 410 ? -5.086 11.898 23.766 1 98.5 410 ILE B CA 1
ATOM 7350 C C . ILE B 1 410 ? -6.43 12.484 24.188 1 98.5 410 ILE B C 1
ATOM 7352 O O . ILE B 1 410 ? -6.488 13.344 25.078 1 98.5 410 ILE B O 1
ATOM 7356 N N . LEU B 1 411 ? -7.504 11.984 23.594 1 98.62 411 LEU B N 1
ATOM 7357 C CA . LEU B 1 411 ? -8.828 12.531 23.859 1 98.62 411 LEU B CA 1
ATOM 7358 C C . LEU B 1 411 ? -9.25 12.25 25.297 1 98.62 411 LEU B C 1
ATOM 7360 O O . LEU B 1 411 ? -9.844 13.109 25.953 1 98.62 411 LEU B O 1
ATOM 7364 N N . GLN B 1 412 ? -8.953 11.039 25.812 1 98.5 412 GLN B N 1
ATOM 7365 C CA . GLN B 1 412 ? -9.297 10.688 27.188 1 98.5 412 GLN B CA 1
ATOM 7366 C C . GLN B 1 412 ? -8.531 11.555 28.172 1 98.5 412 GLN B C 1
ATOM 7368 O O . GLN B 1 412 ? -9.109 12.055 29.141 1 98.5 412 GLN B O 1
ATOM 7373 N N . ARG B 1 413 ? -7.266 11.719 27.953 1 98.12 413 ARG B N 1
ATOM 7374 C CA . ARG B 1 413 ? -6.445 12.531 28.859 1 98.12 413 ARG B CA 1
ATOM 7375 C C . ARG B 1 413 ? -6.922 13.977 28.875 1 98.12 413 ARG B C 1
ATOM 7377 O O . ARG B 1 413 ? -6.969 14.602 29.938 1 98.12 413 ARG B O 1
ATOM 7384 N N . LEU B 1 414 ? -7.215 14.516 27.75 1 98.69 414 LEU B N 1
ATOM 7385 C CA . LEU B 1 414 ? -7.707 15.891 27.688 1 98.69 414 LEU B CA 1
ATOM 7386 C C . LEU B 1 414 ? -9.055 16.016 28.375 1 98.69 414 LEU B C 1
ATOM 7388 O O . LEU B 1 414 ? -9.305 17 29.078 1 98.69 414 LEU B O 1
ATOM 7392 N N . MET B 1 415 ? -9.938 14.992 28.172 1 98.69 415 MET B N 1
ATOM 7393 C CA . MET B 1 415 ? -11.211 14.992 28.891 1 98.69 415 MET B CA 1
ATOM 7394 C C . MET B 1 415 ? -10.992 14.953 30.391 1 98.69 415 MET B C 1
ATOM 7396 O O . MET B 1 415 ? -11.656 15.68 31.141 1 98.69 415 MET B O 1
ATOM 7400 N N . ASP B 1 416 ? -10.062 14.117 30.828 1 97.88 416 ASP B N 1
ATOM 7401 C CA . ASP B 1 416 ? -9.758 13.992 32.25 1 97.88 416 ASP B CA 1
ATOM 7402 C C . ASP B 1 416 ? -9.25 15.312 32.812 1 97.88 416 ASP B C 1
ATOM 7404 O O . ASP B 1 416 ? -9.461 15.602 34 1 97.88 416 ASP B O 1
ATOM 7408 N N . LYS B 1 417 ? -8.641 16.125 32.031 1 97.62 417 LYS B N 1
ATOM 7409 C CA . LYS B 1 417 ? -8.125 17.422 32.438 1 97.62 417 LYS B CA 1
ATOM 7410 C C . LYS B 1 417 ? -9.195 18.5 32.312 1 97.62 417 LYS B C 1
ATOM 7412 O O . LYS B 1 417 ? -8.93 19.688 32.562 1 97.62 417 LYS B O 1
ATOM 7417 N N . GLY B 1 418 ? -10.352 18.109 31.844 1 98.31 418 GLY B N 1
ATOM 7418 C CA . GLY B 1 418 ? -11.492 19.016 31.766 1 98.31 418 GLY B CA 1
ATOM 7419 C C . GLY B 1 418 ? -11.602 19.719 30.438 1 98.31 418 GLY B C 1
ATOM 7420 O O . GLY B 1 418 ? -12.25 20.766 30.344 1 98.31 418 GLY B O 1
ATOM 7421 N N . PHE B 1 419 ? -11.023 19.203 29.391 1 98.69 419 PHE B N 1
ATOM 7422 C CA . PHE B 1 419 ? -11.047 19.875 28.094 1 98.69 419 PHE B CA 1
ATOM 7423 C C . PHE B 1 419 ? -11.984 19.156 27.125 1 98.69 419 PHE B C 1
ATOM 7425 O O . PHE B 1 419 ? -12.031 17.922 27.109 1 98.69 419 PHE B O 1
ATOM 7432 N N . ALA B 1 420 ? -12.797 19.906 26.453 1 98.38 420 ALA B N 1
ATOM 7433 C CA . ALA B 1 420 ? -13.344 19.469 25.172 1 98.38 420 ALA B CA 1
ATOM 7434 C C . ALA B 1 420 ? -12.344 19.703 24.031 1 98.38 420 ALA B C 1
ATOM 7436 O O . ALA B 1 420 ? -12.109 20.844 23.625 1 98.38 420 ALA B O 1
ATOM 7437 N N . SER B 1 421 ? -11.828 18.688 23.547 1 95.81 421 SER B N 1
ATOM 7438 C CA . SER B 1 421 ? -10.688 18.797 22.641 1 95.81 421 SER B CA 1
ATOM 7439 C C . SER B 1 421 ? -11.148 19.109 21.219 1 95.81 421 SER B C 1
ATOM 7441 O O . SER B 1 421 ? -11.945 18.375 20.641 1 95.81 421 SER B O 1
ATOM 7443 N N . LYS B 1 422 ? -10.617 20.125 20.672 1 95.56 422 LYS B N 1
ATOM 7444 C CA . LYS B 1 422 ? -10.828 20.375 19.25 1 95.56 422 LYS B CA 1
ATOM 7445 C C . LYS B 1 422 ? -9.547 20.156 18.453 1 95.56 422 LYS B C 1
ATOM 7447 O O . LYS B 1 422 ? -9.391 20.703 17.359 1 95.56 422 LYS B O 1
ATOM 7452 N N . VAL B 1 423 ? -8.594 19.422 19.094 1 97.25 423 VAL B N 1
ATOM 7453 C CA . VAL B 1 423 ? -7.328 19.109 18.438 1 97.25 423 VAL B CA 1
ATOM 7454 C C . VAL B 1 423 ? -7.594 18.344 17.141 1 97.25 423 VAL B C 1
ATOM 7456 O O . VAL B 1 423 ? -8.469 17.484 17.094 1 97.25 423 VAL B O 1
ATOM 7459 N N . VAL B 1 424 ? -6.91 18.75 16.094 1 98.06 424 VAL B N 1
ATOM 7460 C CA . VAL B 1 424 ? -6.922 18 14.836 1 98.06 424 VAL B CA 1
ATOM 7461 C C . VAL B 1 424 ? -5.789 16.984 14.836 1 98.06 424 VAL B C 1
ATOM 7463 O O . VAL B 1 424 ? -4.656 17.297 15.203 1 98.06 424 VAL B O 1
ATOM 7466 N N . LEU B 1 425 ? -6.09 15.789 14.547 1 98.25 425 LEU B N 1
ATOM 7467 C CA . LEU B 1 425 ? -5.109 14.711 14.523 1 98.25 425 LEU B CA 1
ATOM 7468 C C . LEU B 1 425 ? -4.891 14.203 13.102 1 98.25 425 LEU B C 1
ATOM 7470 O O . LEU B 1 425 ? -5.852 13.867 12.406 1 98.25 425 LEU B O 1
ATOM 7474 N N . GLY B 1 426 ? -3.641 14.211 12.719 1 97.19 426 GLY B N 1
ATOM 7475 C CA . GLY B 1 426 ? -3.285 13.734 11.391 1 97.19 426 GLY B CA 1
ATOM 7476 C C . GLY B 1 426 ? -3.281 12.219 11.281 1 97.19 426 GLY B C 1
ATOM 7477 O O . GLY B 1 426 ? -2.645 11.539 12.094 1 97.19 426 GLY B O 1
ATOM 7478 N N . ILE B 1 427 ? -4.043 11.734 10.359 1 97.75 427 ILE B N 1
ATOM 7479 C CA . ILE B 1 427 ? -4.023 10.312 10.031 1 97.75 427 ILE B CA 1
ATOM 7480 C C . ILE B 1 427 ? -3.062 10.062 8.875 1 97.75 427 ILE B C 1
ATOM 7482 O O . ILE B 1 427 ? -3.316 10.484 7.746 1 97.75 427 ILE B O 1
ATOM 7486 N N . GLY B 1 428 ? -2.025 9.328 9.125 1 95.81 428 GLY B N 1
ATOM 7487 C CA . GLY B 1 428 ? -0.928 9.211 8.18 1 95.81 428 GLY B CA 1
ATOM 7488 C C . GLY B 1 428 ? -0.904 7.875 7.453 1 95.81 428 GLY B C 1
ATOM 7489 O O . GLY B 1 428 ? -1.871 7.113 7.512 1 95.81 428 GLY B O 1
ATOM 7490 N N . SER B 1 429 ? 0.217 7.645 6.777 1 95.62 429 SER B N 1
ATOM 7491 C CA . SER B 1 429 ? 0.348 6.477 5.914 1 95.62 429 SER B CA 1
ATOM 7492 C C . SER B 1 429 ? 0.528 5.203 6.73 1 95.62 429 SER B C 1
ATOM 7494 O O . SER B 1 429 ? 0.226 4.105 6.254 1 95.62 429 SER B O 1
ATOM 7496 N N . TYR B 1 430 ? 0.997 5.324 7.949 1 95.94 430 TYR B N 1
ATOM 7497 C CA . TYR B 1 430 ? 1.036 4.117 8.766 1 95.94 430 TYR B CA 1
ATOM 7498 C C . TYR B 1 430 ? -0.352 3.5 8.891 1 95.94 430 TYR B C 1
ATOM 7500 O O . TYR B 1 430 ? -0.51 2.283 8.773 1 95.94 430 TYR B O 1
ATOM 7508 N N . SER B 1 431 ? -1.341 4.309 9.117 1 97 431 SER B N 1
ATOM 7509 C CA . SER B 1 431 ? -2.707 3.83 9.305 1 97 431 SER B CA 1
ATOM 7510 C C . SER B 1 431 ? -3.322 3.385 7.984 1 97 431 SER B C 1
ATOM 7512 O O . SER B 1 431 ? -4.082 2.414 7.941 1 97 431 SER B O 1
ATOM 7514 N N . TYR B 1 432 ? -2.982 4.031 6.883 1 98.12 432 TYR B N 1
ATOM 7515 C CA . TYR B 1 432 ? -3.707 3.809 5.637 1 98.12 432 TYR B CA 1
ATOM 7516 C C . TYR B 1 432 ? -2.92 2.898 4.703 1 98.12 432 TYR B C 1
ATOM 7518 O O . TYR B 1 432 ? -3.5 2.209 3.861 1 98.12 432 TYR B O 1
ATOM 7526 N N . GLN B 1 433 ? -1.573 2.842 4.82 1 98.25 433 GLN B N 1
ATOM 7527 C CA . GLN B 1 433 ? -0.73 2.098 3.889 1 98.25 433 GLN B CA 1
ATOM 7528 C C . GLN B 1 433 ? -0.276 0.773 4.496 1 98.25 433 GLN B C 1
ATOM 7530 O O . GLN B 1 433 ? -0.142 -0.226 3.787 1 98.25 433 GLN B O 1
ATOM 7535 N N . TYR B 1 434 ? -0.018 0.689 5.801 1 98 434 TYR B N 1
ATOM 7536 C CA . TYR B 1 434 ? 0.483 -0.515 6.453 1 98 434 TYR B CA 1
ATOM 7537 C C . TYR B 1 434 ? -0.641 -1.521 6.68 1 98 434 TYR B C 1
ATOM 7539 O O . TYR B 1 434 ? -0.92 -1.904 7.816 1 98 434 TYR B O 1
ATOM 7547 N N . VAL B 1 435 ? -1.315 -1.889 5.621 1 98.25 435 VAL B N 1
ATOM 7548 C CA . VAL B 1 435 ? -2.449 -2.807 5.566 1 98.25 435 VAL B CA 1
ATOM 7549 C C . VAL B 1 435 ? -2.25 -3.803 4.426 1 98.25 435 VAL B C 1
ATOM 7551 O O . VAL B 1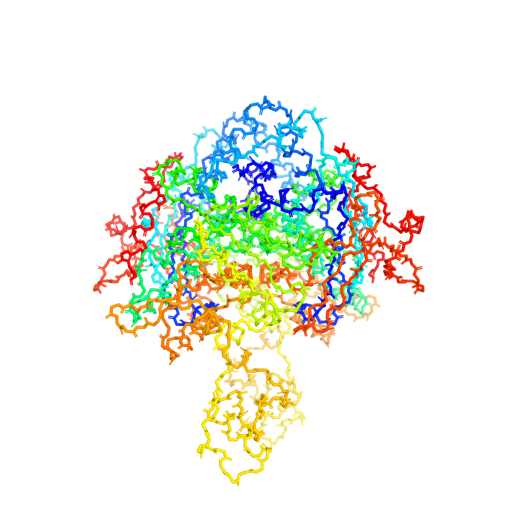 435 ? -1.394 -3.605 3.562 1 98.25 435 VAL B O 1
ATOM 7554 N N . THR B 1 436 ? -2.955 -4.875 4.434 1 97.56 436 THR B N 1
ATOM 7555 C CA . THR B 1 436 ? -3.025 -5.863 3.363 1 97.56 436 THR B CA 1
ATOM 7556 C C . THR B 1 436 ? -4.469 -6.285 3.111 1 97.56 436 THR B C 1
ATOM 7558 O O . THR B 1 436 ? -5.375 -5.906 3.859 1 97.56 436 THR B O 1
ATOM 7561 N N . ARG B 1 437 ? -4.629 -7.004 2.096 1 97.12 437 ARG B N 1
ATOM 7562 C CA . ARG B 1 437 ? -5.949 -7.559 1.817 1 97.12 437 ARG B CA 1
ATOM 7563 C C . ARG B 1 437 ? -6.441 -8.414 2.982 1 97.12 437 ARG B C 1
ATOM 7565 O O . ARG B 1 437 ? -7.645 -8.469 3.252 1 97.12 437 ARG B O 1
ATOM 7572 N N . ASP B 1 438 ? -5.559 -8.938 3.801 1 96.25 438 ASP B N 1
ATOM 7573 C CA . ASP B 1 438 ? -5.891 -9.828 4.906 1 96.25 438 ASP B CA 1
ATOM 7574 C C . ASP B 1 438 ? -6.297 -9.039 6.148 1 96.25 438 ASP B C 1
ATOM 7576 O O . ASP B 1 438 ? -6.793 -9.609 7.121 1 96.25 438 ASP B O 1
ATOM 7580 N N . THR B 1 439 ? -6.105 -7.734 6.113 1 98.44 439 THR B N 1
ATOM 7581 C CA . THR B 1 439 ? -6.547 -6.91 7.234 1 98.44 439 THR B CA 1
ATOM 7582 C C . THR B 1 439 ? -8.016 -7.18 7.562 1 98.44 439 THR B C 1
ATOM 7584 O O . THR B 1 439 ? -8.391 -7.25 8.734 1 98.44 439 THR B O 1
ATOM 7587 N N . HIS B 1 440 ? -8.805 -7.359 6.516 1 98.44 440 HIS B N 1
ATOM 7588 C CA . HIS B 1 440 ? -10.195 -7.742 6.719 1 98.44 440 HIS B CA 1
ATOM 7589 C C . HIS B 1 440 ? -10.523 -9.039 5.992 1 98.44 440 HIS B C 1
ATOM 7591 O O . HIS B 1 440 ? -11.695 -9.367 5.793 1 98.44 440 HIS B O 1
ATOM 7597 N N . GLY B 1 441 ? -9.484 -9.742 5.535 1 97.06 441 GLY B N 1
ATOM 7598 C CA . GLY B 1 441 ? -9.664 -11.031 4.875 1 97.06 441 GLY B CA 1
ATOM 7599 C C . GLY B 1 441 ? -10.523 -10.945 3.627 1 97.06 441 GLY B C 1
ATOM 7600 O O . GLY B 1 441 ? -11.406 -11.781 3.41 1 97.06 441 GLY B O 1
ATOM 7601 N N . SER B 1 442 ? -10.32 -9.906 2.803 1 97.5 442 SER B N 1
ATOM 7602 C CA . SER B 1 442 ? -11.125 -9.719 1.602 1 97.5 442 SER B CA 1
ATOM 7603 C C . SER B 1 442 ? -10.742 -10.711 0.513 1 97.5 442 SER B C 1
ATOM 7605 O O . SER B 1 442 ? -9.555 -10.93 0.256 1 97.5 442 SER B O 1
ATOM 7607 N N . ALA B 1 443 ? -11.734 -11.336 -0.116 1 94.88 443 ALA B N 1
ATOM 7608 C CA . ALA B 1 443 ? -11.477 -12.328 -1.159 1 94.88 443 ALA B CA 1
ATOM 7609 C C . ALA B 1 443 ? -12.609 -12.367 -2.174 1 94.88 443 ALA B C 1
ATOM 7611 O O . ALA B 1 443 ? -13.75 -12.023 -1.851 1 94.88 443 ALA B O 1
ATOM 7612 N N . VAL B 1 444 ? -12.266 -12.703 -3.379 1 96.06 444 VAL B N 1
ATOM 7613 C CA . VAL B 1 444 ? -13.234 -13.031 -4.426 1 96.06 444 VAL B CA 1
ATOM 7614 C C . VAL B 1 444 ? -13.273 -14.539 -4.637 1 96.06 444 VAL B C 1
ATOM 7616 O O . VAL B 1 444 ? -12.242 -15.172 -4.844 1 96.06 444 VAL B O 1
ATOM 7619 N N . LYS B 1 445 ? -14.461 -15.102 -4.535 1 92.56 445 LYS B N 1
ATOM 7620 C CA . LYS B 1 445 ? -14.594 -16.547 -4.66 1 92.56 445 LYS B CA 1
ATOM 7621 C C . LYS B 1 445 ? -15.766 -16.922 -5.562 1 92.56 445 LYS B C 1
ATOM 7623 O O . LYS B 1 445 ? -16.844 -16.328 -5.473 1 92.56 445 LYS B O 1
ATOM 7628 N N . ALA B 1 446 ? -15.5 -17.844 -6.438 1 94.38 446 ALA B N 1
ATOM 7629 C CA . ALA B 1 446 ? -16.594 -18.438 -7.188 1 94.38 446 ALA B CA 1
ATOM 7630 C C . ALA B 1 446 ? -17.328 -19.484 -6.348 1 94.38 446 ALA B C 1
ATOM 7632 O O . ALA B 1 446 ? -16.703 -20.297 -5.676 1 94.38 446 ALA B O 1
ATOM 7633 N N . THR B 1 447 ? -18.688 -19.422 -6.379 1 95.19 447 THR B N 1
ATOM 7634 C CA . THR B 1 447 ? -19.438 -20.328 -5.508 1 95.19 447 THR B CA 1
ATOM 7635 C C . THR B 1 447 ? -20.469 -21.125 -6.305 1 95.19 447 THR B C 1
ATOM 7637 O O . THR B 1 447 ? -21.094 -22.047 -5.777 1 95.19 447 THR B O 1
ATOM 7640 N N . HIS B 1 448 ? -20.703 -20.75 -7.484 1 95.75 448 HIS B N 1
ATOM 7641 C CA . HIS B 1 448 ? -21.734 -21.391 -8.289 1 95.75 448 HIS B CA 1
ATOM 7642 C C . HIS B 1 448 ? -21.375 -21.359 -9.773 1 95.75 448 HIS B C 1
ATOM 7644 O O . HIS B 1 448 ? -20.859 -20.359 -10.266 1 95.75 448 HIS B O 1
ATOM 7650 N N . VAL B 1 449 ? -21.609 -22.516 -10.5 1 96.06 449 VAL B N 1
ATOM 7651 C CA . VAL B 1 449 ? -21.453 -22.547 -11.945 1 96.06 449 VAL B CA 1
ATOM 7652 C C . VAL B 1 449 ? -22.656 -23.234 -12.578 1 96.06 449 VAL B C 1
ATOM 7654 O O . VAL B 1 449 ? -23.391 -23.984 -11.906 1 96.06 449 VAL B O 1
ATOM 7657 N N . ILE B 1 450 ? -22.984 -22.859 -13.781 1 97.12 450 ILE B N 1
ATOM 7658 C CA . ILE B 1 450 ? -23.875 -23.656 -14.617 1 97.12 450 ILE B CA 1
ATOM 7659 C C . ILE B 1 450 ? -23.047 -24.516 -15.562 1 97.12 450 ILE B C 1
ATOM 7661 O O . ILE B 1 450 ? -22.266 -24 -16.359 1 97.12 450 ILE B O 1
ATOM 7665 N N . LYS B 1 451 ? -23.125 -25.781 -15.383 1 95.62 451 LYS B N 1
ATOM 7666 C CA . LYS B 1 451 ? -22.438 -26.766 -16.203 1 95.62 451 LYS B CA 1
ATOM 7667 C C . LYS B 1 451 ? -23.422 -27.688 -16.906 1 95.62 451 LYS B C 1
ATOM 7669 O O . LYS B 1 451 ? -24.234 -28.359 -16.25 1 95.62 451 LYS B O 1
ATOM 7674 N N . ASP B 1 452 ? -23.391 -27.719 -18.219 1 95.38 452 ASP B N 1
ATOM 7675 C CA . ASP B 1 452 ? -24.312 -28.516 -19.016 1 95.38 452 ASP B CA 1
ATOM 7676 C C . ASP B 1 452 ? -25.766 -28.188 -18.672 1 95.38 452 ASP B C 1
ATOM 7678 O O . ASP B 1 452 ? -26.578 -29.078 -18.469 1 95.38 452 ASP B O 1
ATOM 7682 N N . GLY B 1 453 ? -25.953 -26.953 -18.438 1 95 453 GLY B N 1
ATOM 7683 C CA . GLY B 1 453 ? -27.297 -26.453 -18.156 1 95 453 GLY B CA 1
ATOM 7684 C C . GLY B 1 453 ? -27.75 -26.719 -16.734 1 95 453 GLY B C 1
ATOM 7685 O O . GLY B 1 453 ? -28.844 -26.297 -16.344 1 95 453 GLY B O 1
ATOM 7686 N N . GLU B 1 454 ? -26.969 -27.344 -15.992 1 95.44 454 GLU B N 1
ATOM 7687 C CA . GLU B 1 454 ? -27.344 -27.703 -14.625 1 95.44 454 GLU B CA 1
ATOM 7688 C C . GLU B 1 454 ? -26.547 -26.891 -13.609 1 95.44 454 GLU B C 1
ATOM 7690 O O . GLU B 1 454 ? -25.359 -26.656 -13.789 1 95.44 454 GLU B O 1
ATOM 7695 N N . PRO B 1 455 ? -27.266 -26.453 -12.578 1 94.88 455 PRO B N 1
ATOM 7696 C CA . PRO B 1 455 ? -26.562 -25.719 -11.531 1 94.88 455 PRO B CA 1
ATOM 7697 C C . PRO B 1 455 ? -25.641 -26.609 -10.703 1 94.88 455 PRO B C 1
ATOM 7699 O O . PRO B 1 455 ? -25.984 -27.766 -10.414 1 94.88 455 PRO B O 1
ATOM 7702 N N . LEU B 1 456 ? -24.484 -26.094 -10.406 1 92.44 456 LEU B N 1
ATOM 7703 C CA . LEU B 1 456 ? -23.516 -26.797 -9.57 1 92.44 456 LEU B CA 1
ATOM 7704 C C . LEU B 1 456 ? -22.891 -25.859 -8.539 1 92.44 456 LEU B C 1
ATOM 7706 O O . LEU B 1 456 ? -22.297 -24.828 -8.898 1 92.44 456 LEU B O 1
ATOM 7710 N N . ALA B 1 457 ? -23.094 -26.188 -7.277 1 90.44 457 ALA B N 1
ATOM 7711 C CA . ALA B 1 457 ? -22.422 -25.453 -6.211 1 90.44 457 ALA B CA 1
ATOM 7712 C C . ALA B 1 457 ? -20.938 -25.844 -6.125 1 90.44 457 ALA B C 1
ATOM 7714 O O . ALA B 1 457 ? -20.609 -27.031 -6.207 1 90.44 457 ALA B O 1
ATOM 7715 N N . ILE B 1 458 ? -20.109 -24.828 -6.152 1 83.81 458 ILE B N 1
ATOM 7716 C CA . ILE B 1 458 ? -18.688 -25.141 -6.012 1 83.81 458 ILE B CA 1
ATOM 7717 C C . ILE B 1 458 ? -18.156 -24.547 -4.715 1 83.81 458 ILE B C 1
ATOM 7719 O O . ILE B 1 458 ? -18.578 -23.469 -4.297 1 83.81 458 ILE B O 1
ATOM 7723 N N . PHE B 1 459 ? -17.406 -25.328 -3.902 1 77.56 459 PHE B N 1
ATOM 7724 C CA . PHE B 1 459 ? -16.828 -24.875 -2.643 1 77.56 459 PHE B CA 1
ATOM 7725 C C . PHE B 1 459 ? -15.523 -25.609 -2.359 1 77.56 459 PHE B C 1
ATOM 7727 O O . PHE B 1 459 ? -15.289 -26.703 -2.883 1 77.56 459 PHE B O 1
ATOM 7734 N N . LYS B 1 460 ? -14.648 -24.828 -1.627 1 70.25 460 LYS B N 1
ATOM 7735 C CA . LYS B 1 460 ? -13.391 -25.422 -1.185 1 70.25 460 LYS B CA 1
ATOM 7736 C C . LYS B 1 460 ? -13.562 -26.156 0.137 1 70.25 460 LYS B C 1
ATOM 7738 O O . LYS B 1 460 ? -14.172 -25.641 1.075 1 70.25 460 LYS B O 1
ATOM 7743 N N . ALA B 1 461 ? -13.367 -27.422 0.198 1 65.62 461 ALA B N 1
ATOM 7744 C CA . ALA B 1 461 ? -13.375 -28.125 1.475 1 65.62 461 ALA B CA 1
ATOM 7745 C C . ALA B 1 461 ? -12.07 -28.891 1.69 1 65.62 461 ALA B C 1
ATOM 7747 O O . ALA B 1 461 ? -12.047 -30.125 1.628 1 65.62 461 ALA B O 1
ATOM 7748 N N . PRO B 1 462 ? -10.953 -28.016 1.902 1 63.91 462 PRO B N 1
ATOM 7749 C CA . PRO B 1 462 ? -9.68 -28.703 2.057 1 63.91 462 PRO B CA 1
ATOM 7750 C C . PRO B 1 462 ? -9.586 -29.5 3.361 1 63.91 462 PRO B C 1
ATOM 7752 O O . PRO B 1 462 ? -10.086 -29.047 4.395 1 63.91 462 PRO B O 1
ATOM 7755 N N . LYS B 1 463 ? -9.156 -30.672 3.279 1 65.06 463 LYS B N 1
ATOM 7756 C CA . LYS B 1 463 ? -8.977 -31.484 4.484 1 65.06 463 LYS B CA 1
ATOM 7757 C C . LYS B 1 463 ? -7.879 -30.891 5.371 1 65.06 463 LYS B C 1
ATOM 7759 O O . LYS B 1 463 ? -7.891 -31.078 6.59 1 65.06 463 LYS B O 1
ATOM 7764 N N . THR B 1 464 ? -6.977 -30.203 4.797 1 58.62 464 THR B N 1
ATOM 7765 C CA . THR B 1 464 ? -5.812 -29.688 5.512 1 58.62 464 THR B CA 1
ATOM 7766 C C . THR B 1 464 ? -6.16 -28.422 6.285 1 58.62 464 THR B C 1
ATOM 7768 O O . THR B 1 464 ? -5.391 -27.969 7.137 1 58.62 464 THR B O 1
ATOM 7771 N N . ASP B 1 465 ? -7.367 -27.734 5.934 1 59.28 465 ASP B N 1
ATOM 7772 C CA . ASP B 1 465 ? -7.777 -26.5 6.602 1 59.28 465 ASP B CA 1
ATOM 7773 C C . ASP B 1 465 ? -9.289 -26.484 6.84 1 59.28 465 ASP B C 1
ATOM 7775 O O . ASP B 1 465 ? -10.055 -26.047 5.977 1 59.28 465 ASP B O 1
ATOM 7779 N N . SER B 1 466 ? -9.844 -27.078 7.973 1 54.19 466 SER B N 1
ATOM 7780 C CA . SER B 1 466 ? -11.258 -27.297 8.25 1 54.19 466 SER B CA 1
ATOM 7781 C C . SER B 1 466 ? -11.945 -26 8.664 1 54.19 466 SER B C 1
ATOM 7783 O O . SER B 1 466 ? -13.172 -25.906 8.664 1 54.19 466 SER B O 1
ATOM 7785 N N . GLN B 1 467 ? -11.32 -24.984 9.094 1 51.81 467 GLN B N 1
ATOM 7786 C CA . GLN B 1 467 ? -11.906 -23.828 9.75 1 51.81 467 GLN B CA 1
ATOM 7787 C C . GLN B 1 467 ? -12.586 -22.891 8.742 1 51.81 467 GLN B C 1
ATOM 7789 O O . GLN B 1 467 ? -13.422 -22.078 9.109 1 51.81 467 GLN B O 1
ATOM 7794 N N . LYS B 1 468 ? -12.312 -23.172 7.574 1 58.47 468 LYS B N 1
ATOM 7795 C CA . LYS B 1 468 ? -12.703 -22.125 6.633 1 58.47 468 LYS B CA 1
ATOM 7796 C C . LYS B 1 468 ? -13.875 -22.578 5.758 1 58.47 468 LYS B C 1
ATOM 7798 O O . LYS B 1 468 ? -13.672 -23.141 4.68 1 58.47 468 LYS B O 1
ATOM 7803 N N . ARG B 1 469 ? -15.18 -22.641 6.52 1 61.66 469 ARG B N 1
ATOM 7804 C CA . ARG B 1 469 ? -16.281 -22.984 5.617 1 61.66 469 ARG B CA 1
ATOM 7805 C C . ARG B 1 469 ? -16.625 -21.797 4.719 1 61.66 469 ARG B C 1
ATOM 7807 O O . ARG B 1 469 ? -16.906 -20.703 5.211 1 61.66 469 ARG B O 1
ATOM 7814 N N . SER B 1 470 ? -16.484 -21.969 3.385 1 78.25 470 SER B N 1
ATOM 7815 C CA . SER B 1 470 ? -16.812 -20.938 2.396 1 78.25 470 SER B CA 1
ATOM 7816 C C . SER B 1 470 ? -18.25 -21.047 1.939 1 78.25 470 SER B C 1
ATOM 7818 O O . SER B 1 470 ? -18.859 -22.125 2.008 1 78.25 470 SER B O 1
ATOM 7820 N N . ALA B 1 471 ? -18.906 -19.875 1.675 1 88.12 471 ALA B N 1
ATOM 7821 C CA . ALA B 1 471 ? -20.234 -19.828 1.085 1 88.12 471 ALA B CA 1
ATOM 7822 C C . ALA B 1 471 ? -20.312 -20.688 -0.181 1 88.12 471 ALA B C 1
ATOM 7824 O O . ALA B 1 471 ? -19.297 -20.844 -0.875 1 88.12 471 ALA B O 1
ATOM 7825 N N . LYS B 1 472 ? -21.422 -21.312 -0.421 1 92.06 472 LYS B N 1
ATOM 7826 C CA . LYS B 1 472 ? -21.594 -22.125 -1.614 1 92.06 472 LYS B CA 1
ATOM 7827 C C . LYS B 1 472 ? -22.875 -21.781 -2.344 1 92.06 472 LYS B C 1
ATOM 7829 O O . LYS B 1 472 ? -23.812 -21.25 -1.74 1 92.06 472 LYS B O 1
ATOM 7834 N N . GLY B 1 473 ? -22.922 -22 -3.658 1 95.69 473 GLY B N 1
ATOM 7835 C CA . GLY B 1 473 ? -24.109 -21.797 -4.457 1 95.69 473 GLY B CA 1
ATOM 7836 C C . GLY B 1 473 ? -24.453 -20.328 -4.656 1 95.69 473 GLY B C 1
ATOM 7837 O O . GLY B 1 473 ? -23.547 -19.484 -4.703 1 95.69 473 GLY B O 1
ATOM 7838 N N . LEU B 1 474 ? -25.703 -20.141 -4.957 1 97.94 474 LEU B N 1
ATOM 7839 C CA . LEU B 1 474 ? -26.188 -18.766 -5.074 1 97.94 474 LEU B CA 1
ATOM 7840 C C . LEU B 1 474 ? -26.344 -18.125 -3.699 1 97.94 474 LEU B C 1
ATOM 7842 O O . LEU B 1 474 ? -26.656 -18.812 -2.723 1 97.94 474 LEU B O 1
ATOM 7846 N N . LEU B 1 475 ? -26.156 -16.859 -3.66 1 98.25 475 LEU B N 1
ATOM 7847 C CA . LEU B 1 475 ? -26.109 -16.172 -2.377 1 98.25 475 LEU B CA 1
ATOM 7848 C C . LEU B 1 475 ? -27.219 -15.141 -2.264 1 98.25 475 LEU B C 1
ATOM 7850 O O . LEU B 1 475 ? -27.562 -14.477 -3.246 1 98.25 475 LEU B O 1
ATOM 7854 N N . GLN B 1 476 ? -27.812 -15.055 -1.08 1 98.56 476 GLN B N 1
ATOM 7855 C CA . GLN B 1 476 ? -28.828 -14.062 -0.755 1 98.56 476 GLN B CA 1
ATOM 7856 C C . GLN B 1 476 ? -28.469 -13.305 0.519 1 98.56 476 GLN B C 1
ATOM 7858 O O . GLN B 1 476 ? -28.188 -13.914 1.553 1 98.56 476 GLN B O 1
ATOM 7863 N N . VAL B 1 477 ? -28.375 -12.023 0.398 1 98.75 477 VAL B N 1
ATOM 7864 C CA . VAL B 1 477 ? -28.172 -11.172 1.568 1 98.75 477 VAL B CA 1
ATOM 7865 C C . VAL B 1 477 ? -29.516 -10.586 2.018 1 98.75 477 VAL B C 1
ATOM 7867 O O . VAL B 1 477 ? -30.234 -9.992 1.215 1 98.75 477 VAL B O 1
ATOM 7870 N N . VAL B 1 478 ? -29.859 -10.742 3.297 1 98.44 478 VAL B N 1
ATOM 7871 C CA . VAL B 1 478 ? -31.125 -10.266 3.832 1 98.44 478 VAL B CA 1
ATOM 7872 C C . VAL B 1 478 ? -30.891 -9.508 5.133 1 98.44 478 VAL B C 1
ATOM 7874 O O . VAL B 1 478 ? -29.797 -9.555 5.695 1 98.44 478 VAL B O 1
ATOM 7877 N N . MET B 1 479 ? -31.875 -8.758 5.512 1 97.62 479 MET B N 1
ATOM 7878 C CA . MET B 1 479 ? -31.891 -8.125 6.824 1 97.62 479 MET B CA 1
ATOM 7879 C C . MET B 1 479 ? -32.594 -9 7.848 1 97.62 479 MET B C 1
ATOM 7881 O O . MET B 1 479 ? -33.781 -9.359 7.652 1 97.62 479 MET B O 1
ATOM 7885 N N . GLN B 1 480 ? -31.922 -9.422 8.844 1 96.62 480 GLN B N 1
ATOM 7886 C CA . GLN B 1 480 ? -32.5 -10.188 9.945 1 96.62 480 GLN B CA 1
ATOM 7887 C C . GLN B 1 480 ? -32.188 -9.555 11.289 1 96.62 480 GLN B C 1
ATOM 7889 O O . GLN B 1 480 ? -31 -9.453 11.664 1 96.62 480 GLN B O 1
ATOM 7894 N N . ASP B 1 481 ? -33.188 -9.148 12.125 1 95.56 481 ASP B N 1
ATOM 7895 C CA . ASP B 1 481 ? -33.031 -8.547 13.445 1 95.56 481 ASP B CA 1
ATOM 7896 C C . ASP B 1 481 ? -32.094 -7.336 13.391 1 95.56 481 ASP B C 1
ATOM 7898 O O . ASP B 1 481 ? -31.203 -7.211 14.211 1 95.56 481 ASP B O 1
ATOM 7902 N N . GLY B 1 482 ? -32.188 -6.609 12.297 1 94.44 482 GLY B N 1
ATOM 7903 C CA . GLY B 1 482 ? -31.453 -5.367 12.164 1 94.44 482 GLY B CA 1
ATOM 7904 C C . GLY B 1 482 ? -30.031 -5.57 11.68 1 94.44 482 GLY B C 1
ATOM 7905 O O . GLY B 1 482 ? -29.25 -4.625 11.633 1 94.44 482 GLY B O 1
ATOM 7906 N N . GLU B 1 483 ? -29.734 -6.816 11.289 1 96.88 483 GLU B N 1
ATOM 7907 C CA . GLU B 1 483 ? -28.375 -7.113 10.836 1 96.88 483 GLU B CA 1
ATOM 7908 C C . GLU B 1 483 ? -28.391 -7.781 9.461 1 96.88 483 GLU B C 1
ATOM 7910 O O . GLU B 1 483 ? -29.297 -8.562 9.156 1 96.88 483 GLU B O 1
ATOM 7915 N N . LEU B 1 484 ? -27.391 -7.41 8.648 1 98.44 484 LEU B N 1
ATOM 7916 C CA . LEU B 1 484 ? -27.219 -8.094 7.371 1 98.44 484 LEU B CA 1
ATOM 7917 C C . LEU B 1 484 ? -26.75 -9.531 7.586 1 98.44 484 LEU B C 1
ATOM 7919 O O . LEU B 1 484 ? -25.812 -9.773 8.344 1 98.44 484 LEU B O 1
ATOM 7923 N N . VAL B 1 485 ? -27.422 -10.445 6.949 1 98.12 485 VAL B N 1
ATOM 7924 C CA . VAL B 1 485 ? -27.078 -11.859 7.082 1 98.12 485 VAL B CA 1
ATOM 7925 C C . VAL B 1 485 ? -27.016 -12.508 5.699 1 98.12 485 VAL B C 1
ATOM 7927 O O . VAL B 1 485 ? -27.766 -12.125 4.797 1 98.12 485 VAL B O 1
ATOM 7930 N N . LEU B 1 486 ? -26.062 -13.477 5.551 1 98.06 486 LEU B N 1
ATOM 7931 C CA . LEU B 1 486 ? -25.922 -14.227 4.312 1 98.06 486 LEU B CA 1
ATOM 7932 C C . LEU B 1 486 ? -26.688 -15.547 4.391 1 98.06 486 LEU B C 1
ATOM 7934 O O . LEU B 1 486 ? -26.562 -16.281 5.379 1 98.06 486 LEU B O 1
ATOM 7938 N N . ARG B 1 487 ? -27.516 -15.828 3.428 1 97.81 487 ARG B N 1
ATOM 7939 C CA . ARG B 1 487 ? -28.047 -17.156 3.131 1 97.81 487 ARG B CA 1
ATOM 7940 C C . ARG B 1 487 ? -27.406 -17.734 1.873 1 97.81 487 ARG B C 1
ATOM 7942 O O . ARG B 1 487 ? -27.469 -17.125 0.803 1 97.81 487 ARG B O 1
ATOM 7949 N N . ASP B 1 488 ? -26.812 -18.891 2.008 1 96.31 488 ASP B N 1
ATOM 7950 C CA . ASP B 1 488 ? -26.125 -19.484 0.858 1 96.31 488 ASP B CA 1
ATOM 7951 C C . ASP B 1 488 ? -26.906 -20.688 0.324 1 96.31 488 ASP B C 1
ATOM 7953 O O . ASP B 1 488 ? -27.891 -21.125 0.938 1 96.31 488 ASP B O 1
ATOM 7957 N N . ASP B 1 489 ? -26.531 -21.141 -0.874 1 96.31 489 ASP B N 1
ATOM 7958 C CA . ASP B 1 489 ? -27.141 -22.281 -1.554 1 96.31 489 ASP B CA 1
ATOM 7959 C C . ASP B 1 489 ? -28.641 -22.094 -1.692 1 96.31 489 ASP B C 1
ATOM 7961 O O . ASP B 1 489 ? -29.422 -23 -1.404 1 96.31 489 ASP B O 1
ATOM 7965 N N . VAL B 1 490 ? -29 -20.906 -2.066 1 97.56 490 VAL B N 1
ATOM 7966 C CA . VAL B 1 490 ? -30.406 -20.578 -2.176 1 97.56 490 VAL B CA 1
ATOM 7967 C C . VAL B 1 490 ? -30.891 -20.828 -3.602 1 97.56 490 VAL B C 1
ATOM 7969 O O . VAL B 1 490 ? -30.094 -21.109 -4.496 1 97.56 490 VAL B O 1
ATOM 7972 N N . SER B 1 491 ? -32.219 -20.766 -3.775 1 97.12 491 SER B N 1
ATOM 7973 C CA . SER B 1 491 ? -32.812 -20.891 -5.105 1 97.12 491 SER B CA 1
ATOM 7974 C C . SER B 1 491 ? -32.594 -19.625 -5.922 1 97.12 491 SER B C 1
ATOM 7976 O O . SER B 1 491 ? -32.25 -18.578 -5.375 1 97.12 491 SER B O 1
ATOM 7978 N N . VAL B 1 492 ? -32.812 -19.797 -7.188 1 96.81 492 VAL B N 1
ATOM 7979 C CA . VAL B 1 492 ? -32.719 -18.656 -8.094 1 96.81 492 VAL B CA 1
ATOM 7980 C C . VAL B 1 492 ? -33.688 -17.562 -7.645 1 96.81 492 VAL B C 1
ATOM 7982 O O . VAL B 1 492 ? -33.375 -16.375 -7.672 1 96.81 492 VAL B O 1
ATOM 7985 N N . THR B 1 493 ? -34.875 -17.953 -7.211 1 97.38 493 THR B N 1
ATOM 7986 C CA . THR B 1 493 ? -35.906 -17.016 -6.766 1 97.38 493 THR B CA 1
ATOM 7987 C C . THR B 1 493 ? -35.469 -16.281 -5.5 1 97.38 493 THR B C 1
ATOM 7989 O O . THR B 1 493 ? -35.625 -15.07 -5.391 1 97.38 493 THR B O 1
ATOM 7992 N N . GLU B 1 494 ? -34.938 -17 -4.598 1 97.38 494 GLU B N 1
ATOM 7993 C CA . GLU B 1 494 ? -34.438 -16.391 -3.357 1 97.38 494 GLU B CA 1
ATOM 7994 C C . GLU B 1 494 ? -33.281 -15.43 -3.627 1 97.38 494 GLU B C 1
ATOM 7996 O O . GLU B 1 494 ? -33.25 -14.344 -3.047 1 97.38 494 GLU B O 1
ATOM 8001 N N . GLU B 1 495 ? -32.375 -15.867 -4.426 1 97.81 495 GLU B N 1
ATOM 8002 C CA . GLU B 1 495 ? -31.25 -15.016 -4.801 1 97.81 495 GLU B CA 1
ATOM 8003 C C . GLU B 1 495 ? -31.734 -13.688 -5.379 1 97.81 495 GLU B C 1
ATOM 8005 O O . GLU B 1 495 ? -31.188 -12.633 -5.066 1 97.81 495 GLU B O 1
ATOM 8010 N N . ALA B 1 496 ? -32.812 -13.695 -6.133 1 96.94 496 ALA B N 1
ATOM 8011 C CA . ALA B 1 496 ? -33.375 -12.516 -6.801 1 96.94 496 ALA B CA 1
ATOM 8012 C C . ALA B 1 496 ? -34.031 -11.578 -5.805 1 96.94 496 ALA B C 1
ATOM 8014 O O . ALA B 1 496 ? -34.188 -10.383 -6.059 1 96.94 496 ALA B O 1
ATOM 8015 N N . GLN B 1 497 ? -34.469 -12.078 -4.656 1 96.5 497 GLN B N 1
ATOM 8016 C CA . GLN B 1 497 ? -35.25 -11.312 -3.689 1 96.5 497 GLN B CA 1
ATOM 8017 C C . GLN B 1 497 ? -34.344 -10.719 -2.607 1 96.5 497 GLN B C 1
ATOM 8019 O O . GLN B 1 497 ? -34.812 -10 -1.724 1 96.5 497 GLN B O 1
ATOM 8024 N N . GLY B 1 498 ? -33.062 -10.922 -2.66 1 97.56 498 GLY B N 1
ATOM 8025 C CA . GLY B 1 498 ? -32.125 -10.406 -1.65 1 97.56 498 GLY B CA 1
ATOM 8026 C C . GLY B 1 498 ? -31.906 -8.914 -1.765 1 97.56 498 GLY B C 1
ATOM 8027 O O . GLY B 1 498 ? -32.5 -8.25 -2.619 1 97.56 498 GLY B O 1
ATOM 8028 N N . LEU B 1 499 ? -31.109 -8.398 -0.883 1 98.5 499 LEU B N 1
ATOM 8029 C CA . LEU B 1 499 ? -30.844 -6.969 -0.773 1 98.5 499 LEU B CA 1
ATOM 8030 C C . LEU B 1 499 ? -29.828 -6.523 -1.818 1 98.5 499 LEU B C 1
ATOM 8032 O O . LEU B 1 499 ? -29.672 -5.324 -2.064 1 98.5 499 LEU B O 1
ATOM 8036 N N . LEU B 1 500 ? -29.062 -7.48 -2.416 1 98.75 500 LEU B N 1
ATOM 8037 C CA . LEU B 1 500 ? -28.156 -7.117 -3.502 1 98.75 500 LEU B CA 1
ATOM 8038 C C . LEU B 1 500 ? -28.938 -6.711 -4.746 1 98.75 500 LEU B C 1
ATOM 8040 O O . LEU B 1 500 ? -29.734 -7.488 -5.266 1 98.75 500 LEU B O 1
ATOM 8044 N N . GLN B 1 501 ? -28.656 -5.516 -5.219 1 98.44 501 GLN B N 1
ATOM 8045 C CA . GLN B 1 501 ? -29.359 -5.012 -6.398 1 98.44 501 GLN B CA 1
ATOM 8046 C C . GLN B 1 501 ? -28.406 -4.895 -7.586 1 98.44 501 GLN B C 1
ATOM 8048 O O . GLN B 1 501 ? -27.219 -4.598 -7.414 1 98.44 501 GLN B O 1
ATOM 8053 N N . THR B 1 502 ? -28.922 -5.113 -8.797 1 98.75 502 THR B N 1
ATOM 8054 C CA . THR B 1 502 ? -28.094 -4.977 -9.992 1 98.75 502 THR B CA 1
ATOM 8055 C C . THR B 1 502 ? -27.625 -3.537 -10.164 1 98.75 502 THR B C 1
ATOM 8057 O O . THR B 1 502 ? -28.453 -2.621 -10.281 1 98.75 502 THR B O 1
ATOM 8060 N N . VAL B 1 503 ? -26.344 -3.35 -10.164 1 98.81 503 VAL B N 1
ATOM 8061 C CA . VAL B 1 503 ? -25.812 -1.998 -10.289 1 98.81 503 VAL B CA 1
ATOM 8062 C C . VAL B 1 503 ? -25.078 -1.855 -11.625 1 98.81 503 VAL B C 1
ATOM 8064 O O . VAL B 1 503 ? -24.875 -0.74 -12.109 1 98.81 503 VAL B O 1
ATOM 8067 N N . TYR B 1 504 ? -24.656 -2.895 -12.258 1 98.81 504 TYR B N 1
ATOM 8068 C CA . TYR B 1 504 ? -23.984 -2.947 -13.547 1 98.81 504 TYR B CA 1
ATOM 8069 C C . TYR B 1 504 ? -24.453 -4.148 -14.359 1 98.81 504 TYR B C 1
ATOM 8071 O O . TYR B 1 504 ? -24.609 -5.246 -13.82 1 98.81 504 TYR B O 1
ATOM 8079 N N . GLU B 1 505 ? -24.75 -3.945 -15.617 1 98.75 505 GLU B N 1
ATOM 8080 C CA . GLU B 1 505 ? -25.141 -5.043 -16.484 1 98.75 505 GLU B CA 1
ATOM 8081 C C . GLU B 1 505 ? -24.781 -4.754 -17.953 1 98.75 505 GLU B C 1
ATOM 8083 O O . GLU B 1 505 ? -25.203 -3.732 -18.5 1 98.75 505 GLU B O 1
ATOM 8088 N N . ASP B 1 506 ? -23.984 -5.609 -18.5 1 98.5 506 ASP B N 1
ATOM 8089 C CA . ASP B 1 506 ? -23.703 -5.613 -19.938 1 98.5 506 ASP B CA 1
ATOM 8090 C C . ASP B 1 506 ? -23.172 -4.258 -20.391 1 98.5 506 ASP B C 1
ATOM 8092 O O . ASP B 1 506 ? -23.656 -3.693 -21.375 1 98.5 506 ASP B O 1
ATOM 8096 N N . GLY B 1 507 ? -22.297 -3.74 -19.672 1 98 507 GLY B N 1
ATOM 8097 C CA . GLY B 1 507 ? -21.578 -2.545 -20.094 1 98 507 GLY B CA 1
ATOM 8098 C C . GLY B 1 507 ? -22.219 -1.262 -19.594 1 98 507 GLY B C 1
ATOM 8099 O O . GLY B 1 507 ? -21.719 -0.167 -19.875 1 98 507 GLY B O 1
ATOM 8100 N N . LYS B 1 508 ? -23.25 -1.357 -18.75 1 98.25 508 LYS B N 1
ATOM 8101 C CA . LYS B 1 508 ? -23.969 -0.165 -18.328 1 98.25 508 LYS B CA 1
ATOM 8102 C C . LYS B 1 508 ? -24.062 -0.085 -16.797 1 98.25 508 LYS B C 1
ATOM 8104 O O . LYS B 1 508 ? -24.312 -1.09 -16.141 1 98.25 508 LYS B O 1
ATOM 8109 N N . LEU B 1 509 ? -23.75 1.075 -16.281 1 98.56 509 LEU B N 1
ATOM 8110 C CA . LEU B 1 509 ? -24 1.375 -14.875 1 98.56 509 LEU B CA 1
ATOM 8111 C C . LEU B 1 509 ? -25.469 1.72 -14.648 1 98.56 509 LEU B C 1
ATOM 8113 O O . LEU B 1 509 ? -25.969 2.713 -15.18 1 98.56 509 LEU B O 1
ATOM 8117 N N . LEU B 1 510 ? -26.172 0.993 -13.875 1 98.5 510 LEU B N 1
ATOM 8118 C CA . LEU B 1 510 ? -27.625 1.118 -13.758 1 98.5 510 LEU B CA 1
ATOM 8119 C C . LEU B 1 510 ? -28 1.967 -12.547 1 98.5 510 LEU B C 1
ATOM 8121 O O . LEU B 1 510 ? -29.094 2.516 -12.492 1 98.5 510 LEU B O 1
ATOM 8125 N N . ARG B 1 511 ? -27.172 2.018 -11.57 1 97.12 511 ARG B N 1
ATOM 8126 C CA . ARG B 1 511 ? -27.375 2.811 -10.359 1 97.12 511 ARG B CA 1
ATOM 8127 C C . ARG B 1 511 ? -26.125 3.592 -10 1 97.12 511 ARG B C 1
ATOM 8129 O O . ARG B 1 511 ? -25.062 3.006 -9.789 1 97.12 511 ARG B O 1
ATOM 8136 N N . GLU B 1 512 ? -26.25 4.867 -9.922 1 97.44 512 GLU B N 1
ATOM 8137 C CA . GLU B 1 512 ? -25.125 5.719 -9.562 1 97.44 512 GLU B CA 1
ATOM 8138 C C . GLU B 1 512 ? -25.297 6.297 -8.156 1 97.44 512 GLU B C 1
ATOM 8140 O O . GLU B 1 512 ? -26.406 6.57 -7.727 1 97.44 512 GLU B O 1
ATOM 8145 N N . THR B 1 513 ? -24.281 6.355 -7.441 1 98.12 513 THR B N 1
ATOM 8146 C CA . THR B 1 513 ? -24.266 6.977 -6.125 1 98.12 513 THR B CA 1
ATOM 8147 C C . THR B 1 513 ? -23.266 8.133 -6.082 1 98.12 513 THR B C 1
ATOM 8149 O O . THR B 1 513 ? -22.344 8.188 -6.898 1 98.12 513 THR B O 1
ATOM 8152 N N . ASN B 1 514 ? -23.516 9.164 -5.277 1 98.5 514 ASN B N 1
ATOM 8153 C CA . ASN B 1 514 ? -22.578 10.281 -5.121 1 98.5 514 ASN B CA 1
ATOM 8154 C C . ASN B 1 514 ? -21.984 10.32 -3.715 1 98.5 514 ASN B C 1
ATOM 8156 O O . ASN B 1 514 ? -22.375 9.523 -2.854 1 98.5 514 ASN B O 1
ATOM 8160 N N . LEU B 1 515 ? -21.016 11.172 -3.516 1 98.81 515 LEU B N 1
ATOM 8161 C CA . LEU B 1 515 ? -20.281 11.258 -2.26 1 98.81 515 LEU B CA 1
ATOM 8162 C C . LEU B 1 515 ? -21.219 11.578 -1.102 1 98.81 515 LEU B C 1
ATOM 8164 O O . LEU B 1 515 ? -21.109 10.977 -0.031 1 98.81 515 LEU B O 1
ATOM 8168 N N . ALA B 1 516 ? -22.109 12.516 -1.265 1 98.56 516 ALA B N 1
ATOM 8169 C CA . ALA B 1 516 ? -23.031 12.953 -0.214 1 98.56 516 ALA B CA 1
ATOM 8170 C C . ALA B 1 516 ? -23.891 11.789 0.279 1 98.56 516 ALA B C 1
ATOM 8172 O O . ALA B 1 516 ? -24.125 11.648 1.482 1 98.56 516 ALA B O 1
ATOM 8173 N N . GLU B 1 517 ? -24.391 10.992 -0.63 1 98.69 517 GLU B N 1
ATOM 8174 C CA . GLU B 1 517 ? -25.203 9.836 -0.281 1 98.69 517 GLU B CA 1
ATOM 8175 C C . GLU B 1 517 ? -24.406 8.828 0.545 1 98.69 517 GLU B C 1
ATOM 8177 O O . GLU B 1 517 ? -24.938 8.258 1.507 1 98.69 517 GLU B O 1
ATOM 8182 N N . ILE B 1 518 ? -23.188 8.57 0.141 1 98.88 518 ILE B N 1
ATOM 8183 C CA . ILE B 1 518 ? -22.328 7.641 0.864 1 98.88 518 ILE B CA 1
ATOM 8184 C C . ILE B 1 518 ? -22.109 8.141 2.291 1 98.88 518 ILE B C 1
ATOM 8186 O O . ILE B 1 518 ? -22.266 7.375 3.25 1 98.88 518 ILE B O 1
ATOM 8190 N N . ARG B 1 519 ? -21.766 9.438 2.422 1 98.81 519 ARG B N 1
ATOM 8191 C CA . ARG B 1 519 ? -21.531 10.031 3.732 1 98.81 519 ARG B CA 1
ATOM 8192 C C . ARG B 1 519 ? -22.766 9.922 4.621 1 98.81 519 ARG B C 1
ATOM 8194 O O . ARG B 1 519 ? -22.656 9.633 5.812 1 98.81 519 ARG B O 1
ATOM 8201 N N . GLN B 1 520 ? -23.922 10.18 4.043 1 98.56 520 GLN B N 1
ATOM 8202 C CA . GLN B 1 520 ? -25.172 10.094 4.785 1 98.56 520 GLN B CA 1
ATOM 8203 C C . GLN B 1 520 ? -25.406 8.672 5.293 1 98.56 520 GLN B C 1
ATOM 8205 O O . GLN B 1 520 ? -25.844 8.484 6.43 1 98.56 520 GLN B O 1
ATOM 8210 N N . ARG B 1 521 ? -25.188 7.695 4.441 1 98.62 521 ARG B N 1
ATOM 8211 C CA . ARG B 1 521 ? -25.391 6.301 4.82 1 98.62 521 ARG B CA 1
ATOM 8212 C C . ARG B 1 521 ? -24.438 5.883 5.93 1 98.62 521 ARG B C 1
ATOM 8214 O O . ARG B 1 521 ? -24.828 5.184 6.867 1 98.62 521 ARG B O 1
ATOM 8221 N N . VAL B 1 522 ? -23.172 6.297 5.797 1 98.69 522 VAL B N 1
ATOM 8222 C CA . VAL B 1 522 ? -22.188 5.992 6.84 1 98.69 522 VAL B CA 1
ATOM 8223 C C . VAL B 1 522 ? -22.625 6.641 8.156 1 98.69 522 VAL B C 1
ATOM 8225 O O . VAL B 1 522 ? -22.625 5.988 9.203 1 98.69 522 VAL B O 1
ATOM 8228 N N . ALA B 1 523 ? -23 7.902 8.102 1 98.12 523 ALA B N 1
ATOM 8229 C CA . ALA B 1 523 ? -23.391 8.656 9.289 1 98.12 523 ALA B CA 1
ATOM 8230 C C . ALA B 1 523 ? -24.578 7.996 9.992 1 98.12 523 ALA B C 1
ATOM 8232 O O . ALA B 1 523 ? -24.641 7.973 11.227 1 98.12 523 ALA B O 1
ATOM 8233 N N . ALA B 1 524 ? -25.516 7.484 9.203 1 97.56 524 ALA B N 1
ATOM 8234 C CA . ALA B 1 524 ? -26.734 6.887 9.742 1 97.56 524 ALA B CA 1
ATOM 8235 C C . ALA B 1 524 ? -26.422 5.621 10.539 1 97.56 524 ALA B C 1
ATOM 8237 O O . ALA B 1 524 ? -27.25 5.152 11.32 1 97.56 524 ALA B O 1
ATOM 8238 N N . GLN B 1 525 ? -25.266 5.117 10.328 1 96.88 525 GLN B N 1
ATOM 8239 C CA . GLN B 1 525 ? -24.906 3.857 10.961 1 96.88 525 GLN B CA 1
ATOM 8240 C C . GLN B 1 525 ? -23.953 4.09 12.133 1 96.88 525 GLN B C 1
ATOM 8242 O O . GLN B 1 525 ? -23.453 3.135 12.734 1 96.88 525 GLN B O 1
ATOM 8247 N N . LEU B 1 526 ? -23.578 5.316 12.438 1 95.19 526 LEU B N 1
ATOM 8248 C CA . LEU B 1 526 ? -22.656 5.668 13.516 1 95.19 526 LEU B CA 1
ATOM 8249 C C . LEU B 1 526 ? -23.391 6.277 14.695 1 95.19 526 LEU B C 1
ATOM 8251 O O . LEU B 1 526 ? -22.906 6.238 15.828 1 95.19 526 LEU B O 1
#

Organism: NCBI:txid38313

InterPro domains:
  IPR013785 Aldolase-type TIM barrel [G3DSA:3.20.20.70] (149-465)
  IPR016471 Nicotinamide phosphoribosyl transferase [NF006629] (6-524)
  IPR016471 Nicotinamide phosphoribosyl transferase [PIRSF005943] (7-525)
  IPR016471 Nicotinamide phosphoribosyl transferase [PTHR43816] (8-524)
  IPR036068 Nicotinate phosphoribosyltransferase-like, C-terminal [SSF51690] (183-525)
  IPR041525 Nicotinate/nicotinamide phosphoribosyltransferase [PF04095] (183-507)

Foldseek 3Di:
DDDQQQLPLFDLCLLCVLVVPDPQFQKFKKFKFLAFQPQALFPPDFWWAFDQVLVLCCVRQFPSVLVLLVDDLCVSCVVVQVVSCVVVVHGRDCVLVSVVSVVRFFQKWKWAFDGLDTAGGQFTRMMMMGRGRSPNSRRVRCFSVSQVRGLLLRSLLRQLLLLLVLLQVLCVVFQPDPVLSLAQEAAPACVPAPDLVSLLSSLLSNQLLRHAHYPNVSVLVSQVVRFVDDVVVDRRHDDDAEDDLVLQVVCVVVDDLVVVCCCCPPVDQAEEYEYEQVNDPNVCCLPPNCLVCQVVLVPGNYAYAYEYADDQPQLQAQAWFEDDPVQCPPHDPLVSLVSCVVVPGAWYQDPNWIAGSVRDTDDPDSRRHRNSSQCVRHNADGHPNGAGEGHRSYAYEYAPDDRSVSSNSNSVSSVVVRHSHSYRYHDYNCSSHVDDSSSSNIRMDTAWIQGNNDIDGDFDCDPVDNPDGHAHAQWAWAADPNHIDIDGPDDPVRSCPHSTGTQDRGNDGPDHHHSVRSNVSSVVVD/DDPQQQLPLFDLCLLCVLVVPDPQFQKFKKFKFLAFQPQALDPPDFWWAFDQVLVLCCVRQFPSVLVLLVDDLCVSCVVVQVVSCVVVVHGRDCVLVSVVSVVRFFQKWKWAFDGLDTAGGQFTRMMMMGRGRSPNSSRVRCFSVSQVRGLLLRSLLRQLLLLLVLLQVLCVVFQPDPVLSLAQEAAPACVPAPDLVSLLSSLLSNQLLRHAHYPNVSVLVSQVVRFVDDVVVDRRHDDDAEDDLVLQVVCVPVDDLVVVCCCCPPVDQAEEYEYEQVNDPNVCCLPPNCLVCQVVLLPGNYAYAYEYADDQPQLQAQAWFEDDPVQCPPHDPLVSLVSCVVVPGAWYQDPNWIAGSVRDTDDPDSRRHRNSSQCVRHNADGHPNGAGEGHRSYAYEYAPDDRSVSSNSNSVSSVVVRHSHSYRYHDYNCSSHVDDSSSSNIRMDTAWIQGNNDIDGDFDCDPVDNPDGHAHAQWAWAADPNHIDIDGPDDPVRSCPHSTGTQDRGNDGPDHHHSVRSNVSSVVVD

Radius of gyration: 30.4 Å; Cα contacts (8 Å, |Δi|>4): 2359; chains: 2; bounding box: 73×88×87 Å

Sequence (1052 aa):
MSIIAPSMQKDVYKEFHGRAYHPQVTEVYANFTSRSGRNANIADNDKVAFIGLQYFIKSYLMEEWDSFFSQPKAQAVAAHKRILSAMLGYSVDVSYLEKLHDLGYLPLRIKALEEGTLVPYLVPPLTIVNTHPDFPWLTNMIETVLSCENWPIQTSATTAVAYLRTFKEFADKTGLPAEMVAFQGHDFSFRGMFGKQAAAMSGFGHLASGFVGTDTIPAVLFAEKYYGADVDKELVGASVDATEHSVTCSWILEGEIAFFRYLMQTQSPKGILSVVSDTWDFWTLVTQYLPELKQEILERDGTLVIRPDSGDPVTILSGYKLAPESLIRECGLDEALQKAADNGYEAISWHGEFIGLQRQTLMACEVKGLIECLWDIFGGTLTDKGYKLLDNHVGAIYGDAITLERQRQILQRLMDKGFASKVVLGIGSYSYQYVTRDTHGSAVKATHVIKDGEPLAIFKAPKTDSQKRSAKGLLQVVMQDGELVLRDDVSVTEEAQGLLQTVYEDGKLLRETNLAEIRQRVAAQLMSIIAPSMQKDVYKEFHGRAYHPQVTEVYANFTSRSGRNANIADNDKVAFIGLQYFIKSYLMEEWDSFFSQPKAQAVAAHKRILSAMLGYSVDVSYLEKLHDLGYLPLRIKALEEGTLVPYLVPPLTIVNTHPDFPWLTNMIETVLSCENWPIQTSATTAVAYLRTFKEFADKTGLPAEMVAFQGHDFSFRGMFGKQAAAMSGFGHLASGFVGTDTIPAVLFAEKYYGADVDKELVGASVDATEHSVTCSWILEGEIAFFRYLMQTQSPKGILSVVSDTWDFWTLVTQYLPELKQEILERDGTLVIRPDSGDPVTILSGYKLAPESLIRECGLDEALQKAADNGYEAISWHGEFIGLQRQTLMACEVKGLIECLWDIFGGTLTDKGYKLLDNHVGAIYGDAITLERQRQILQRLMDKGFASKVVLGIGSYSYQYVTRDTHGSAVKATHVIKDGEPLAIFKAPKTDSQKRSAKGLLQVVMQDGELVLRDDVSVTEEAQGLLQTVYEDGKLLRETNLAEIRQRVAAQL

Secondary structure (DSSP, 8-state):
-----GGGSSBTTHHHHHHHS-TTEEEEEEEEEE---TT-SSTT--EEE---HHHHIIIIIIIIHHHHHHS-HHHHHHHHHHHHHHHHTS----HHHHHHHHH-S--EEEEEPPTT-EEETT--SEEEEESSTT-THHHHHTHHHHHHHHHHHHHHHHHHHHHHHHHHHHHHHHT--GGGHHHHEEE--GGGSSSHHHHHHHHHHHHHHT--BBSBHHHHHHHHHHH---TTTS---B--EE--HHHHHTTTTT-HHHHHHIIIIII-SEEEEEEE--SS-HHHIIIIIHHHTHHHHHHSEEEEEEE--SS-HHHHHH---BPPGGGSTT--HHHHHHHHHHTT--EEEETTEEEETTS-EE-HHHHH-HHHHHHHHH-EEE-TTS-EEE-TTEEEEE-S---HHHHHHHHHHHHHTTB----EEEE-HHHHHS--GGGTTEEEEEEEEEETTEEEE-----TT-TT-PPP-SEEEEEEETTEEEEEEEE-HHHHHTSS-EEEEETTEE-----HHHHHHHHHHT-/-----GGGSSBTTHHHHHHHS-TTEEEEEEEEEE---TT-SSTT--EEE---HHHHIIIIIIIIHHHHHHS-HHHHHHHHHHHHHHHHTS----HHHHHHHHH-S--EEEEEPPTT-EEETT--SEEEEESSTT-THHHHHTHHHHHHHHHHHHHHHHHHHHHHHHHHHHHHHHT--GGGHHHHEEE--GGGSSSHHHHHHHHHHHHHHT--EESBHHHHHHHHHHH---TTTS---B--EE--HHHHHTTTTT-HHHHHHIIIIII--EEEEEEE--SS-HHHIIIIIHHHTHHHHHHSEEEEEEE--SS-HHHHHH---BPPGGGSTT--HHHHHHHHHHTT--EEEETTEEEETTS-EE-HHHHH-HHHHHHHHH-EEE-TTS-EEE-TTEEEEE-S---HHHHHHHHHHHHHTTB----EEEE-HHHHHS--GGGTTEEEEEEEEEETTEEEE-----TT-TT-PPP-SEEEEEEETTEEEEEEEE-HHHHHHSS-EEEEETTEE-----HHHHHHHHHHT-